Protein AF-0000000082426215 (afdb_homodimer)

Secondary structure (DSSP, 8-state):
--HHHHHHHHHHHHHHHTTS--B-GGGT---SHHHHHHHHHHHGGG-SEEEEEEEE-TTSGGGEEEEEEEE---SS-EEEEEE--B-----GGG-SS-TTS-EEETTEEESTTIIIIIIHHHHHHHHHHHHHHTT---EEEEEES-GGGTSTTTHHHHHHH-TTSSPTT-EEEE-S--BTTS-EEEEEE-EEEEEEEEEE-B-EETTSGGGSB-HHHHHHHHHHHHHHHHHHHS--B-TTEESSB-EEEEEEE----SSTTEE-SEEEEEEEEEE-TTS-HHHHHHHHHHHHHHHHHHH--EEEEEEEEEEPPPPPPPTTSHHHHHHHHHHHHHH----EEEEESS--THHHHHHTT--EEE--B----TTSTT-EEEHHHHHHHHHHHHHHHHHHHHHHT-/--HHHHHHHHHHHHHHHTTS--B-GGGT---SHHHHHHHHHHHGGG-SEEEEEEEE-TTSGGGEEEEEEEE---SS-EEEEEE--B-----GGG-SS-TTS-EEETTEEESTTIIIIIIHHHHHHHHHHHHHHTT---EEEEEES-GGGTSTTTHHHHHHH-TTSSPTT-EEEEEEEEETTS-EEEEEE-EEEEEEEEEE-B-EETTSGGGSB-HHHHHHHHHHHHHHHHHHHS--B-TTEESSB-EEEEEEE----SSTTEE-SEEEEEEEEEE-TTS-HHHHHHHHHHHHHHHHHHH--EEEEEEEEEEPPPPPPPTTSHHHHHHHHHHHHHH----EEEEESS--THHHHHTTT--EEEEEE----TTSTT-EEEHHHHHHHHHHHHHHHHHHHHHHT-

Structure (mmCIF, N/CA/C/O backbone):
data_AF-0000000082426215-model_v1
#
loop_
_entity.id
_entity.type
_entity.pdbx_description
1 polymer 'Diaminopimelate aminotransferase'
#
loop_
_atom_site.group_PDB
_atom_site.id
_atom_site.type_symbol
_atom_site.label_atom_id
_atom_site.label_alt_id
_atom_site.label_comp_id
_atom_site.label_asym_id
_atom_site.label_entity_id
_atom_site.label_seq_id
_atom_site.pdbx_PDB_ins_code
_atom_site.Cartn_x
_atom_site.Cartn_y
_atom_site.Cartn_z
_atom_site.occupancy
_atom_site.B_iso_or_equiv
_atom_site.auth_seq_id
_atom_site.auth_comp_id
_atom_site.auth_asym_id
_atom_site.auth_atom_id
_atom_site.pdbx_PDB_model_num
ATOM 1 N N . MET A 1 1 ? -10.945 48.938 2.779 1 61.25 1 MET A N 1
ATOM 2 C CA . MET A 1 1 ? -11.469 48.188 1.64 1 61.25 1 MET A CA 1
ATOM 3 C C . MET A 1 1 ? -12.898 47.719 1.909 1 61.25 1 MET A C 1
ATOM 5 O O . MET A 1 1 ? -13.234 47.344 3.041 1 61.25 1 MET A O 1
ATOM 9 N N . ASP A 1 2 ? -13.766 47.875 0.933 1 79.75 2 ASP A N 1
ATOM 10 C CA . ASP A 1 2 ? -15.148 47.406 1.028 1 79.75 2 ASP A CA 1
ATOM 11 C C . ASP A 1 2 ? -15.219 45.875 1.02 1 79.75 2 ASP A C 1
A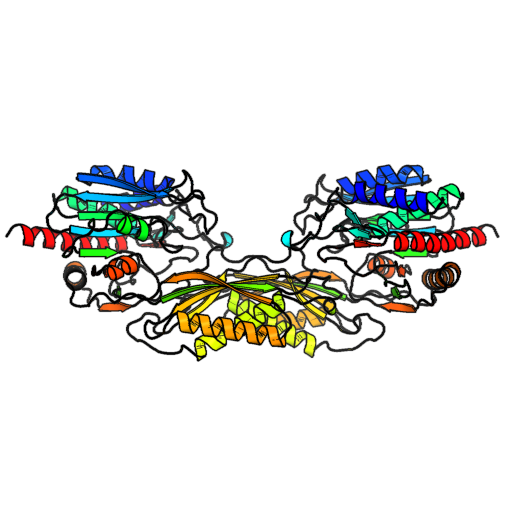TOM 13 O O . ASP A 1 2 ? -14.312 45.219 0.526 1 79.75 2 ASP A O 1
ATOM 17 N N . THR A 1 3 ? -16.156 45.344 1.667 1 83.44 3 THR A N 1
ATOM 18 C CA . THR A 1 3 ? -16.344 43.906 1.855 1 83.44 3 THR A CA 1
ATOM 19 C C . THR A 1 3 ? -16.344 43.188 0.514 1 83.44 3 THR A C 1
ATOM 21 O O . THR A 1 3 ? -15.773 42.094 0.391 1 83.44 3 THR A O 1
ATOM 24 N N . ASN A 1 4 ? -16.812 43.781 -0.454 1 87.19 4 ASN A N 1
ATOM 25 C CA . ASN A 1 4 ? -16.875 43.188 -1.775 1 87.19 4 ASN A CA 1
ATOM 26 C C . ASN A 1 4 ? -15.5 43.125 -2.43 1 87.19 4 ASN A C 1
ATOM 28 O O . ASN A 1 4 ? -15.18 42.156 -3.111 1 87.19 4 ASN A O 1
ATOM 32 N N . GLU A 1 5 ? -14.828 44.125 -2.238 1 89.88 5 GLU A N 1
ATOM 33 C CA . GLU A 1 5 ? -13.477 44.188 -2.789 1 89.88 5 GLU A CA 1
ATOM 34 C C . GLU A 1 5 ? -12.57 43.156 -2.104 1 89.88 5 GLU A C 1
ATOM 36 O O . GLU A 1 5 ? -11.75 42.531 -2.758 1 89.88 5 GLU A O 1
ATOM 41 N N . LEU A 1 6 ? -12.766 43.062 -0.876 1 92.75 6 LEU A N 1
ATOM 42 C CA . LEU A 1 6 ? -11.977 42.094 -0.113 1 92.75 6 LEU A CA 1
ATOM 43 C C . LEU A 1 6 ? -12.305 40.656 -0.534 1 92.75 6 LEU A C 1
ATOM 45 O O . LEU A 1 6 ? -11.414 39.812 -0.609 1 92.75 6 LEU A O 1
ATOM 49 N N . ARG A 1 7 ? -13.547 40.438 -0.759 1 95.94 7 ARG A N 1
ATOM 50 C CA . ARG A 1 7 ? -13.977 39.125 -1.225 1 95.94 7 ARG A CA 1
ATOM 51 C C . ARG A 1 7 ? -13.352 38.781 -2.578 1 95.94 7 ARG A C 1
ATOM 53 O O . ARG A 1 7 ? -12.844 37.688 -2.777 1 95.94 7 ARG A O 1
ATOM 60 N N . ALA A 1 8 ? -13.422 39.719 -3.473 1 96.25 8 ALA A N 1
ATOM 61 C CA . ALA A 1 8 ? -12.859 39.5 -4.805 1 96.25 8 ALA A CA 1
ATOM 62 C C . ALA A 1 8 ? -11.352 39.25 -4.734 1 96.25 8 ALA A C 1
ATOM 64 O O . ALA A 1 8 ? -10.82 38.406 -5.461 1 96.25 8 ALA A O 1
ATOM 65 N N . GLU A 1 9 ? -10.727 40.031 -3.908 1 95.75 9 GLU A N 1
ATOM 66 C CA . GLU A 1 9 ? -9.289 39.875 -3.727 1 95.75 9 GLU A CA 1
ATOM 67 C C . GLU A 1 9 ? -8.953 38.5 -3.131 1 95.75 9 GLU A C 1
ATOM 69 O O . GLU A 1 9 ? -7.992 37.844 -3.557 1 95.75 9 GLU A O 1
ATOM 74 N N . THR A 1 10 ? -9.719 38.125 -2.166 1 97.62 10 THR A N 1
ATOM 75 C CA . THR A 1 10 ? -9.562 36.812 -1.544 1 97.62 10 THR A CA 1
ATOM 76 C C . THR A 1 10 ? -9.648 35.688 -2.59 1 97.62 10 THR A C 1
ATOM 78 O O . THR A 1 10 ? -8.773 34.812 -2.654 1 97.62 10 THR A O 1
ATOM 81 N N . ILE A 1 11 ? -10.648 35.781 -3.408 1 98.44 11 ILE A N 1
ATOM 82 C CA . ILE A 1 11 ? -10.883 34.781 -4.438 1 98.44 11 ILE A CA 1
ATOM 83 C C . ILE A 1 11 ? -9.719 34.781 -5.438 1 98.44 11 ILE A C 1
ATOM 85 O O . ILE A 1 11 ? -9.219 33.719 -5.816 1 98.44 11 ILE A O 1
ATOM 89 N N . LYS A 1 12 ? -9.32 35.906 -5.801 1 98.12 12 LYS A N 1
ATOM 90 C CA . LYS A 1 12 ? -8.234 36.062 -6.762 1 98.12 12 LYS A CA 1
ATOM 91 C C . LYS A 1 12 ? -6.949 35.438 -6.23 1 98.12 12 LYS A C 1
ATOM 93 O O . LYS A 1 12 ? -6.312 34.625 -6.922 1 98.12 12 LYS A O 1
ATOM 98 N N . ILE A 1 13 ? -6.582 35.75 -5.016 1 98.12 13 ILE A N 1
ATOM 99 C CA . ILE A 1 13 ? -5.34 35.25 -4.426 1 98.12 13 ILE A CA 1
ATOM 100 C C . ILE A 1 13 ? -5.379 33.719 -4.328 1 98.12 13 ILE A C 1
ATOM 102 O O . ILE A 1 13 ? -4.418 33.062 -4.699 1 98.12 13 ILE A O 1
ATOM 106 N N . MET A 1 14 ? -6.523 33.188 -3.869 1 98.69 14 MET A N 1
ATOM 107 C CA . MET A 1 14 ? -6.637 31.75 -3.672 1 98.69 14 MET A CA 1
ATOM 108 C C . MET A 1 14 ? -6.609 31.016 -5.008 1 98.69 14 MET A C 1
ATOM 110 O O . MET A 1 14 ? -5.996 29.953 -5.121 1 98.69 14 MET A O 1
ATOM 114 N N . LYS A 1 15 ? -7.219 31.547 -6.035 1 98.56 15 LYS A N 1
ATOM 115 C CA . LYS A 1 15 ? -7.266 30.922 -7.355 1 98.56 15 LYS A CA 1
ATOM 116 C C . LYS A 1 15 ? -5.887 30.922 -8.008 1 98.56 15 LYS A C 1
ATOM 118 O O . LYS A 1 15 ? -5.582 30.062 -8.828 1 98.56 15 LYS A O 1
ATOM 123 N N . GLU A 1 16 ? -5.098 31.859 -7.637 1 98.5 16 GLU A N 1
ATOM 124 C CA . GLU A 1 16 ? -3.752 31.938 -8.195 1 98.5 16 GLU A CA 1
ATOM 125 C C . GLU A 1 16 ? -2.777 31.078 -7.383 1 98.5 16 GLU A C 1
ATOM 127 O O . GLU A 1 16 ? -1.851 30.484 -7.938 1 98.5 16 GLU A O 1
ATOM 132 N N . MET A 1 17 ? -2.975 30.938 -6.102 1 98.62 17 MET A N 1
ATOM 133 C CA . MET A 1 17 ? -2.021 30.312 -5.188 1 98.62 17 MET A CA 1
ATOM 134 C C . MET A 1 17 ? -2.223 28.812 -5.145 1 98.62 17 MET A C 1
ATOM 136 O O . MET A 1 17 ? -1.259 28.047 -5.246 1 98.62 17 MET A O 1
ATOM 140 N N . ILE A 1 18 ? -3.467 28.297 -5.078 1 98.62 18 ILE A N 1
ATOM 141 C CA . ILE A 1 18 ? -3.785 26.922 -4.734 1 98.62 18 ILE A CA 1
ATOM 142 C C . ILE A 1 18 ? -3.369 25.984 -5.871 1 98.62 18 ILE A C 1
ATOM 144 O O . ILE A 1 18 ? -2.865 24.891 -5.637 1 98.62 18 ILE A O 1
ATOM 148 N N . PRO A 1 19 ? -3.48 26.438 -7.164 1 98.44 19 PRO A N 1
ATOM 149 C CA . PRO A 1 19 ? -3.057 25.562 -8.258 1 98.44 19 PRO A CA 1
ATOM 150 C C . PRO A 1 19 ? -1.547 25.328 -8.289 1 98.44 19 PRO A C 1
ATOM 152 O O . PRO A 1 19 ? -1.068 24.391 -8.922 1 98.44 19 PRO A O 1
ATOM 155 N N . ILE A 1 20 ? -0.775 26.234 -7.637 1 98.44 20 ILE A N 1
ATOM 156 C CA . ILE A 1 20 ? 0.662 26.016 -7.508 1 98.44 20 ILE A CA 1
ATOM 157 C C . ILE A 1 20 ? 0.939 25.031 -6.379 1 98.44 20 ILE A C 1
ATOM 159 O O . ILE A 1 20 ? 1.097 25.422 -5.223 1 98.44 20 ILE A O 1
ATOM 163 N N . LYS A 1 21 ? 1.037 23.797 -6.75 1 97.31 21 LYS A N 1
ATOM 164 C CA . LYS A 1 21 ? 1.181 22.734 -5.758 1 97.31 21 LYS A CA 1
ATOM 165 C C . LYS A 1 21 ? 2.459 22.906 -4.945 1 97.31 21 LYS A C 1
ATOM 167 O O . LYS A 1 21 ? 3.502 23.281 -5.488 1 97.31 21 LYS A O 1
ATOM 172 N N . ALA A 1 22 ? 2.365 22.766 -3.648 1 97.94 22 ALA A N 1
ATOM 173 C CA . ALA A 1 22 ? 3.5 22.828 -2.729 1 97.94 22 ALA A CA 1
ATOM 174 C C . ALA A 1 22 ? 3.518 21.609 -1.808 1 97.94 22 ALA A C 1
ATOM 176 O O . ALA A 1 22 ? 3.199 21.703 -0.622 1 97.94 22 ALA A O 1
ATOM 177 N N . LEU A 1 23 ? 3.932 20.453 -2.342 1 96.88 23 LEU A N 1
ATOM 178 C CA . LEU A 1 23 ? 4.039 19.203 -1.612 1 96.88 23 LEU A CA 1
ATOM 179 C C . LEU A 1 23 ? 5.496 18.891 -1.272 1 96.88 23 LEU A C 1
ATOM 181 O O . LEU A 1 23 ? 6.379 19.031 -2.125 1 96.88 23 LEU A O 1
ATOM 185 N N . ALA A 1 24 ? 5.691 18.484 -0.062 1 96.69 24 ALA A N 1
ATOM 186 C CA . ALA A 1 24 ? 7.043 18.141 0.368 1 96.69 24 ALA A CA 1
ATOM 187 C C . ALA A 1 24 ? 7.543 16.891 -0.354 1 96.69 24 ALA A C 1
ATOM 189 O O . ALA A 1 24 ? 6.75 16.031 -0.743 1 96.69 24 ALA A O 1
ATOM 190 N N . PRO A 1 25 ? 8.867 16.797 -0.507 1 95.94 25 PRO A N 1
ATOM 191 C CA . PRO A 1 25 ? 9.453 15.594 -1.116 1 95.94 25 PRO A CA 1
ATOM 192 C C . PRO A 1 25 ? 9.07 14.312 -0.377 1 95.94 25 PRO A C 1
ATOM 194 O O . PRO A 1 25 ? 8.922 13.258 -0.998 1 95.94 25 PRO A O 1
ATOM 197 N N . GLU A 1 26 ? 8.898 14.352 0.941 1 91.81 26 GLU A N 1
ATOM 198 C CA . GLU A 1 26 ? 8.508 13.203 1.749 1 91.81 26 GLU A CA 1
ATOM 199 C C . GLU A 1 26 ? 7.184 12.617 1.266 1 91.81 26 GLU A C 1
ATOM 201 O O . GLU A 1 26 ? 6.926 11.422 1.45 1 91.81 26 GLU A O 1
ATOM 206 N N . ASN A 1 27 ? 6.441 13.492 0.662 1 92.12 27 ASN A N 1
ATOM 207 C CA . ASN A 1 27 ? 5.125 13.086 0.186 1 92.12 27 ASN A CA 1
ATOM 208 C C . ASN A 1 27 ? 5.074 13.023 -1.338 1 92.12 27 ASN A C 1
ATOM 210 O O . ASN A 1 27 ? 3.996 13.117 -1.931 1 92.12 27 ASN A O 1
ATOM 214 N N . GLY A 1 28 ? 6.203 13.016 -1.986 1 90.38 28 GLY A N 1
ATOM 215 C CA . GLY A 1 28 ? 6.277 12.828 -3.426 1 90.38 28 GLY A CA 1
ATOM 216 C C . GLY A 1 28 ? 6.195 14.125 -4.203 1 90.38 28 GLY A C 1
ATOM 217 O O . GLY A 1 28 ? 5.973 14.117 -5.418 1 90.38 28 GLY A O 1
ATOM 218 N N . GLY A 1 29 ? 6.348 15.258 -3.555 1 95.81 29 GLY A N 1
ATOM 219 C CA . GLY A 1 29 ? 6.242 16.547 -4.223 1 95.81 29 GLY A CA 1
ATOM 220 C C . GLY A 1 29 ? 7.59 17.156 -4.543 1 95.81 29 GLY A C 1
ATOM 221 O O . GLY A 1 29 ? 8.633 16.562 -4.262 1 95.81 29 GLY A O 1
ATOM 222 N N . GLU A 1 30 ? 7.488 18.344 -5.129 1 97.38 30 GLU A N 1
ATOM 223 C CA . GLU A 1 30 ? 8.695 19.031 -5.562 1 97.38 30 GLU A CA 1
ATOM 224 C C . GLU A 1 30 ? 9.109 20.094 -4.555 1 97.38 30 GLU A C 1
ATOM 226 O O . GLU A 1 30 ? 10.125 20.781 -4.734 1 97.38 30 GLU A O 1
ATOM 231 N N . GLY A 1 31 ? 8.367 20.297 -3.533 1 98.06 31 GLY A N 1
ATOM 232 C CA . GLY A 1 31 ? 8.664 21.328 -2.551 1 98.06 31 GLY A CA 1
ATOM 233 C C . GLY A 1 31 ? 7.848 22.594 -2.746 1 98.06 31 GLY A C 1
ATOM 234 O O . GLY A 1 31 ? 6.824 22.578 -3.434 1 98.06 31 GLY A O 1
ATOM 235 N N . GLU A 1 32 ? 8.258 23.703 -2.062 1 98.69 32 GLU A N 1
ATOM 236 C CA . GLU A 1 32 ? 7.418 24.891 -1.94 1 98.69 32 GLU A CA 1
ATOM 237 C C . GLU A 1 32 ? 7.945 26.047 -2.803 1 98.69 32 GLU A C 1
ATOM 239 O O . GLU A 1 32 ? 7.414 27.156 -2.764 1 98.69 32 GLU A O 1
ATOM 244 N N . LEU A 1 33 ? 8.922 25.797 -3.664 1 98.75 33 LEU A N 1
ATOM 245 C CA . LEU A 1 33 ? 9.656 26.875 -4.312 1 98.75 33 LEU A CA 1
ATOM 246 C C . LEU A 1 33 ? 8.734 27.703 -5.207 1 98.75 33 LEU A C 1
ATOM 248 O O . LEU A 1 33 ? 8.734 28.922 -5.141 1 98.75 33 LEU A O 1
ATOM 252 N N . ASP A 1 34 ? 7.98 27.078 -6.078 1 98.75 34 ASP A N 1
ATOM 253 C CA . ASP A 1 34 ? 7.125 27.797 -7.016 1 98.75 34 ASP A CA 1
ATOM 254 C C . ASP A 1 34 ? 6.094 28.656 -6.273 1 98.75 34 ASP A C 1
ATOM 256 O O . ASP A 1 34 ? 5.859 29.812 -6.637 1 98.75 34 ASP A O 1
ATOM 260 N N . ARG A 1 35 ? 5.484 28.125 -5.23 1 98.62 35 ARG A N 1
ATOM 261 C CA . ARG A 1 35 ? 4.516 28.891 -4.445 1 98.62 35 ARG A CA 1
ATOM 262 C C . ARG A 1 35 ? 5.195 30.031 -3.699 1 98.62 35 ARG A C 1
ATOM 264 O O . ARG A 1 35 ? 4.637 31.125 -3.588 1 98.62 35 ARG A O 1
ATOM 271 N N . ALA A 1 36 ? 6.359 29.766 -3.209 1 98.81 36 ALA A N 1
ATOM 272 C CA . ALA A 1 36 ? 7.117 30.797 -2.514 1 98.81 36 ALA A CA 1
ATOM 273 C C . ALA A 1 36 ? 7.418 31.969 -3.443 1 98.81 36 ALA A C 1
ATOM 275 O O . ALA A 1 36 ? 7.297 33.125 -3.049 1 98.81 36 ALA A O 1
ATOM 276 N N . GLU A 1 37 ? 7.887 31.656 -4.66 1 98.69 37 GLU A N 1
ATOM 277 C CA . GLU A 1 37 ? 8.203 32.719 -5.625 1 98.69 37 GLU A CA 1
ATOM 278 C C . GLU A 1 37 ? 6.965 33.531 -5.969 1 98.69 37 GLU A C 1
ATOM 280 O O . GLU A 1 37 ? 7.031 34.75 -6.039 1 98.69 37 GLU A O 1
ATOM 285 N N . PHE A 1 38 ? 5.934 32.844 -6.137 1 98.56 38 PHE A N 1
ATOM 286 C CA . PHE A 1 38 ? 4.676 33.562 -6.387 1 98.56 38 PHE A CA 1
ATOM 287 C C . PHE A 1 38 ? 4.336 34.5 -5.227 1 98.56 38 PHE A C 1
ATOM 289 O O . PHE A 1 38 ? 4.078 35.688 -5.43 1 98.56 38 PHE A O 1
ATOM 296 N N . LEU A 1 39 ? 4.312 33.969 -3.994 1 98.75 39 LEU A N 1
ATOM 297 C CA . LEU A 1 39 ? 3.906 34.719 -2.807 1 98.75 39 LEU A CA 1
ATOM 298 C C . LEU A 1 39 ? 4.871 35.875 -2.533 1 98.75 39 LEU A C 1
ATOM 300 O O . LEU A 1 39 ? 4.449 36.969 -2.137 1 98.75 39 LEU A O 1
ATOM 304 N N . GLN A 1 40 ? 6.148 35.594 -2.666 1 98.44 40 GLN A N 1
ATOM 305 C CA . GLN A 1 40 ? 7.141 36.656 -2.467 1 98.44 40 GLN A CA 1
ATOM 306 C C . GLN A 1 40 ? 6.875 37.844 -3.381 1 98.44 40 GLN A C 1
ATOM 308 O O . GLN A 1 40 ? 6.945 39 -2.945 1 98.44 40 GLN A O 1
ATOM 313 N N . GLY A 1 41 ? 6.656 37.531 -4.68 1 97.88 41 GLY A N 1
ATOM 314 C CA . GLY A 1 41 ? 6.324 38.594 -5.629 1 97.88 41 GLY A CA 1
ATOM 315 C C . GLY A 1 41 ? 5.047 39.312 -5.273 1 97.88 41 GLY A C 1
ATOM 316 O O . GLY A 1 41 ? 4.988 40.562 -5.379 1 97.88 41 GLY A O 1
ATOM 317 N N . TYR A 1 42 ? 4.094 38.594 -4.809 1 97.56 42 TYR A N 1
ATOM 318 C CA . TYR A 1 42 ? 2.773 39.156 -4.539 1 97.56 42 TYR A CA 1
ATOM 319 C C . TYR A 1 42 ? 2.818 40.094 -3.35 1 97.56 42 TYR A C 1
ATOM 321 O O . TYR A 1 42 ? 2.148 41.156 -3.348 1 97.56 42 TYR A O 1
ATOM 329 N N . ILE A 1 43 ? 3.588 39.781 -2.258 1 97.88 43 ILE A N 1
ATOM 330 C CA . ILE A 1 43 ? 3.459 40.531 -1 1 97.88 43 ILE A CA 1
ATOM 331 C C . ILE A 1 43 ? 4.453 41.688 -0.969 1 97.88 43 ILE A C 1
ATOM 333 O O . ILE A 1 43 ? 4.375 42.562 -0.101 1 97.88 43 ILE A O 1
ATOM 337 N N . ARG A 1 44 ? 5.363 41.812 -1.888 1 97.88 44 ARG A N 1
ATOM 338 C CA . ARG A 1 44 ? 6.477 42.75 -1.893 1 97.88 44 ARG A CA 1
ATOM 339 C C . ARG A 1 44 ? 5.977 44.188 -1.733 1 97.88 44 ARG A C 1
ATOM 341 O O . ARG A 1 44 ? 6.539 44.969 -0.963 1 97.88 44 ARG A O 1
ATOM 348 N N . PRO A 1 45 ? 4.902 44.562 -2.41 1 97.44 45 PRO A N 1
ATOM 349 C CA . PRO A 1 45 ? 4.473 45.969 -2.338 1 97.44 45 PRO A CA 1
ATOM 350 C C . PRO A 1 45 ? 3.953 46.375 -0.956 1 97.44 45 PRO A C 1
ATOM 352 O O . PRO A 1 45 ? 3.797 47.562 -0.662 1 97.44 45 PRO A O 1
ATOM 355 N N . PHE A 1 46 ? 3.742 45.406 -0.098 1 97.62 46 PHE A N 1
ATOM 356 C CA . PHE A 1 46 ? 3.053 45.719 1.149 1 97.62 46 PHE A CA 1
ATOM 357 C C . PHE A 1 46 ? 4.047 45.875 2.295 1 97.62 46 PHE A C 1
ATOM 359 O O . PHE A 1 46 ? 3.672 46.281 3.398 1 97.62 46 PHE A O 1
ATOM 366 N N . PHE A 1 47 ? 5.27 45.594 2.074 1 98.44 47 PHE A N 1
ATOM 367 C CA . PHE A 1 47 ? 6.242 45.562 3.156 1 98.44 47 PHE A CA 1
ATOM 368 C C . PHE A 1 47 ? 7.438 46.438 2.848 1 98.44 47 PHE A C 1
ATOM 370 O O . PHE A 1 47 ? 7.648 46.844 1.698 1 98.44 47 PHE A O 1
ATOM 377 N N . ASP A 1 48 ? 8.172 46.875 3.922 1 98.12 48 ASP A N 1
ATOM 378 C CA . ASP A 1 48 ? 9.406 47.625 3.758 1 98.12 48 ASP A CA 1
ATOM 379 C C . ASP A 1 48 ? 10.555 46.75 3.314 1 98.12 48 ASP A C 1
ATOM 381 O O . ASP A 1 48 ? 11.461 47.188 2.598 1 98.12 48 ASP A O 1
ATOM 385 N N . GLU A 1 49 ? 10.484 45.469 3.793 1 97.94 49 GLU A N 1
ATOM 386 C CA . GLU A 1 49 ? 11.492 44.469 3.441 1 97.94 49 GLU A CA 1
ATOM 387 C C . GLU A 1 49 ? 10.859 43.094 3.227 1 97.94 49 GLU A C 1
ATOM 389 O O . GLU A 1 49 ? 9.992 42.688 3.996 1 97.94 49 GLU A O 1
ATOM 394 N N . VAL A 1 50 ? 11.203 42.469 2.127 1 98.5 50 VAL A N 1
ATOM 395 C CA . VAL A 1 50 ? 10.828 41.094 1.839 1 98.5 50 VAL A CA 1
ATOM 396 C C . VAL A 1 50 ? 12.07 40.281 1.444 1 98.5 50 VAL A C 1
ATOM 398 O O . VAL A 1 50 ? 12.758 40.625 0.48 1 98.5 50 VAL A O 1
ATOM 401 N N . ARG A 1 51 ? 12.352 39.281 2.18 1 97.69 51 ARG A N 1
ATOM 402 C CA . ARG A 1 51 ? 13.508 38.438 1.87 1 97.69 51 ARG A CA 1
ATOM 403 C C . ARG A 1 51 ? 13.164 36.969 2.031 1 97.69 51 ARG A C 1
ATOM 405 O O . ARG A 1 51 ? 12.102 36.625 2.555 1 97.69 51 ARG A O 1
ATOM 412 N N . ARG A 1 52 ? 14.07 36.188 1.496 1 97.94 52 ARG A N 1
ATOM 413 C CA . ARG A 1 52 ? 13.891 34.719 1.554 1 97.94 52 ARG A CA 1
ATOM 414 C C . ARG A 1 52 ? 15.086 34.062 2.205 1 97.94 52 ARG A C 1
ATOM 416 O O . ARG A 1 52 ? 16.234 34.438 1.956 1 97.94 52 ARG A O 1
ATOM 423 N N . VAL A 1 53 ? 14.828 33.125 3.109 1 98.56 53 VAL A N 1
ATOM 424 C CA . VAL A 1 53 ? 15.828 32.281 3.729 1 98.56 53 VAL A CA 1
ATOM 425 C C . VAL A 1 53 ? 15.625 30.828 3.266 1 98.56 53 VAL A C 1
ATOM 427 O O . VAL A 1 53 ? 14.711 30.141 3.73 1 98.56 53 VAL A O 1
ATOM 430 N N . ASP A 1 54 ? 16.562 30.312 2.426 1 98.56 54 ASP A N 1
ATOM 431 C CA . ASP A 1 54 ? 16.422 29.016 1.779 1 98.56 54 ASP A CA 1
ATOM 432 C C . ASP A 1 54 ? 17.109 27.922 2.582 1 98.56 54 ASP A C 1
ATOM 434 O O . ASP A 1 54 ? 18.328 27.984 2.797 1 98.56 54 ASP A O 1
ATOM 438 N N . ALA A 1 55 ? 16.391 27 3.066 1 98.75 55 ALA A N 1
ATOM 439 C CA . ALA A 1 55 ? 16.984 25.797 3.641 1 98.75 55 ALA A CA 1
ATOM 440 C C . ALA A 1 55 ? 17.422 24.828 2.549 1 98.75 55 ALA A C 1
ATOM 442 O O . ALA A 1 55 ? 16.625 24.484 1.661 1 98.75 55 ALA A O 1
ATOM 443 N N . PRO A 1 56 ? 18.625 24.328 2.643 1 98.5 56 PRO A N 1
ATOM 444 C CA . PRO A 1 56 ? 19.062 23.391 1.616 1 98.5 56 PRO A CA 1
ATOM 445 C C . PRO A 1 56 ? 18.375 22.031 1.729 1 98.5 56 PRO A C 1
ATOM 447 O O . PRO A 1 56 ? 18.281 21.469 2.824 1 98.5 56 PRO A O 1
ATOM 450 N N . ASP A 1 57 ? 17.844 21.562 0.648 1 98.25 57 ASP A N 1
ATOM 451 C CA . ASP A 1 57 ? 17.266 20.234 0.512 1 98.25 57 ASP A CA 1
ATOM 452 C C . ASP A 1 57 ? 17.375 19.734 -0.924 1 98.25 57 ASP A C 1
ATOM 454 O O . ASP A 1 57 ? 16.562 20.078 -1.78 1 98.25 57 ASP A O 1
ATOM 458 N N . PRO A 1 58 ? 18.328 18.828 -1.19 1 98.12 58 PRO A N 1
ATOM 459 C CA . PRO A 1 58 ? 18.578 18.391 -2.564 1 98.12 58 PRO A CA 1
ATOM 460 C C . PRO A 1 58 ? 17.406 17.625 -3.17 1 98.12 58 PRO A C 1
ATOM 462 O O . PRO A 1 58 ? 17.328 17.469 -4.391 1 98.12 58 PRO A O 1
ATOM 465 N N . ARG A 1 59 ? 16.484 17.188 -2.441 1 97.25 59 ARG A N 1
ATOM 466 C CA . ARG A 1 59 ? 15.32 16.453 -2.934 1 97.25 59 ARG A CA 1
ATOM 467 C C . ARG A 1 59 ? 14.297 17.406 -3.557 1 97.25 59 ARG A C 1
ATOM 469 O O . ARG A 1 59 ? 13.43 16.969 -4.312 1 97.25 59 ARG A O 1
ATOM 476 N N . ALA A 1 60 ? 14.273 18.625 -3.193 1 98.5 60 ALA A N 1
ATOM 477 C CA . ALA A 1 60 ? 13.273 19.609 -3.607 1 98.5 60 ALA A CA 1
ATOM 478 C C . ALA A 1 60 ? 13.711 20.328 -4.871 1 98.5 60 ALA A C 1
ATOM 480 O O . ALA A 1 60 ? 14.906 20.391 -5.176 1 98.5 60 ALA A O 1
ATOM 481 N N . LYS A 1 61 ? 12.75 20.781 -5.559 1 97.94 61 LYS A N 1
ATOM 482 C CA . LYS A 1 61 ? 13.031 21.609 -6.734 1 97.94 61 LYS A CA 1
ATOM 483 C C . LYS A 1 61 ? 13.953 22.766 -6.391 1 97.94 61 LYS A C 1
ATOM 485 O O . LYS A 1 61 ? 13.742 23.469 -5.398 1 97.94 61 LYS A O 1
ATOM 490 N N . GLY A 1 62 ? 15 22.938 -7.234 1 98 62 GLY A N 1
ATOM 491 C CA . GLY A 1 62 ? 15.953 24 -6.996 1 98 62 GLY A CA 1
ATOM 492 C C . GLY A 1 62 ? 16.906 23.719 -5.848 1 98 62 GLY A C 1
ATOM 493 O O . GLY A 1 62 ? 17.812 24.5 -5.574 1 98 62 GLY A O 1
ATOM 494 N N . GLY A 1 63 ? 16.719 22.594 -5.137 1 98.38 63 GLY A N 1
ATOM 495 C CA . GLY A 1 63 ? 17.594 22.172 -4.051 1 98.38 63 GLY A CA 1
ATOM 496 C C . GLY A 1 63 ? 17.344 22.938 -2.762 1 98.38 63 GLY A C 1
ATOM 497 O O . GLY A 1 63 ? 18.219 23 -1.896 1 98.38 63 GLY A O 1
ATOM 498 N N . VAL A 1 64 ? 16.156 23.578 -2.621 1 98.56 64 VAL A N 1
ATOM 499 C CA . VAL A 1 64 ? 15.945 24.422 -1.455 1 98.56 64 VAL A CA 1
ATOM 500 C C . VAL A 1 64 ? 14.5 24.297 -0.984 1 98.56 64 VAL A C 1
ATOM 502 O O . VAL A 1 64 ? 13.617 23.938 -1.76 1 98.56 64 VAL A O 1
ATOM 505 N N . ARG A 1 65 ? 14.281 24.531 0.245 1 98.69 65 ARG A N 1
ATOM 506 C CA . ARG A 1 65 ? 12.992 24.797 0.876 1 98.69 65 ARG A CA 1
ATOM 507 C C . ARG A 1 65 ? 12.898 26.25 1.338 1 98.69 65 ARG A C 1
ATOM 509 O O . ARG A 1 65 ? 13.555 26.641 2.309 1 98.69 65 ARG A O 1
ATOM 516 N N . PRO A 1 66 ? 12.141 27.094 0.647 1 98.81 66 PRO A N 1
ATOM 517 C CA . PRO A 1 66 ? 12.18 28.547 0.869 1 98.81 66 PRO A CA 1
ATOM 518 C C . PRO A 1 66 ? 11.367 28.969 2.088 1 98.81 66 PRO A C 1
ATOM 520 O O . PRO A 1 66 ? 10.312 28.406 2.363 1 98.81 66 PRO A O 1
ATOM 523 N N . ASN A 1 67 ? 11.812 29.938 2.824 1 98.88 67 ASN A N 1
ATOM 524 C CA . ASN A 1 67 ? 11.117 30.641 3.898 1 98.88 67 ASN A CA 1
ATOM 525 C C . ASN A 1 67 ? 11.117 32.156 3.676 1 98.88 67 ASN A C 1
ATOM 527 O O . ASN A 1 67 ? 12.18 32.781 3.648 1 98.88 67 ASN A O 1
ATOM 531 N N . ILE A 1 68 ? 9.977 32.75 3.504 1 98.88 68 ILE A N 1
ATOM 532 C CA . ILE A 1 68 ? 9.844 34.188 3.229 1 98.88 68 ILE A CA 1
ATOM 533 C C . ILE A 1 68 ? 9.672 34.938 4.539 1 98.88 68 ILE A C 1
ATOM 535 O O . ILE A 1 68 ? 8.875 34.562 5.395 1 98.88 68 ILE A O 1
ATOM 539 N N . VAL A 1 69 ? 10.414 35.969 4.742 1 98.88 69 VAL A N 1
ATOM 540 C CA . VAL A 1 69 ? 10.273 36.906 5.852 1 98.88 69 VAL A CA 1
ATOM 541 C C . VAL A 1 69 ? 9.984 38.312 5.309 1 98.88 69 VAL A C 1
ATOM 543 O O . VAL A 1 69 ? 10.773 38.875 4.547 1 98.88 69 VAL A O 1
ATOM 546 N N . ALA A 1 70 ? 8.875 38.906 5.656 1 98.81 70 ALA A N 1
ATOM 547 C CA . ALA A 1 70 ? 8.477 40.219 5.234 1 98.81 70 ALA A CA 1
ATOM 548 C C . ALA A 1 70 ? 8.148 41.125 6.441 1 98.81 70 ALA A C 1
ATOM 550 O O . ALA A 1 70 ? 7.445 40.688 7.355 1 98.81 70 ALA A O 1
ATOM 551 N N . THR A 1 71 ? 8.695 42.344 6.492 1 98.38 71 THR A N 1
ATOM 552 C CA . THR A 1 71 ? 8.5 43.188 7.672 1 98.38 71 THR A CA 1
ATOM 553 C C . THR A 1 71 ? 8.242 44.656 7.273 1 98.38 71 THR A C 1
ATOM 555 O O . THR A 1 71 ? 8.727 45.094 6.234 1 98.38 71 THR A O 1
ATOM 558 N N . THR A 1 72 ? 7.426 45.312 8.016 1 97.81 72 THR A N 1
ATOM 559 C CA . THR A 1 72 ? 7.402 46.781 8.078 1 97.81 72 THR A CA 1
ATOM 560 C C . THR A 1 72 ? 8.25 47.281 9.242 1 97.81 72 THR A C 1
ATOM 562 O O . THR A 1 72 ? 8.625 46.5 10.125 1 97.81 72 THR A O 1
ATOM 565 N N . ARG A 1 73 ? 8.594 48.531 9.18 1 95 73 ARG A N 1
ATOM 566 C CA . ARG A 1 73 ? 9.328 49.125 10.297 1 95 73 ARG A CA 1
ATOM 567 C C . ARG A 1 73 ? 8.461 49.188 11.555 1 95 73 ARG A C 1
ATOM 569 O O . ARG A 1 73 ? 7.246 49.344 11.461 1 95 73 ARG A O 1
ATOM 576 N N . GLY A 1 74 ? 9.055 48.938 12.703 1 92.25 74 GLY A N 1
ATOM 577 C CA . GLY A 1 74 ? 8.367 49.031 13.977 1 92.25 74 GLY A CA 1
ATOM 578 C C . GLY A 1 74 ? 9.211 48.562 15.148 1 92.25 74 GLY A C 1
ATOM 579 O O . GLY A 1 74 ? 10.125 47.75 14.977 1 92.25 74 GLY A O 1
ATOM 580 N N . GLU A 1 75 ? 8.961 49.156 16.344 1 88.81 75 GLU A N 1
ATOM 581 C CA . GLU A 1 75 ? 9.68 48.781 17.562 1 88.81 75 GLU A CA 1
ATOM 582 C C . GLU A 1 75 ? 9.172 47.469 18.125 1 88.81 75 GLU A C 1
ATOM 584 O O . GLU A 1 75 ? 9.961 46.625 18.531 1 88.81 75 GLU A O 1
ATOM 589 N N . ARG A 1 76 ? 7.891 47.312 18.156 1 94.06 76 ARG A N 1
ATOM 590 C CA . ARG A 1 76 ? 7.215 46.062 18.516 1 94.06 76 ARG A CA 1
ATOM 591 C C . ARG A 1 76 ? 6.43 45.5 17.344 1 94.06 76 ARG A C 1
ATOM 593 O O . ARG A 1 76 ? 5.789 46.25 16.594 1 94.06 76 ARG A O 1
ATOM 600 N N . MET A 1 77 ? 6.566 44.188 17.203 1 97.75 77 MET A N 1
ATOM 601 C CA . MET A 1 77 ? 6.016 43.594 15.992 1 97.75 77 MET A CA 1
ATOM 602 C C . MET A 1 77 ? 4.836 42.688 16.328 1 97.75 77 MET A C 1
ATOM 604 O O . MET A 1 77 ? 4.785 42.094 17.406 1 97.75 77 MET A O 1
ATOM 608 N N . LEU A 1 78 ? 3.852 42.656 15.492 1 98.56 78 LEU A N 1
ATOM 609 C CA . LEU A 1 78 ? 2.898 41.562 15.359 1 98.56 78 LEU A CA 1
ATOM 610 C C . LEU A 1 78 ? 3.293 40.625 14.219 1 98.56 78 LEU A C 1
ATOM 612 O O . LEU A 1 78 ? 3.334 41.031 13.062 1 98.56 78 LEU A O 1
ATOM 616 N N . TRP A 1 79 ? 3.627 39.375 14.539 1 98.81 79 TRP A N 1
ATOM 617 C CA . TRP A 1 79 ? 4.035 38.406 13.539 1 98.81 79 TRP A CA 1
ATOM 618 C C . TRP A 1 79 ? 2.875 37.469 13.172 1 98.81 79 TRP A C 1
ATOM 620 O O . TRP A 1 79 ? 2.191 36.969 14.055 1 98.81 79 TRP A O 1
ATOM 630 N N . ILE A 1 80 ? 2.615 37.344 11.906 1 98.88 80 ILE A N 1
ATOM 631 C CA . ILE A 1 80 ? 1.731 36.312 11.359 1 98.88 80 ILE A CA 1
ATOM 632 C C . ILE A 1 80 ? 2.559 35.25 10.648 1 98.88 80 ILE A C 1
ATOM 634 O O . ILE A 1 80 ? 3.248 35.531 9.672 1 98.88 80 ILE A O 1
ATOM 638 N N . ILE A 1 81 ? 2.498 34 11.141 1 98.88 81 ILE A N 1
ATOM 639 C CA . ILE A 1 81 ? 3.334 32.938 10.594 1 98.88 81 ILE A CA 1
ATOM 640 C C . ILE A 1 81 ? 2.453 31.828 10.031 1 98.88 81 ILE A C 1
ATOM 642 O O . ILE A 1 81 ? 1.626 31.266 10.75 1 98.88 81 ILE A O 1
ATOM 646 N N . ALA A 1 82 ? 2.588 31.531 8.773 1 98.81 82 ALA A N 1
ATOM 647 C CA . ALA A 1 82 ? 1.806 30.5 8.094 1 98.81 82 ALA A CA 1
ATOM 648 C C . ALA A 1 82 ? 2.703 29.594 7.254 1 98.81 82 ALA A C 1
ATOM 650 O O . ALA A 1 82 ? 3.855 29.938 6.98 1 98.81 82 ALA A O 1
ATOM 651 N N . HIS A 1 83 ? 2.229 28.406 6.91 1 98.75 83 HIS A N 1
ATOM 652 C CA . HIS A 1 83 ? 3.053 27.5 6.121 1 98.75 83 HIS A CA 1
ATOM 653 C C . HIS A 1 83 ? 2.523 27.375 4.695 1 98.75 83 HIS A C 1
ATOM 655 O O . HIS A 1 83 ? 1.313 27.453 4.469 1 98.75 83 HIS A O 1
ATOM 661 N N . MET A 1 84 ? 3.467 27.109 3.826 1 98.62 84 MET A N 1
ATOM 662 C CA . MET A 1 84 ? 3.146 27.125 2.402 1 98.62 84 MET A CA 1
ATOM 663 C C . MET A 1 84 ? 2.82 25.719 1.894 1 98.62 84 MET A C 1
ATOM 665 O O . MET A 1 84 ? 2.139 25.578 0.878 1 98.62 84 MET A O 1
ATOM 669 N N . ASP A 1 85 ? 3.318 24.703 2.568 1 98.12 85 ASP A N 1
ATOM 670 C CA . ASP A 1 85 ? 3.172 23.344 2.062 1 98.12 85 ASP A CA 1
ATOM 671 C C . ASP A 1 85 ? 1.788 22.781 2.383 1 98.12 85 ASP A C 1
ATOM 673 O O . ASP A 1 85 ? 1.091 23.297 3.258 1 98.12 85 ASP A O 1
ATOM 677 N N . THR A 1 86 ? 1.381 21.844 1.602 1 97.25 86 THR A N 1
ATOM 678 C CA . THR A 1 86 ? 0.128 21.109 1.789 1 97.25 86 THR A CA 1
ATOM 679 C C . THR A 1 86 ? 0.371 19.609 1.812 1 97.25 86 THR A C 1
ATOM 681 O O . THR A 1 86 ? 1.455 19.141 1.453 1 97.25 86 THR A O 1
ATOM 684 N N . VAL A 1 87 ? -0.613 18.875 2.273 1 96.75 87 VAL A N 1
ATOM 685 C CA . VAL A 1 87 ? -0.555 17.422 2.215 1 96.75 87 VAL A CA 1
ATOM 686 C C . VAL A 1 87 ? -1.12 16.938 0.882 1 96.75 87 VAL A C 1
ATOM 688 O O . VAL A 1 87 ? -1.766 17.703 0.159 1 96.75 87 VAL A O 1
ATOM 691 N N . PRO A 1 88 ? -0.869 15.703 0.542 1 95.81 88 PRO A N 1
ATOM 692 C CA . PRO A 1 88 ? -1.428 15.164 -0.702 1 95.81 88 PRO A CA 1
ATOM 693 C C . PRO A 1 88 ? -2.955 15.156 -0.706 1 95.81 88 PRO A C 1
ATOM 695 O O . PRO A 1 88 ? -3.578 15.227 0.355 1 95.81 88 PRO A O 1
ATOM 698 N N . GLU A 1 89 ? -3.514 15.086 -1.903 1 93.38 89 GLU A N 1
ATOM 699 C CA . GLU A 1 89 ? -4.961 15.195 -2.051 1 93.38 89 GLU A CA 1
ATOM 700 C C . GLU A 1 89 ? -5.652 13.883 -1.701 1 93.38 89 GLU A C 1
ATOM 702 O O . GLU A 1 89 ? -6.867 13.852 -1.496 1 93.38 89 GLU A O 1
ATOM 707 N N . GLY A 1 90 ? -4.859 12.82 -1.598 1 88.69 90 GLY A N 1
ATOM 708 C CA . GLY A 1 90 ? -5.492 11.531 -1.384 1 88.69 90 GLY A CA 1
ATOM 709 C C . GLY A 1 90 ? -6.223 11.016 -2.609 1 88.69 90 GLY A C 1
ATOM 710 O O . GLY A 1 90 ? -5.773 11.219 -3.738 1 88.69 90 GLY A O 1
ATOM 711 N N . ASP A 1 91 ? -7.309 10.297 -2.402 1 87.56 91 ASP A N 1
ATOM 712 C CA . ASP A 1 91 ? -8.078 9.688 -3.486 1 87.56 91 ASP A CA 1
ATOM 713 C C . ASP A 1 91 ? -8.875 10.742 -4.25 1 87.56 91 ASP A C 1
ATOM 715 O O . ASP A 1 91 ? -9.836 11.312 -3.719 1 87.56 91 ASP A O 1
ATOM 719 N N . PRO A 1 92 ? -8.523 10.859 -5.477 1 90.31 92 PRO A N 1
ATOM 720 C CA . PRO A 1 92 ? -9.211 11.883 -6.266 1 90.31 92 PRO A CA 1
ATOM 721 C C . PRO A 1 92 ? -10.703 11.617 -6.41 1 90.31 92 PRO A C 1
ATOM 723 O O . PRO A 1 92 ? -11.492 12.555 -6.555 1 90.31 92 PRO A O 1
ATOM 726 N N . ASN A 1 93 ? -11.07 10.383 -6.254 1 88.19 93 ASN A N 1
ATOM 727 C CA . ASN A 1 93 ? -12.469 10.008 -6.457 1 88.19 93 ASN A CA 1
ATOM 728 C C . ASN A 1 93 ? -13.352 10.516 -5.324 1 88.19 93 ASN A C 1
ATOM 730 O O . ASN A 1 93 ? -14.57 10.562 -5.457 1 88.19 93 ASN A O 1
ATOM 734 N N . LEU A 1 94 ? -12.734 10.984 -4.273 1 90.75 94 LEU A N 1
ATOM 735 C CA . LEU A 1 94 ? -13.492 11.445 -3.117 1 90.75 94 LEU A CA 1
ATOM 736 C C . LEU A 1 94 ? -13.758 12.945 -3.201 1 90.75 94 LEU A C 1
ATOM 738 O O . LEU A 1 94 ? -14.469 13.5 -2.361 1 90.75 94 LEU A O 1
ATOM 742 N N . TRP A 1 95 ? -13.281 13.633 -4.242 1 96.12 95 TRP A N 1
ATOM 743 C CA . TRP A 1 95 ? -13.375 15.078 -4.371 1 96.12 95 TRP A CA 1
ATOM 744 C C . TRP A 1 95 ? -14.555 15.469 -5.262 1 96.12 95 TRP A C 1
ATOM 746 O O . TRP A 1 95 ? -14.742 14.891 -6.336 1 96.12 95 TRP A O 1
ATOM 756 N N . ARG A 1 96 ? -15.344 16.406 -4.793 1 96.19 96 ARG A N 1
ATOM 757 C CA . ARG A 1 96 ? -16.422 16.984 -5.582 1 96.19 96 ARG A CA 1
ATOM 758 C C . ARG A 1 96 ? -15.875 17.875 -6.695 1 96.19 96 ARG A C 1
ATOM 760 O O . ARG A 1 96 ? -16.453 17.938 -7.785 1 96.19 96 ARG A O 1
ATOM 767 N N . TYR A 1 97 ? -14.805 18.594 -6.348 1 97.88 97 TYR A N 1
ATOM 768 C CA . TYR A 1 97 ? -14.086 19.469 -7.262 1 97.88 97 TYR A CA 1
ATOM 769 C C . TYR A 1 97 ? -12.609 19.094 -7.332 1 97.88 97 TYR A C 1
ATOM 771 O O . TYR A 1 97 ? -12.062 18.516 -6.387 1 97.88 97 TYR A O 1
ATOM 779 N N . PRO A 1 98 ? -12.016 19.391 -8.492 1 97.44 98 PRO A N 1
ATOM 780 C CA . PRO A 1 98 ? -10.578 19.109 -8.523 1 97.44 98 PRO A CA 1
ATOM 781 C C . PRO A 1 98 ? -9.828 19.766 -7.371 1 97.44 98 PRO A C 1
ATOM 783 O O . PRO A 1 98 ? -10 20.953 -7.121 1 97.44 98 PRO A O 1
ATOM 786 N N . PRO A 1 99 ? -9.039 19.047 -6.695 1 97.56 99 PRO A N 1
ATOM 787 C CA . PRO A 1 99 ? -8.477 19.484 -5.418 1 97.56 99 PRO A CA 1
ATOM 788 C C . PRO A 1 99 ? -7.613 20.734 -5.555 1 97.56 99 PRO A C 1
ATOM 790 O O . PRO A 1 99 ? -7.465 21.5 -4.594 1 97.56 99 PRO A O 1
ATOM 793 N N . PHE A 1 100 ? -7.047 21.094 -6.727 1 97.62 100 PHE A N 1
ATOM 794 C CA . PHE A 1 100 ? -6.105 22.203 -6.828 1 97.62 100 PHE A CA 1
ATOM 795 C C . PHE A 1 100 ? -6.66 23.312 -7.723 1 97.62 100 PHE A C 1
ATOM 797 O O . PHE A 1 100 ? -5.902 24.125 -8.258 1 97.62 100 PHE A O 1
ATOM 804 N N . GLN A 1 101 ? -7.938 23.375 -7.816 1 97.31 101 GLN A N 1
ATOM 805 C CA . GLN A 1 101 ? -8.57 24.359 -8.68 1 97.31 101 GLN A CA 1
ATOM 806 C C . GLN A 1 101 ? -9.055 25.562 -7.875 1 97.31 101 GLN A C 1
ATOM 808 O O . GLN A 1 101 ? -9.281 26.641 -8.43 1 97.31 101 GLN A O 1
ATOM 813 N N . ALA A 1 102 ? -9.219 25.438 -6.582 1 98.19 102 ALA A N 1
ATOM 814 C CA . ALA A 1 102 ? -9.789 26.484 -5.734 1 98.19 102 ALA A CA 1
ATOM 815 C C . ALA A 1 102 ? -11.18 26.875 -6.215 1 98.19 102 ALA A C 1
ATOM 817 O O . ALA A 1 102 ? -11.445 28.062 -6.449 1 98.19 102 ALA A O 1
ATOM 818 N N . THR A 1 103 ? -12.07 25.969 -6.238 1 98.69 103 THR A N 1
ATOM 819 C CA . THR A 1 103 ? -13.414 26.188 -6.758 1 98.69 103 THR A CA 1
ATOM 820 C C . THR A 1 103 ? -14.258 26.984 -5.758 1 98.69 103 THR A C 1
ATOM 822 O O . THR A 1 103 ? -14.344 26.609 -4.586 1 98.69 103 THR A O 1
ATOM 825 N N . VAL A 1 104 ? -14.883 28.047 -6.262 1 98.69 104 VAL A N 1
ATOM 826 C CA . VAL A 1 104 ? -15.703 28.906 -5.406 1 98.69 104 VAL A CA 1
ATOM 827 C C . VAL A 1 104 ? -17.156 28.469 -5.496 1 98.69 104 VAL A C 1
ATOM 829 O O . VAL A 1 104 ? -17.719 28.344 -6.59 1 98.69 104 VAL A O 1
ATOM 832 N N . GLU A 1 105 ? -17.734 28.188 -4.422 1 98.38 105 GLU A N 1
ATOM 833 C CA . GLU A 1 105 ? -19.172 27.953 -4.293 1 98.38 105 GLU A CA 1
ATOM 834 C C . GLU A 1 105 ? -19.766 28.734 -3.117 1 98.38 105 GLU A C 1
ATOM 836 O O . GLU A 1 105 ? -19.578 28.344 -1.96 1 98.38 105 GLU A O 1
ATOM 841 N N . GLY A 1 106 ? -20.469 29.844 -3.422 1 97.69 106 GLY A N 1
ATOM 842 C CA . GLY A 1 106 ? -20.969 30.703 -2.359 1 97.69 106 GLY A CA 1
ATOM 843 C C . GLY A 1 106 ? -19.875 31.344 -1.536 1 97.69 106 GLY A C 1
ATOM 844 O O . GLY A 1 106 ? -19.016 32.062 -2.078 1 97.69 106 GLY A O 1
ATOM 845 N N . ASN A 1 107 ? -19.891 31.047 -0.25 1 98.19 107 ASN A N 1
ATOM 846 C CA . ASN A 1 107 ? -18.953 31.641 0.702 1 98.19 107 ASN A CA 1
ATOM 847 C C . ASN A 1 107 ? -17.766 30.719 0.972 1 98.19 107 ASN A C 1
ATOM 849 O O . ASN A 1 107 ? -17.016 30.938 1.927 1 98.19 107 ASN A O 1
ATOM 853 N N . LYS A 1 108 ? -17.656 29.688 0.079 1 98.75 108 LYS A N 1
ATOM 854 C CA . LYS A 1 108 ? -16.609 28.703 0.31 1 98.75 108 LYS A CA 1
ATOM 855 C C . LYS A 1 108 ? -15.688 28.578 -0.904 1 98.75 108 LYS A C 1
ATOM 857 O O . LYS A 1 108 ? -16.125 28.734 -2.043 1 98.75 108 LYS A O 1
ATOM 862 N N . ILE A 1 109 ? -14.43 28.438 -0.635 1 98.88 109 ILE A N 1
ATOM 863 C CA . ILE A 1 109 ? -13.461 28.062 -1.654 1 98.88 109 ILE A CA 1
ATOM 864 C C . ILE A 1 109 ? -12.938 26.656 -1.383 1 98.88 109 ILE A C 1
ATOM 866 O O . ILE A 1 109 ? -12.234 26.422 -0.397 1 98.88 109 ILE A O 1
ATOM 870 N N . TYR A 1 110 ? -13.266 25.75 -2.275 1 98.75 110 TYR A N 1
ATOM 871 C CA . TYR A 1 110 ? -12.891 24.359 -2.123 1 98.75 110 TYR A CA 1
ATOM 872 C C . TYR A 1 110 ? -11.531 24.078 -2.764 1 98.75 110 TYR A C 1
ATOM 874 O O . TYR A 1 110 ? -11.227 24.609 -3.838 1 98.75 110 TYR A O 1
ATOM 882 N N . GLY A 1 111 ? -10.766 23.266 -2.064 1 98.56 111 GLY A N 1
ATOM 883 C CA . GLY A 1 111 ? -9.484 22.828 -2.586 1 98.56 111 GLY A CA 1
ATOM 884 C C . GLY A 1 111 ? -8.531 22.359 -1.505 1 98.56 111 GLY A C 1
ATOM 885 O O . GLY A 1 111 ? -8.648 22.766 -0.347 1 98.56 111 GLY A O 1
AT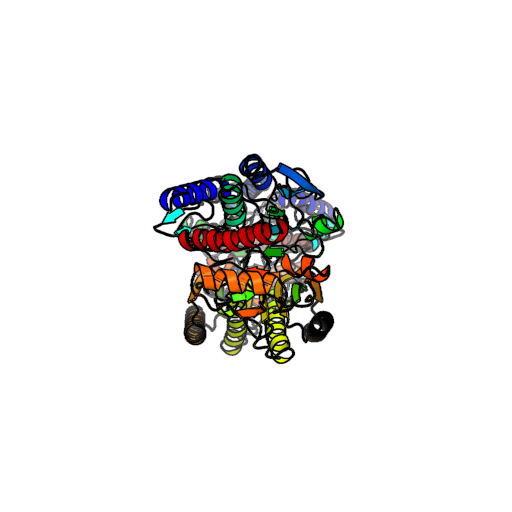OM 886 N N . ARG A 1 112 ? -7.609 21.484 -1.9 1 98.31 112 ARG A N 1
ATOM 887 C CA . ARG A 1 112 ? -6.551 21.094 -0.979 1 98.31 112 ARG A CA 1
ATOM 888 C C . ARG A 1 112 ? -5.691 22.281 -0.583 1 98.31 112 ARG A C 1
ATOM 890 O O . ARG A 1 112 ? -5.152 22.984 -1.446 1 98.31 112 ARG A O 1
ATOM 897 N N . GLY A 1 113 ? -5.621 22.594 0.716 1 98 113 GLY A N 1
ATOM 898 C CA . GLY A 1 113 ? -4.766 23.656 1.202 1 98 113 GLY A CA 1
ATOM 899 C C . GLY A 1 113 ? -5.492 24.984 1.37 1 98 113 GLY A C 1
ATOM 900 O O . GLY A 1 113 ? -4.914 25.953 1.848 1 98 113 GLY A O 1
ATOM 901 N N . THR A 1 114 ? -6.766 25.031 0.981 1 98.69 114 THR A N 1
ATOM 902 C CA . THR A 1 114 ? -7.473 26.297 1.122 1 98.69 114 THR A CA 1
ATOM 903 C C . THR A 1 114 ? -7.625 26.672 2.594 1 98.69 114 THR A C 1
ATOM 905 O O . THR A 1 114 ? -7.391 27.828 2.975 1 98.69 114 THR A O 1
ATOM 908 N N . GLU A 1 115 ? -8.008 25.688 3.367 1 98.38 115 GLU A N 1
ATOM 909 C CA . GLU A 1 115 ? -8.07 25.938 4.805 1 98.38 115 GLU A CA 1
ATOM 910 C C . GLU A 1 115 ? -6.695 25.812 5.449 1 98.38 115 GLU A C 1
ATOM 912 O O . GLU A 1 115 ? -6.254 26.719 6.168 1 98.38 115 GLU A O 1
ATOM 917 N N . ASP A 1 116 ? -5.949 24.781 5.168 1 97.69 116 ASP A N 1
ATOM 918 C CA . ASP A 1 116 ? -4.691 24.391 5.809 1 97.69 116 ASP A CA 1
ATOM 919 C C . ASP A 1 116 ? -3.535 24.438 4.812 1 97.69 116 ASP A C 1
ATOM 921 O O . ASP A 1 116 ? -3.254 23.453 4.133 1 97.69 116 ASP A O 1
ATOM 925 N N . ASP A 1 117 ? -2.781 25.438 4.668 1 98.12 117 ASP A N 1
ATOM 926 C CA . ASP A 1 117 ? -2.898 26.641 5.473 1 98.12 117 ASP A CA 1
ATOM 927 C C . ASP A 1 117 ? -3.045 27.875 4.586 1 98.12 117 ASP A C 1
ATOM 929 O O . ASP A 1 117 ? -2.533 28.953 4.914 1 98.12 117 ASP A O 1
ATOM 933 N N . GLY A 1 118 ? -3.645 27.688 3.43 1 98.62 118 GLY A N 1
ATOM 934 C CA . GLY A 1 118 ? -3.855 28.797 2.518 1 98.62 118 GLY A CA 1
ATOM 935 C C . GLY A 1 118 ? -4.578 29.969 3.16 1 98.62 118 GLY A C 1
ATOM 936 O O . GLY A 1 118 ? -4.301 31.125 2.84 1 98.62 118 GLY A O 1
ATOM 937 N N . GLN A 1 119 ? -5.52 29.656 3.984 1 98.75 119 GLN A N 1
ATOM 938 C CA . GLN A 1 119 ? -6.23 30.734 4.68 1 98.75 119 GLN A CA 1
ATOM 939 C C . GLN A 1 119 ? -5.281 31.547 5.543 1 98.75 119 GLN A C 1
ATOM 941 O O . GLN A 1 119 ? -5.398 32.781 5.609 1 98.75 119 GLN A O 1
ATOM 946 N N . GLY A 1 120 ? -4.371 30.875 6.273 1 98.75 120 GLY A N 1
ATOM 947 C CA . GLY A 1 120 ? -3.387 31.594 7.062 1 98.75 120 GLY A CA 1
ATOM 948 C C . GLY A 1 120 ? -2.496 32.5 6.23 1 98.75 120 GLY A C 1
ATOM 949 O O . GLY A 1 120 ? -2.23 33.625 6.609 1 98.75 120 GLY A O 1
ATOM 950 N N . VAL A 1 121 ? -2.035 31.969 5.109 1 98.88 121 VAL A N 1
ATOM 951 C CA . VAL A 1 121 ? -1.235 32.75 4.168 1 98.88 121 VAL A CA 1
ATOM 952 C C . VAL A 1 121 ? -2.027 33.969 3.699 1 98.88 121 VAL A C 1
ATOM 954 O O . VAL A 1 121 ? -1.525 35.094 3.73 1 98.88 121 VAL A O 1
ATOM 957 N N . LEU A 1 122 ? -3.217 33.719 3.307 1 98.69 122 LEU A N 1
ATOM 958 C CA . LEU A 1 122 ? -4.109 34.75 2.828 1 98.69 122 LEU A CA 1
ATOM 959 C C . LEU A 1 122 ? -4.309 35.844 3.893 1 98.69 122 LEU A C 1
ATOM 961 O O . LEU A 1 122 ? -4.281 37.031 3.59 1 98.69 122 LEU A O 1
ATOM 965 N N . GLU A 1 123 ? -4.539 35.406 5.105 1 98.38 123 GLU A N 1
ATOM 966 C CA . GLU A 1 123 ? -4.762 36.375 6.191 1 98.38 123 GLU A CA 1
ATOM 967 C C . GLU A 1 123 ? -3.545 37.281 6.398 1 98.38 123 GLU A C 1
ATOM 969 O O . GLU A 1 123 ? -3.689 38.469 6.648 1 98.38 123 GLU A O 1
ATOM 974 N N . GLY A 1 124 ? -2.369 36.656 6.301 1 98.38 124 GLY A N 1
ATOM 975 C CA . GLY A 1 124 ? -1.165 37.469 6.352 1 98.38 124 GLY A CA 1
ATOM 976 C C . GLY A 1 124 ? -1.103 38.531 5.25 1 98.38 124 GLY A C 1
ATOM 977 O O . GLY A 1 124 ? -0.729 39.656 5.5 1 98.38 124 GLY A O 1
ATOM 978 N N . ILE A 1 125 ? -1.505 38.188 4.082 1 97.94 125 ILE A N 1
ATOM 979 C CA . ILE A 1 125 ? -1.463 39.031 2.916 1 97.94 125 ILE A CA 1
ATOM 980 C C . ILE A 1 125 ? -2.473 40.188 3.082 1 97.94 125 ILE A C 1
ATOM 982 O O . ILE A 1 125 ? -2.133 41.344 2.92 1 97.94 125 ILE A O 1
ATOM 986 N N . LEU A 1 126 ? -3.684 39.812 3.398 1 97.75 126 LEU A N 1
ATOM 987 C CA . LEU A 1 126 ? -4.738 40.812 3.529 1 97.75 126 LEU A CA 1
ATOM 988 C C . LEU A 1 126 ? -4.438 41.781 4.668 1 97.75 126 LEU A C 1
ATOM 990 O O . LEU A 1 126 ? -4.73 42.969 4.57 1 97.75 126 LEU A O 1
ATOM 994 N N . LEU A 1 127 ? -3.887 41.25 5.738 1 97.94 127 LEU A N 1
ATOM 995 C CA . LEU A 1 127 ? -3.504 42.094 6.855 1 97.94 127 LEU A CA 1
ATOM 996 C C . LEU A 1 127 ? -2.441 43.094 6.43 1 97.94 127 LEU A C 1
ATOM 998 O O . LEU A 1 127 ? -2.498 44.281 6.816 1 97.94 127 LEU A O 1
ATOM 1002 N N . ALA A 1 128 ? -1.51 42.656 5.672 1 97.94 128 ALA A N 1
ATOM 1003 C CA . ALA A 1 128 ? -0.437 43.531 5.195 1 97.94 128 ALA A CA 1
ATOM 1004 C C . ALA A 1 128 ? -0.985 44.625 4.301 1 97.94 128 ALA A C 1
ATOM 1006 O O . ALA A 1 128 ? -0.562 45.781 4.402 1 97.94 128 ALA A O 1
ATOM 1007 N N . GLU A 1 129 ? -1.84 44.219 3.453 1 96.44 129 GLU A N 1
ATOM 1008 C CA . GLU A 1 129 ? -2.465 45.219 2.574 1 96.44 129 GLU A CA 1
ATOM 1009 C C . GLU A 1 129 ? -3.211 46.281 3.379 1 96.44 129 GLU A C 1
ATOM 1011 O O . GLU A 1 129 ? -3.059 47.469 3.125 1 96.44 129 GLU A O 1
ATOM 1016 N N . ALA A 1 130 ? -4.012 45.844 4.293 1 96.25 130 ALA A N 1
ATOM 1017 C CA . ALA A 1 130 ? -4.773 46.75 5.133 1 96.25 130 ALA A CA 1
ATOM 1018 C C . ALA A 1 130 ? -3.846 47.656 5.949 1 96.25 130 ALA A C 1
ATOM 1020 O O . ALA A 1 130 ? -4.105 48.844 6.113 1 96.25 130 ALA A O 1
ATOM 1021 N N . ALA A 1 131 ? -2.818 47.031 6.516 1 96.81 131 ALA A N 1
ATOM 1022 C CA . ALA A 1 131 ? -1.856 47.781 7.32 1 96.81 131 ALA A CA 1
ATOM 1023 C C . ALA A 1 131 ? -1.188 48.875 6.496 1 96.81 131 ALA A C 1
ATOM 1025 O O . ALA A 1 131 ? -0.962 49.969 6.992 1 96.81 131 ALA A O 1
ATOM 1026 N N . ARG A 1 132 ? -0.834 48.562 5.293 1 95.69 132 ARG A N 1
ATOM 1027 C CA . ARG A 1 132 ? -0.215 49.531 4.402 1 95.69 132 ARG A CA 1
ATOM 1028 C C . ARG A 1 132 ? -1.165 50.688 4.117 1 95.69 132 ARG A C 1
ATOM 1030 O O . ARG A 1 132 ? -0.756 51.844 4.133 1 95.69 132 ARG A O 1
ATOM 1037 N N . GLU A 1 133 ? -2.375 50.406 3.891 1 94.94 133 GLU A N 1
ATOM 1038 C CA . GLU A 1 133 ? -3.385 51.406 3.613 1 94.94 133 GLU A CA 1
ATOM 1039 C C . GLU A 1 133 ? -3.57 52.344 4.805 1 94.94 133 GLU A C 1
ATOM 1041 O O . GLU A 1 133 ? -3.809 53.562 4.633 1 94.94 133 GLU A O 1
ATOM 1046 N N . GLU A 1 134 ? -3.432 51.812 5.98 1 95.94 134 GLU A N 1
ATOM 1047 C CA . GLU A 1 134 ? -3.645 52.594 7.191 1 95.94 134 GLU A CA 1
ATOM 1048 C C . GLU A 1 134 ? -2.326 53.125 7.734 1 95.94 134 GLU A C 1
ATOM 1050 O O . GLU A 1 134 ? -2.301 53.781 8.789 1 95.94 134 GLU A O 1
ATOM 1055 N N . GLU A 1 135 ? -1.223 52.875 7.078 1 95.69 135 GLU A N 1
ATOM 1056 C CA . GLU A 1 135 ? 0.117 53.312 7.449 1 95.69 135 GLU A CA 1
ATOM 1057 C C . GLU A 1 135 ? 0.499 52.812 8.836 1 95.69 135 GLU A C 1
ATOM 1059 O O . GLU A 1 135 ? 1.043 53.562 9.648 1 95.69 135 GLU A O 1
ATOM 1064 N N . LEU A 1 136 ? 0.047 51.594 9.102 1 96.44 136 LEU A N 1
ATOM 1065 C CA . LEU A 1 136 ? 0.433 50.969 10.359 1 96.44 136 LEU A CA 1
ATOM 1066 C C . LEU A 1 136 ? 1.814 50.312 10.242 1 96.44 136 LEU A C 1
ATOM 1068 O O . LEU A 1 136 ? 2.193 49.844 9.172 1 96.44 136 LEU A O 1
ATOM 1072 N N . ARG A 1 137 ? 2.541 50.344 11.391 1 95.88 137 ARG A N 1
ATOM 1073 C CA . ARG A 1 137 ? 3.885 49.781 11.445 1 95.88 137 ARG A CA 1
ATOM 1074 C C . ARG A 1 137 ? 3.932 48.562 12.383 1 95.88 137 ARG A C 1
ATOM 1076 O O . ARG A 1 137 ? 2.932 48.219 13.016 1 95.88 137 ARG A O 1
ATOM 1083 N N . GLY A 1 138 ? 4.996 47.812 12.297 1 97.69 138 GLY A N 1
ATOM 1084 C CA . GLY A 1 138 ? 5.211 46.719 13.242 1 97.69 138 GLY A CA 1
ATOM 1085 C C . GLY A 1 138 ? 4.559 45.438 12.828 1 97.69 138 GLY A C 1
ATOM 1086 O O . GLY A 1 138 ? 4.125 44.656 13.68 1 97.69 138 GLY A O 1
ATOM 1087 N N . LEU A 1 139 ? 4.406 45.219 11.555 1 98.56 139 LEU A N 1
ATOM 1088 C CA . LEU A 1 139 ? 3.873 43.969 11.055 1 98.56 139 LEU A CA 1
ATOM 1089 C C . LEU A 1 139 ? 4.98 43.125 10.453 1 98.56 139 LEU A C 1
ATOM 1091 O O . LEU A 1 139 ? 5.801 43.594 9.672 1 98.56 139 LEU A O 1
ATOM 1095 N N . GLY A 1 140 ? 5.066 41.906 10.836 1 98.69 140 GLY A N 1
ATOM 1096 C CA . GLY A 1 140 ? 5.891 40.875 10.203 1 98.69 140 GLY A CA 1
ATOM 1097 C C . GLY A 1 140 ? 5.098 39.688 9.742 1 98.69 140 GLY A C 1
ATOM 1098 O O . GLY A 1 140 ? 4.148 39.25 10.406 1 98.69 140 GLY A O 1
ATOM 1099 N N . VAL A 1 141 ? 5.422 39.156 8.539 1 98.81 141 VAL A N 1
ATOM 1100 C CA . VAL A 1 141 ? 4.812 37.938 8 1 98.81 141 VAL A CA 1
ATOM 1101 C C . VAL A 1 141 ? 5.902 36.938 7.629 1 98.81 141 VAL A C 1
ATOM 1103 O O . VAL A 1 141 ? 6.887 37.281 6.977 1 98.81 141 VAL A O 1
ATOM 1106 N N . ILE A 1 142 ? 5.754 35.719 8.148 1 98.88 142 ILE A N 1
ATOM 1107 C CA . ILE A 1 142 ? 6.621 34.594 7.758 1 98.88 142 ILE A CA 1
ATOM 1108 C C . ILE A 1 142 ? 5.805 33.531 7.027 1 98.88 142 ILE A C 1
ATOM 1110 O O . ILE A 1 142 ? 4.812 33.031 7.559 1 98.88 142 ILE A O 1
ATOM 1114 N N . LEU A 1 143 ? 6.094 33.281 5.82 1 98.88 143 LEU A N 1
ATOM 1115 C CA . LEU A 1 143 ? 5.578 32.156 5.047 1 98.88 143 LEU A CA 1
ATOM 1116 C C . LEU A 1 143 ? 6.648 31.094 4.863 1 98.88 143 LEU A C 1
ATOM 1118 O O . LEU A 1 143 ? 7.559 31.25 4.043 1 98.88 143 LEU A O 1
ATOM 1122 N N . ALA A 1 144 ? 6.496 29.984 5.648 1 98.75 144 ALA A N 1
ATOM 1123 C CA . ALA A 1 144 ? 7.598 29.031 5.742 1 98.75 144 ALA A CA 1
ATOM 1124 C C . ALA A 1 144 ? 7.207 27.688 5.129 1 98.75 144 ALA A C 1
ATOM 1126 O O . ALA A 1 144 ? 6.047 27.484 4.773 1 98.75 144 ALA A O 1
ATOM 1127 N N . SER A 1 145 ? 8.227 26.844 4.887 1 98.19 145 SER A N 1
ATOM 1128 C CA . SER A 1 145 ? 8.07 25.531 4.27 1 98.19 145 SER A CA 1
ATOM 1129 C C . SER A 1 145 ? 7.941 24.438 5.324 1 98.1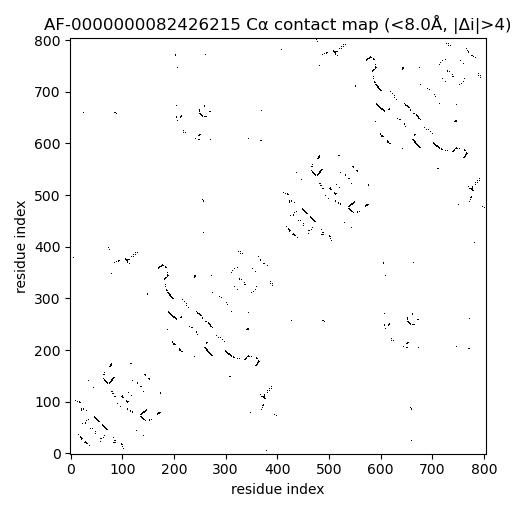9 145 SER A C 1
ATOM 1131 O O . SER A 1 145 ? 8.227 24.672 6.5 1 98.19 145 SER A O 1
ATOM 1133 N N . ASP A 1 146 ? 7.406 23.297 4.984 1 96.88 146 ASP A N 1
ATOM 1134 C CA . ASP A 1 146 ? 7.707 22 5.57 1 96.88 146 ASP A CA 1
ATOM 1135 C C . ASP A 1 146 ? 6.93 21.781 6.871 1 96.88 146 ASP A C 1
ATOM 1137 O O . ASP A 1 146 ? 7.359 21.016 7.738 1 96.88 146 ASP A O 1
ATOM 1141 N N . GLU A 1 147 ? 5.844 22.453 7.07 1 97 147 GLU A N 1
ATOM 1142 C CA . GLU A 1 147 ? 5.066 22.281 8.289 1 97 147 GLU A CA 1
ATOM 1143 C C . GLU A 1 147 ? 4.445 20.891 8.352 1 97 147 GLU A C 1
ATOM 1145 O O . GLU A 1 147 ? 4.41 20.266 9.414 1 97 147 GLU A O 1
ATOM 1150 N N . GLU A 1 148 ? 4.012 20.312 7.328 1 95.62 148 GLU A N 1
ATOM 1151 C CA . GLU A 1 148 ? 3.221 19.094 7.27 1 95.62 148 GLU A CA 1
ATOM 1152 C C . GLU A 1 148 ? 4.094 17.859 7.465 1 95.62 148 GLU A C 1
ATOM 1154 O O . GLU A 1 148 ? 3.584 16.75 7.641 1 95.62 148 GLU A O 1
ATOM 1159 N N . VAL A 1 149 ? 5.445 18.047 7.367 1 93.81 149 VAL A N 1
ATOM 1160 C CA . VAL A 1 149 ? 6.328 16.891 7.473 1 93.81 149 VAL A CA 1
ATOM 1161 C C . VAL A 1 149 ? 7.457 17.203 8.453 1 93.81 149 VAL A C 1
ATOM 1163 O O . VAL A 1 149 ? 8.617 16.844 8.203 1 93.81 149 VAL A O 1
ATOM 1166 N N . GLY A 1 150 ? 7.188 17.969 9.516 1 91.06 150 GLY A N 1
ATOM 1167 C CA . GLY A 1 150 ? 8.117 18.031 10.633 1 91.06 150 GLY A CA 1
ATOM 1168 C C . GLY A 1 150 ? 8.766 19.406 10.773 1 91.06 150 GLY A C 1
ATOM 1169 O O . GLY A 1 150 ? 9.445 19.672 11.766 1 91.06 150 GLY A O 1
ATOM 1170 N N . SER A 1 151 ? 8.742 20.344 9.766 1 96.38 151 SER A N 1
ATOM 1171 C CA . SER A 1 151 ? 9.086 21.75 9.844 1 96.38 151 SER A CA 1
ATOM 1172 C C . SER A 1 151 ? 10.602 21.953 9.898 1 96.38 151 SER A C 1
ATOM 1174 O O . SER A 1 151 ? 11.078 23.062 10.156 1 96.38 151 SER A O 1
ATOM 1176 N N . LYS A 1 152 ? 11.406 20.891 9.68 1 96.25 152 LYS A N 1
ATOM 1177 C CA . LYS A 1 152 ? 12.859 20.953 9.766 1 96.25 152 LYS A CA 1
ATOM 1178 C C . LYS A 1 152 ? 13.43 21.969 8.797 1 96.25 152 LYS A C 1
ATOM 1180 O O . LYS A 1 152 ? 14.383 22.688 9.117 1 96.25 152 LYS A O 1
ATOM 1185 N N . TYR A 1 153 ? 12.805 22.047 7.648 1 97.88 153 TYR A N 1
ATOM 1186 C CA . TYR A 1 153 ? 13.328 22.906 6.586 1 97.88 153 TYR A CA 1
ATOM 1187 C C . TYR A 1 153 ? 12.594 24.25 6.559 1 97.88 153 TYR A C 1
ATOM 1189 O O . TYR A 1 153 ? 12.906 25.109 5.738 1 97.88 153 TYR A O 1
ATOM 1197 N N . GLY A 1 154 ? 11.594 24.406 7.434 1 98 154 GLY A N 1
ATOM 1198 C CA . GLY A 1 154 ? 10.805 25.641 7.488 1 98 154 GLY A CA 1
ATOM 1199 C C . GLY A 1 154 ? 11.172 26.531 8.656 1 98 154 GLY A C 1
ATOM 1200 O O . GLY A 1 154 ? 12.258 27.109 8.68 1 98 154 GLY A O 1
ATOM 1201 N N . ILE A 1 155 ? 10.305 26.578 9.617 1 98 155 ILE A N 1
ATOM 1202 C CA . ILE A 1 155 ? 10.414 27.531 10.719 1 98 155 ILE A CA 1
ATOM 1203 C C . ILE A 1 155 ? 11.609 27.172 11.602 1 98 155 ILE A C 1
ATOM 1205 O O . ILE A 1 155 ? 12.266 28.047 12.164 1 98 155 ILE A O 1
ATOM 1209 N N . GLN A 1 156 ? 11.875 25.844 11.766 1 97.5 156 GLN A N 1
ATOM 1210 C CA . GLN A 1 156 ? 13.031 25.438 12.57 1 97.5 156 GLN A CA 1
ATOM 1211 C C . GLN A 1 156 ? 14.328 25.969 11.961 1 97.5 156 GLN A C 1
ATOM 1213 O O . GLN A 1 156 ? 15.188 26.484 12.68 1 97.5 156 GLN A O 1
ATOM 1218 N N . TYR A 1 157 ? 14.469 25.812 10.68 1 98.44 157 TYR A N 1
ATOM 1219 C CA . TYR A 1 157 ? 15.656 26.297 9.992 1 98.44 157 TYR A CA 1
ATOM 1220 C C . TYR A 1 157 ? 15.758 27.812 10.102 1 98.44 157 TYR A C 1
ATOM 1222 O O . TYR A 1 157 ? 16.844 28.344 10.383 1 98.44 157 TYR A O 1
ATOM 1230 N N . LEU A 1 158 ? 14.68 28.516 9.867 1 98.44 158 LEU A N 1
ATOM 1231 C CA . LEU A 1 158 ? 14.641 29.984 9.891 1 98.44 158 LEU A CA 1
ATOM 1232 C C . LEU A 1 158 ? 15.062 30.516 11.25 1 98.44 158 LEU A C 1
ATOM 1234 O O . LEU A 1 158 ? 15.883 31.438 11.336 1 98.44 158 LEU A O 1
ATOM 1238 N N . LEU A 1 159 ? 14.492 29.938 12.328 1 97.44 159 LEU A N 1
ATOM 1239 C CA . LEU A 1 159 ? 14.781 30.422 13.672 1 97.44 159 LEU A CA 1
ATOM 1240 C C . LEU A 1 159 ? 16.234 30.125 14.062 1 97.44 159 LEU A C 1
ATOM 1242 O O . LEU A 1 159 ? 16.828 30.875 14.836 1 97.44 159 LEU A O 1
ATOM 1246 N N . LYS A 1 160 ? 16.797 29.031 13.562 1 97.62 160 LYS A N 1
ATOM 1247 C CA . LYS A 1 160 ? 18.219 28.734 13.781 1 97.62 160 LYS A CA 1
ATOM 1248 C C . LYS A 1 160 ? 19.109 29.719 13.016 1 97.62 160 LYS A C 1
ATOM 1250 O O . LYS A 1 160 ? 20.125 30.172 13.539 1 97.62 160 LYS A O 1
ATOM 1255 N N . ALA A 1 161 ? 18.719 30.031 11.812 1 97.75 161 ALA A N 1
ATOM 1256 C CA . ALA A 1 161 ? 19.5 30.922 10.953 1 97.75 161 ALA A CA 1
ATOM 1257 C C . ALA A 1 161 ? 19.422 32.375 11.461 1 97.75 161 ALA A C 1
ATOM 1259 O O . ALA A 1 161 ? 20.375 33.125 11.328 1 97.75 161 ALA A O 1
ATOM 1260 N N . GLU A 1 162 ? 18.25 32.719 11.992 1 97.38 162 GLU A N 1
ATOM 1261 C CA . GLU A 1 162 ? 18.031 34.094 12.492 1 97.38 162 GLU A CA 1
ATOM 1262 C C . GLU A 1 162 ? 17.438 34.062 13.898 1 97.38 162 GLU A C 1
ATOM 1264 O O . GLU A 1 162 ? 16.281 34.438 14.094 1 97.38 162 GLU A O 1
ATOM 1269 N N . PRO A 1 163 ? 18.219 33.812 14.875 1 95.5 163 PRO A N 1
ATOM 1270 C CA . PRO A 1 163 ? 17.719 33.625 16.234 1 95.5 163 PRO A CA 1
ATOM 1271 C C . PRO A 1 163 ? 17.109 34.875 16.828 1 95.5 163 PRO A C 1
ATOM 1273 O O . PRO A 1 163 ? 16.328 34.812 17.781 1 95.5 163 PRO A O 1
ATOM 1276 N N . ASN A 1 164 ? 17.422 36.062 16.25 1 94.88 164 ASN A N 1
ATOM 1277 C CA . ASN A 1 164 ? 16.906 37.312 16.797 1 94.88 164 ASN A CA 1
ATOM 1278 C C . ASN A 1 164 ? 15.836 37.938 15.906 1 94.88 164 ASN A C 1
ATOM 1280 O O . ASN A 1 164 ? 15.492 39.094 16.047 1 94.88 164 ASN A O 1
ATOM 1284 N N . LEU A 1 165 ? 15.344 37.125 14.992 1 96.62 165 LEU A N 1
ATOM 1285 C CA . LEU A 1 165 ? 14.328 37.625 14.055 1 96.62 165 LEU A CA 1
ATOM 1286 C C . LEU A 1 165 ? 13.078 38.094 14.797 1 96.62 165 LEU A C 1
ATOM 1288 O O . LEU A 1 165 ? 12.555 39.156 14.531 1 96.62 165 LEU A O 1
ATOM 1292 N N . ILE A 1 166 ? 12.602 37.25 15.703 1 97.12 166 ILE A N 1
ATOM 1293 C CA . ILE A 1 166 ? 11.469 37.562 16.562 1 97.12 166 ILE A CA 1
ATOM 1294 C C . ILE A 1 166 ? 11.977 37.906 17.953 1 97.12 166 ILE A C 1
ATOM 1296 O O . ILE A 1 166 ? 12.719 37.156 18.578 1 97.12 166 ILE A O 1
ATOM 1300 N N . LYS A 1 167 ? 11.602 39.031 18.422 1 94.5 167 LYS A N 1
ATOM 1301 C CA . LYS A 1 167 ? 12.148 39.562 19.672 1 94.5 167 LYS A CA 1
ATOM 1302 C C . LYS A 1 167 ? 11.188 39.312 20.828 1 94.5 167 LYS A C 1
ATOM 1304 O O . LYS A 1 167 ? 9.984 39.156 20.625 1 94.5 167 LYS A O 1
ATOM 1309 N N . PRO A 1 168 ? 11.875 39.344 22.016 1 90.5 168 PRO A N 1
ATOM 1310 C CA . PRO A 1 168 ? 11 39.281 23.188 1 90.5 168 PRO A CA 1
ATOM 1311 C C . PRO A 1 168 ? 10 40.438 23.203 1 90.5 168 PRO A C 1
ATOM 1313 O O . PRO A 1 168 ? 10.367 41.594 22.922 1 90.5 168 PRO A O 1
ATOM 1316 N N . GLY A 1 169 ? 8.852 40.281 23.438 1 91.06 169 GLY A N 1
ATOM 1317 C CA . GLY A 1 169 ? 7.828 41.312 23.484 1 91.06 169 GLY A CA 1
ATOM 1318 C C . GLY A 1 169 ? 6.961 41.344 22.25 1 91.06 169 GLY A C 1
ATOM 1319 O O . GLY A 1 169 ? 5.883 41.938 22.25 1 91.06 169 GLY A O 1
ATOM 1320 N N . ASP A 1 170 ? 7.535 40.781 21.156 1 97 170 ASP A N 1
ATOM 1321 C CA . ASP A 1 170 ? 6.707 40.688 19.953 1 97 170 ASP A CA 1
ATOM 1322 C C . ASP A 1 170 ? 5.48 39.812 20.203 1 97 170 ASP A C 1
ATOM 1324 O O . ASP A 1 170 ? 5.469 39 21.125 1 97 170 ASP A O 1
ATOM 1328 N N . LEU A 1 171 ? 4.441 40.094 19.5 1 98.19 171 LEU A N 1
ATOM 1329 C CA . LEU A 1 171 ? 3.256 39.25 19.484 1 98.19 171 LEU A CA 1
ATOM 1330 C C . LEU A 1 171 ? 3.289 38.312 18.297 1 98.19 171 LEU A C 1
ATOM 1332 O O . LEU A 1 171 ? 3.547 38.719 17.172 1 98.19 171 LEU A O 1
ATOM 1336 N N . VAL A 1 172 ? 3.104 37 18.562 1 98.69 172 VAL A N 1
ATOM 1337 C CA . VAL A 1 172 ? 3.201 36.031 17.484 1 98.69 172 VAL A CA 1
ATOM 1338 C C . VAL A 1 172 ? 1.889 35.25 17.375 1 98.69 172 VAL A C 1
ATOM 1340 O O . VAL A 1 172 ? 1.438 34.625 18.344 1 98.69 172 VAL A O 1
ATOM 1343 N N . ILE A 1 173 ? 1.283 35.312 16.203 1 98.81 173 ILE A N 1
ATOM 1344 C CA . ILE A 1 173 ? 0.072 34.562 15.883 1 98.81 173 ILE A CA 1
ATOM 1345 C C . ILE A 1 173 ? 0.349 33.594 14.742 1 98.81 173 ILE A C 1
ATOM 1347 O O . ILE A 1 173 ? 0.885 33.969 13.703 1 98.81 173 ILE A O 1
ATOM 1351 N N . VAL A 1 174 ? 0.026 32.344 14.945 1 98.81 174 VAL A N 1
ATOM 1352 C CA . VAL A 1 174 ? 0.068 31.312 13.914 1 98.81 174 VAL A CA 1
ATOM 1353 C C . VAL A 1 174 ? -1.354 30.922 13.523 1 98.81 174 VAL A C 1
ATOM 1355 O O . VAL A 1 174 ? -2.01 30.156 14.242 1 98.81 174 VAL A O 1
ATOM 1358 N N . PRO A 1 175 ? -1.849 31.406 12.414 1 98.69 175 PRO A N 1
ATOM 1359 C CA . PRO A 1 175 ? -3.205 31.062 11.984 1 98.69 175 PRO A CA 1
ATOM 1360 C C . PRO A 1 175 ? -3.277 29.688 11.328 1 98.69 175 PRO A C 1
ATOM 1362 O O . PRO A 1 175 ? -3.422 29.578 10.102 1 98.69 175 PRO A O 1
ATOM 1365 N N . ASP A 1 176 ? -3.291 28.625 12.102 1 98 176 ASP A N 1
ATOM 1366 C CA . ASP A 1 176 ? -3.152 27.266 11.586 1 98 176 ASP A CA 1
ATOM 1367 C C . ASP A 1 176 ? -4.129 26.312 12.273 1 98 176 ASP A C 1
ATOM 1369 O O . ASP A 1 176 ? -4.16 25.125 11.969 1 98 176 ASP A O 1
ATOM 1373 N N . ALA A 1 177 ? -4.875 26.781 13.234 1 96.62 177 ALA A N 1
ATOM 1374 C CA . ALA A 1 177 ? -5.91 26.016 13.922 1 96.62 177 ALA A CA 1
ATOM 1375 C C . ALA A 1 177 ? -6.934 26.938 14.578 1 96.62 177 ALA A C 1
ATOM 1377 O O . ALA A 1 177 ? -6.645 28.109 14.836 1 96.62 177 ALA A O 1
ATOM 1378 N N . GLY A 1 178 ? -8.031 26.406 14.828 1 96.44 178 GLY A N 1
ATOM 1379 C CA . GLY A 1 178 ? -9.078 27.188 15.461 1 96.44 178 GLY A CA 1
ATOM 1380 C C . GLY A 1 178 ? -10.422 26.484 15.492 1 96.44 178 GLY A C 1
ATOM 1381 O O . GLY A 1 178 ? -10.484 25.266 15.664 1 96.44 178 GLY A O 1
ATOM 1382 N N . SER A 1 179 ? -11.484 27.234 15.531 1 97.25 179 SER A N 1
ATOM 1383 C CA . SER A 1 179 ? -12.852 26.734 15.625 1 97.25 179 SER A CA 1
ATOM 1384 C C . SER A 1 179 ? -13.797 27.516 14.719 1 97.25 179 SER A C 1
ATOM 1386 O O . SER A 1 179 ? -13.484 28.641 14.312 1 97.25 179 SER A O 1
ATOM 1388 N N . PRO A 1 180 ? -14.922 26.938 14.453 1 97 180 PRO A N 1
ATOM 1389 C CA . PRO A 1 180 ? -15.852 27.594 13.531 1 97 180 PRO A CA 1
ATOM 1390 C C . PRO A 1 180 ? -16.328 28.953 14.039 1 97 180 PRO A C 1
ATOM 1392 O O . PRO A 1 180 ? -16.641 29.828 13.234 1 97 180 PRO A O 1
ATOM 1395 N N . ASP A 1 181 ? -16.312 29.141 15.352 1 96.56 181 ASP A N 1
ATOM 1396 C CA . ASP A 1 181 ? -16.797 30.406 15.891 1 96.56 181 ASP A CA 1
ATOM 1397 C C . ASP A 1 181 ? -15.641 31.312 16.328 1 96.56 181 ASP A C 1
ATOM 1399 O O . ASP A 1 181 ? -15.859 32.406 16.859 1 96.56 181 ASP A O 1
ATOM 1403 N N . GLY A 1 182 ? -14.422 30.828 16.156 1 96.94 182 GLY A N 1
ATOM 1404 C CA . GLY A 1 182 ? -13.242 31.609 16.484 1 96.94 182 GLY A CA 1
ATOM 1405 C C . GLY A 1 182 ? -12.969 31.688 17.969 1 96.94 182 GLY A C 1
ATOM 1406 O O . GLY A 1 182 ? -12.094 32.438 18.406 1 96.94 182 GLY A O 1
ATOM 1407 N N . SER A 1 183 ? -13.625 30.812 18.781 1 97.75 183 SER A N 1
ATOM 1408 C CA . SER A 1 183 ? -13.586 30.969 20.234 1 97.75 183 SER A CA 1
ATOM 1409 C C . SER A 1 183 ? -12.43 30.172 20.844 1 97.75 183 SER A C 1
ATOM 1411 O O . SER A 1 183 ? -12.188 30.266 22.047 1 97.75 183 SER A O 1
ATOM 1413 N N . ARG A 1 184 ? -11.727 29.422 20.047 1 97.5 184 ARG A N 1
ATOM 1414 C CA . ARG A 1 184 ? -10.648 28.594 20.562 1 97.5 184 ARG A CA 1
ATOM 1415 C C . ARG A 1 184 ? -9.281 29.188 20.219 1 97.5 184 ARG A C 1
ATOM 1417 O O . ARG A 1 184 ? -8.906 29.266 19.047 1 97.5 184 ARG A O 1
ATOM 1424 N N . VAL A 1 185 ? -8.586 29.641 21.234 1 98.38 185 VAL A N 1
ATOM 1425 C CA . VAL A 1 185 ? -7.215 30.109 21.094 1 98.38 185 VAL A CA 1
ATOM 1426 C C . VAL A 1 185 ? -6.238 29.047 21.562 1 98.38 185 VAL A C 1
ATOM 1428 O O . VAL A 1 185 ? -6.133 28.781 22.766 1 98.38 185 VAL A O 1
ATOM 1431 N N . GLU A 1 186 ? -5.531 28.484 20.656 1 98.06 186 GLU A N 1
ATOM 1432 C CA . GLU A 1 186 ? -4.629 27.375 21 1 98.06 186 GLU A CA 1
ATOM 1433 C C . GLU A 1 186 ? -3.332 27.891 21.609 1 98.06 186 GLU A C 1
ATOM 1435 O O . GLU A 1 186 ? -2.672 28.766 21.031 1 98.06 186 GLU A O 1
ATOM 1440 N N . VAL A 1 187 ? -2.975 27.297 22.812 1 98.12 187 VAL A N 1
ATOM 1441 C CA . VAL A 1 187 ? -1.8 27.781 23.531 1 98.12 187 VAL A CA 1
ATOM 1442 C C . VAL A 1 187 ? -0.871 26.609 23.844 1 98.12 187 VAL A C 1
ATOM 1444 O O . VAL A 1 187 ? 0.204 26.797 24.422 1 98.12 187 VAL A O 1
ATOM 1447 N N . ALA A 1 188 ? -1.312 25.422 23.469 1 97.19 188 ALA A N 1
ATOM 1448 C CA . ALA A 1 188 ? -0.539 24.219 23.766 1 97.19 188 ALA A CA 1
ATOM 1449 C C . ALA A 1 188 ? -0.791 23.125 22.719 1 97.19 188 ALA A C 1
ATOM 1451 O O . ALA A 1 188 ? -1.861 23.078 22.109 1 97.19 188 ALA A O 1
ATOM 1452 N N . GLU A 1 189 ? 0.185 22.281 22.562 1 97.06 189 GLU A N 1
ATOM 1453 C CA . GLU A 1 189 ? 0.094 21.188 21.609 1 97.06 189 GLU A CA 1
ATOM 1454 C C . GLU A 1 189 ? 0.602 19.875 22.234 1 97.06 189 GLU A C 1
ATOM 1456 O O . GLU A 1 189 ? 1.514 19.906 23.062 1 97.06 189 GLU A O 1
ATOM 1461 N N . LYS A 1 190 ? 0.011 18.781 21.859 1 97.44 190 LYS A N 1
ATOM 1462 C CA . LYS A 1 190 ? 0.479 17.469 22.281 1 97.44 190 LYS A CA 1
ATOM 1463 C C . LYS A 1 190 ? 1.796 17.109 21.609 1 97.44 190 LYS A C 1
ATOM 1465 O O . LYS A 1 190 ? 2.217 17.781 20.656 1 97.44 190 LYS A O 1
ATOM 1470 N N . GLY A 1 191 ? 2.467 16.062 22.25 1 97.19 191 GLY A N 1
ATOM 1471 C CA . GLY A 1 191 ? 3.604 15.477 21.547 1 97.19 191 GLY A CA 1
ATOM 1472 C C . GLY A 1 191 ? 3.207 14.688 20.312 1 97.19 191 GLY A C 1
ATOM 1473 O O . GLY A 1 191 ? 2.098 14.156 20.25 1 97.19 191 GLY A O 1
ATOM 1474 N N . ILE A 1 192 ? 4.129 14.672 19.344 1 97.81 192 ILE A N 1
ATOM 1475 C CA . ILE A 1 192 ? 3.877 13.953 18.094 1 97.81 192 ILE A CA 1
ATOM 1476 C C . ILE A 1 192 ? 4.934 12.867 17.906 1 97.81 192 ILE A C 1
ATOM 1478 O O . ILE A 1 192 ? 6.129 13.117 18.078 1 97.81 192 ILE A O 1
ATOM 1482 N N . LEU A 1 193 ? 4.512 11.688 17.672 1 98.31 193 LEU A N 1
ATOM 1483 C CA . LEU A 1 193 ? 5.383 10.57 17.312 1 98.31 193 LEU A CA 1
ATOM 1484 C C . LEU A 1 193 ? 4.84 9.82 16.109 1 98.31 193 LEU A C 1
ATOM 1486 O O . LEU A 1 193 ? 3.744 9.258 16.156 1 98.31 193 LEU A O 1
ATOM 1490 N N . TRP A 1 194 ? 5.617 9.891 15.008 1 98.5 194 TRP A N 1
ATOM 1491 C CA . TRP A 1 194 ? 5.328 9.078 13.836 1 98.5 194 TRP A CA 1
ATOM 1492 C C . TRP A 1 194 ? 6.289 7.895 13.742 1 98.5 194 TRP A C 1
ATOM 1494 O O . TRP A 1 194 ? 7.508 8.07 13.828 1 98.5 194 TRP A O 1
ATOM 1504 N N . MET A 1 195 ? 5.715 6.754 13.586 1 98.75 195 MET A N 1
ATOM 1505 C CA . MET A 1 195 ? 6.527 5.543 13.508 1 98.75 195 MET A CA 1
ATOM 1506 C C . MET A 1 195 ? 6.258 4.789 12.211 1 98.75 195 MET A C 1
ATOM 1508 O O . MET A 1 195 ? 5.117 4.723 11.75 1 98.75 195 MET A O 1
ATOM 1512 N N . ARG A 1 196 ? 7.246 4.316 11.609 1 98.56 196 ARG A N 1
ATOM 1513 C CA . ARG A 1 196 ? 7.191 3.334 10.531 1 98.56 196 ARG A CA 1
ATOM 1514 C C . ARG A 1 196 ? 7.477 1.932 11.055 1 98.56 196 ARG A C 1
ATOM 1516 O O . ARG A 1 196 ? 8.531 1.687 11.648 1 98.56 196 ARG A O 1
ATOM 1523 N N . ILE A 1 197 ? 6.555 1.047 10.922 1 98.62 197 ILE A N 1
ATOM 1524 C CA . ILE A 1 197 ? 6.688 -0.328 11.391 1 98.62 197 ILE A CA 1
ATOM 1525 C C . ILE A 1 197 ? 6.789 -1.272 10.195 1 98.62 197 ILE A C 1
ATOM 1527 O O . ILE A 1 197 ? 5.883 -1.323 9.359 1 98.62 197 ILE A O 1
ATOM 1531 N N . SER A 1 198 ? 7.844 -1.953 10.102 1 98.12 198 SER A N 1
ATOM 1532 C CA . SER A 1 198 ? 8.047 -2.947 9.055 1 98.12 198 SER A CA 1
ATOM 1533 C C . SER A 1 198 ? 8.117 -4.355 9.633 1 98.12 198 SER A C 1
ATOM 1535 O O . SER A 1 198 ? 8.883 -4.617 10.562 1 98.12 198 SER A O 1
ATOM 1537 N N . VAL A 1 199 ? 7.324 -5.203 9.133 1 97.81 199 VAL A N 1
ATOM 1538 C CA . VAL A 1 199 ? 7.293 -6.605 9.539 1 97.81 199 VAL A CA 1
ATOM 1539 C C . VAL A 1 199 ? 7.902 -7.473 8.438 1 97.81 199 VAL A C 1
ATOM 1541 O O . VAL A 1 199 ? 7.504 -7.379 7.273 1 97.81 199 VAL A O 1
ATOM 1544 N N . GLU A 1 200 ? 8.844 -8.227 8.828 1 97 200 GLU A N 1
ATOM 1545 C CA . GLU A 1 200 ? 9.508 -9.141 7.898 1 97 200 GLU A CA 1
ATOM 1546 C C . GLU A 1 200 ? 9.133 -10.594 8.188 1 97 200 GLU A C 1
ATOM 1548 O O . GLU A 1 200 ? 9.352 -11.086 9.297 1 97 200 GLU A O 1
ATOM 1553 N N . GLY A 1 201 ? 8.555 -11.219 7.223 1 96.81 201 GLY A N 1
ATOM 1554 C CA . GLY A 1 201 ? 8.289 -12.648 7.215 1 96.81 201 GLY A CA 1
ATOM 1555 C C . GLY A 1 201 ? 9.062 -13.391 6.145 1 96.81 201 GLY A C 1
ATOM 1556 O O . GLY A 1 201 ? 10.281 -13.234 6.027 1 96.81 201 GLY A O 1
ATOM 1557 N N . LYS A 1 202 ? 8.305 -14.234 5.434 1 96.31 202 LYS A N 1
ATOM 1558 C CA . LYS A 1 202 ? 8.898 -15.023 4.352 1 96.31 202 LYS A CA 1
ATOM 1559 C C . LYS A 1 202 ? 7.91 -15.211 3.203 1 96.31 202 LYS A C 1
ATOM 1561 O O . LYS A 1 202 ? 6.863 -15.836 3.373 1 96.31 202 LYS A O 1
ATOM 1566 N N . GLN A 1 203 ? 8.281 -14.633 2.098 1 96.19 203 GLN A N 1
ATOM 1567 C CA . GLN A 1 203 ? 7.438 -14.664 0.906 1 96.19 203 GLN A CA 1
ATOM 1568 C C . GLN A 1 203 ? 7.355 -16.078 0.326 1 96.19 203 GLN A C 1
ATOM 1570 O O . GLN A 1 203 ? 8.352 -16.812 0.317 1 96.19 203 GLN A O 1
ATOM 1575 N N . THR A 1 204 ? 6.172 -16.516 -0.145 1 95.94 204 THR A N 1
ATOM 1576 C CA . THR A 1 204 ? 5.98 -17.781 -0.827 1 95.94 204 THR A CA 1
ATOM 1577 C C . THR A 1 204 ? 4.688 -17.766 -1.644 1 95.94 204 THR A C 1
ATOM 1579 O O . THR A 1 204 ? 3.977 -16.766 -1.669 1 95.94 204 THR A O 1
ATOM 1582 N N . HIS A 1 205 ? 4.484 -18.828 -2.381 1 95.44 205 HIS A N 1
ATOM 1583 C CA . HIS A 1 205 ? 3.242 -19 -3.119 1 95.44 205 HIS A CA 1
ATOM 1584 C C . HIS A 1 205 ? 2.051 -19.125 -2.176 1 95.44 205 HIS A C 1
ATOM 1586 O O . HIS A 1 205 ? 2.127 -19.828 -1.163 1 95.44 205 HIS A O 1
ATOM 1592 N N . ALA A 1 206 ? 0.955 -18.453 -2.48 1 96.94 206 ALA A N 1
ATOM 1593 C CA . ALA A 1 206 ? -0.19 -18.375 -1.575 1 96.94 206 ALA A CA 1
ATOM 1594 C C . ALA A 1 206 ? -0.87 -19.734 -1.444 1 96.94 206 ALA A C 1
ATOM 1596 O O . ALA A 1 206 ? -1.638 -19.969 -0.506 1 96.94 206 ALA A O 1
ATOM 1597 N N . SER A 1 207 ? -0.631 -20.656 -2.385 1 95.62 207 SER A N 1
ATOM 1598 C CA . SER A 1 207 ? -1.223 -21.984 -2.293 1 95.62 207 SER A CA 1
ATOM 1599 C C . SER A 1 207 ? -0.481 -22.859 -1.28 1 95.62 207 SER A C 1
ATOM 1601 O O . SER A 1 207 ? -0.971 -23.922 -0.888 1 95.62 207 SER A O 1
ATOM 1603 N N . THR A 1 208 ? 0.696 -22.469 -0.922 1 95.25 208 THR A N 1
ATOM 1604 C CA . THR A 1 208 ? 1.478 -23.172 0.089 1 95.25 208 THR A CA 1
ATOM 1605 C C . THR A 1 208 ? 1.936 -22.219 1.183 1 95.25 208 THR A C 1
ATOM 1607 O O . THR A 1 208 ? 3.133 -22.094 1.451 1 95.25 208 THR A O 1
ATOM 1610 N N . PRO A 1 209 ? 0.966 -21.625 1.884 1 96.62 209 PRO A N 1
ATOM 1611 C CA . PRO A 1 209 ? 1.318 -20.562 2.826 1 96.62 209 PRO A CA 1
ATOM 1612 C C . PRO A 1 209 ? 2.199 -21.062 3.973 1 96.62 209 PRO A C 1
ATOM 1614 O O . PRO A 1 209 ? 2.979 -20.281 4.531 1 96.62 209 PRO A O 1
ATOM 1617 N N . GLY A 1 210 ? 2.152 -22.328 4.258 1 95.5 210 GLY A N 1
ATOM 1618 C CA . GLY A 1 210 ? 2.941 -22.891 5.34 1 95.5 210 GLY A CA 1
ATOM 1619 C C . GLY A 1 210 ? 4.434 -22.859 5.07 1 95.5 210 GLY A C 1
ATOM 1620 O O . GLY A 1 210 ? 5.242 -23 5.996 1 95.5 210 GLY A O 1
ATOM 1621 N N . LYS A 1 211 ? 4.773 -22.719 3.818 1 94.44 211 LYS A N 1
ATOM 1622 C CA . LYS A 1 211 ? 6.188 -22.672 3.447 1 94.44 211 LYS A CA 1
ATOM 1623 C C . LYS A 1 211 ? 6.766 -21.266 3.668 1 94.44 211 LYS A C 1
ATOM 1625 O O . LYS A 1 211 ? 7.98 -21.078 3.564 1 94.44 211 LYS A O 1
ATOM 1630 N N . GLY A 1 212 ? 5.957 -20.328 3.969 1 96.31 212 GLY A N 1
ATOM 1631 C CA . GLY A 1 212 ? 6.371 -18.953 4.223 1 96.31 212 GLY A CA 1
ATOM 1632 C C . GLY A 1 212 ? 5.953 -18.453 5.59 1 96.31 212 GLY A C 1
ATOM 1633 O O . GLY A 1 212 ? 5.773 -19.234 6.52 1 96.31 212 GLY A O 1
ATOM 1634 N N . LEU A 1 213 ? 5.969 -17.203 5.77 1 97.94 213 LEU A N 1
ATOM 1635 C CA . LEU A 1 213 ? 5.504 -16.469 6.934 1 97.94 213 LEU A CA 1
ATOM 1636 C C . LEU A 1 213 ? 4.812 -15.172 6.512 1 97.94 213 LEU A C 1
ATOM 1638 O O . LEU A 1 213 ? 5.469 -14.234 6.055 1 97.94 213 LEU A O 1
ATOM 1642 N N . ASN A 1 214 ? 3.518 -15.086 6.695 1 98.25 214 ASN A N 1
ATOM 1643 C CA . ASN A 1 214 ? 2.666 -14.055 6.117 1 98.25 214 ASN A CA 1
ATOM 1644 C C . ASN A 1 214 ? 2.828 -12.719 6.84 1 98.25 214 ASN A C 1
ATOM 1646 O O . ASN A 1 214 ? 2.172 -12.477 7.855 1 98.25 214 ASN A O 1
ATOM 1650 N N . ALA A 1 215 ? 3.619 -11.867 6.301 1 97.88 215 ALA A N 1
ATOM 1651 C CA . ALA A 1 215 ? 3.926 -10.578 6.91 1 97.88 215 ALA A CA 1
ATOM 1652 C C . ALA A 1 215 ? 2.676 -9.703 7.012 1 97.88 215 ALA A C 1
ATOM 1654 O O . ALA A 1 215 ? 2.535 -8.914 7.945 1 97.88 215 ALA A O 1
ATOM 1655 N N . ALA A 1 216 ? 1.763 -9.812 6.023 1 98.12 216 ALA A N 1
ATOM 1656 C CA . ALA A 1 216 ? 0.53 -9.031 6.066 1 98.12 216 ALA A CA 1
ATOM 1657 C C . ALA A 1 216 ? -0.315 -9.398 7.281 1 98.12 216 ALA A C 1
ATOM 1659 O O . ALA A 1 216 ? -0.779 -8.523 8.016 1 98.12 216 ALA A O 1
ATOM 1660 N N . ARG A 1 217 ? -0.509 -10.695 7.504 1 98.25 217 ARG A N 1
ATOM 1661 C CA . ARG A 1 217 ? -1.254 -11.18 8.664 1 98.25 217 ARG A CA 1
ATOM 1662 C C . ARG A 1 217 ? -0.609 -10.711 9.961 1 98.25 217 ARG A C 1
ATOM 1664 O O . ARG A 1 217 ? -1.286 -10.172 10.836 1 98.25 217 ARG A O 1
ATOM 1671 N N . LEU A 1 218 ? 0.645 -10.938 10.039 1 98.5 218 LEU A N 1
ATOM 1672 C CA . LEU A 1 218 ? 1.367 -10.586 11.258 1 98.5 218 LEU A CA 1
ATOM 1673 C C . LEU A 1 218 ? 1.363 -9.078 11.477 1 98.5 218 LEU A C 1
ATOM 1675 O O . LEU A 1 218 ? 1.238 -8.617 12.617 1 98.5 218 LEU A O 1
ATOM 1679 N N . GLY A 1 219 ? 1.565 -8.344 10.398 1 98.12 219 GLY A N 1
ATOM 1680 C CA . GLY A 1 219 ? 1.526 -6.891 10.5 1 98.12 219 GLY A CA 1
ATOM 1681 C C . GLY A 1 219 ? 0.205 -6.367 11.031 1 98.12 219 GLY A C 1
ATOM 1682 O O . GLY A 1 219 ? 0.182 -5.488 11.898 1 98.12 219 GLY A O 1
ATOM 1683 N N . MET A 1 220 ? -0.898 -6.902 10.523 1 98.38 220 MET A N 1
ATOM 1684 C CA . MET A 1 220 ? -2.221 -6.473 10.969 1 98.38 220 MET A CA 1
ATOM 1685 C C . MET A 1 220 ? -2.451 -6.855 12.43 1 98.38 220 MET A C 1
ATOM 1687 O O . MET A 1 220 ? -3.01 -6.074 13.203 1 98.38 220 MET A O 1
ATOM 1691 N N . ARG A 1 221 ? -2.041 -8.039 12.812 1 98.31 221 ARG A N 1
ATOM 1692 C CA . ARG A 1 221 ? -2.186 -8.477 14.195 1 98.31 221 ARG A CA 1
ATOM 1693 C C . ARG A 1 221 ? -1.405 -7.57 15.141 1 98.31 221 ARG A C 1
ATOM 1695 O O . ARG A 1 221 ? -1.924 -7.156 16.188 1 98.31 221 ARG A O 1
ATOM 1702 N N . LEU A 1 222 ? -0.18 -7.297 14.766 1 98.5 222 LEU A N 1
ATOM 1703 C CA . LEU A 1 222 ? 0.653 -6.438 15.602 1 98.5 222 LEU A CA 1
ATOM 1704 C C . LEU A 1 222 ? 0.062 -5.035 15.703 1 98.5 222 LEU A C 1
ATOM 1706 O O . LEU A 1 222 ? 0.065 -4.434 16.781 1 98.5 222 LEU A O 1
ATOM 1710 N N . ALA A 1 223 ? -0.36 -4.504 14.594 1 98.38 223 ALA A N 1
ATOM 1711 C CA . ALA A 1 223 ? -0.924 -3.156 14.578 1 98.38 223 ALA A CA 1
ATOM 1712 C C . ALA A 1 223 ? -2.113 -3.049 15.523 1 98.38 223 ALA A C 1
ATOM 1714 O O . ALA A 1 223 ? -2.232 -2.072 16.266 1 98.38 223 ALA A O 1
ATOM 1715 N N . ILE A 1 224 ? -2.992 -4.02 15.477 1 98.12 224 ILE A N 1
ATOM 1716 C CA . ILE A 1 224 ? -4.188 -4.008 16.312 1 98.12 224 ILE A CA 1
ATOM 1717 C C . ILE A 1 224 ? -3.789 -4.16 17.781 1 98.12 224 ILE A C 1
ATOM 1719 O O . ILE A 1 224 ? -4.348 -3.49 18.656 1 98.12 224 ILE A O 1
ATOM 1723 N N . GLU A 1 225 ? -2.836 -5.02 18.016 1 98.06 225 GLU A N 1
ATOM 1724 C CA . GLU A 1 225 ? -2.35 -5.191 19.391 1 98.06 225 GLU A CA 1
ATOM 1725 C C . GLU A 1 225 ? -1.726 -3.902 19.922 1 98.06 225 GLU A C 1
ATOM 1727 O O . GLU A 1 225 ? -1.962 -3.516 21.062 1 98.06 225 GLU A O 1
ATOM 1732 N N . MET A 1 226 ? -0.913 -3.285 19.125 1 98.44 226 MET A N 1
ATOM 1733 C CA . MET A 1 226 ? -0.259 -2.031 19.5 1 98.44 226 MET A CA 1
ATOM 1734 C C . MET A 1 226 ? -1.288 -0.933 19.75 1 98.44 226 MET A C 1
ATOM 1736 O O . MET A 1 226 ? -1.181 -0.183 20.719 1 98.44 226 MET A O 1
ATOM 1740 N N . ASP A 1 227 ? -2.229 -0.84 18.844 1 98.25 227 ASP A N 1
ATOM 1741 C CA . ASP A 1 227 ? -3.328 0.113 18.953 1 98.25 227 ASP A CA 1
ATOM 1742 C C . ASP A 1 227 ? -4.043 -0.03 20.297 1 98.25 227 ASP A C 1
ATOM 1744 O O . ASP A 1 227 ? -4.207 0.95 21.016 1 98.25 227 ASP A O 1
ATOM 1748 N N . THR A 1 228 ? -4.398 -1.225 20.609 1 98.06 228 THR A N 1
ATOM 1749 C CA . THR A 1 228 ? -5.113 -1.517 21.844 1 98.06 228 THR A CA 1
ATOM 1750 C C . THR A 1 228 ? -4.234 -1.236 23.062 1 98.06 228 THR A C 1
ATOM 1752 O O . THR A 1 228 ? -4.656 -0.555 24 1 98.06 228 THR A O 1
ATOM 1755 N N . TYR A 1 229 ? -3.01 -1.682 23.031 1 98.62 229 TYR A N 1
ATOM 1756 C CA . TYR A 1 229 ? -2.08 -1.563 24.156 1 98.62 229 TYR A CA 1
ATOM 1757 C C . TYR A 1 229 ? -1.808 -0.101 24.484 1 98.62 229 TYR A C 1
ATOM 1759 O O . TYR A 1 229 ? -1.869 0.3 25.656 1 98.62 229 TYR A O 1
ATOM 1767 N N . LEU A 1 230 ? -1.537 0.666 23.484 1 98.81 230 LEU A N 1
ATOM 1768 C CA . LEU A 1 230 ? -1.145 2.053 23.703 1 98.81 230 LEU A CA 1
ATOM 1769 C C . LEU A 1 230 ? -2.309 2.865 24.266 1 98.81 230 LEU A C 1
ATOM 1771 O O . LEU A 1 230 ? -2.121 3.703 25.141 1 98.81 230 LEU A O 1
ATOM 1775 N N . HIS A 1 231 ? -3.527 2.609 23.75 1 98.56 231 HIS A N 1
ATOM 1776 C CA . HIS A 1 231 ? -4.688 3.334 24.25 1 98.56 231 HIS A CA 1
ATOM 1777 C C . HIS A 1 231 ? -4.996 2.945 25.703 1 98.56 231 HIS A C 1
ATOM 1779 O O . HIS A 1 231 ? -5.469 3.775 26.484 1 98.56 231 HIS A O 1
ATOM 1785 N N . GLU A 1 232 ? -4.75 1.698 26.031 1 98.56 232 GLU A N 1
ATOM 1786 C CA . GLU A 1 232 ? -5.004 1.23 27.391 1 98.56 232 GLU A CA 1
ATOM 1787 C C . GLU A 1 232 ? -3.953 1.758 28.359 1 98.56 232 GLU A C 1
ATOM 1789 O O . GLU A 1 232 ? -4.27 2.1 29.5 1 98.56 232 GLU A O 1
ATOM 1794 N N . ARG A 1 233 ? -2.746 1.843 27.906 1 98.56 233 ARG A N 1
ATOM 1795 C CA . ARG A 1 233 ? -1.626 2.211 28.766 1 98.56 233 ARG A CA 1
ATOM 1796 C C . ARG A 1 233 ? -1.554 3.723 28.953 1 98.56 233 ARG A C 1
ATOM 1798 O O . ARG A 1 233 ? -1.288 4.207 30.047 1 98.56 233 ARG A O 1
ATOM 1805 N N . TYR A 1 234 ? -1.721 4.438 27.938 1 98.75 234 TYR A N 1
ATOM 1806 C CA . TYR A 1 234 ? -1.601 5.891 27.953 1 98.75 234 TYR A CA 1
ATOM 1807 C C . TYR A 1 234 ? -2.969 6.555 27.844 1 98.75 234 TYR A C 1
ATOM 1809 O O . TYR A 1 234 ? -3.242 7.273 26.875 1 98.75 234 TYR A O 1
ATOM 1817 N N . ASN A 1 235 ? -3.797 6.414 28.938 1 98.56 235 ASN A N 1
ATOM 1818 C CA . ASN A 1 235 ? -5.223 6.723 28.875 1 98.56 235 ASN A CA 1
ATOM 1819 C C . ASN A 1 235 ? -5.574 7.926 29.734 1 98.56 235 ASN A C 1
ATOM 1821 O O . ASN A 1 235 ? -6.73 8.102 30.125 1 98.56 235 ASN A O 1
ATOM 1825 N N . ALA A 1 236 ? -4.633 8.805 30.062 1 98.5 236 ALA A N 1
ATOM 1826 C CA . ALA A 1 236 ? -4.938 10.008 30.844 1 98.5 236 ALA A CA 1
ATOM 1827 C C . ALA A 1 236 ? -5.879 10.93 30.062 1 98.5 236 ALA A C 1
ATOM 1829 O O . ALA A 1 236 ? -5.934 10.883 28.828 1 98.5 236 ALA A O 1
ATOM 1830 N N . ILE A 1 237 ? -6.664 11.719 30.828 1 98.31 237 ILE A N 1
ATOM 1831 C CA . ILE A 1 237 ? -7.559 12.727 30.266 1 98.31 237 ILE A CA 1
ATOM 1832 C C . ILE A 1 237 ? -7.121 14.117 30.719 1 98.31 237 ILE A C 1
ATOM 1834 O O . ILE A 1 237 ? -6.895 14.352 31.906 1 98.31 237 ILE A O 1
ATOM 1838 N N . ASP A 1 238 ? -6.887 15.039 29.797 1 97.25 238 ASP A N 1
ATOM 1839 C CA . ASP A 1 238 ? -6.609 16.453 30.047 1 97.25 238 ASP A CA 1
ATOM 1840 C C . ASP A 1 238 ? -7.617 17.344 29.328 1 97.25 238 ASP A C 1
ATOM 1842 O O . ASP A 1 238 ? -7.512 17.562 28.125 1 97.25 238 ASP A O 1
ATOM 1846 N N . ALA A 1 239 ? -8.492 17.938 30.031 1 96.06 239 ALA A N 1
ATOM 1847 C CA . ALA A 1 239 ? -9.641 18.672 29.5 1 96.06 239 ALA A CA 1
ATOM 1848 C C . ALA A 1 239 ? -9.203 19.922 28.75 1 96.06 239 ALA A C 1
ATOM 1850 O O . ALA A 1 239 ? -9.977 20.516 28 1 96.06 239 ALA A O 1
ATOM 1851 N N . MET A 1 240 ? -7.98 20.328 28.922 1 94.88 240 MET A N 1
ATOM 1852 C CA . MET A 1 240 ? -7.473 21.5 28.234 1 94.88 240 MET A CA 1
ATOM 1853 C C . MET A 1 240 ? -7.277 21.219 26.734 1 94.88 240 MET A C 1
ATOM 1855 O O . MET A 1 240 ? -7.293 22.141 25.922 1 94.88 240 MET A O 1
ATOM 1859 N N . PHE A 1 241 ? -7.102 19.922 26.469 1 96.94 241 PHE A N 1
ATOM 1860 C CA . PHE A 1 241 ? -6.785 19.547 25.094 1 96.94 241 PHE A CA 1
ATOM 1861 C C . PHE A 1 241 ? -8.039 19.094 24.359 1 96.94 241 PHE A C 1
ATOM 1863 O O . PHE A 1 241 ? -8.953 18.531 24.969 1 96.94 241 PHE A O 1
ATOM 1870 N N . GLU A 1 242 ? -8 19.375 23.078 1 94.94 242 GLU A N 1
ATOM 1871 C CA . GLU A 1 242 ? -9.023 18.875 22.172 1 94.94 242 GLU A CA 1
ATOM 1872 C C . GLU A 1 242 ? -8.398 18.109 21 1 94.94 242 GLU A C 1
ATOM 1874 O O . GLU A 1 242 ? -7.816 18.719 20.094 1 94.94 242 GLU A O 1
ATOM 1879 N N . PRO A 1 243 ? -8.625 16.734 20.938 1 96.31 243 PRO A N 1
ATOM 1880 C CA . PRO A 1 243 ? -9.305 15.891 21.906 1 96.31 243 PRO A CA 1
ATOM 1881 C C . PRO A 1 243 ? -8.531 15.781 23.234 1 96.31 243 PRO A C 1
ATOM 1883 O O . PRO A 1 243 ? -7.32 15.992 23.25 1 96.31 243 PRO A O 1
ATOM 1886 N N . PRO A 1 244 ? -9.164 15.359 24.312 1 97.88 244 PRO A N 1
ATOM 1887 C CA . PRO A 1 244 ? -8.555 15.43 25.641 1 97.88 244 PRO A CA 1
ATOM 1888 C C . PRO A 1 244 ? -7.73 14.195 25.984 1 97.88 244 PRO A C 1
ATOM 1890 O O . PRO A 1 244 ? -7.301 14.031 27.125 1 97.88 244 PRO A O 1
ATOM 1893 N N . ILE A 1 245 ? -7.535 13.281 25.016 1 98.25 245 ILE A N 1
ATOM 1894 C CA . ILE A 1 245 ? -6.828 12.023 25.234 1 98.25 245 ILE A CA 1
ATOM 1895 C C . ILE A 1 245 ? -5.668 11.898 24.25 1 98.25 245 ILE A C 1
ATOM 1897 O O . ILE A 1 245 ? -5.633 12.594 23.234 1 98.25 245 ILE A O 1
ATOM 1901 N N . SER A 1 246 ? -4.684 11.055 24.625 1 98.56 246 SER A N 1
ATOM 1902 C CA . SER A 1 246 ? -3.705 10.633 23.625 1 98.56 246 SER A CA 1
ATOM 1903 C C . SER A 1 246 ? -4.348 9.758 22.547 1 98.56 246 SER A C 1
ATOM 1905 O O . SER A 1 246 ? -5.277 9.008 22.844 1 98.56 246 SER A O 1
ATOM 1907 N N . THR A 1 247 ? -3.924 9.906 21.391 1 98.5 247 THR A N 1
ATOM 1908 C CA . THR A 1 247 ? -4.445 9.094 20.297 1 98.5 247 THR A CA 1
ATOM 1909 C C . THR A 1 247 ? -3.312 8.359 19.578 1 98.5 247 THR A C 1
ATOM 1911 O O . THR A 1 247 ? -2.221 8.906 19.406 1 98.5 247 THR A O 1
ATOM 1914 N N . PHE A 1 248 ? -3.479 7.176 19.281 1 98.75 248 PHE A N 1
ATOM 1915 C CA . PHE A 1 248 ? -2.59 6.289 18.531 1 98.75 248 PHE A CA 1
ATOM 1916 C C . PHE A 1 248 ? -3.299 5.695 17.328 1 98.75 248 PHE A C 1
ATOM 1918 O O . PHE A 1 248 ? -4.164 4.824 17.469 1 98.75 248 PHE A O 1
ATOM 1925 N N . GLU A 1 249 ? -2.9 6.164 16.109 1 98.75 249 GLU A N 1
ATOM 1926 C CA . GLU A 1 249 ? -3.691 5.836 14.922 1 98.75 249 GLU A CA 1
ATOM 1927 C C . GLU A 1 249 ? -2.836 5.164 13.852 1 98.75 249 GLU A C 1
ATOM 1929 O O . GLU A 1 249 ? -1.844 5.73 13.391 1 98.75 249 GLU A O 1
ATOM 1934 N N . PRO A 1 250 ? -3.18 3.902 13.477 1 98.75 250 PRO A N 1
ATOM 1935 C CA . PRO A 1 250 ? -2.613 3.428 12.211 1 98.75 250 PRO A CA 1
ATOM 1936 C C . PRO A 1 250 ? -3.125 4.211 11 1 98.75 250 PRO A C 1
ATOM 1938 O O . PRO A 1 250 ? -4.336 4.395 10.852 1 98.75 250 PRO A O 1
ATOM 1941 N N . THR A 1 251 ? -2.24 4.68 10.148 1 98.12 251 THR A N 1
ATOM 1942 C CA . THR A 1 251 ? -2.67 5.578 9.078 1 98.12 251 THR A CA 1
ATOM 1943 C C . THR A 1 251 ? -2.174 5.086 7.723 1 98.12 251 THR A C 1
ATOM 1945 O O . THR A 1 251 ? -2.822 4.25 7.086 1 98.12 251 THR A O 1
ATOM 1948 N N . LYS A 1 252 ? -0.961 5.449 7.375 1 97.38 252 LYS A N 1
ATOM 1949 C CA . LYS A 1 252 ? -0.36 5.184 6.07 1 97.38 252 LYS A CA 1
ATOM 1950 C C . LYS A 1 252 ? 0.047 3.717 5.941 1 97.38 252 LYS A C 1
ATOM 1952 O O . LYS A 1 252 ? 0.567 3.127 6.891 1 97.38 252 LYS A O 1
ATOM 1957 N N . ARG A 1 253 ? -0.261 3.213 4.832 1 96.69 253 ARG A N 1
ATOM 1958 C CA . ARG A 1 253 ? 0.166 1.866 4.469 1 96.69 253 ARG A CA 1
ATOM 1959 C C . ARG A 1 253 ? 0.861 1.861 3.109 1 96.69 253 ARG A C 1
ATOM 1961 O O . ARG A 1 253 ? 0.427 2.547 2.182 1 96.69 253 ARG A O 1
ATOM 1968 N N . GLU A 1 254 ? 1.902 1.121 3.057 1 96.12 254 GLU A N 1
ATOM 1969 C CA . GLU A 1 254 ? 2.584 0.926 1.78 1 96.12 254 GLU A CA 1
ATOM 1970 C C . GLU A 1 254 ? 2.072 -0.321 1.065 1 96.12 254 GLU A C 1
ATOM 1972 O O . GLU A 1 254 ? 1.561 -1.243 1.705 1 96.12 254 GLU A O 1
ATOM 1977 N N . LYS A 1 255 ? 2.158 -0.268 -0.203 1 95.44 255 LYS A N 1
ATOM 1978 C CA . LYS A 1 255 ? 1.862 -1.494 -0.937 1 95.44 255 LYS A CA 1
ATOM 1979 C C . LYS A 1 255 ? 2.863 -2.594 -0.596 1 95.44 255 LYS A C 1
ATOM 1981 O O . LYS A 1 255 ? 4.023 -2.311 -0.282 1 95.44 255 LYS A O 1
ATOM 1986 N N . ASN A 1 256 ? 2.473 -3.85 -0.597 1 95.06 256 ASN A N 1
ATOM 1987 C CA . ASN A 1 256 ? 3.393 -4.961 -0.375 1 95.06 256 ASN A CA 1
ATOM 1988 C C . ASN A 1 256 ? 3.625 -5.762 -1.652 1 95.06 256 ASN A C 1
ATOM 1990 O O . ASN A 1 256 ? 4.293 -5.289 -2.574 1 95.06 256 ASN A O 1
ATOM 1994 N N . VAL A 1 257 ? 2.93 -6.77 -1.937 1 94.56 257 VAL A N 1
ATOM 1995 C CA . VAL A 1 257 ? 3.125 -7.547 -3.158 1 94.56 257 VAL A CA 1
ATOM 1996 C C . VAL A 1 257 ? 2.16 -7.062 -4.238 1 94.56 257 VAL A C 1
ATOM 1998 O O . VAL A 1 257 ? 1.12 -6.477 -3.93 1 94.56 257 VAL A O 1
ATOM 2001 N N . ASP A 1 258 ? 2.475 -7.324 -5.473 1 93.81 258 ASP A N 1
ATOM 2002 C CA . ASP A 1 258 ? 1.702 -6.797 -6.594 1 93.81 258 ASP A CA 1
ATOM 2003 C C . ASP A 1 258 ? 0.603 -7.773 -7.008 1 93.81 258 ASP A C 1
ATOM 2005 O O . ASP A 1 258 ? -0.341 -7.391 -7.707 1 93.81 258 ASP A O 1
ATOM 2009 N N . ASN A 1 259 ? 0.751 -9.023 -6.672 1 94.94 259 ASN A N 1
ATOM 2010 C CA . ASN A 1 259 ? -0.2 -10.055 -7.086 1 94.94 259 ASN A CA 1
ATOM 2011 C C . ASN A 1 259 ? -0.914 -10.672 -5.887 1 94.94 259 ASN A C 1
ATOM 2013 O O . ASN A 1 259 ? -0.373 -10.695 -4.781 1 94.94 259 ASN A O 1
ATOM 2017 N N . VAL A 1 260 ? -2.092 -11.195 -6.078 1 96.56 260 VAL A N 1
ATOM 2018 C CA . VAL A 1 260 ? -2.953 -11.711 -5.02 1 96.56 260 VAL A CA 1
ATOM 2019 C C . VAL A 1 260 ? -2.4 -13.047 -4.508 1 96.56 260 VAL A C 1
ATOM 2021 O O . VAL A 1 260 ? -2.539 -13.367 -3.326 1 96.56 260 VAL A O 1
ATOM 2024 N N . ASN A 1 261 ? -1.715 -13.805 -5.344 1 96.56 261 ASN A N 1
ATOM 2025 C CA . ASN A 1 261 ? -1.384 -15.188 -5.016 1 96.56 261 ASN A CA 1
ATOM 2026 C C . ASN A 1 261 ? 0.043 -15.305 -4.484 1 96.56 261 ASN A C 1
ATOM 2028 O O . ASN A 1 261 ? 0.691 -16.344 -4.676 1 96.56 261 ASN A O 1
ATOM 2032 N N . THR A 1 262 ? 0.517 -14.328 -3.861 1 96.81 262 THR A N 1
ATOM 2033 C CA . THR A 1 262 ? 1.812 -14.336 -3.191 1 96.81 262 THR A CA 1
ATOM 2034 C C . THR A 1 262 ? 1.669 -13.93 -1.729 1 96.81 262 THR A C 1
ATOM 2036 O O . THR A 1 262 ? 1.071 -12.898 -1.423 1 96.81 262 THR A O 1
ATOM 2039 N N . ILE A 1 263 ? 2.154 -14.781 -0.862 1 97.44 263 ILE A N 1
ATOM 2040 C CA . ILE A 1 263 ? 2.285 -14.406 0.542 1 97.44 263 ILE A CA 1
ATOM 2041 C C . ILE A 1 263 ? 3.383 -13.352 0.694 1 97.44 263 ILE A C 1
ATOM 2043 O O . ILE A 1 263 ? 4.535 -13.586 0.318 1 97.44 263 ILE A O 1
ATOM 2047 N N . PRO A 1 264 ? 3.018 -12.227 1.186 1 97.25 264 PRO A N 1
ATOM 2048 C CA . PRO A 1 264 ? 4.051 -11.188 1.286 1 97.25 264 PRO A CA 1
ATOM 2049 C C . PRO A 1 264 ? 5.113 -11.516 2.33 1 97.25 264 PRO A C 1
ATOM 2051 O O . PRO A 1 264 ? 4.793 -12.016 3.412 1 97.25 264 PRO A O 1
ATOM 2054 N N . GLY A 1 265 ? 6.352 -11.188 1.971 1 96.81 265 GLY A N 1
ATOM 2055 C CA . GLY A 1 265 ? 7.453 -11.344 2.904 1 96.81 265 GLY A CA 1
ATOM 2056 C C . GLY A 1 265 ? 7.699 -10.109 3.752 1 96.81 265 GLY A C 1
ATOM 2057 O O . GLY A 1 265 ? 8.414 -10.172 4.754 1 96.81 265 GLY A O 1
ATOM 2058 N N . THR A 1 266 ? 7.078 -9.047 3.357 1 96.56 266 THR A N 1
ATOM 2059 C CA . THR A 1 266 ? 7.207 -7.789 4.086 1 96.56 266 THR A CA 1
ATOM 2060 C C . THR A 1 266 ? 5.879 -7.039 4.105 1 96.56 266 THR A C 1
ATOM 2062 O O . THR A 1 266 ? 5.098 -7.125 3.158 1 96.56 266 THR A O 1
ATOM 2065 N N . ASP A 1 267 ? 5.613 -6.359 5.16 1 97 267 ASP A N 1
ATOM 2066 C CA . ASP A 1 267 ? 4.465 -5.473 5.324 1 97 267 ASP A CA 1
ATOM 2067 C C . ASP A 1 267 ? 4.844 -4.23 6.125 1 97 267 ASP A C 1
ATOM 2069 O O . ASP A 1 267 ? 5.566 -4.324 7.121 1 97 267 ASP A O 1
ATOM 2073 N N . VAL A 1 268 ? 4.41 -3.037 5.609 1 98.12 268 VAL A N 1
ATOM 2074 C CA . VAL A 1 268 ? 4.832 -1.786 6.23 1 98.12 268 VAL A CA 1
ATOM 2075 C C . VAL A 1 268 ? 3.615 -0.897 6.48 1 98.12 268 VAL A C 1
ATOM 2077 O O . VAL A 1 268 ? 2.783 -0.706 5.594 1 98.12 268 VAL A O 1
ATOM 2080 N N . TYR A 1 269 ? 3.506 -0.394 7.625 1 97.88 269 TYR A N 1
ATOM 2081 C CA . TYR A 1 269 ? 2.469 0.566 7.984 1 97.88 269 TYR A CA 1
ATOM 2082 C C . TYR A 1 269 ? 3.012 1.622 8.945 1 97.88 269 TYR A C 1
ATOM 2084 O O . TYR A 1 269 ? 4.145 1.516 9.414 1 97.88 269 TYR A O 1
ATOM 2092 N N . TYR A 1 270 ? 2.25 2.674 9.133 1 98.62 270 TYR A N 1
ATOM 2093 C CA . TYR A 1 270 ? 2.682 3.807 9.945 1 98.62 270 TYR A CA 1
ATOM 2094 C C . TYR A 1 270 ? 1.671 4.102 11.047 1 98.62 270 TYR A C 1
ATOM 2096 O O . TYR A 1 270 ? 0.489 3.773 10.922 1 98.62 270 TYR A O 1
ATOM 2104 N N . PHE A 1 271 ? 2.15 4.633 12.117 1 98.69 271 PHE A N 1
ATOM 2105 C CA . PHE A 1 271 ? 1.322 5.164 13.195 1 98.69 271 PHE A CA 1
ATOM 2106 C C . PHE A 1 271 ? 1.543 6.664 13.359 1 98.69 271 PHE A C 1
ATOM 2108 O O . PHE A 1 271 ? 2.676 7.141 13.289 1 98.69 271 PHE A O 1
ATOM 2115 N N . ASP A 1 272 ? 0.468 7.332 13.5 1 98.56 272 ASP A N 1
ATOM 2116 C CA . ASP A 1 272 ? 0.46 8.695 14.008 1 98.56 272 ASP A CA 1
ATOM 2117 C C . ASP A 1 272 ? 0.052 8.734 15.477 1 98.56 272 ASP A C 1
ATOM 2119 O O . ASP A 1 272 ? -1.058 8.328 15.828 1 98.56 272 ASP A O 1
ATOM 2123 N N . CYS A 1 273 ? 0.932 9.227 16.328 1 98.75 273 CYS A N 1
ATOM 2124 C CA . CYS A 1 273 ? 0.662 9.305 17.75 1 98.75 273 CYS A CA 1
ATOM 2125 C C . CYS A 1 273 ? 0.656 10.75 18.234 1 98.75 273 CYS A C 1
ATOM 2127 O O . CYS A 1 273 ? 1.607 11.492 17.984 1 98.75 273 CYS A O 1
ATOM 2129 N N . ARG A 1 274 ? -0.438 11.141 18.844 1 98.69 274 ARG A N 1
ATOM 2130 C CA . ARG A 1 274 ? -0.554 12.422 19.531 1 98.69 274 ARG A CA 1
ATOM 2131 C C . ARG A 1 274 ? -0.634 12.227 21.047 1 98.69 274 ARG A C 1
ATOM 2133 O O . ARG A 1 274 ? -1.644 11.742 21.562 1 98.69 274 ARG A O 1
ATOM 2140 N N . ILE A 1 275 ? 0.393 12.641 21.75 1 98.5 275 ILE A N 1
ATOM 2141 C CA . ILE A 1 275 ? 0.617 12.195 23.125 1 98.5 275 ILE A CA 1
ATOM 2142 C C . ILE A 1 275 ? 0.49 13.375 24.078 1 98.5 275 ILE A C 1
ATOM 2144 O O . ILE A 1 275 ? 1.18 14.383 23.922 1 98.5 275 ILE A O 1
ATOM 2148 N N . LEU A 1 276 ? -0.365 13.25 25.047 1 98.19 276 LEU A N 1
ATOM 2149 C CA . LEU A 1 276 ? -0.517 14.281 26.062 1 98.19 276 LEU A CA 1
ATOM 2150 C C . LEU A 1 276 ? 0.815 14.562 26.75 1 98.19 276 LEU A C 1
ATOM 2152 O O . LEU A 1 276 ? 1.617 13.656 26.969 1 98.19 276 LEU A O 1
ATOM 2156 N N . PRO A 1 277 ? 1.012 15.844 27.188 1 96.38 277 PRO A N 1
ATOM 2157 C CA . PRO A 1 277 ? 2.301 16.25 27.75 1 96.38 277 PRO A CA 1
ATOM 2158 C C . PRO A 1 277 ? 2.623 15.516 29.062 1 96.38 277 PRO A C 1
ATOM 2160 O O . PRO A 1 277 ? 3.771 15.523 29.5 1 96.38 277 PRO A O 1
ATOM 2163 N N . VAL A 1 278 ? 1.688 14.891 29.641 1 97 278 VAL A N 1
ATOM 2164 C CA . VAL A 1 278 ? 1.914 14.188 30.906 1 97 278 VAL A CA 1
ATOM 2165 C C . VAL A 1 278 ? 2.791 12.961 30.656 1 97 278 VAL A C 1
ATOM 2167 O O . VAL A 1 278 ? 3.422 12.445 31.594 1 97 278 VAL A O 1
ATOM 2170 N N . TYR A 1 279 ? 2.85 12.516 29.453 1 98.06 279 TYR A N 1
ATOM 2171 C CA . TYR A 1 279 ? 3.641 11.336 29.125 1 98.06 279 TYR A CA 1
ATOM 2172 C C . TYR A 1 279 ? 4.941 11.727 28.422 1 98.06 279 TYR A C 1
ATOM 2174 O O . TYR A 1 279 ? 5.004 12.758 27.75 1 98.06 279 TYR A O 1
ATOM 2182 N N . ARG A 1 280 ? 5.953 10.898 28.625 1 97.94 280 ARG A N 1
ATOM 2183 C CA . ARG A 1 280 ? 7.184 11.016 27.844 1 97.94 280 ARG A CA 1
ATOM 2184 C C . ARG A 1 280 ? 7.109 10.18 26.562 1 97.94 280 ARG A C 1
ATOM 2186 O O . ARG A 1 280 ? 6.75 9 26.609 1 97.94 280 ARG A O 1
ATOM 2193 N N . ILE A 1 281 ? 7.484 10.758 25.469 1 98.31 281 ILE A N 1
ATOM 2194 C CA . ILE A 1 281 ? 7.465 10.055 24.188 1 98.31 281 ILE A CA 1
ATOM 2195 C C . ILE A 1 281 ? 8.406 8.859 24.234 1 98.31 281 ILE A C 1
ATOM 2197 O O . ILE A 1 281 ? 8.125 7.805 23.672 1 98.31 281 ILE A O 1
ATOM 2201 N N . ASP A 1 282 ? 9.477 9 25 1 98.56 282 ASP A N 1
ATOM 2202 C CA . ASP A 1 282 ? 10.438 7.906 25.141 1 98.56 282 ASP A CA 1
ATOM 2203 C C . ASP A 1 282 ? 9.781 6.684 25.781 1 98.56 282 ASP A C 1
ATOM 2205 O O . ASP A 1 282 ? 10.133 5.547 25.469 1 98.56 282 ASP A O 1
ATOM 2209 N N . ASP A 1 283 ? 8.906 6.895 26.672 1 98.62 283 ASP A N 1
ATOM 2210 C CA . ASP A 1 283 ? 8.219 5.777 27.297 1 98.62 283 ASP A CA 1
ATOM 2211 C C . ASP A 1 283 ? 7.316 5.051 26.312 1 98.62 283 ASP A C 1
ATOM 2213 O O . ASP A 1 283 ? 7.242 3.82 26.312 1 98.62 283 ASP A O 1
ATOM 2217 N N . VAL A 1 284 ? 6.66 5.812 25.484 1 98.69 284 VAL A N 1
ATOM 2218 C CA . VAL A 1 284 ? 5.805 5.234 24.453 1 98.69 284 VAL A CA 1
ATOM 2219 C C . VAL A 1 284 ? 6.645 4.391 23.5 1 98.69 284 VAL A C 1
ATOM 2221 O O . VAL A 1 284 ? 6.289 3.248 23.203 1 98.69 284 VAL A O 1
ATOM 2224 N N . LEU A 1 285 ? 7.758 4.941 23.062 1 98.62 285 LEU A N 1
ATOM 2225 C CA . LEU A 1 285 ? 8.633 4.258 22.125 1 98.62 285 LEU A CA 1
ATOM 2226 C C . LEU A 1 285 ? 9.195 2.977 22.734 1 98.62 285 LEU A C 1
ATOM 2228 O O . LEU A 1 285 ? 9.281 1.949 22.047 1 98.62 285 LEU A O 1
ATOM 2232 N N . THR A 1 286 ? 9.602 3.059 23.953 1 98.56 286 THR A N 1
ATOM 2233 C CA . THR A 1 286 ? 10.117 1.895 24.656 1 98.56 286 THR A CA 1
ATOM 2234 C C . THR A 1 286 ? 9.07 0.787 24.734 1 98.56 286 THR A C 1
ATOM 2236 O O . THR A 1 286 ? 9.375 -0.379 24.469 1 98.56 286 THR A O 1
ATOM 2239 N N . ASP A 1 287 ? 7.887 1.146 25.031 1 98.69 287 ASP A N 1
ATOM 2240 C CA . ASP A 1 287 ? 6.805 0.171 25.141 1 98.69 287 ASP A CA 1
ATOM 2241 C C . ASP A 1 287 ? 6.504 -0.457 23.781 1 98.69 287 ASP A C 1
ATOM 2243 O O . ASP A 1 287 ? 6.234 -1.657 23.688 1 98.69 287 ASP A O 1
ATOM 2247 N N . VAL A 1 288 ? 6.52 0.343 22.75 1 98.75 288 VAL A N 1
ATOM 2248 C CA . VAL A 1 288 ? 6.273 -0.147 21.391 1 98.75 288 VAL A CA 1
ATOM 2249 C C . VAL A 1 288 ? 7.34 -1.176 21.016 1 98.75 288 VAL A C 1
ATOM 2251 O O . VAL A 1 288 ? 7.02 -2.244 20.484 1 98.75 288 VAL A O 1
ATOM 2254 N N . ARG A 1 289 ? 8.562 -0.872 21.266 1 98.5 289 ARG A N 1
ATOM 2255 C CA . ARG A 1 289 ? 9.664 -1.764 20.922 1 98.5 289 ARG A CA 1
ATOM 2256 C C . ARG A 1 289 ? 9.594 -3.059 21.734 1 98.5 289 ARG A C 1
ATOM 2258 O O . ARG A 1 289 ? 9.852 -4.141 21.203 1 98.5 289 ARG A O 1
ATOM 2265 N N . LYS A 1 290 ? 9.227 -2.973 22.969 1 98.38 290 LYS A N 1
ATOM 2266 C CA . LYS A 1 290 ? 9.055 -4.16 23.797 1 98.38 290 LYS A CA 1
ATOM 2267 C C . LYS A 1 290 ? 7.93 -5.047 23.266 1 98.38 290 LYS A C 1
ATOM 2269 O O . LYS A 1 290 ? 8.062 -6.27 23.219 1 98.38 290 LYS A O 1
ATOM 2274 N N . LEU A 1 291 ? 6.859 -4.41 22.938 1 98.19 291 LEU A N 1
ATOM 2275 C CA . LEU A 1 291 ? 5.734 -5.145 22.359 1 98.19 291 LEU A CA 1
ATOM 2276 C C . LEU A 1 291 ? 6.141 -5.855 21.078 1 98.19 291 LEU A C 1
ATOM 2278 O O . LEU A 1 291 ? 5.789 -7.02 20.875 1 98.19 291 LEU A O 1
ATOM 2282 N N . ALA A 1 292 ? 6.844 -5.133 20.203 1 97.81 292 ALA A N 1
ATOM 2283 C CA . ALA A 1 292 ? 7.312 -5.695 18.938 1 97.81 292 ALA A CA 1
ATOM 2284 C C . ALA A 1 292 ? 8.227 -6.895 19.172 1 97.81 292 ALA A C 1
ATOM 2286 O O . ALA A 1 292 ? 8.117 -7.914 18.484 1 97.81 292 ALA A O 1
ATOM 2287 N N . GLU A 1 293 ? 9.102 -6.766 20.125 1 97 293 GLU A N 1
ATOM 2288 C CA . GLU A 1 293 ? 10.031 -7.84 20.453 1 97 293 GLU A CA 1
ATOM 2289 C C . GLU A 1 293 ? 9.297 -9.078 20.953 1 97 293 GLU A C 1
ATOM 2291 O O . GLU A 1 293 ? 9.609 -10.203 20.547 1 97 293 GLU A O 1
ATOM 2296 N N . SER A 1 294 ? 8.398 -8.852 21.844 1 97.69 294 SER A N 1
ATOM 2297 C CA . SER A 1 294 ? 7.602 -9.961 22.359 1 97.69 294 SER A CA 1
ATOM 2298 C C . SER A 1 294 ? 6.816 -10.641 21.25 1 97.69 294 SER A C 1
ATOM 2300 O O . SER A 1 294 ? 6.703 -11.875 21.234 1 97.69 294 SER A O 1
ATOM 2302 N N . PHE A 1 295 ? 6.277 -9.852 20.391 1 97.75 295 PHE A N 1
ATOM 2303 C CA . PHE A 1 295 ? 5.5 -10.367 19.266 1 97.75 295 PHE A CA 1
ATOM 2304 C C . PHE A 1 295 ? 6.363 -11.242 18.375 1 97.75 295 PHE A C 1
ATOM 2306 O O . PHE A 1 295 ? 5.945 -12.336 17.984 1 97.75 295 PHE A O 1
ATOM 2313 N N . CYS A 1 296 ? 7.547 -10.805 18.031 1 95.44 296 CYS A N 1
ATOM 2314 C CA . CYS A 1 296 ? 8.469 -11.539 17.172 1 95.44 296 CYS A CA 1
ATOM 2315 C C . CYS A 1 296 ? 8.906 -12.844 17.844 1 95.44 296 CYS A C 1
ATOM 2317 O O . CYS A 1 296 ? 9.133 -13.844 17.156 1 95.44 296 CYS A O 1
ATOM 2319 N N . SER A 1 297 ? 9.062 -12.812 19.156 1 96.25 297 SER A N 1
ATOM 2320 C CA . SER A 1 297 ? 9.453 -14.016 19.875 1 96.25 297 SER A CA 1
ATOM 2321 C C . SER A 1 297 ? 8.383 -15.102 19.766 1 96.25 297 SER A C 1
ATOM 2323 O O . SER A 1 297 ? 8.703 -16.281 19.734 1 96.25 297 SER A O 1
ATOM 2325 N N . ILE A 1 298 ? 7.195 -14.688 19.625 1 97 298 ILE A N 1
ATOM 2326 C CA . ILE A 1 298 ? 6.074 -15.625 19.547 1 97 298 ILE A CA 1
ATOM 2327 C C . ILE A 1 298 ? 5.898 -16.125 18.125 1 97 298 ILE A C 1
ATOM 2329 O O . ILE A 1 298 ? 5.668 -17.312 17.891 1 97 298 ILE A O 1
ATOM 2333 N N . TYR A 1 299 ? 6.066 -15.25 17.125 1 96.94 299 TYR A N 1
ATOM 2334 C CA . TYR A 1 299 ? 5.621 -15.578 15.781 1 96.94 299 TYR A CA 1
ATOM 2335 C C . TYR A 1 299 ? 6.812 -15.812 14.859 1 96.94 299 TYR A C 1
ATOM 2337 O O . TYR A 1 299 ? 6.641 -16.219 13.703 1 96.94 299 TYR A O 1
ATOM 2345 N N . GLY A 1 300 ? 8.008 -15.555 15.273 1 96.81 300 GLY A N 1
ATOM 2346 C CA . GLY A 1 300 ? 9.211 -15.859 14.516 1 96.81 300 GLY A CA 1
ATOM 2347 C C . GLY A 1 300 ? 9.492 -14.852 13.414 1 96.81 300 GLY A C 1
ATOM 2348 O O . GLY A 1 300 ? 10.266 -15.125 12.492 1 96.81 300 GLY A O 1
ATOM 2349 N N . CYS A 1 301 ? 8.82 -13.711 13.438 1 97.25 301 CYS A N 1
ATOM 2350 C CA . CYS A 1 301 ? 9.047 -12.656 12.453 1 97.25 301 CYS A CA 1
ATOM 2351 C C . CYS A 1 301 ? 10.094 -11.672 12.953 1 97.25 301 CYS A C 1
ATOM 2353 O O . CYS A 1 301 ? 10.664 -11.852 14.031 1 97.25 301 CYS A O 1
ATOM 2355 N N . LYS A 1 302 ? 10.484 -10.742 12.117 1 97.62 302 LYS A N 1
ATOM 2356 C CA . LYS A 1 302 ? 11.32 -9.602 12.484 1 97.62 302 LYS A CA 1
ATOM 2357 C C . LYS A 1 302 ? 10.562 -8.289 12.297 1 97.62 302 LYS A C 1
ATOM 2359 O O . LYS A 1 302 ? 9.812 -8.133 11.328 1 97.62 302 LYS A O 1
ATOM 2364 N N . ILE A 1 303 ? 10.766 -7.418 13.25 1 98 303 ILE A N 1
ATOM 2365 C CA . ILE A 1 303 ? 10.062 -6.137 13.211 1 98 303 ILE A CA 1
ATOM 2366 C C . ILE A 1 303 ? 11.062 -4.996 13.383 1 98 303 ILE A C 1
ATOM 2368 O O . ILE A 1 303 ? 11.961 -5.07 14.227 1 98 303 ILE A O 1
ATOM 2372 N N . ASN A 1 304 ? 10.984 -4.043 12.562 1 98 304 ASN A N 1
ATOM 2373 C CA . ASN A 1 304 ? 11.734 -2.803 12.703 1 98 304 ASN A CA 1
ATOM 2374 C C . ASN A 1 304 ? 10.82 -1.615 12.977 1 98 304 ASN A C 1
ATOM 2376 O O . ASN A 1 304 ? 9.844 -1.397 12.25 1 98 304 ASN A O 1
ATOM 2380 N N . VAL A 1 305 ? 11.086 -0.9 14.047 1 98.44 305 VAL A N 1
ATOM 2381 C CA . VAL A 1 305 ? 10.367 0.315 14.414 1 98.44 305 VAL A CA 1
ATOM 2382 C C . VAL A 1 305 ? 11.258 1.535 14.172 1 98.44 305 VAL A C 1
ATOM 2384 O O . VAL A 1 305 ? 12.266 1.723 14.852 1 98.44 305 VAL A O 1
ATOM 2387 N N . GLU A 1 306 ? 10.883 2.344 13.227 1 98.38 306 GLU A N 1
ATOM 2388 C CA . GLU A 1 306 ? 11.625 3.553 12.891 1 98.38 306 GLU A CA 1
ATOM 2389 C C . GLU A 1 306 ? 10.836 4.809 13.25 1 98.38 306 GLU A C 1
ATOM 2391 O O . GLU A 1 306 ? 9.633 4.875 13.016 1 98.38 306 GLU A O 1
ATOM 2396 N N . VAL A 1 307 ? 11.492 5.75 13.852 1 98.12 307 VAL A N 1
ATOM 2397 C CA . VAL A 1 307 ? 10.883 7.047 14.117 1 98.12 307 VAL A CA 1
ATOM 2398 C C . VAL A 1 307 ? 10.961 7.922 12.867 1 98.12 307 VAL A C 1
ATOM 2400 O O . VAL A 1 307 ? 12.055 8.234 12.398 1 98.12 307 VAL A O 1
ATOM 2403 N N . VAL A 1 308 ? 9.852 8.273 12.367 1 96.62 308 VAL A N 1
ATOM 2404 C CA . VAL A 1 308 ? 9.766 9.102 11.164 1 96.62 308 VAL A CA 1
ATOM 2405 C C . VAL A 1 308 ? 9.773 10.578 11.547 1 96.62 308 VAL A C 1
ATOM 2407 O O . VAL A 1 308 ? 10.367 11.406 10.852 1 96.62 308 VAL A O 1
ATOM 2410 N N . ASN A 1 309 ? 9.047 10.906 12.547 1 95 309 ASN A N 1
ATOM 2411 C CA . ASN A 1 309 ? 8.953 12.242 13.117 1 95 309 ASN A CA 1
ATOM 2412 C C . ASN A 1 309 ? 8.719 12.195 14.625 1 95 309 ASN A C 1
ATOM 2414 O O . ASN A 1 309 ? 8.031 11.305 15.125 1 95 309 ASN A O 1
ATOM 2418 N N . ARG A 1 310 ? 9.344 13.062 15.289 1 96.25 310 ARG A N 1
ATOM 2419 C CA . ARG A 1 310 ? 9.188 13.188 16.734 1 96.25 310 ARG A CA 1
ATOM 2420 C C . ARG A 1 310 ? 9.195 14.656 17.156 1 96.25 310 ARG A C 1
ATOM 2422 O O . ARG A 1 310 ? 10.086 15.414 16.766 1 96.25 310 ARG A O 1
ATOM 2429 N N . GLU A 1 311 ? 8.188 15.031 17.859 1 94.88 311 GLU A N 1
ATOM 2430 C CA . GLU A 1 311 ? 8.086 16.359 18.453 1 94.88 311 GLU A CA 1
ATOM 2431 C C . GLU A 1 311 ? 7.629 16.266 19.906 1 94.88 311 GLU A C 1
ATOM 2433 O O . GLU A 1 311 ? 6.449 16.031 20.172 1 94.88 311 GLU A O 1
ATOM 2438 N N . ASP A 1 312 ? 8.555 16.531 20.781 1 95 312 ASP A N 1
ATOM 2439 C CA . ASP A 1 312 ? 8.164 16.578 22.188 1 95 312 ASP A CA 1
ATOM 2440 C C . ASP A 1 312 ? 7.285 17.797 22.469 1 95 312 ASP A C 1
ATOM 2442 O O . ASP A 1 312 ? 7.398 18.828 21.781 1 95 312 ASP A O 1
ATOM 2446 N N . PRO A 1 313 ? 6.352 17.656 23.422 1 92.62 313 PRO A N 1
ATOM 2447 C CA . PRO A 1 313 ? 5.535 18.828 23.734 1 92.62 313 PRO A CA 1
ATOM 2448 C C . PRO A 1 313 ? 6.363 20 24.266 1 92.62 313 PRO A C 1
ATOM 2450 O O . PRO A 1 313 ? 7.367 19.797 24.953 1 92.62 313 PRO A O 1
ATOM 2453 N N . SER A 1 314 ? 5.957 21.203 23.859 1 90.44 314 SER A N 1
ATOM 2454 C CA . SER A 1 314 ? 6.578 22.422 24.391 1 90.44 314 SER A CA 1
ATOM 2455 C C . SER A 1 314 ? 5.773 22.984 25.547 1 90.44 314 SER A C 1
ATOM 2457 O O . SER A 1 314 ? 4.629 22.594 25.781 1 90.44 314 SER A O 1
ATOM 2459 N N . GLN A 1 315 ? 6.43 23.891 26.266 1 92.62 315 GLN A N 1
ATOM 2460 C CA . GLN A 1 315 ? 5.695 24.609 27.297 1 92.62 315 GLN A CA 1
ATOM 2461 C C . GLN A 1 315 ? 4.555 25.422 26.688 1 92.62 315 GLN A C 1
ATOM 2463 O O . GLN A 1 315 ? 4.73 26.078 25.672 1 92.62 315 GLN A O 1
ATOM 2468 N N . PRO A 1 316 ? 3.412 25.344 27.312 1 95.69 316 PRO A N 1
ATOM 2469 C CA . PRO A 1 316 ? 2.285 26.125 26.797 1 95.69 316 PRO A CA 1
ATOM 2470 C C . PRO A 1 316 ? 2.521 27.625 26.906 1 95.69 316 PRO A C 1
ATOM 2472 O O . PRO A 1 316 ? 3.256 28.094 27.781 1 95.69 316 PRO A O 1
ATOM 2475 N N . THR A 1 317 ? 1.965 28.359 25.938 1 97.5 317 THR A N 1
ATOM 2476 C CA . THR A 1 317 ? 1.882 29.812 26.109 1 97.5 317 THR A CA 1
ATOM 2477 C C . THR A 1 317 ? 1.005 30.172 27.297 1 97.5 317 THR A C 1
ATOM 2479 O O . THR A 1 317 ? -0.139 29.719 27.391 1 97.5 317 THR A O 1
ATOM 2482 N N . PRO A 1 318 ? 1.53 30.938 28.219 1 96.81 318 PRO A N 1
ATOM 2483 C CA . PRO A 1 318 ? 0.683 31.344 29.344 1 96.81 318 PRO A CA 1
ATOM 2484 C C . PRO A 1 318 ? -0.577 32.062 28.891 1 96.81 318 PRO A C 1
ATOM 2486 O O . PRO A 1 318 ? -0.506 32.969 28.047 1 96.81 318 PRO A O 1
ATOM 2489 N N . PRO A 1 319 ? -1.717 31.688 29.484 1 96.44 319 PRO A N 1
ATOM 2490 C CA . PRO A 1 319 ? -2.975 32.312 29.062 1 96.44 319 PRO A CA 1
ATOM 2491 C C . PRO A 1 319 ? -3 33.812 29.328 1 96.44 319 PRO A C 1
ATOM 2493 O O . PRO A 1 319 ? -3.779 34.562 28.703 1 96.44 319 PRO A O 1
ATOM 2496 N N . ASP A 1 320 ? -2.137 34.281 30.188 1 96.94 320 ASP A N 1
ATOM 2497 C CA . ASP A 1 320 ? -2.129 35.688 30.531 1 96.94 320 ASP A CA 1
ATOM 2498 C C . ASP A 1 320 ? -1.063 36.438 29.734 1 96.94 320 ASP A C 1
ATOM 2500 O O . ASP A 1 320 ? -0.816 37.625 29.969 1 96.94 320 ASP A O 1
ATOM 2504 N N . SER A 1 321 ? -0.419 35.781 28.828 1 97.5 321 SER A N 1
ATOM 2505 C CA . SER A 1 321 ? 0.56 36.469 27.969 1 97.5 321 SER A CA 1
ATOM 2506 C C . SER A 1 321 ? -0.098 37.531 27.125 1 97.5 321 SER A C 1
ATOM 2508 O O . SER A 1 321 ? -1.278 37.438 26.781 1 97.5 321 SER A O 1
ATOM 2510 N N . PRO A 1 322 ? 0.68 38.531 26.719 1 97.31 322 PRO A N 1
ATOM 2511 C CA . PRO A 1 322 ? 0.134 39.625 25.938 1 97.31 322 PRO A CA 1
ATOM 2512 C C . PRO A 1 322 ? -0.487 39.188 24.609 1 97.31 322 PRO A C 1
ATOM 2514 O O . PRO A 1 322 ? -1.509 39.719 24.188 1 97.31 322 PRO A O 1
ATOM 2517 N N . VAL A 1 323 ? 0.074 38.25 23.969 1 98.25 323 VAL A N 1
ATOM 2518 C CA . VAL A 1 323 ? -0.456 37.812 22.688 1 98.25 323 VAL A CA 1
ATOM 2519 C C . VAL A 1 323 ? -1.823 37.156 22.875 1 98.25 323 VAL A C 1
ATOM 2521 O O . VAL A 1 323 ? -2.738 37.375 22.078 1 98.25 323 VAL A O 1
ATOM 2524 N N . VAL A 1 324 ? -2.012 36.406 23.969 1 98.5 324 VAL A N 1
ATOM 2525 C CA . VAL A 1 324 ? -3.266 35.719 24.234 1 98.5 324 VAL A CA 1
ATOM 2526 C C . VAL A 1 324 ? -4.324 36.719 24.703 1 98.5 324 VAL A C 1
ATOM 2528 O O . VAL A 1 324 ? -5.434 36.75 24.156 1 98.5 324 VAL A O 1
ATOM 2531 N N . THR A 1 325 ? -3.943 37.531 25.641 1 97.81 325 THR A N 1
ATOM 2532 C CA . THR A 1 325 ? -4.906 38.5 26.172 1 97.81 325 THR A CA 1
ATOM 2533 C C . THR A 1 325 ? -5.273 39.5 25.094 1 97.81 325 THR A C 1
ATOM 2535 O O . THR A 1 325 ? -6.43 39.938 25 1 97.81 325 THR A O 1
ATOM 2538 N N . GLY A 1 326 ? -4.25 39.938 24.312 1 97.5 326 GLY A N 1
ATOM 2539 C CA . GLY A 1 326 ? -4.52 40.844 23.203 1 97.5 326 GLY A CA 1
ATOM 2540 C C . GLY A 1 326 ? -5.488 40.25 22.188 1 97.5 326 GLY A C 1
ATOM 2541 O O . GLY A 1 326 ? -6.391 40.969 21.719 1 97.5 326 GLY A O 1
ATOM 2542 N N . LEU A 1 327 ? -5.289 39.031 21.859 1 98.44 327 LEU A N 1
ATOM 2543 C CA . LEU A 1 327 ? -6.152 38.375 20.891 1 98.44 327 LEU A CA 1
ATOM 2544 C C . LEU A 1 327 ? -7.562 38.219 21.438 1 98.44 327 LEU A C 1
ATOM 2546 O O . LEU A 1 327 ? -8.539 38.469 20.734 1 98.44 327 LEU A O 1
ATOM 2550 N N . ILE A 1 328 ? -7.711 37.781 22.672 1 98.19 328 ILE A N 1
ATOM 2551 C CA . ILE A 1 328 ? -9.008 37.562 23.297 1 98.19 328 ILE A CA 1
ATOM 2552 C C . ILE A 1 328 ? -9.766 38.875 23.375 1 98.19 328 ILE A C 1
ATOM 2554 O O . ILE A 1 328 ? -10.961 38.938 23.062 1 98.19 328 ILE A O 1
ATOM 2558 N N . ASN A 1 329 ? -9.094 39.906 23.688 1 97.62 329 ASN A N 1
ATOM 2559 C CA . ASN A 1 329 ? -9.703 41.219 23.75 1 97.62 329 ASN A CA 1
ATOM 2560 C C . ASN A 1 329 ? -10.148 41.719 22.359 1 97.62 329 ASN A C 1
ATOM 2562 O O . ASN A 1 329 ? -11.227 42.281 22.219 1 97.62 329 ASN A O 1
ATOM 2566 N N . ALA A 1 330 ? -9.266 41.531 21.406 1 97.88 330 ALA A N 1
ATOM 2567 C CA . ALA A 1 330 ? -9.609 41.938 20.047 1 97.88 330 ALA A CA 1
ATOM 2568 C C . ALA A 1 330 ? -10.852 41.188 19.562 1 97.88 330 ALA A C 1
ATOM 2570 O O . ALA A 1 330 ? -11.711 41.75 18.891 1 97.88 330 ALA A O 1
ATOM 2571 N N . LEU A 1 331 ? -10.961 39.906 19.891 1 98.25 331 LEU A N 1
ATOM 2572 C CA . LEU A 1 331 ? -12.094 39.062 19.5 1 98.25 331 LEU A CA 1
ATOM 2573 C C . LEU A 1 331 ? -13.383 39.562 20.156 1 98.25 331 LEU A C 1
ATOM 2575 O O . LEU A 1 331 ? -14.43 39.625 19.516 1 98.25 331 LEU A O 1
ATOM 2579 N N . LYS A 1 332 ? -13.266 39.875 21.391 1 97.5 332 LYS A N 1
ATOM 2580 C CA . LYS A 1 332 ? -14.422 40.406 22.094 1 97.5 332 LYS A CA 1
ATOM 2581 C C . LYS A 1 332 ? -14.898 41.719 21.453 1 97.5 332 LYS A C 1
ATOM 2583 O O . LYS A 1 332 ? -16.094 41.906 21.266 1 97.5 332 LYS A O 1
ATOM 2588 N N . ARG A 1 333 ? -14.016 42.5 21.094 1 96.19 333 ARG A N 1
ATOM 2589 C CA . ARG A 1 333 ? -14.312 43.812 20.562 1 96.19 333 ARG A CA 1
ATOM 2590 C C . ARG A 1 333 ? -14.883 43.75 19.156 1 96.19 333 ARG A C 1
ATOM 2592 O O . ARG A 1 333 ? -15.805 44.469 18.797 1 96.19 333 ARG A O 1
ATOM 2599 N N . THR A 1 334 ? -14.305 42.906 18.375 1 95.81 334 THR A N 1
ATOM 2600 C CA . THR A 1 334 ? -14.641 42.906 16.953 1 95.81 334 THR A CA 1
ATOM 2601 C C . THR A 1 334 ? -15.828 42 16.688 1 95.81 334 THR A C 1
ATOM 2603 O O . THR A 1 334 ? -16.625 42.25 15.766 1 95.81 334 THR A O 1
ATOM 2606 N N . ARG A 1 335 ? -15.992 40.906 17.484 1 96.19 335 ARG A N 1
ATOM 2607 C CA . ARG A 1 335 ? -16.938 39.875 17.125 1 96.19 335 ARG A CA 1
ATOM 2608 C C . ARG A 1 335 ? -17.844 39.5 18.297 1 96.19 335 ARG A C 1
ATOM 2610 O O . ARG A 1 335 ? -18.797 38.75 18.125 1 96.19 335 ARG A O 1
ATOM 2617 N N . GLY A 1 336 ? -17.578 39.969 19.422 1 96.94 336 GLY A N 1
ATOM 2618 C CA . GLY A 1 336 ? -18.328 39.594 20.609 1 96.94 336 GLY A CA 1
ATOM 2619 C C . GLY A 1 336 ? -18.062 38.156 21.062 1 96.94 336 GLY A C 1
ATOM 2620 O O . GLY A 1 336 ? -18.891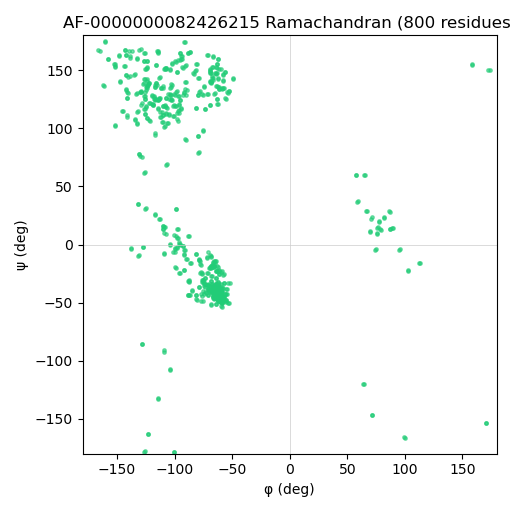 37.562 21.766 1 96.94 336 GLY A O 1
ATOM 2621 N N . VAL A 1 337 ? -16.969 37.625 20.672 1 96.75 337 VAL A N 1
ATOM 2622 C CA . VAL A 1 337 ? -16.625 36.25 20.984 1 96.75 337 VAL A CA 1
ATOM 2623 C C . VAL A 1 337 ? -15.852 36.188 22.297 1 96.75 337 VAL A C 1
ATOM 2625 O O . VAL A 1 337 ? -14.898 36.938 22.5 1 96.75 337 VAL A O 1
ATOM 2628 N N . SER A 1 338 ? -16.281 35.344 23.234 1 96.88 338 SER A N 1
ATOM 2629 C CA . SER A 1 338 ? -15.531 35.031 24.438 1 96.88 338 SER A CA 1
ATOM 2630 C C . SER A 1 338 ? -14.609 33.812 24.219 1 96.88 338 SER A C 1
ATOM 2632 O O . SER A 1 338 ? -14.977 32.688 24.531 1 96.88 338 SER A O 1
ATOM 2634 N N . ALA A 1 339 ? -13.398 34.156 23.797 1 97.62 339 ALA A N 1
ATOM 2635 C CA . ALA A 1 339 ? -12.469 33.094 23.422 1 97.62 339 ALA A CA 1
ATOM 2636 C C . ALA A 1 339 ? -11.781 32.5 24.641 1 97.62 339 ALA A C 1
ATOM 2638 O O . ALA A 1 339 ? -11.633 33.156 25.672 1 97.62 339 ALA A O 1
ATOM 2639 N N . VAL A 1 340 ? -11.414 31.203 24.578 1 97.19 340 VAL A N 1
ATOM 2640 C CA . VAL A 1 340 ? -10.742 30.5 25.656 1 97.19 340 VAL A CA 1
ATOM 2641 C C . VAL A 1 340 ? -9.469 29.844 25.141 1 97.19 340 VAL A C 1
ATOM 2643 O O . VAL A 1 340 ? -9.43 29.375 24 1 97.19 340 VAL A O 1
ATOM 2646 N N . PRO A 1 341 ? -8.422 29.859 25.969 1 97.56 341 PRO A N 1
ATOM 2647 C CA . PRO A 1 341 ? -7.227 29.109 25.594 1 97.56 341 PRO A CA 1
ATOM 2648 C C . PRO A 1 341 ? -7.441 27.594 25.625 1 97.56 341 PRO A C 1
ATOM 2650 O O . PRO A 1 341 ? -8.117 27.078 26.516 1 97.56 341 PRO A O 1
ATOM 2653 N N . VAL A 1 342 ? -6.918 26.875 24.672 1 97.44 342 VAL A N 1
ATOM 2654 C CA . VAL A 1 342 ? -7.039 25.422 24.625 1 97.44 342 VAL A CA 1
ATOM 2655 C C . VAL A 1 342 ? -5.734 24.812 24.109 1 97.44 342 VAL A C 1
ATOM 2657 O O . VAL A 1 342 ? -4.867 25.531 23.594 1 97.44 342 VAL A O 1
ATOM 2660 N N . GLY A 1 343 ? -5.59 23.5 24.359 1 96.75 343 GLY A N 1
ATOM 2661 C CA . GLY A 1 343 ? -4.582 22.703 23.703 1 96.75 343 GLY A CA 1
ATOM 2662 C C . GLY A 1 343 ? -5.141 21.859 22.578 1 96.75 343 GLY A C 1
ATOM 2663 O O . GLY A 1 343 ? -6.332 21.531 22.562 1 96.75 343 GLY A O 1
ATOM 2664 N N . ILE A 1 344 ? -4.254 21.5 21.625 1 94.31 344 ILE A N 1
ATOM 2665 C CA . ILE A 1 344 ? -4.738 20.703 20.5 1 94.31 344 ILE A CA 1
ATOM 2666 C C . ILE A 1 344 ? -3.82 19.5 20.297 1 94.31 344 ILE A C 1
ATOM 2668 O O . ILE A 1 344 ? -2.732 19.422 20.875 1 94.31 344 ILE A O 1
ATOM 2672 N N . GLY A 1 345 ? -4.285 18.594 19.5 1 91.62 345 GLY A N 1
ATOM 2673 C CA . GLY A 1 345 ? -3.525 17.406 19.172 1 91.62 345 GLY A CA 1
ATOM 2674 C C . GLY A 1 345 ? -2.564 17.609 18.016 1 91.62 345 GLY A C 1
ATOM 2675 O O . GLY A 1 345 ? -1.635 16.812 17.828 1 91.62 345 GLY A O 1
ATOM 2676 N N . GLY A 1 346 ? -2.752 18.609 17.312 1 86.5 346 GLY A N 1
ATOM 2677 C CA . GLY A 1 346 ? -1.908 18.875 16.156 1 86.5 346 GLY A CA 1
ATOM 2678 C C . GLY A 1 346 ? -0.641 19.641 16.516 1 86.5 346 GLY A C 1
ATOM 2679 O O . GLY A 1 346 ? -0.419 19.969 17.672 1 86.5 346 GLY A O 1
ATOM 2680 N N . GLY A 1 347 ? 0.243 19.609 15.531 1 91.44 347 GLY A N 1
ATOM 2681 C CA . GLY A 1 347 ? 1.435 20.453 15.609 1 91.44 347 GLY A CA 1
ATOM 2682 C C . GLY A 1 347 ? 1.429 21.594 14.617 1 91.44 347 GLY A C 1
ATOM 2683 O O . GLY A 1 347 ? 0.949 21.438 13.492 1 91.44 347 GLY A O 1
ATOM 2684 N N . THR A 1 348 ? 1.788 22.703 15.133 1 95.5 348 THR A N 1
ATOM 2685 C CA . THR A 1 348 ? 1.969 23.875 14.297 1 95.5 348 THR A CA 1
ATOM 2686 C C . THR A 1 348 ? 3.359 24.469 14.492 1 95.5 348 THR A C 1
ATOM 2688 O O . THR A 1 348 ? 4.176 23.922 15.242 1 95.5 348 THR A O 1
ATOM 2691 N N . TYR A 1 349 ? 3.57 25.578 13.789 1 97.5 349 TYR A N 1
ATOM 2692 C CA . TYR A 1 349 ? 4.848 26.266 13.945 1 97.5 349 TYR A CA 1
ATOM 2693 C C . TYR A 1 349 ? 5.004 26.828 15.352 1 97.5 349 TYR A C 1
ATOM 2695 O O . TYR A 1 349 ? 6.121 27.109 15.789 1 97.5 349 TYR A O 1
ATOM 2703 N N . ALA A 1 350 ? 3.938 26.969 16.078 1 97.5 350 ALA A N 1
ATOM 2704 C CA . ALA A 1 350 ? 3.947 27.625 17.391 1 97.5 350 ALA A CA 1
ATOM 2705 C C . ALA A 1 350 ? 4.855 26.875 18.359 1 97.5 350 ALA A C 1
ATOM 2707 O O . ALA A 1 350 ? 5.496 27.484 19.219 1 97.5 350 ALA A O 1
ATOM 2708 N N . LYS A 1 351 ? 4.898 25.562 18.203 1 95.69 351 LYS A N 1
ATOM 2709 C CA . LYS A 1 351 ? 5.699 24.734 19.094 1 95.69 351 LYS A CA 1
ATOM 2710 C C . LYS A 1 351 ? 7.156 25.188 19.109 1 95.69 351 LYS A C 1
ATOM 2712 O O . LYS A 1 351 ? 7.766 25.297 20.172 1 95.69 351 LYS A O 1
ATOM 2717 N N . TYR A 1 352 ? 7.668 25.484 17.969 1 96.12 352 TYR A N 1
ATOM 2718 C CA . TYR A 1 352 ? 9.086 25.781 17.844 1 96.12 352 TYR A CA 1
ATOM 2719 C C . TYR A 1 352 ? 9.398 27.172 18.375 1 96.12 352 TYR A C 1
ATOM 2721 O O . TYR A 1 352 ? 10.5 27.422 18.875 1 96.12 352 TYR A O 1
ATOM 2729 N N . LEU A 1 353 ? 8.422 28.047 18.25 1 96.94 353 LEU A N 1
ATOM 2730 C CA . LEU A 1 353 ? 8.562 29.375 18.844 1 96.94 353 LEU A CA 1
ATOM 2731 C C . LEU A 1 353 ? 8.492 29.297 20.359 1 96.94 353 LEU A C 1
ATOM 2733 O O . LEU A 1 353 ? 9.305 29.906 21.062 1 96.94 353 LEU A O 1
ATOM 2737 N N . ARG A 1 354 ? 7.578 28.531 20.859 1 96.25 354 ARG A N 1
ATOM 2738 C CA . ARG A 1 354 ? 7.43 28.344 22.297 1 96.25 354 ARG A CA 1
ATOM 2739 C C . ARG A 1 354 ? 8.688 27.719 22.906 1 96.25 354 ARG A C 1
ATOM 2741 O O . ARG A 1 354 ? 9.102 28.094 24 1 96.25 354 ARG A O 1
ATOM 2748 N N . GLU A 1 355 ? 9.258 26.812 22.219 1 94.25 355 GLU A N 1
ATOM 2749 C CA . GLU A 1 355 ? 10.484 26.156 22.672 1 94.25 355 GLU A CA 1
ATOM 2750 C C . GLU A 1 355 ? 11.609 27.188 22.859 1 94.25 355 GLU A C 1
ATOM 2752 O O . GLU A 1 355 ? 12.523 26.969 23.641 1 94.25 355 GLU A O 1
ATOM 2757 N N . ARG A 1 356 ? 11.477 28.266 22.172 1 93.94 356 ARG A N 1
ATOM 2758 C CA . ARG A 1 356 ? 12.492 29.312 22.25 1 93.94 356 ARG A CA 1
ATOM 2759 C C . ARG A 1 356 ? 12.055 30.422 23.203 1 93.94 356 ARG A C 1
ATOM 2761 O O . ARG A 1 356 ? 12.68 31.484 23.25 1 93.94 356 ARG A O 1
ATOM 2768 N N . GLY A 1 357 ? 10.977 30.203 23.875 1 93.25 357 GLY A N 1
ATOM 2769 C CA . GLY A 1 357 ? 10.531 31.125 24.906 1 93.25 357 GLY A CA 1
ATOM 2770 C C . GLY A 1 357 ? 9.656 32.25 24.359 1 93.25 357 GLY A C 1
ATOM 2771 O O . GLY A 1 357 ? 9.445 33.25 25.031 1 93.25 357 GLY A O 1
ATOM 2772 N N . MET A 1 358 ? 9.211 32.094 23.172 1 95.69 358 MET A N 1
ATOM 2773 C CA . MET A 1 358 ? 8.344 33.125 22.578 1 95.69 358 MET A CA 1
ATOM 2774 C C . MET A 1 358 ? 6.875 32.719 22.719 1 95.69 358 MET A C 1
ATOM 2776 O O . MET A 1 358 ? 6.398 31.844 22 1 95.69 358 MET A O 1
ATOM 2780 N N . PRO A 1 359 ? 6.152 33.406 23.609 1 97.12 359 PRO A N 1
ATOM 2781 C CA . PRO A 1 359 ? 4.719 33.094 23.672 1 97.12 359 PRO A CA 1
ATOM 2782 C C . PRO A 1 359 ? 4.02 33.25 22.328 1 97.12 359 PRO A C 1
ATOM 2784 O O . PRO A 1 359 ? 4.156 34.281 21.672 1 97.12 359 PRO A O 1
ATOM 2787 N N . THR A 1 360 ? 3.369 32.25 21.906 1 98.31 360 THR A N 1
ATOM 2788 C CA . THR A 1 360 ? 2.736 32.188 20.594 1 98.31 360 THR A CA 1
ATOM 2789 C C . THR A 1 360 ? 1.307 31.656 20.703 1 98.31 360 THR A C 1
ATOM 2791 O O . THR A 1 360 ? 1.049 30.688 21.422 1 98.31 360 THR A O 1
ATOM 2794 N N . ALA A 1 361 ? 0.402 32.344 20.125 1 98.62 361 ALA A N 1
ATOM 2795 C CA . ALA A 1 361 ? -0.979 31.875 20.016 1 98.62 361 ALA A CA 1
ATOM 2796 C C . ALA A 1 361 ? -1.278 31.344 18.625 1 98.62 361 ALA A C 1
ATOM 2798 O O . ALA A 1 361 ? -0.824 31.906 17.625 1 98.62 361 ALA A O 1
ATOM 2799 N N . VAL A 1 362 ? -1.958 30.25 18.578 1 98.69 362 VAL A N 1
ATOM 2800 C CA . VAL A 1 362 ? -2.484 29.703 17.328 1 98.69 362 VAL A CA 1
ATOM 2801 C C . VAL A 1 362 ? -3.984 29.984 17.234 1 98.69 362 VAL A C 1
ATOM 2803 O O . VAL A 1 362 ? -4.738 29.641 18.156 1 98.69 362 VAL A O 1
ATOM 2806 N N . TRP A 1 363 ? -4.324 30.672 16.078 1 98.62 363 TRP A N 1
ATOM 2807 C CA . TRP A 1 363 ? -5.738 31.031 16.016 1 98.62 363 TRP A CA 1
ATOM 2808 C C . TRP A 1 363 ? -6.168 31.359 14.594 1 98.62 363 TRP A C 1
ATOM 2810 O O . TRP A 1 363 ? -5.43 32 13.852 1 98.62 363 TRP A O 1
ATOM 2820 N N . MET A 1 364 ? -7.254 30.875 14.258 1 98.31 364 MET A N 1
ATOM 2821 C CA . MET A 1 364 ? -8.039 31.297 13.102 1 98.31 364 MET A CA 1
ATOM 2822 C C . MET A 1 364 ? -9.461 30.766 13.188 1 98.31 364 MET A C 1
ATOM 2824 O O . MET A 1 364 ? -9.766 29.922 14.039 1 98.31 364 MET A O 1
ATOM 2828 N N . THR A 1 365 ? -10.391 31.266 12.375 1 98.5 365 THR A N 1
ATOM 2829 C CA . THR A 1 365 ? -11.758 30.766 12.281 1 98.5 365 THR A CA 1
ATOM 2830 C C . THR A 1 365 ? -11.898 29.781 11.117 1 98.5 365 THR A C 1
ATOM 2832 O O . THR A 1 365 ? -11.797 30.188 9.953 1 98.5 365 THR A O 1
ATOM 2835 N N . ILE A 1 366 ? -12.156 28.484 11.477 1 97.69 366 ILE A N 1
ATOM 2836 C CA . ILE A 1 366 ? -12.195 27.469 10.43 1 97.69 366 ILE A CA 1
ATOM 2837 C C . ILE A 1 366 ? -13.195 26.375 10.805 1 97.69 366 ILE A C 1
ATOM 2839 O O . ILE A 1 366 ? -13.578 26.25 11.977 1 97.69 366 ILE A O 1
ATOM 2843 N N . ASP A 1 367 ? -13.586 25.594 9.789 1 96.94 367 ASP A N 1
ATOM 2844 C CA . ASP A 1 367 ? -14.531 24.5 9.984 1 96.94 367 ASP A CA 1
ATOM 2845 C C . ASP A 1 367 ? -13.797 23.172 10.195 1 96.94 367 ASP A C 1
ATOM 2847 O O . ASP A 1 367 ? -14.43 22.125 10.359 1 96.94 367 ASP A O 1
ATOM 2851 N N . GLU A 1 368 ? -12.531 23.172 10.18 1 94.56 368 GLU A N 1
ATOM 2852 C CA . GLU A 1 368 ? -11.68 22.016 10.469 1 94.56 368 GLU A CA 1
ATOM 2853 C C . GLU A 1 368 ? -11.867 20.922 9.43 1 94.56 368 GLU A C 1
ATOM 2855 O O . GLU A 1 368 ? -12.133 19.766 9.781 1 94.56 368 GLU A O 1
ATOM 2860 N N . THR A 1 369 ? -11.586 21.266 8.18 1 96.38 369 THR A N 1
ATOM 2861 C CA . THR A 1 369 ? -11.711 20.328 7.082 1 96.38 369 THR A CA 1
ATOM 2862 C C . THR A 1 369 ? -10.336 19.938 6.543 1 96.38 369 THR A C 1
ATOM 2864 O O . THR A 1 369 ? -10.227 19.312 5.488 1 96.38 369 THR A O 1
ATOM 2867 N N . ALA A 1 370 ? -9.289 20.281 7.328 1 95.25 370 ALA A N 1
ATOM 2868 C CA . ALA A 1 370 ? -7.918 20 6.898 1 95.25 370 ALA A CA 1
ATOM 2869 C C . ALA A 1 370 ? -7.719 18.516 6.641 1 95.25 370 ALA A C 1
ATOM 2871 O O . ALA A 1 370 ? -8.25 17.672 7.375 1 95.25 370 ALA A O 1
ATOM 2872 N N . HIS A 1 371 ? -6.977 18.125 5.621 1 95.19 371 HIS A N 1
ATOM 2873 C CA . HIS A 1 371 ? -6.527 16.781 5.273 1 95.19 371 HIS A CA 1
ATOM 2874 C C . HIS A 1 371 ? -7.691 15.914 4.812 1 95.19 371 HIS A C 1
ATOM 2876 O O . HIS A 1 371 ? -7.543 14.703 4.656 1 95.19 371 HIS A O 1
ATOM 2882 N N . SER A 1 372 ? -8.844 16.531 4.578 1 95.62 372 SER A N 1
ATOM 2883 C CA . SER A 1 372 ? -10.008 15.805 4.094 1 95.62 372 SER A CA 1
ATOM 2884 C C . SER A 1 372 ? -10.297 16.125 2.633 1 95.62 372 SER A C 1
ATOM 2886 O O . SER A 1 372 ? -9.969 17.219 2.156 1 95.62 372 SER A O 1
ATOM 2888 N N . PRO A 1 373 ? -10.906 15.094 1.961 1 95.5 373 PRO A N 1
ATOM 2889 C CA . PRO A 1 373 ? -11.477 15.523 0.678 1 95.5 373 PRO A CA 1
ATOM 2890 C C . PRO A 1 373 ? -12.492 16.641 0.824 1 95.5 373 PRO A C 1
ATOM 2892 O O . PRO A 1 373 ? -13.195 16.719 1.836 1 95.5 373 PRO A O 1
ATOM 2895 N N . ASN A 1 374 ? -12.5 17.5 -0.2 1 97.62 374 ASN A N 1
ATOM 2896 C CA . ASN A 1 374 ? -13.422 18.641 -0.214 1 97.62 374 ASN A CA 1
ATOM 2897 C C . ASN A 1 374 ? -13.102 19.641 0.89 1 97.62 374 ASN A C 1
ATOM 2899 O O . ASN A 1 374 ? -14.008 20.234 1.477 1 97.62 374 ASN A O 1
ATOM 2903 N N . GLU A 1 375 ? -11.875 19.688 1.241 1 98.12 375 GLU A N 1
ATOM 2904 C CA . GLU A 1 375 ? -11.398 20.781 2.086 1 98.12 375 GLU A CA 1
ATOM 2905 C C . GLU A 1 375 ? -11.844 22.141 1.539 1 98.12 375 GLU A C 1
ATOM 2907 O O . GLU A 1 375 ? -11.891 22.344 0.324 1 98.12 375 GLU A O 1
ATOM 2912 N N . TYR A 1 376 ? -12.188 23.062 2.492 1 98.69 376 TYR A N 1
ATOM 2913 C CA . TYR A 1 376 ? -12.586 24.391 2.047 1 98.69 376 TYR A CA 1
ATOM 2914 C C . TYR A 1 376 ? -12.273 25.438 3.113 1 98.69 376 TYR A C 1
ATOM 2916 O O . TYR A 1 376 ? -12.102 25.109 4.285 1 98.69 376 TYR A O 1
ATOM 2924 N N . MET A 1 377 ? -12.125 26.625 2.652 1 98.56 377 MET A N 1
ATOM 2925 C CA . MET A 1 377 ? -12.148 27.781 3.551 1 98.56 377 MET A CA 1
ATOM 2926 C C . MET A 1 377 ? -13.43 28.578 3.379 1 98.56 377 MET A C 1
ATOM 2928 O O . MET A 1 377 ? -14.055 28.531 2.318 1 98.56 377 MET A O 1
ATOM 2932 N N . VAL A 1 378 ? -13.852 29.234 4.406 1 98.62 378 VAL A N 1
ATOM 2933 C CA . VAL A 1 378 ? -14.969 30.188 4.363 1 98.62 378 VAL A CA 1
ATOM 2934 C C . VAL A 1 378 ? -14.438 31.609 4.203 1 98.62 378 VAL A C 1
ATOM 2936 O O . VAL A 1 378 ? -13.688 32.094 5.051 1 98.62 378 VAL A O 1
ATOM 2939 N N . ILE A 1 379 ? -14.82 32.25 3.16 1 98.56 379 ILE A N 1
ATOM 2940 C CA . ILE A 1 379 ? -14.289 33.562 2.787 1 98.56 379 ILE A CA 1
ATOM 2941 C C . ILE A 1 379 ? -14.531 34.562 3.918 1 98.56 379 ILE A C 1
ATOM 2943 O O . ILE A 1 379 ? -13.609 35.25 4.352 1 98.56 379 ILE A O 1
ATOM 2947 N N . ASP A 1 380 ? -15.703 34.594 4.426 1 97.62 380 ASP A N 1
ATOM 2948 C CA . ASP A 1 380 ? -16.062 35.531 5.469 1 97.62 380 ASP A CA 1
ATOM 2949 C C . ASP A 1 380 ? -15.242 35.312 6.734 1 97.62 380 ASP A C 1
ATOM 2951 O O . ASP A 1 380 ? -14.922 36.25 7.457 1 97.62 380 ASP A O 1
ATOM 2955 N N . ASN A 1 381 ? -14.945 34.062 7.016 1 97.81 381 ASN A N 1
ATOM 2956 C CA . ASN A 1 381 ? -14.125 33.75 8.18 1 97.81 381 ASN A CA 1
ATOM 2957 C C . ASN A 1 381 ? -12.75 34.406 8.086 1 97.81 381 ASN A C 1
ATOM 2959 O O . ASN A 1 381 ? -12.289 35.031 9.055 1 97.81 381 ASN A O 1
ATOM 2963 N N . ALA A 1 382 ? -12.141 34.344 6.91 1 97.88 382 ALA A N 1
ATOM 2964 C CA . ALA A 1 382 ? -10.82 34.906 6.707 1 97.88 382 ALA A CA 1
ATOM 2965 C C . ALA A 1 382 ? -10.867 36.438 6.852 1 97.88 382 ALA A C 1
ATOM 2967 O O . ALA A 1 382 ? -9.992 37.031 7.477 1 97.88 382 ALA A O 1
ATOM 2968 N N . ILE A 1 383 ? -11.867 37.031 6.277 1 97.19 383 ILE A N 1
ATOM 2969 C CA . ILE A 1 383 ? -11.992 38.469 6.305 1 97.19 383 ILE A CA 1
ATOM 2970 C C . ILE A 1 383 ? -12.203 38.938 7.742 1 97.19 383 ILE A C 1
ATOM 2972 O O . ILE A 1 383 ? -11.578 39.906 8.18 1 97.19 383 ILE A O 1
ATOM 2976 N N . LYS A 1 384 ? -13.047 38.219 8.453 1 97.06 384 LYS A N 1
ATOM 2977 C CA . LYS A 1 384 ? -13.297 38.562 9.852 1 97.06 384 LYS A CA 1
ATOM 2978 C C . LYS A 1 384 ? -12.039 38.375 10.695 1 97.06 384 LYS A C 1
ATOM 2980 O O . LYS A 1 384 ? -11.797 39.125 11.633 1 97.06 384 LYS A O 1
ATOM 2985 N N . ASP A 1 385 ? -11.344 37.344 10.43 1 98.31 385 ASP A N 1
ATOM 2986 C CA . ASP A 1 385 ? -10.086 37.125 11.141 1 98.31 385 ASP A CA 1
ATOM 2987 C C . ASP A 1 385 ? -9.125 38.281 10.93 1 98.31 385 ASP A C 1
ATOM 2989 O O . ASP A 1 385 ? -8.492 38.75 11.883 1 98.31 385 ASP A O 1
ATOM 2993 N N . VAL A 1 386 ? -9 38.75 9.68 1 97.81 386 VAL A N 1
ATOM 2994 C CA . VAL A 1 386 ? -8.117 39.844 9.352 1 97.81 386 VAL A CA 1
ATOM 2995 C C . VAL A 1 386 ? -8.539 41.094 10.117 1 97.81 386 VAL A C 1
ATOM 2997 O O . VAL A 1 386 ? -7.695 41.844 10.617 1 97.81 386 VAL A O 1
ATOM 3000 N N . GLU A 1 387 ? -9.836 41.312 10.234 1 97.06 387 GLU A N 1
ATOM 3001 C CA . GLU A 1 387 ? -10.336 42.438 11.008 1 97.06 387 GLU A CA 1
ATOM 3002 C C . GLU A 1 387 ? -9.883 42.375 12.461 1 97.06 387 GLU A C 1
ATOM 3004 O O . GLU A 1 387 ? -9.5 43.375 13.055 1 97.06 387 GLU A O 1
ATOM 3009 N N . THR A 1 388 ? -9.969 41.219 13.008 1 98.12 388 THR A N 1
ATOM 3010 C CA . THR A 1 388 ? -9.547 41 14.391 1 98.12 388 THR A CA 1
ATOM 3011 C C . THR A 1 388 ? -8.055 41.281 14.547 1 98.12 388 THR A C 1
ATOM 3013 O O . THR A 1 388 ? -7.637 41.969 15.477 1 98.12 388 THR A O 1
ATOM 3016 N N . LEU A 1 389 ? -7.242 40.781 13.648 1 98.5 389 LEU A N 1
ATOM 3017 C CA . LEU A 1 389 ? -5.797 40.938 13.695 1 98.5 389 LEU A CA 1
ATOM 3018 C C . LEU A 1 389 ? -5.414 42.406 13.492 1 98.5 389 LEU A C 1
ATOM 3020 O O . LEU A 1 389 ? -4.434 42.875 14.07 1 98.5 389 LEU A O 1
ATOM 3024 N N . LEU A 1 390 ? -6.188 43.062 12.656 1 97.75 390 LEU A N 1
ATOM 3025 C CA . LEU A 1 390 ? -5.934 44.469 12.406 1 97.75 390 LEU A CA 1
ATOM 3026 C C . LEU A 1 390 ? -6.125 45.281 13.672 1 97.75 390 LEU A C 1
ATOM 3028 O O . LEU A 1 390 ? -5.387 46.25 13.922 1 97.75 390 LEU A O 1
ATOM 3032 N N . VAL A 1 391 ? -7.098 44.906 14.484 1 97.81 391 VAL A N 1
ATOM 3033 C CA . VAL A 1 391 ? -7.332 45.594 15.758 1 97.81 391 VAL A CA 1
ATOM 3034 C C . VAL A 1 391 ? -6.125 45.406 16.672 1 97.81 391 VAL A C 1
ATOM 3036 O O . VAL A 1 391 ? -5.703 46.344 17.359 1 97.81 391 VAL A O 1
ATOM 3039 N N . MET A 1 392 ? -5.57 44.25 16.672 1 97.75 392 MET A N 1
ATOM 3040 C CA . MET A 1 392 ? -4.371 43.969 17.469 1 97.75 392 MET A CA 1
ATOM 3041 C C . MET A 1 392 ? -3.213 44.844 17 1 97.75 392 MET A C 1
ATOM 3043 O O . MET A 1 392 ? -2.484 45.406 17.828 1 97.75 392 MET A O 1
ATOM 3047 N N . LEU A 1 393 ? -3.057 44.938 15.695 1 97.94 393 LEU A N 1
ATOM 3048 C CA . LEU A 1 393 ? -1.975 45.75 15.125 1 97.94 393 LEU A CA 1
ATOM 3049 C C . LEU A 1 393 ? -2.16 47.219 15.453 1 97.94 393 LEU A C 1
ATOM 3051 O O . LEU A 1 393 ? -1.192 47.906 15.758 1 97.94 393 LEU A O 1
ATOM 3055 N N . ARG A 1 394 ? -3.391 47.688 15.422 1 96.88 394 ARG A N 1
ATOM 3056 C CA . ARG A 1 394 ? -3.693 49.094 15.773 1 96.88 394 ARG A CA 1
ATOM 3057 C C . ARG A 1 394 ? -3.332 49.375 17.219 1 96.88 394 ARG A C 1
ATOM 3059 O O . ARG A 1 394 ? -2.787 50.438 17.531 1 96.88 394 ARG A O 1
ATOM 3066 N N . GLU A 1 395 ? -3.668 48.438 18.031 1 95.31 395 GLU A N 1
ATOM 3067 C CA . GLU A 1 395 ? -3.363 48.594 19.453 1 95.31 395 GLU A CA 1
ATOM 3068 C C . GLU A 1 395 ? -1.856 48.656 19.688 1 95.31 395 GLU A C 1
ATOM 3070 O O . GLU A 1 395 ? -1.387 49.406 20.531 1 95.31 395 GLU A O 1
ATOM 3075 N N . LEU A 1 396 ? -1.145 47.906 18.969 1 92.88 396 LEU A N 1
ATOM 3076 C CA . LEU A 1 396 ? 0.311 47.906 19.062 1 92.88 396 LEU A CA 1
ATOM 3077 C C . LEU A 1 396 ? 0.878 49.25 18.641 1 92.88 396 LEU A C 1
ATOM 3079 O O . LEU A 1 396 ? 1.892 49.688 19.188 1 92.88 396 LEU A O 1
ATOM 3083 N N . ASN A 1 397 ? 0.3 49.906 17.641 1 91.56 397 ASN A N 1
ATOM 3084 C CA . ASN A 1 397 ? 0.753 51.219 17.125 1 91.56 397 ASN A CA 1
ATOM 3085 C C . ASN A 1 397 ? 0.347 52.344 18.047 1 91.56 397 ASN A C 1
ATOM 3087 O O . ASN A 1 397 ? 0.968 53.406 18.031 1 91.56 397 ASN A O 1
ATOM 3091 N N . SER A 1 398 ? -0.689 52.156 18.828 1 88.06 398 SER A N 1
ATOM 3092 C CA . SER A 1 398 ? -1.135 53.188 19.766 1 88.06 398 SER A CA 1
ATOM 3093 C C . SER A 1 398 ? -0.267 53.219 21.016 1 88.06 398 SER A C 1
ATOM 3095 O O . SER A 1 398 ? -0.087 54.281 21.625 1 88.06 398 SER A O 1
ATOM 3097 N N . THR A 1 399 ? 0.152 52.156 21.453 1 72.38 399 THR A N 1
ATOM 3098 C CA . THR A 1 399 ? 0.979 52.062 22.656 1 72.38 399 THR A CA 1
ATOM 3099 C C . THR A 1 399 ? 2.393 52.562 22.375 1 72.38 399 THR A C 1
ATOM 3101 O O . THR A 1 399 ? 3.074 53.062 23.266 1 72.38 399 THR A O 1
ATOM 3104 N N . THR A 1 400 ? 2.979 52.406 21.219 1 58.19 400 THR A N 1
ATOM 3105 C CA . THR A 1 400 ? 4.328 52.875 20.891 1 58.19 400 THR A CA 1
ATOM 3106 C C . THR A 1 400 ? 4.367 54.375 20.703 1 58.19 400 THR A C 1
ATOM 3108 O O . THR A 1 400 ? 5.418 55 20.875 1 58.19 400 THR A O 1
ATOM 3111 N N . SER A 1 401 ? 3.352 55.062 20.188 1 44.84 401 SER A N 1
ATOM 3112 C CA . SER A 1 401 ? 3.348 56.531 20.062 1 44.84 401 SER A CA 1
ATOM 3113 C C . SER A 1 401 ? 3.268 57.188 21.422 1 44.84 401 SER A C 1
ATOM 3115 O O . SER A 1 401 ? 3.371 58.406 21.531 1 44.84 401 SER A O 1
ATOM 3117 N N . LYS A 1 402 ? 3.035 56.625 22.625 1 42.06 402 LYS A N 1
ATOM 3118 C CA . LYS A 1 402 ? 3.141 57.344 23.891 1 42.06 402 LYS A CA 1
ATOM 3119 C C . LYS A 1 402 ? 4.523 57.156 24.5 1 42.06 402 LYS A C 1
ATOM 3121 O O . LYS A 1 402 ? 5.098 56.062 24.453 1 42.06 402 LYS A O 1
ATOM 3126 N N . MET B 1 1 ? 21.484 -37.031 -27.016 1 61.59 1 MET B N 1
ATOM 3127 C CA . MET B 1 1 ? 22.328 -35.906 -26.578 1 61.59 1 MET B CA 1
ATOM 3128 C C . MET B 1 1 ? 23.031 -36.25 -25.266 1 61.59 1 MET B C 1
ATOM 3130 O O . MET B 1 1 ? 22.453 -36.938 -24.406 1 61.59 1 MET B O 1
ATOM 3134 N N . ASP B 1 2 ? 24.328 -35.969 -25.188 1 79.56 2 ASP B N 1
ATOM 3135 C CA . ASP B 1 2 ? 25.094 -36.188 -23.969 1 79.56 2 ASP B CA 1
ATOM 3136 C C . ASP B 1 2 ? 24.688 -35.219 -22.859 1 79.56 2 ASP B C 1
ATOM 3138 O O . ASP B 1 2 ? 24.125 -34.156 -23.125 1 79.56 2 ASP B O 1
ATOM 3142 N N . THR B 1 3 ? 24.797 -35.656 -21.672 1 83.25 3 THR B N 1
ATOM 3143 C CA . THR B 1 3 ? 24.375 -34.906 -20.484 1 83.25 3 THR B CA 1
ATOM 3144 C C . THR B 1 3 ? 24.969 -33.5 -20.469 1 83.25 3 THR B C 1
ATOM 3146 O O . THR B 1 3 ? 24.281 -32.562 -20.109 1 83.25 3 THR B O 1
ATOM 3149 N N . ASN B 1 4 ? 26.094 -33.344 -20.969 1 86.94 4 ASN B N 1
ATOM 3150 C CA . ASN B 1 4 ? 26.75 -32.062 -20.969 1 86.94 4 ASN B CA 1
ATOM 3151 C C . ASN B 1 4 ? 26.125 -31.125 -22.016 1 86.94 4 ASN B C 1
ATOM 3153 O O . ASN B 1 4 ? 26 -29.922 -21.766 1 86.94 4 ASN B O 1
ATOM 3157 N N . GLU B 1 5 ? 25.844 -31.703 -23.078 1 89.81 5 GLU B N 1
ATOM 3158 C CA . GLU B 1 5 ? 25.203 -30.906 -24.125 1 89.81 5 GLU B CA 1
ATOM 3159 C C . GLU B 1 5 ? 23.812 -30.453 -23.703 1 89.81 5 GLU B C 1
ATOM 3161 O O . GLU B 1 5 ? 23.406 -29.328 -24 1 89.81 5 GLU B O 1
ATOM 3166 N N . LEU B 1 6 ? 23.172 -31.312 -23.062 1 92.75 6 LEU B N 1
ATOM 3167 C CA . LEU B 1 6 ? 21.828 -30.984 -22.578 1 92.75 6 LEU B CA 1
ATOM 3168 C C . LEU B 1 6 ? 21.875 -29.875 -21.531 1 92.75 6 LEU B C 1
ATOM 3170 O O . LEU B 1 6 ? 21.016 -29 -21.516 1 92.75 6 LEU B O 1
ATOM 3174 N N . ARG B 1 7 ? 22.859 -29.969 -20.703 1 95.81 7 ARG B N 1
ATOM 3175 C CA . ARG B 1 7 ? 23.047 -28.938 -19.688 1 95.81 7 ARG B CA 1
ATOM 3176 C C . ARG B 1 7 ? 23.312 -27.578 -20.328 1 95.81 7 ARG B C 1
ATOM 3178 O O . ARG B 1 7 ? 22.719 -26.578 -19.938 1 95.81 7 ARG B O 1
ATOM 3185 N N . ALA B 1 8 ? 24.188 -27.547 -21.266 1 96.19 8 ALA B N 1
ATOM 3186 C CA . ALA B 1 8 ? 24.531 -26.312 -21.953 1 96.19 8 ALA B CA 1
ATOM 3187 C C . ALA B 1 8 ? 23.312 -25.734 -22.672 1 96.19 8 ALA B C 1
ATOM 3189 O O . ALA B 1 8 ? 23.109 -24.516 -22.672 1 96.19 8 ALA B O 1
ATOM 3190 N N . GLU B 1 9 ? 22.594 -26.594 -23.281 1 95.75 9 GLU B N 1
ATOM 3191 C CA . GLU B 1 9 ? 21.391 -26.172 -23.984 1 95.75 9 GLU B CA 1
ATOM 3192 C C . GLU B 1 9 ? 20.359 -25.609 -23 1 95.75 9 GLU B C 1
ATOM 3194 O O . GLU B 1 9 ? 19.719 -24.594 -23.281 1 95.75 9 GLU B O 1
ATOM 3199 N N . THR B 1 10 ? 20.203 -26.281 -21.906 1 97.62 10 THR B N 1
ATOM 3200 C CA . THR B 1 10 ? 19.312 -25.828 -20.859 1 97.62 10 THR B CA 1
ATOM 3201 C C . THR B 1 10 ? 19.656 -24.422 -20.406 1 97.62 10 THR B C 1
ATOM 3203 O O . THR B 1 10 ? 18.797 -23.547 -20.359 1 97.62 10 THR B O 1
ATOM 3206 N N . ILE B 1 11 ? 20.906 -24.203 -20.156 1 98.44 11 ILE B N 1
ATOM 3207 C CA . ILE B 1 11 ? 21.391 -22.906 -19.688 1 98.44 11 ILE B CA 1
ATOM 3208 C C . ILE B 1 11 ? 21.172 -21.844 -20.766 1 98.44 11 ILE B C 1
ATOM 3210 O O . ILE B 1 11 ? 20.703 -20.75 -20.469 1 98.44 11 ILE B O 1
ATOM 3214 N N . LYS B 1 12 ? 21.453 -22.203 -21.938 1 98.12 12 LYS B N 1
ATOM 3215 C CA . LYS B 1 12 ? 21.297 -21.281 -23.047 1 98.12 12 LYS B CA 1
ATOM 3216 C C . LYS B 1 12 ? 19.844 -20.844 -23.203 1 98.12 12 LYS B C 1
ATOM 3218 O O . LYS B 1 12 ? 19.547 -19.641 -23.266 1 98.12 12 LYS B O 1
ATOM 3223 N N . ILE B 1 13 ? 18.938 -21.781 -23.203 1 98.12 13 ILE B N 1
ATOM 3224 C CA . ILE B 1 13 ? 17.516 -21.484 -23.391 1 98.12 13 ILE B CA 1
ATOM 3225 C C . ILE B 1 13 ? 17.016 -20.594 -22.266 1 98.12 13 ILE B C 1
ATOM 3227 O O . ILE B 1 13 ? 16.328 -19.594 -22.5 1 98.12 13 ILE B O 1
ATOM 3231 N N . MET B 1 14 ? 17.391 -20.938 -21.016 1 98.62 14 MET B N 1
ATOM 3232 C CA . MET B 1 14 ? 16.906 -20.188 -19.859 1 98.62 14 MET B CA 1
ATOM 3233 C C . MET B 1 14 ? 17.469 -18.781 -19.859 1 98.62 14 MET B C 1
ATOM 3235 O O . MET B 1 14 ? 16.766 -17.828 -19.516 1 98.62 14 MET B O 1
ATOM 3239 N N . LYS B 1 15 ? 18.703 -18.594 -20.234 1 98.56 15 LYS B N 1
ATOM 3240 C CA . LYS B 1 15 ? 19.359 -17.281 -20.266 1 98.56 15 LYS B CA 1
ATOM 3241 C C . LYS B 1 15 ? 18.75 -16.391 -21.344 1 98.56 15 LYS B C 1
ATOM 3243 O O . LYS B 1 15 ? 18.75 -15.156 -21.219 1 98.56 15 LYS B O 1
ATOM 3248 N N . GLU B 1 16 ? 18.234 -17 -22.328 1 98.5 16 GLU B N 1
ATOM 3249 C CA . GLU B 1 16 ? 17.609 -16.234 -23.406 1 98.5 16 GLU B CA 1
ATOM 3250 C C . GLU B 1 16 ? 16.141 -15.945 -23.109 1 98.5 16 GLU B C 1
ATOM 3252 O O . GLU B 1 16 ? 15.625 -14.891 -23.469 1 98.5 16 GLU B O 1
ATOM 3257 N N . MET B 1 17 ? 15.461 -16.812 -22.406 1 98.62 17 MET B N 1
ATOM 3258 C CA . MET B 1 17 ? 14.016 -16.75 -22.219 1 98.62 17 MET B CA 1
ATOM 3259 C C . MET B 1 17 ? 13.664 -15.875 -21.016 1 98.62 17 MET B C 1
ATOM 3261 O O . MET B 1 17 ? 12.789 -15.016 -21.094 1 98.62 17 MET B O 1
ATOM 3265 N N . ILE B 1 18 ? 14.375 -15.992 -19.875 1 98.62 18 ILE B N 1
ATOM 3266 C CA . ILE B 1 18 ? 13.969 -15.453 -18.578 1 98.62 18 ILE B CA 1
ATOM 3267 C C . ILE B 1 18 ? 14.078 -13.93 -18.594 1 98.62 18 ILE B C 1
ATOM 3269 O O . ILE B 1 18 ? 13.227 -13.234 -18.047 1 98.62 18 ILE B O 1
ATOM 3273 N N . PRO B 1 19 ? 15.086 -13.344 -19.328 1 98.44 19 PRO B N 1
ATOM 3274 C CA . PRO B 1 19 ? 15.172 -11.883 -19.359 1 98.44 19 PRO B CA 1
ATOM 3275 C C . PRO B 1 19 ? 14.016 -11.242 -20.125 1 98.44 19 PRO B C 1
ATOM 3277 O O . PRO B 1 19 ? 13.766 -10.047 -19.984 1 98.44 19 PRO B O 1
ATOM 3280 N N . ILE B 1 20 ? 13.344 -12.023 -20.984 1 98.44 20 ILE B N 1
ATOM 3281 C CA . ILE B 1 20 ? 12.148 -11.523 -21.672 1 98.44 20 ILE B CA 1
ATOM 3282 C C . ILE B 1 20 ? 10.953 -11.602 -20.734 1 98.44 20 ILE B C 1
ATOM 3284 O O . ILE B 1 20 ? 10.258 -12.617 -20.672 1 98.44 20 ILE B O 1
ATOM 3288 N N . LYS B 1 21 ? 10.711 -10.531 -20.062 1 97.31 21 LYS B N 1
ATOM 3289 C CA . LYS B 1 21 ? 9.672 -10.508 -19.031 1 97.31 21 LYS B CA 1
ATOM 3290 C C . LYS B 1 21 ? 8.305 -10.789 -19.641 1 97.31 21 LYS B C 1
ATOM 3292 O O . LYS B 1 21 ? 7.992 -10.312 -20.734 1 97.31 21 LYS B O 1
ATOM 3297 N N . ALA B 1 22 ? 7.531 -11.617 -19 1 97.94 22 ALA B N 1
ATOM 3298 C CA . ALA B 1 22 ? 6.16 -11.938 -19.391 1 97.94 22 ALA B CA 1
ATOM 3299 C C . ALA B 1 22 ? 5.207 -11.805 -18.203 1 97.94 22 ALA B C 1
ATOM 3301 O O . ALA B 1 22 ? 4.746 -12.805 -17.656 1 97.94 22 ALA B O 1
ATOM 3302 N N . LEU B 1 23 ? 4.879 -10.57 -17.844 1 96.88 23 LEU B N 1
ATOM 3303 C CA . LEU B 1 23 ? 3.963 -10.242 -16.75 1 96.88 23 LEU B CA 1
ATOM 3304 C C . LEU B 1 23 ? 2.602 -9.82 -17.297 1 96.88 23 LEU B C 1
ATOM 3306 O O . LEU B 1 23 ? 2.521 -9.023 -18.234 1 96.88 23 LEU B O 1
ATOM 3310 N N . ALA B 1 24 ? 1.59 -10.352 -16.703 1 96.75 24 ALA B N 1
ATOM 3311 C CA . ALA B 1 24 ? 0.235 -10.008 -17.125 1 96.75 24 ALA B CA 1
ATOM 3312 C C . ALA B 1 24 ? -0.08 -8.547 -16.812 1 96.75 24 ALA B C 1
ATOM 3314 O O . ALA B 1 24 ? 0.473 -7.973 -15.867 1 96.75 24 ALA B O 1
ATOM 3315 N N . PRO B 1 25 ? -0.988 -7.949 -17.594 1 95.94 25 PRO B N 1
ATOM 3316 C CA . PRO B 1 25 ? -1.412 -6.574 -17.328 1 95.94 25 PRO B CA 1
ATOM 3317 C C . PRO B 1 25 ? -1.98 -6.398 -15.914 1 95.94 25 PRO B C 1
ATOM 3319 O O . PRO B 1 25 ? -1.823 -5.336 -15.312 1 95.94 25 PRO B O 1
ATOM 3322 N N . GLU B 1 26 ? -2.641 -7.414 -15.375 1 91.81 26 GLU B N 1
ATOM 3323 C CA . GLU B 1 26 ? -3.207 -7.371 -14.023 1 91.81 26 GLU B CA 1
ATOM 3324 C C . GLU B 1 26 ? -2.131 -7.074 -12.984 1 91.81 26 GLU B C 1
ATOM 3326 O O . GLU B 1 26 ? -2.424 -6.527 -11.922 1 91.81 26 GLU B O 1
ATOM 3331 N N . ASN B 1 27 ? -0.958 -7.438 -13.375 1 92.19 27 ASN B N 1
ATOM 3332 C CA . ASN B 1 27 ? 0.166 -7.254 -12.461 1 92.19 27 ASN B CA 1
ATOM 3333 C C . ASN B 1 27 ? 1.112 -6.16 -12.945 1 92.19 27 ASN B C 1
ATOM 3335 O O . ASN B 1 27 ? 2.287 -6.141 -12.57 1 92.19 27 ASN B O 1
ATOM 3339 N N . GLY B 1 28 ? 0.682 -5.352 -13.852 1 90.44 28 GLY B N 1
ATOM 3340 C CA . GLY B 1 28 ? 1.447 -4.195 -14.297 1 90.44 28 GLY B CA 1
ATOM 3341 C C . GLY B 1 28 ? 2.385 -4.504 -15.445 1 90.44 28 GLY B C 1
ATOM 3342 O O . GLY B 1 28 ? 3.287 -3.721 -15.742 1 90.44 28 GLY B O 1
ATOM 3343 N N . GLY B 1 29 ? 2.232 -5.625 -16.094 1 95.81 29 GLY B N 1
ATOM 3344 C CA . GLY B 1 29 ? 3.119 -6.016 -17.188 1 95.81 29 GLY B CA 1
ATOM 3345 C C . GLY B 1 29 ? 2.525 -5.766 -18.547 1 95.81 29 GLY B C 1
ATOM 3346 O O . GLY B 1 29 ? 1.405 -5.266 -18.672 1 95.81 29 GLY B O 1
ATOM 3347 N N . GLU B 1 30 ? 3.32 -6.141 -19.531 1 97.44 30 GLU B N 1
ATOM 3348 C CA . GLU B 1 30 ? 2.926 -5.898 -20.922 1 97.44 30 GLU B CA 1
ATOM 3349 C C . GLU B 1 30 ? 2.338 -7.16 -21.547 1 97.44 30 GLU B C 1
ATOM 3351 O O . GLU B 1 30 ? 1.918 -7.141 -22.703 1 97.44 30 GLU B O 1
ATOM 3356 N N . GLY B 1 31 ? 2.318 -8.242 -20.859 1 98 31 GLY B N 1
ATOM 3357 C CA . GLY B 1 31 ? 1.822 -9.492 -21.406 1 98 31 GLY B CA 1
ATOM 3358 C C . GLY B 1 31 ? 2.93 -10.422 -21.875 1 98 31 GLY B C 1
ATOM 3359 O O . GLY B 1 31 ? 4.09 -10.25 -21.484 1 98 31 GLY B O 1
ATOM 3360 N N . GLU B 1 32 ? 2.564 -11.484 -22.672 1 98.69 32 GLU B N 1
ATOM 3361 C CA . GLU B 1 32 ? 3.473 -12.594 -22.938 1 98.69 32 GLU B CA 1
ATOM 3362 C C . GLU B 1 32 ? 3.967 -12.555 -24.391 1 98.69 32 GLU B C 1
ATOM 3364 O O . GLU B 1 32 ? 4.668 -13.469 -24.828 1 98.69 32 GLU B O 1
ATOM 3369 N N . LEU B 1 33 ? 3.705 -11.484 -25.125 1 98.75 33 LEU B N 1
ATOM 3370 C CA . LEU B 1 33 ? 3.902 -11.484 -26.562 1 98.75 33 LEU B CA 1
ATOM 3371 C C . LEU B 1 33 ? 5.375 -11.672 -26.906 1 98.75 33 LEU B C 1
ATOM 3373 O O . LEU B 1 33 ? 5.723 -12.516 -27.75 1 98.75 33 LEU B O 1
ATOM 3377 N N . ASP B 1 34 ? 6.273 -10.906 -26.344 1 98.75 34 ASP B N 1
ATOM 3378 C CA . ASP B 1 34 ? 7.695 -10.977 -26.672 1 98.75 34 ASP B CA 1
ATOM 3379 C C . ASP B 1 34 ? 8.258 -12.367 -26.375 1 98.75 34 ASP B C 1
ATOM 3381 O O . ASP B 1 34 ? 9.008 -12.922 -27.172 1 98.75 34 ASP B O 1
ATOM 3385 N N . ARG B 1 35 ? 7.898 -12.953 -25.25 1 98.62 35 ARG B N 1
ATOM 3386 C CA . ARG B 1 35 ? 8.359 -14.297 -24.906 1 98.62 35 ARG B CA 1
ATOM 3387 C C . ARG B 1 35 ? 7.77 -15.336 -25.844 1 98.62 35 ARG B C 1
ATOM 3389 O O . ARG B 1 35 ? 8.445 -16.281 -26.234 1 98.62 35 ARG B O 1
ATOM 3396 N N . ALA B 1 36 ? 6.539 -15.148 -26.188 1 98.81 36 ALA B N 1
ATOM 3397 C CA . ALA B 1 36 ? 5.887 -16.062 -27.125 1 98.81 36 ALA B CA 1
ATOM 3398 C C . ALA B 1 36 ? 6.598 -16.062 -28.469 1 98.81 36 ALA B C 1
ATOM 3400 O O . ALA B 1 36 ? 6.812 -17.125 -29.062 1 98.81 36 ALA B O 1
ATOM 3401 N N . GLU B 1 37 ? 6.891 -14.859 -28.984 1 98.69 37 GLU B N 1
ATOM 3402 C CA . GLU B 1 37 ? 7.578 -14.758 -30.266 1 98.69 37 GLU B CA 1
ATOM 3403 C C . GLU B 1 37 ? 8.945 -15.43 -30.219 1 98.69 37 GLU B C 1
ATOM 3405 O O . GLU B 1 37 ? 9.32 -16.141 -31.141 1 98.69 37 GLU B O 1
ATOM 3410 N N . PHE B 1 38 ? 9.586 -15.195 -29.172 1 98.5 38 PHE B N 1
ATOM 3411 C CA . PHE B 1 38 ? 10.867 -15.867 -28.984 1 98.5 38 PHE B CA 1
ATOM 3412 C C . PHE B 1 38 ? 10.703 -17.375 -29.016 1 98.5 38 PHE B C 1
ATOM 3414 O O . PHE B 1 38 ? 11.383 -18.078 -29.766 1 98.5 38 PHE B O 1
ATOM 3421 N N . LEU B 1 39 ? 9.812 -17.922 -28.203 1 98.75 39 LEU B N 1
ATOM 3422 C CA . LEU B 1 39 ? 9.617 -19.359 -28.031 1 98.75 39 LEU B CA 1
ATOM 3423 C C . LEU B 1 39 ? 9.102 -19.984 -29.328 1 98.75 39 LEU B C 1
ATOM 3425 O O . LEU B 1 39 ? 9.508 -21.094 -29.703 1 98.75 39 LEU B O 1
ATOM 3429 N N . GLN B 1 40 ? 8.18 -19.328 -29.953 1 98.44 40 GLN B N 1
ATOM 3430 C CA . GLN B 1 40 ? 7.656 -19.812 -31.234 1 98.44 40 GLN B CA 1
ATOM 3431 C C . GLN B 1 40 ? 8.781 -20.016 -32.25 1 98.44 40 GLN B C 1
ATOM 3433 O O . GLN B 1 40 ? 8.82 -21.047 -32.938 1 98.44 40 GLN B O 1
ATOM 3438 N N . GLY B 1 41 ? 9.633 -18.984 -32.375 1 97.81 41 GLY B N 1
ATOM 3439 C CA . GLY B 1 41 ? 10.781 -19.094 -33.25 1 97.81 41 GLY B CA 1
ATOM 3440 C C . GLY B 1 41 ? 11.719 -20.219 -32.875 1 97.81 41 GLY B C 1
ATOM 3441 O O . GLY B 1 41 ? 12.203 -20.953 -33.719 1 97.81 41 GLY B O 1
ATOM 3442 N N . TYR B 1 42 ? 11.898 -20.391 -31.609 1 97.5 42 TYR B N 1
ATOM 3443 C CA . TYR B 1 42 ? 12.875 -21.344 -31.109 1 97.5 42 TYR B CA 1
ATOM 3444 C C . TYR B 1 42 ? 12.406 -22.781 -31.359 1 97.5 42 TYR B C 1
ATOM 3446 O O . TYR B 1 42 ? 13.219 -23.656 -31.688 1 97.5 42 TYR B O 1
ATOM 3454 N N . ILE B 1 43 ? 11.094 -23.109 -31.203 1 97.75 43 ILE B N 1
ATOM 3455 C CA . ILE B 1 43 ? 10.648 -24.5 -31.188 1 97.75 43 ILE B CA 1
ATOM 3456 C C . ILE B 1 43 ? 10.266 -24.938 -32.594 1 97.75 43 ILE B C 1
ATOM 3458 O O . ILE B 1 43 ? 10.055 -26.125 -32.844 1 97.75 43 ILE B O 1
ATOM 3462 N N . ARG B 1 44 ? 10.195 -24.078 -33.562 1 97.88 44 ARG B N 1
ATOM 3463 C CA . ARG B 1 44 ? 9.688 -24.328 -34.906 1 97.88 44 ARG B CA 1
ATOM 3464 C C . ARG B 1 44 ? 10.398 -25.516 -35.562 1 97.88 44 ARG B C 1
ATOM 3466 O O . ARG B 1 44 ? 9.758 -26.375 -36.156 1 97.88 44 ARG B O 1
ATOM 3473 N N . PRO B 1 45 ? 11.711 -25.641 -35.438 1 97.38 45 PRO B N 1
ATOM 3474 C CA . PRO B 1 45 ? 12.414 -26.719 -36.125 1 97.38 45 PRO B CA 1
ATOM 3475 C C . PRO B 1 45 ? 12.07 -28.094 -35.562 1 97.38 45 PRO B C 1
ATOM 3477 O O . PRO B 1 45 ? 12.367 -29.109 -36.219 1 97.38 45 PRO B O 1
ATOM 3480 N N . PHE B 1 46 ? 11.398 -28.156 -34.469 1 97.62 46 PHE B N 1
ATOM 3481 C CA . PHE B 1 46 ? 11.234 -29.453 -33.812 1 97.62 46 PHE B CA 1
ATOM 3482 C C . PHE B 1 46 ? 9.859 -30.031 -34.094 1 97.62 46 PHE B C 1
ATOM 3484 O O . PHE B 1 46 ? 9.578 -31.188 -33.75 1 97.62 46 PHE B O 1
ATOM 3491 N N . PHE B 1 47 ? 9.023 -29.312 -34.719 1 98.38 47 PHE B N 1
ATOM 3492 C CA . PHE B 1 47 ? 7.633 -29.734 -34.906 1 98.38 47 PHE B CA 1
ATOM 3493 C C . PHE B 1 47 ? 7.23 -29.703 -36.375 1 98.38 47 PHE B C 1
ATOM 3495 O O . PHE B 1 47 ? 7.906 -29.078 -37.188 1 98.38 47 PHE B O 1
ATOM 3502 N N . ASP B 1 48 ? 6.172 -30.484 -36.719 1 98.12 48 ASP B N 1
ATOM 3503 C CA . ASP B 1 48 ? 5.613 -30.469 -38.094 1 98.12 48 ASP B CA 1
ATOM 3504 C C . ASP B 1 48 ? 4.766 -29.219 -38.312 1 98.12 48 ASP B C 1
ATOM 3506 O O . ASP B 1 48 ? 4.684 -28.719 -39.438 1 98.12 48 ASP B O 1
ATOM 3510 N N . GLU B 1 49 ? 4.129 -28.781 -37.219 1 97.94 49 GLU B N 1
ATOM 3511 C CA . GLU B 1 49 ? 3.301 -27.578 -37.25 1 97.94 49 GLU B CA 1
ATOM 3512 C C . GLU B 1 49 ? 3.467 -26.75 -35.969 1 97.94 49 GLU B C 1
ATOM 3514 O O . GLU B 1 49 ? 3.504 -27.312 -34.875 1 97.94 49 GLU B O 1
ATOM 3519 N N . VAL B 1 50 ? 3.699 -25.469 -36.125 1 98.5 50 VAL B N 1
ATOM 3520 C CA . VAL B 1 50 ? 3.717 -24.5 -35.031 1 98.5 50 VAL B CA 1
ATOM 3521 C C . VAL B 1 50 ? 2.809 -23.328 -35.375 1 98.5 50 VAL B C 1
ATOM 3523 O O . VAL B 1 50 ? 3.004 -22.656 -36.375 1 98.5 50 VAL B O 1
ATOM 3526 N N . ARG B 1 51 ? 1.833 -23.094 -34.531 1 97.69 51 ARG B N 1
ATOM 3527 C CA . ARG B 1 51 ? 0.924 -21.969 -34.781 1 97.69 51 ARG B CA 1
ATOM 3528 C C . ARG B 1 51 ? 0.612 -21.25 -33.469 1 97.69 51 ARG B C 1
ATOM 3530 O O . ARG B 1 51 ? 0.958 -21.75 -32.375 1 97.69 51 ARG B O 1
ATOM 3537 N N . ARG B 1 52 ? 0.041 -20.094 -33.656 1 97.94 52 ARG B N 1
ATOM 3538 C CA . ARG B 1 52 ? -0.312 -19.281 -32.5 1 97.94 52 ARG B CA 1
ATOM 3539 C C . ARG B 1 52 ? -1.795 -18.922 -32.531 1 97.94 52 ARG B C 1
ATOM 3541 O O . ARG B 1 52 ? -2.357 -18.625 -33.594 1 97.94 52 ARG B O 1
ATOM 3548 N N . VAL B 1 53 ? -2.445 -19.047 -31.391 1 98.56 53 VAL B N 1
ATOM 3549 C CA . VAL B 1 53 ? -3.82 -18.625 -31.172 1 98.56 53 VAL B CA 1
ATOM 3550 C C . VAL B 1 53 ? -3.84 -17.438 -30.203 1 98.56 53 VAL B C 1
ATOM 3552 O O . VAL B 1 53 ? -3.67 -17.625 -28.984 1 98.56 53 VAL B O 1
ATOM 3555 N N . ASP B 1 54 ? -4.168 -16.234 -30.719 1 98.56 54 ASP B N 1
ATOM 3556 C CA . ASP B 1 54 ? -4.066 -14.992 -29.938 1 98.56 54 ASP B CA 1
ATOM 3557 C C . ASP B 1 54 ? -5.402 -14.641 -29.297 1 98.56 54 ASP B C 1
ATOM 3559 O O . ASP B 1 54 ? -6.402 -14.445 -30 1 98.56 54 ASP B O 1
ATOM 3563 N N . ALA B 1 55 ? -5.457 -14.617 -28.031 1 98.75 55 ALA B N 1
ATOM 3564 C CA . ALA B 1 55 ? -6.617 -14.062 -27.328 1 98.75 55 ALA B CA 1
ATOM 3565 C C . ALA B 1 55 ? -6.57 -12.539 -27.312 1 98.75 55 ALA B C 1
ATOM 3567 O O . ALA B 1 55 ? -5.562 -11.945 -26.922 1 98.75 55 ALA B O 1
ATOM 3568 N N . PRO B 1 56 ? -7.652 -11.898 -27.672 1 98.5 56 PRO B N 1
ATOM 3569 C CA . PRO B 1 56 ? -7.641 -10.438 -27.656 1 98.5 56 PRO B CA 1
ATOM 3570 C C . PRO B 1 56 ? -7.629 -9.867 -26.234 1 98.5 56 PRO B C 1
ATOM 3572 O O . PRO B 1 56 ? -8.406 -10.305 -25.375 1 98.5 56 PRO B O 1
ATOM 3575 N N . ASP B 1 57 ? -6.742 -8.984 -25.984 1 98.25 57 ASP B N 1
ATOM 3576 C CA . ASP B 1 57 ? -6.645 -8.227 -24.734 1 98.25 57 ASP B CA 1
ATOM 3577 C C . ASP B 1 57 ? -6.008 -6.859 -24.969 1 98.25 57 ASP B C 1
ATOM 3579 O O . ASP B 1 57 ? -4.781 -6.742 -25.031 1 98.25 57 ASP B O 1
ATOM 3583 N N . PRO B 1 58 ? -6.809 -5.805 -25.016 1 98.12 58 PRO B N 1
ATOM 3584 C CA . PRO B 1 58 ? -6.289 -4.48 -25.375 1 98.12 58 PRO B CA 1
ATOM 3585 C C . PRO B 1 58 ? -5.301 -3.941 -24.344 1 98.12 58 PRO B C 1
ATOM 3587 O O . PRO B 1 58 ? -4.551 -3.004 -24.625 1 98.12 58 PRO B O 1
ATOM 3590 N N . ARG B 1 59 ? -5.223 -4.449 -23.188 1 97.25 59 ARG B N 1
ATOM 3591 C CA . ARG B 1 59 ? -4.305 -4.008 -22.141 1 97.25 59 ARG B CA 1
ATOM 3592 C C . ARG B 1 59 ? -2.885 -4.496 -22.422 1 97.25 59 ARG B C 1
ATOM 3594 O O . ARG B 1 59 ? -1.922 -3.967 -21.859 1 97.25 59 ARG B O 1
ATOM 3601 N N . ALA B 1 60 ? -2.709 -5.543 -23.141 1 98.5 60 ALA B N 1
ATOM 3602 C CA . ALA B 1 60 ? -1.423 -6.195 -23.375 1 98.5 60 ALA B CA 1
ATOM 3603 C C . ALA B 1 60 ? -0.747 -5.637 -24.625 1 98.5 60 ALA B C 1
ATOM 3605 O O . ALA B 1 60 ? -1.413 -5.094 -25.516 1 98.5 60 ALA B O 1
ATOM 3606 N N . LYS B 1 61 ? 0.512 -5.734 -24.625 1 97.94 61 LYS B N 1
ATOM 3607 C CA . LYS B 1 61 ? 1.285 -5.344 -25.797 1 97.94 61 LYS B CA 1
ATOM 3608 C C . LYS B 1 61 ? 0.76 -6.035 -27.062 1 97.94 61 LYS B C 1
ATOM 3610 O O . LYS B 1 61 ? 0.524 -7.246 -27.047 1 97.94 61 LYS B O 1
ATOM 3615 N N . GLY B 1 62 ? 0.574 -5.223 -28.109 1 98 62 GLY B N 1
ATOM 3616 C CA . GLY B 1 62 ? 0.063 -5.766 -29.359 1 98 62 GLY B CA 1
ATOM 3617 C C . GLY B 1 62 ? -1.418 -6.09 -29.312 1 98 62 GLY B C 1
ATOM 3618 O O . GLY B 1 62 ? -2.006 -6.496 -30.312 1 98 62 GLY B O 1
ATOM 3619 N N . GLY B 1 63 ? -2.064 -5.938 -28.141 1 98.38 63 GLY B N 1
ATOM 3620 C CA . GLY B 1 63 ? -3.49 -6.16 -27.969 1 98.38 63 GLY B CA 1
ATOM 3621 C C . GLY B 1 63 ? -3.859 -7.629 -27.891 1 98.38 63 GLY B C 1
ATOM 3622 O O . GLY B 1 63 ? -5.004 -8.008 -28.156 1 98.38 63 GLY B O 1
ATOM 3623 N N . VAL B 1 64 ? -2.887 -8.508 -27.562 1 98.56 64 VAL B N 1
ATOM 3624 C CA . VAL B 1 64 ? -3.176 -9.938 -27.609 1 98.56 64 VAL B CA 1
ATOM 3625 C C . VAL B 1 64 ? -2.449 -10.648 -26.469 1 98.56 64 VAL B C 1
ATOM 3627 O O . VAL B 1 64 ? -1.449 -10.141 -25.953 1 98.56 64 VAL B O 1
ATOM 3630 N N . ARG B 1 65 ? -2.975 -11.734 -26.047 1 98.69 65 ARG B N 1
ATOM 3631 C CA . ARG B 1 65 ? -2.34 -12.75 -25.219 1 98.69 65 ARG B CA 1
ATOM 3632 C C . ARG B 1 65 ? -2.102 -14.031 -26.016 1 98.69 65 ARG B C 1
ATOM 3634 O O . ARG B 1 65 ? -3.045 -14.766 -26.328 1 98.69 65 ARG B O 1
ATOM 3641 N N . PRO B 1 66 ? -0.857 -14.312 -26.406 1 98.81 66 PRO B N 1
ATOM 3642 C CA . PRO B 1 66 ? -0.568 -15.375 -27.359 1 98.81 66 PRO B CA 1
ATOM 3643 C C . PRO B 1 66 ? -0.589 -16.766 -26.719 1 98.81 66 PRO B C 1
ATOM 3645 O O . PRO B 1 66 ? -0.168 -16.922 -25.578 1 98.81 66 PRO B O 1
ATOM 3648 N N . ASN B 1 67 ? -1.068 -17.766 -27.406 1 98.88 67 ASN B N 1
ATOM 3649 C CA . ASN B 1 67 ? -1.001 -19.188 -27.078 1 98.88 67 ASN B CA 1
ATOM 3650 C C . ASN B 1 67 ? -0.399 -20 -28.234 1 98.88 67 ASN B C 1
ATOM 3652 O O . ASN B 1 67 ? -0.961 -20.031 -29.328 1 98.88 67 ASN B O 1
ATOM 3656 N N . ILE B 1 68 ? 0.729 -20.625 -28.031 1 98.88 68 ILE B N 1
ATOM 3657 C CA . ILE B 1 68 ? 1.438 -21.375 -29.047 1 98.88 68 ILE B CA 1
ATOM 3658 C C . ILE B 1 68 ? 1.001 -22.844 -29 1 98.88 68 ILE B C 1
ATOM 3660 O O . ILE B 1 68 ? 0.93 -23.438 -27.922 1 98.88 68 ILE B O 1
ATOM 3664 N N . VAL B 1 69 ? 0.653 -23.406 -30.109 1 98.88 69 VAL B N 1
ATOM 3665 C CA . VAL B 1 69 ? 0.374 -24.828 -30.266 1 98.88 69 VAL B CA 1
ATOM 3666 C C . VAL B 1 69 ? 1.351 -25.438 -31.281 1 98.88 69 VAL B C 1
ATOM 3668 O O . VAL B 1 69 ? 1.41 -25 -32.438 1 98.88 69 VAL B O 1
ATOM 3671 N N . ALA B 1 70 ? 2.119 -26.391 -30.891 1 98.81 70 ALA B N 1
ATOM 3672 C CA . ALA B 1 70 ? 3.08 -27.078 -31.75 1 98.81 70 ALA B CA 1
ATOM 3673 C C . ALA B 1 70 ? 2.848 -28.594 -31.734 1 98.81 70 ALA B C 1
ATOM 3675 O O . ALA B 1 70 ? 2.67 -29.188 -30.672 1 98.81 70 ALA B O 1
ATOM 3676 N N . THR B 1 71 ? 2.818 -29.25 -32.906 1 98.38 71 THR B N 1
ATOM 3677 C CA . THR B 1 71 ? 2.498 -30.672 -32.938 1 98.38 71 THR B CA 1
ATOM 3678 C C . THR B 1 71 ? 3.379 -31.406 -33.969 1 98.38 71 THR B C 1
ATOM 3680 O O . THR B 1 71 ? 3.797 -30.812 -34.969 1 98.38 71 THR B O 1
ATOM 3683 N N . THR B 1 72 ? 3.742 -32.594 -33.656 1 97.81 72 THR B N 1
ATOM 3684 C CA . THR B 1 72 ? 4.172 -33.594 -34.656 1 97.81 72 THR B CA 1
ATOM 3685 C C . THR B 1 72 ? 3 -34.469 -35.094 1 97.81 72 THR B C 1
ATOM 3687 O O . THR B 1 72 ? 1.953 -34.469 -34.438 1 97.81 72 THR B O 1
ATOM 3690 N N . ARG B 1 73 ? 3.172 -35.125 -36.219 1 95 73 ARG B N 1
ATOM 3691 C CA . ARG B 1 73 ? 2.127 -36.031 -36.656 1 95 73 ARG B CA 1
ATOM 3692 C C . ARG B 1 73 ? 2.014 -37.219 -35.719 1 95 73 ARG B C 1
ATOM 3694 O O . ARG B 1 73 ? 3.008 -37.656 -35.125 1 95 73 ARG B O 1
ATOM 3701 N N . GLY B 1 74 ? 0.813 -37.719 -35.5 1 92.25 74 GLY B N 1
ATOM 3702 C CA . GLY B 1 74 ? 0.566 -38.875 -34.688 1 92.25 74 GLY B CA 1
ATOM 3703 C C . GLY B 1 74 ? -0.909 -39.125 -34.438 1 92.25 74 GLY B C 1
ATOM 3704 O O . GLY B 1 74 ? -1.719 -38.188 -34.469 1 92.25 74 GLY B O 1
ATOM 3705 N N . GLU B 1 75 ? -1.284 -40.438 -34.25 1 88.62 75 GLU B N 1
ATOM 3706 C CA . GLU B 1 75 ? -2.668 -40.812 -33.969 1 88.62 75 GLU B CA 1
ATOM 3707 C C . GLU B 1 75 ? -3.045 -40.531 -32.531 1 88.62 75 GLU B C 1
ATOM 3709 O O . GLU B 1 75 ? -4.137 -40.031 -32.25 1 88.62 75 GLU B O 1
ATOM 3714 N N . ARG B 1 76 ? -2.17 -40.844 -31.656 1 93.88 76 ARG B N 1
ATOM 3715 C CA . ARG B 1 76 ? -2.285 -40.531 -30.234 1 93.88 76 ARG B CA 1
ATOM 3716 C C . ARG B 1 76 ? -1.17 -39.594 -29.797 1 93.88 76 ARG B C 1
ATOM 3718 O O . ARG B 1 76 ? -0.018 -39.75 -30.203 1 93.88 76 ARG B O 1
ATOM 3725 N N . MET B 1 77 ? -1.6 -38.625 -28.984 1 97.69 77 MET B N 1
ATOM 3726 C CA . MET B 1 77 ? -0.646 -37.562 -28.672 1 97.69 77 MET B CA 1
ATOM 3727 C C . MET B 1 77 ? -0.271 -37.594 -27.188 1 97.69 77 MET B C 1
ATOM 3729 O O . MET B 1 77 ? -1.081 -37.969 -26.344 1 97.69 77 MET B O 1
ATOM 3733 N N . LEU B 1 78 ? 0.942 -37.312 -26.875 1 98.56 78 LEU B N 1
ATOM 3734 C CA . LEU B 1 78 ? 1.375 -36.812 -25.578 1 98.56 78 LEU B CA 1
ATOM 3735 C C . LEU B 1 78 ? 1.49 -35.281 -25.578 1 98.56 78 LEU B C 1
ATOM 3737 O O . LEU B 1 78 ? 2.293 -34.719 -26.328 1 98.56 78 LEU B O 1
ATOM 3741 N N . TRP B 1 79 ? 0.675 -34.625 -24.781 1 98.81 79 TRP B N 1
ATOM 3742 C CA . TRP B 1 79 ? 0.681 -33.156 -24.719 1 98.81 79 TRP B CA 1
ATOM 3743 C C . TRP B 1 79 ? 1.458 -32.688 -23.5 1 98.81 79 TRP B C 1
ATOM 3745 O O . TRP B 1 79 ? 1.257 -33.188 -22.391 1 98.81 79 TRP B O 1
ATOM 3755 N N . ILE B 1 80 ? 2.383 -31.781 -23.703 1 98.88 80 ILE B N 1
ATOM 3756 C CA . ILE B 1 80 ? 3.041 -31.016 -22.641 1 98.88 80 ILE B CA 1
ATOM 3757 C C . ILE B 1 80 ? 2.539 -29.578 -22.656 1 98.88 80 ILE B C 1
ATOM 3759 O O . ILE B 1 80 ? 2.719 -28.859 -23.641 1 98.88 80 ILE B O 1
ATOM 3763 N N . ILE B 1 81 ? 1.903 -29.141 -21.562 1 98.88 81 ILE B N 1
ATOM 3764 C CA . ILE B 1 81 ? 1.297 -27.812 -21.516 1 98.88 81 ILE B CA 1
ATOM 3765 C C . ILE B 1 81 ? 1.94 -26.984 -20.406 1 98.88 81 ILE B C 1
ATOM 3767 O O . ILE B 1 81 ? 1.935 -27.391 -19.25 1 98.88 81 ILE B O 1
ATOM 3771 N N . ALA B 1 82 ? 2.514 -25.875 -20.734 1 98.81 82 ALA B N 1
ATOM 3772 C CA . ALA B 1 82 ? 3.182 -24.984 -19.797 1 98.81 82 ALA B CA 1
ATOM 3773 C C . ALA B 1 82 ? 2.76 -23.531 -20.016 1 98.81 82 ALA B C 1
ATOM 3775 O O . ALA B 1 82 ? 2.193 -23.188 -21.047 1 98.81 82 ALA B O 1
ATOM 3776 N N . HIS B 1 83 ? 2.941 -22.688 -19.016 1 98.81 83 HIS B N 1
ATOM 3777 C CA . HIS B 1 83 ? 2.541 -21.297 -19.172 1 98.81 83 HIS B CA 1
ATOM 3778 C C . HIS B 1 83 ? 3.758 -20.375 -19.281 1 98.81 83 HIS B C 1
ATOM 3780 O O . HIS B 1 83 ? 4.801 -20.656 -18.672 1 98.81 83 HIS B O 1
ATOM 3786 N N . MET B 1 84 ? 3.521 -19.297 -19.969 1 98.62 84 MET B N 1
ATOM 3787 C CA . MET B 1 84 ? 4.633 -18.406 -20.312 1 98.62 84 MET B CA 1
ATOM 3788 C C . MET B 1 84 ? 4.746 -17.266 -19.312 1 98.62 84 MET B C 1
ATOM 3790 O O . MET B 1 84 ? 5.816 -16.672 -19.172 1 98.62 84 MET B O 1
ATOM 3794 N N . ASP B 1 85 ? 3.646 -16.922 -18.641 1 98.12 85 ASP B N 1
ATOM 3795 C CA . ASP B 1 85 ? 3.643 -15.742 -17.797 1 98.12 85 ASP B CA 1
ATOM 3796 C C . ASP B 1 85 ? 4.277 -16.047 -16.438 1 98.12 85 ASP B C 1
ATOM 3798 O O . ASP B 1 85 ? 4.41 -17.203 -16.047 1 98.12 85 ASP B O 1
ATOM 3802 N N . THR B 1 86 ? 4.77 -15.023 -15.82 1 97.25 86 THR B N 1
ATOM 3803 C CA . THR B 1 86 ? 5.344 -15.086 -14.484 1 97.25 86 THR B CA 1
ATOM 3804 C C . THR B 1 86 ? 4.688 -14.062 -13.562 1 97.25 86 THR B C 1
ATOM 3806 O O . THR B 1 86 ? 3.963 -13.18 -14.023 1 97.25 86 THR B O 1
ATOM 3809 N N . VAL B 1 87 ? 4.898 -14.219 -12.281 1 96.75 87 VAL B N 1
ATOM 3810 C CA . VAL B 1 87 ? 4.438 -13.227 -11.312 1 96.75 87 VAL B CA 1
ATOM 3811 C C . VAL B 1 87 ? 5.512 -12.156 -11.117 1 96.75 87 VAL B C 1
ATOM 3813 O O . VAL B 1 87 ? 6.66 -12.344 -11.523 1 96.75 87 VAL B O 1
ATOM 3816 N N . PRO B 1 88 ? 5.148 -11.055 -10.523 1 95.81 88 PRO B N 1
ATOM 3817 C CA . PRO B 1 88 ? 6.148 -10.016 -10.266 1 95.81 88 PRO B CA 1
ATOM 3818 C C . PRO B 1 88 ? 7.262 -10.492 -9.328 1 95.81 88 PRO B C 1
ATOM 3820 O O . PRO B 1 88 ? 7.098 -11.484 -8.617 1 95.81 88 PRO B O 1
ATOM 3823 N N . GLU B 1 89 ? 8.383 -9.789 -9.383 1 93.38 89 GLU B N 1
ATOM 3824 C CA . GLU B 1 89 ? 9.562 -10.211 -8.633 1 93.38 89 GLU B CA 1
ATOM 3825 C C . GLU B 1 89 ? 9.445 -9.836 -7.16 1 93.38 89 GLU B C 1
ATOM 3827 O O . GLU B 1 89 ? 10.195 -10.336 -6.32 1 93.38 89 GLU B O 1
ATOM 3832 N N . GLY B 1 90 ? 8.477 -8.992 -6.859 1 88.69 90 GLY B N 1
ATOM 3833 C CA . GLY B 1 90 ? 8.406 -8.516 -5.488 1 88.69 90 GLY B CA 1
ATOM 3834 C C . GLY B 1 90 ? 9.523 -7.555 -5.129 1 88.69 90 GLY B C 1
ATOM 3835 O O . GLY B 1 90 ? 9.945 -6.746 -5.961 1 88.69 90 GLY B O 1
ATOM 3836 N N . ASP B 1 91 ? 9.969 -7.582 -3.887 1 87.31 91 ASP B N 1
ATOM 3837 C CA . ASP B 1 91 ? 11 -6.68 -3.391 1 87.31 91 ASP B CA 1
ATOM 3838 C C . ASP B 1 91 ? 12.375 -7.07 -3.928 1 87.31 91 ASP B C 1
ATOM 3840 O O . ASP B 1 91 ? 12.922 -8.109 -3.545 1 87.31 91 ASP B O 1
ATOM 3844 N N . PRO B 1 92 ? 12.906 -6.176 -4.676 1 89.94 92 PRO B N 1
ATOM 3845 C CA . PRO B 1 92 ? 14.203 -6.496 -5.27 1 89.94 92 PRO B CA 1
ATOM 3846 C C . PRO B 1 92 ? 15.297 -6.699 -4.223 1 89.94 92 PRO B C 1
ATOM 3848 O O . PRO B 1 92 ? 16.25 -7.441 -4.461 1 89.94 92 PRO B O 1
ATOM 3851 N N . ASN B 1 93 ? 15.086 -6.133 -3.076 1 87.81 93 ASN B N 1
ATOM 3852 C CA . ASN B 1 93 ? 16.109 -6.191 -2.041 1 87.81 93 ASN B CA 1
ATOM 3853 C C . ASN B 1 93 ? 16.219 -7.594 -1.442 1 87.81 93 ASN B C 1
ATOM 3855 O O . ASN B 1 93 ? 17.203 -7.914 -0.78 1 87.81 93 ASN B O 1
ATOM 3859 N N . LEU B 1 94 ? 15.281 -8.422 -1.756 1 90.62 94 LEU B N 1
ATOM 3860 C CA . LEU B 1 94 ? 15.266 -9.773 -1.191 1 90.62 94 LEU B CA 1
ATOM 3861 C C . LEU B 1 94 ? 15.977 -10.758 -2.117 1 90.62 94 LEU B C 1
ATOM 3863 O O . LEU B 1 94 ? 16.156 -11.922 -1.768 1 90.62 94 LEU B O 1
ATOM 3867 N N . TRP B 1 95 ? 16.484 -10.312 -3.279 1 96.06 95 TRP B N 1
ATOM 3868 C CA . TRP B 1 95 ? 17.078 -11.18 -4.285 1 96.06 95 TRP B CA 1
ATOM 3869 C C . TRP B 1 95 ? 18.594 -11.18 -4.172 1 96.06 95 TRP B C 1
ATOM 3871 O O . TRP B 1 95 ? 19.219 -10.117 -4.043 1 96.06 95 TRP B O 1
ATOM 3881 N N . ARG B 1 96 ? 19.172 -12.352 -4.164 1 96.19 96 ARG B N 1
ATOM 3882 C CA . ARG B 1 96 ? 20.625 -12.508 -4.203 1 96.19 96 ARG B CA 1
ATOM 3883 C C . ARG B 1 96 ? 21.172 -12.125 -5.574 1 96.19 96 ARG B C 1
ATOM 3885 O O . ARG B 1 96 ? 22.281 -11.586 -5.672 1 96.19 96 ARG B O 1
ATOM 3892 N N . TYR B 1 97 ? 20.406 -12.492 -6.594 1 97.81 97 TYR B N 1
ATOM 3893 C CA . TYR B 1 97 ? 20.719 -12.18 -7.984 1 97.81 97 TYR B CA 1
ATOM 3894 C C . TYR B 1 97 ? 19.562 -11.43 -8.648 1 97.81 97 TYR B C 1
ATOM 3896 O O . TYR B 1 97 ? 18.406 -11.562 -8.227 1 97.81 97 TYR B O 1
ATOM 3904 N N . PRO B 1 98 ? 19.938 -10.625 -9.648 1 97.44 98 PRO B N 1
ATOM 3905 C CA . PRO B 1 98 ? 18.812 -9.969 -10.328 1 97.44 98 PRO B CA 1
ATOM 3906 C C . PRO B 1 98 ? 17.766 -10.961 -10.836 1 97.44 98 PRO B C 1
ATOM 3908 O O . PRO B 1 98 ? 18.109 -11.953 -11.477 1 97.44 98 PRO B O 1
ATOM 3911 N N . PRO B 1 99 ? 16.562 -10.719 -10.562 1 97.56 99 PRO B N 1
ATOM 3912 C CA . PRO B 1 99 ? 15.508 -11.719 -10.75 1 97.56 99 PRO B CA 1
ATOM 3913 C C . PRO B 1 99 ? 15.352 -12.148 -12.203 1 97.56 99 PRO B C 1
ATOM 3915 O O . PRO B 1 99 ? 14.898 -13.258 -12.477 1 97.56 99 PRO B O 1
ATOM 3918 N N . PHE B 1 100 ? 15.766 -11.375 -13.234 1 97.62 100 PHE B N 1
ATOM 3919 C CA . PHE B 1 100 ? 15.492 -11.719 -14.625 1 97.62 100 PHE B CA 1
ATOM 3920 C C . PHE B 1 100 ? 16.781 -11.961 -15.391 1 97.62 100 PHE B C 1
ATOM 3922 O O . PHE B 1 100 ? 16.812 -11.867 -16.625 1 97.62 100 PHE B O 1
ATOM 3929 N N . GLN B 1 101 ? 17.797 -12.344 -14.688 1 97.25 101 GLN B N 1
ATOM 3930 C CA . GLN B 1 101 ? 19.094 -12.578 -15.312 1 97.25 101 GLN B CA 1
ATOM 3931 C C . GLN B 1 101 ? 19.312 -14.062 -15.578 1 97.25 101 GLN B C 1
ATOM 3933 O O . GLN B 1 101 ? 20.156 -14.43 -16.406 1 97.25 101 GLN B O 1
ATOM 3938 N N . ALA B 1 102 ? 18.609 -14.938 -14.914 1 98.19 102 ALA B N 1
ATOM 3939 C CA . ALA B 1 102 ? 18.828 -16.375 -14.984 1 98.19 102 ALA B CA 1
ATOM 3940 C C . ALA B 1 102 ? 20.266 -16.75 -14.594 1 98.19 102 ALA B C 1
ATOM 3942 O O . ALA B 1 102 ? 20.969 -17.422 -15.352 1 98.19 102 ALA B O 1
ATOM 3943 N N . THR B 1 103 ? 20.641 -16.422 -13.422 1 98.69 103 THR B N 1
ATOM 3944 C CA . THR B 1 103 ? 22 -16.625 -12.945 1 98.69 103 THR B CA 1
ATOM 3945 C C . THR B 1 103 ? 22.25 -18.109 -12.625 1 98.69 103 THR B C 1
ATOM 3947 O O . THR B 1 103 ? 21.469 -18.719 -11.875 1 98.69 103 THR B O 1
ATOM 3950 N N . VAL B 1 104 ? 23.344 -18.641 -13.188 1 98.69 104 VAL B N 1
ATOM 3951 C CA . VAL B 1 104 ? 23.672 -20.047 -12.977 1 98.69 104 VAL B CA 1
ATOM 3952 C C . VAL B 1 104 ? 24.656 -20.172 -11.82 1 98.69 104 VAL B C 1
ATOM 3954 O O . VAL B 1 104 ? 25.703 -19.5 -11.805 1 98.69 104 VAL B O 1
ATOM 3957 N N . GLU B 1 105 ? 24.328 -20.922 -10.875 1 98.38 105 GLU B N 1
ATOM 3958 C CA . GLU B 1 105 ? 25.234 -21.312 -9.789 1 98.38 105 GLU B CA 1
ATOM 3959 C C . GLU B 1 105 ? 25.172 -22.828 -9.547 1 98.38 105 GLU B C 1
ATOM 3961 O O . GLU B 1 105 ? 24.203 -23.328 -8.969 1 98.38 105 GLU B O 1
ATOM 3966 N N . GLY B 1 106 ? 26.234 -23.547 -10.016 1 97.62 106 GLY B N 1
ATOM 3967 C CA . GLY B 1 106 ? 26.203 -25 -9.906 1 97.62 106 GLY B CA 1
ATOM 3968 C C . GLY B 1 106 ? 25.109 -25.641 -10.734 1 97.62 106 GLY B C 1
ATOM 3969 O O . GLY B 1 106 ? 25.031 -25.438 -11.945 1 97.62 106 GLY B O 1
ATOM 3970 N N . ASN B 1 107 ? 24.234 -26.344 -10.047 1 98.19 107 ASN B N 1
ATOM 3971 C CA . ASN B 1 107 ? 23.156 -27.094 -10.688 1 98.19 107 ASN B CA 1
ATOM 3972 C C . ASN B 1 107 ? 21.844 -26.328 -10.664 1 98.19 107 ASN B C 1
ATOM 3974 O O . ASN B 1 107 ? 20.781 -26.891 -10.922 1 98.19 107 ASN B O 1
ATOM 3978 N N . LYS B 1 108 ? 22 -25 -10.328 1 98.75 108 LYS B N 1
ATOM 3979 C CA . LYS B 1 108 ? 20.781 -24.203 -10.195 1 98.75 108 LYS B CA 1
ATOM 3980 C C . LYS B 1 108 ? 20.828 -22.984 -11.117 1 98.75 108 LYS B C 1
ATOM 3982 O O . LYS B 1 108 ? 21.891 -22.422 -11.367 1 98.75 108 LYS B O 1
ATOM 3987 N N . ILE B 1 109 ? 19.688 -22.672 -11.672 1 98.88 109 ILE B N 1
ATOM 3988 C CA . ILE B 1 109 ? 19.5 -21.422 -12.375 1 98.88 109 ILE B CA 1
ATOM 3989 C C . ILE B 1 109 ? 18.516 -20.547 -11.602 1 98.88 109 ILE B C 1
ATOM 3991 O O . ILE B 1 109 ? 17.328 -20.859 -11.5 1 98.88 109 ILE B O 1
ATOM 3995 N N . TYR B 1 110 ? 19.016 -19.438 -11.102 1 98.75 110 TYR B N 1
ATOM 3996 C CA . TYR B 1 110 ? 18.219 -18.547 -10.281 1 98.75 110 TYR B CA 1
ATOM 3997 C C . TYR B 1 110 ? 17.531 -17.484 -11.148 1 98.75 110 TYR B C 1
ATOM 3999 O O . TYR B 1 110 ? 18.141 -16.969 -12.094 1 98.75 110 TYR B O 1
ATOM 4007 N N . GLY B 1 111 ? 16.297 -17.219 -10.781 1 98.56 111 GLY B N 1
ATOM 4008 C CA . GLY B 1 111 ? 15.547 -16.156 -11.438 1 98.56 111 GLY B CA 1
ATOM 4009 C C . GLY B 1 111 ? 14.039 -16.312 -11.289 1 98.56 111 GLY B C 1
ATOM 4010 O O . GLY B 1 111 ? 13.547 -17.422 -11.086 1 98.56 111 GLY B O 1
ATOM 4011 N N . ARG B 1 112 ? 13.344 -15.195 -11.391 1 98.31 112 ARG B N 1
ATOM 4012 C CA . ARG B 1 112 ? 11.883 -15.25 -11.414 1 98.31 112 ARG B CA 1
ATOM 4013 C C . ARG B 1 112 ? 11.383 -16.016 -12.633 1 98.31 112 ARG B C 1
ATOM 4015 O O . ARG B 1 112 ? 11.742 -15.695 -13.766 1 98.31 112 ARG B O 1
ATOM 4022 N N . GLY B 1 113 ? 10.633 -17.094 -12.406 1 98 113 GLY B N 1
ATOM 4023 C CA . GLY B 1 113 ? 10.047 -17.859 -13.5 1 98 113 GLY B CA 1
ATOM 4024 C C . GLY B 1 113 ? 10.883 -19.047 -13.93 1 98 113 GLY B C 1
ATOM 4025 O O . GLY B 1 113 ? 10.469 -19.812 -14.797 1 98 113 GLY B O 1
ATOM 4026 N N . THR B 1 114 ? 12.062 -19.203 -13.344 1 98.69 114 THR B N 1
ATOM 4027 C CA . THR B 1 114 ? 12.883 -20.328 -13.75 1 98.69 114 THR B CA 1
ATOM 4028 C C . THR B 1 114 ? 12.211 -21.656 -13.383 1 98.69 114 THR B C 1
ATOM 4030 O O . THR B 1 114 ? 12.156 -22.578 -14.203 1 98.69 114 THR B O 1
ATOM 4033 N N . GLU B 1 115 ? 11.719 -21.688 -12.172 1 98.44 115 GLU B N 1
ATOM 4034 C CA . GLU B 1 115 ? 10.961 -22.875 -11.781 1 98.44 115 GLU B CA 1
ATOM 4035 C C . GLU B 1 115 ? 9.531 -22.812 -12.297 1 98.44 115 GLU B C 1
ATOM 4037 O O . GLU B 1 115 ? 9.047 -23.75 -12.938 1 98.44 115 GLU B O 1
ATOM 4042 N N . ASP B 1 116 ? 8.836 -21.719 -12.125 1 97.69 116 ASP B N 1
ATOM 4043 C CA . ASP B 1 116 ? 7.41 -21.531 -12.391 1 97.69 116 ASP B CA 1
ATOM 4044 C C . ASP B 1 116 ? 7.188 -20.484 -13.492 1 97.69 116 ASP B C 1
ATOM 4046 O O . ASP B 1 116 ? 7.086 -19.297 -13.219 1 97.69 116 ASP B O 1
ATOM 4050 N N . ASP B 1 117 ? 7.023 -20.781 -14.703 1 98.06 117 ASP B N 1
ATOM 4051 C CA . ASP B 1 117 ? 7 -22.172 -15.18 1 98.06 117 ASP B CA 1
ATOM 4052 C C . ASP B 1 117 ? 8.031 -22.375 -16.281 1 98.06 117 ASP B C 1
ATOM 4054 O O . ASP B 1 117 ? 7.793 -23.125 -17.234 1 98.06 117 ASP B O 1
ATOM 4058 N N . GLY B 1 118 ? 9.117 -21.641 -16.203 1 98.62 118 GLY B N 1
ATOM 4059 C CA . GLY B 1 118 ? 10.172 -21.781 -17.203 1 98.62 118 GLY B CA 1
ATOM 4060 C C . GLY B 1 118 ? 10.672 -23.203 -17.344 1 98.62 118 GLY B C 1
ATOM 4061 O O . GLY B 1 118 ? 11.023 -23.625 -18.453 1 98.62 118 GLY B O 1
ATOM 4062 N N . GLN B 1 119 ? 10.758 -23.875 -16.25 1 98.75 119 GLN B N 1
ATOM 4063 C CA . GLN B 1 119 ? 11.18 -25.266 -16.312 1 98.75 119 GLN B CA 1
ATOM 4064 C C . GLN B 1 119 ? 10.219 -26.094 -17.156 1 98.75 119 GLN B C 1
ATOM 4066 O O . GLN B 1 119 ? 10.648 -26.969 -17.938 1 98.75 119 GLN B O 1
ATOM 4071 N N . GLY B 1 120 ? 8.898 -25.891 -16.969 1 98.75 120 GLY B N 1
ATOM 4072 C CA . GLY B 1 120 ? 7.922 -26.594 -17.781 1 98.75 120 GLY B CA 1
ATOM 4073 C C . GLY B 1 120 ? 8.062 -26.297 -19.266 1 98.75 120 GLY B C 1
ATOM 4074 O O . GLY B 1 120 ? 8 -27.219 -20.094 1 98.75 120 GLY B O 1
ATOM 4075 N N . VAL B 1 121 ? 8.25 -25.047 -19.594 1 98.88 121 VAL B N 1
ATOM 4076 C CA . VAL B 1 121 ? 8.484 -24.625 -20.969 1 98.88 121 VAL B CA 1
ATOM 4077 C C . VAL B 1 121 ? 9.727 -25.328 -21.516 1 98.88 121 VAL B C 1
ATOM 4079 O O . VAL B 1 121 ? 9.695 -25.906 -22.609 1 98.88 121 VAL B O 1
ATOM 4082 N N . LEU B 1 122 ? 10.758 -25.266 -20.75 1 98.69 122 LEU B N 1
ATOM 4083 C CA . LEU B 1 122 ? 12.023 -25.875 -21.125 1 98.69 122 LEU B CA 1
ATOM 4084 C C . LEU B 1 122 ? 11.852 -27.375 -21.375 1 98.69 122 LEU B C 1
ATOM 4086 O O . LEU B 1 122 ? 12.383 -27.906 -22.344 1 98.69 122 LEU B O 1
ATOM 4090 N N . GLU B 1 123 ? 11.156 -28.031 -20.5 1 98.38 123 GLU B N 1
ATOM 4091 C CA . GLU B 1 123 ? 10.945 -29.469 -20.641 1 98.38 123 GLU B CA 1
ATOM 4092 C C . GLU B 1 123 ? 10.219 -29.812 -21.938 1 98.38 123 GLU B C 1
ATOM 4094 O O . GLU B 1 123 ? 10.539 -30.797 -22.594 1 98.38 123 GLU B O 1
ATOM 4099 N N . GLY B 1 124 ? 9.227 -28.984 -22.25 1 98.38 124 GLY B N 1
ATOM 4100 C CA . GLY B 1 124 ? 8.57 -29.156 -23.531 1 98.38 124 GLY B CA 1
ATOM 4101 C C . GLY B 1 124 ? 9.523 -29.031 -24.719 1 98.38 124 GLY B C 1
ATOM 4102 O O . GLY B 1 124 ? 9.461 -29.828 -25.656 1 98.38 124 GLY B O 1
ATOM 4103 N N . ILE B 1 125 ? 10.414 -28.109 -24.656 1 97.88 125 ILE B N 1
ATOM 4104 C CA . ILE B 1 125 ? 11.367 -27.828 -25.719 1 97.88 125 ILE B CA 1
ATOM 4105 C C . ILE B 1 125 ? 12.352 -29 -25.844 1 97.88 125 ILE B C 1
ATOM 4107 O O . ILE B 1 125 ? 12.57 -29.531 -26.938 1 97.88 125 ILE B O 1
ATOM 4111 N N . LEU B 1 126 ? 12.93 -29.375 -24.734 1 97.75 126 LEU B N 1
ATOM 4112 C CA . LEU B 1 126 ? 13.93 -30.438 -24.75 1 97.75 126 LEU B CA 1
ATOM 4113 C C . LEU B 1 126 ? 13.312 -31.75 -25.188 1 97.75 126 LEU B C 1
ATOM 4115 O O . LEU B 1 126 ? 13.961 -32.531 -25.891 1 97.75 126 LEU B O 1
ATOM 4119 N N . LEU B 1 127 ? 12.094 -31.984 -24.75 1 97.94 127 LEU B N 1
ATOM 4120 C CA . LEU B 1 127 ? 11.398 -33.219 -25.172 1 97.94 127 LEU B CA 1
ATOM 4121 C C . LEU B 1 127 ? 11.203 -33.219 -26.688 1 97.94 127 LEU B C 1
ATOM 4123 O O . LEU B 1 127 ? 11.367 -34.25 -27.328 1 97.94 127 LEU B O 1
ATOM 4127 N N . ALA B 1 128 ? 10.844 -32.094 -27.219 1 97.94 128 ALA B N 1
ATOM 4128 C CA . ALA B 1 128 ? 10.625 -31.984 -28.656 1 97.94 128 ALA B CA 1
ATOM 4129 C C . ALA B 1 128 ? 11.914 -32.25 -29.438 1 97.94 128 ALA B C 1
ATOM 4131 O O . ALA B 1 128 ? 11.906 -32.906 -30.453 1 97.94 128 ALA B O 1
ATOM 4132 N N . GLU B 1 129 ? 12.93 -31.656 -28.938 1 96.38 129 GLU B N 1
ATOM 4133 C CA . GLU B 1 129 ? 14.227 -31.859 -29.578 1 96.38 129 GLU B CA 1
ATOM 4134 C C . GLU B 1 129 ? 14.602 -33.344 -29.578 1 96.38 129 GLU B C 1
ATOM 4136 O O . GLU B 1 129 ? 15.016 -33.875 -30.609 1 96.38 129 GLU B O 1
ATOM 4141 N N . ALA B 1 130 ? 14.508 -33.969 -28.453 1 96.25 130 ALA B N 1
ATOM 4142 C CA . ALA B 1 130 ? 14.836 -35.375 -28.328 1 96.25 130 ALA B CA 1
ATOM 4143 C C . ALA B 1 130 ? 13.938 -36.219 -29.219 1 96.25 130 ALA B C 1
ATOM 4145 O O . ALA B 1 130 ? 14.398 -37.188 -29.844 1 96.25 130 ALA B O 1
ATOM 4146 N N . ALA B 1 131 ? 12.641 -35.906 -29.203 1 96.88 131 ALA B N 1
ATOM 4147 C CA . ALA B 1 131 ? 11.688 -36.656 -30.016 1 96.88 131 ALA B CA 1
ATOM 4148 C C . ALA B 1 131 ? 12.039 -36.562 -31.484 1 96.88 131 ALA B C 1
ATOM 4150 O O . ALA B 1 131 ? 11.922 -37.531 -32.219 1 96.88 131 ALA B O 1
ATOM 4151 N N . ARG B 1 132 ? 12.414 -35.375 -31.922 1 95.69 132 ARG B N 1
ATOM 4152 C CA . ARG B 1 132 ? 12.812 -35.188 -33.312 1 95.69 132 ARG B CA 1
ATOM 4153 C C . ARG B 1 132 ? 14.039 -36.031 -33.656 1 95.69 132 ARG B C 1
ATOM 4155 O O . ARG B 1 132 ? 14.094 -36.656 -34.719 1 95.69 132 ARG B O 1
ATOM 4162 N N . GLU B 1 133 ? 14.969 -36.062 -32.781 1 94.94 133 GLU B N 1
ATOM 4163 C CA . GLU B 1 133 ? 16.188 -36.844 -33 1 94.94 133 GLU B CA 1
ATOM 4164 C C . GLU B 1 133 ? 15.883 -38.344 -33.094 1 94.94 133 GLU B C 1
ATOM 4166 O O . GLU B 1 133 ? 16.516 -39.062 -33.875 1 94.94 133 GLU B O 1
ATOM 4171 N N . GLU B 1 134 ? 14.898 -38.781 -32.375 1 95.88 134 GLU B N 1
ATOM 4172 C CA . GLU B 1 134 ? 14.562 -40.188 -32.344 1 95.88 134 GLU B CA 1
ATOM 4173 C C . GLU B 1 134 ? 13.438 -40.5 -33.344 1 95.88 134 GLU B C 1
ATOM 4175 O O . GLU B 1 134 ? 12.977 -41.656 -33.438 1 95.88 134 GLU B O 1
ATOM 4180 N N . GLU B 1 135 ? 12.953 -39.531 -34.062 1 95.62 135 GLU B N 1
ATOM 4181 C CA . GLU B 1 135 ? 11.891 -39.656 -35.062 1 95.62 135 GLU B CA 1
ATOM 4182 C C . GLU B 1 135 ? 10.609 -40.188 -34.438 1 95.62 135 GLU B C 1
ATOM 4184 O O . GLU B 1 135 ? 9.953 -41.062 -35 1 95.62 135 GLU B O 1
ATOM 4189 N N . LEU B 1 136 ? 10.406 -39.719 -33.219 1 96.38 136 LEU B N 1
ATOM 4190 C CA . LEU B 1 136 ? 9.164 -40.094 -32.531 1 96.38 136 LEU B CA 1
ATOM 4191 C C . LEU B 1 136 ? 8.031 -39.156 -32.969 1 96.38 136 LEU B C 1
ATOM 4193 O O . LEU B 1 136 ? 8.266 -37.969 -33.25 1 96.38 136 LEU B O 1
ATOM 4197 N N . ARG B 1 137 ? 6.797 -39.719 -33 1 95.81 137 ARG B N 1
ATOM 4198 C CA . ARG B 1 137 ? 5.609 -38.969 -33.406 1 95.81 137 ARG B CA 1
ATOM 4199 C C . ARG B 1 137 ? 4.629 -38.844 -32.219 1 95.81 137 ARG B C 1
ATOM 4201 O O . ARG B 1 137 ? 4.867 -39.375 -31.156 1 95.81 137 ARG B O 1
ATOM 4208 N N . GLY B 1 138 ? 3.666 -37.969 -32.375 1 97.62 138 GLY B N 1
ATOM 4209 C CA . GLY B 1 138 ? 2.59 -37.875 -31.406 1 97.62 138 GLY B CA 1
ATOM 4210 C C . GLY B 1 138 ? 2.908 -36.969 -30.25 1 97.62 138 GLY B C 1
ATOM 4211 O O . GLY B 1 138 ? 2.459 -37.188 -29.125 1 97.62 138 GLY B O 1
ATOM 4212 N N . LEU B 1 139 ? 3.74 -36 -30.484 1 98.56 139 LEU B N 1
ATOM 4213 C CA . LEU B 1 139 ? 4.043 -35 -29.453 1 98.56 139 LEU B CA 1
ATOM 4214 C C . LEU B 1 139 ? 3.338 -33.688 -29.734 1 98.56 139 LEU B C 1
ATOM 4216 O O . LEU B 1 139 ? 3.365 -33.188 -30.875 1 98.56 139 LEU B O 1
ATOM 4220 N N . GLY B 1 140 ? 2.662 -33.156 -28.797 1 98.75 140 GLY B N 1
ATOM 4221 C CA . GLY B 1 140 ? 2.131 -31.797 -28.812 1 98.75 140 GLY B CA 1
ATOM 4222 C C . GLY B 1 140 ? 2.623 -30.953 -27.641 1 98.75 140 GLY B C 1
ATOM 4223 O O . GLY B 1 140 ? 2.775 -31.453 -26.531 1 98.75 140 GLY B O 1
ATOM 4224 N N . VAL B 1 141 ? 2.953 -29.672 -27.906 1 98.81 141 VAL B N 1
ATOM 4225 C CA . VAL B 1 141 ? 3.352 -28.719 -26.875 1 98.81 141 VAL B CA 1
ATOM 4226 C C . VAL B 1 141 ? 2.479 -27.469 -26.969 1 98.81 141 VAL B C 1
ATOM 4228 O O . VAL B 1 141 ? 2.268 -26.922 -28.062 1 98.81 141 VAL B O 1
ATOM 4231 N N . ILE B 1 142 ? 1.896 -27.094 -25.828 1 98.88 142 ILE B N 1
ATOM 4232 C CA . ILE B 1 142 ? 1.156 -25.844 -25.719 1 98.88 142 ILE B CA 1
ATOM 4233 C C . ILE B 1 142 ? 1.865 -24.906 -24.75 1 98.88 142 ILE B C 1
ATOM 4235 O O . ILE B 1 142 ? 2.105 -25.281 -23.594 1 98.88 142 ILE B O 1
ATOM 4239 N N . LEU B 1 143 ? 2.311 -23.812 -25.188 1 98.88 143 LEU B N 1
ATOM 4240 C CA . LEU B 1 143 ? 2.809 -22.719 -24.359 1 98.88 143 LEU B CA 1
ATOM 4241 C C . LEU B 1 143 ? 1.811 -21.562 -24.328 1 98.88 143 LEU B C 1
ATOM 4243 O O . LEU B 1 143 ? 1.698 -20.812 -25.297 1 98.88 143 LEU B O 1
ATOM 4247 N N . ALA B 1 144 ? 1.095 -21.453 -23.172 1 98.75 144 ALA B N 1
ATOM 4248 C CA . ALA B 1 144 ? -0.058 -20.562 -23.125 1 98.75 144 ALA B CA 1
ATOM 4249 C C . ALA B 1 144 ? 0.182 -19.406 -22.172 1 98.75 144 ALA B C 1
ATOM 4251 O O . ALA B 1 144 ? 1.18 -19.375 -21.453 1 98.75 144 ALA B O 1
ATOM 4252 N N . SER B 1 145 ? -0.663 -18.375 -22.297 1 98.19 145 SER B N 1
ATOM 4253 C CA . SER B 1 145 ? -0.583 -17.156 -21.5 1 98.19 145 SER B CA 1
ATOM 4254 C C . SER B 1 145 ? -1.472 -17.234 -20.266 1 98.19 145 SER B C 1
ATOM 4256 O O . SER B 1 145 ? -2.326 -18.125 -20.172 1 98.19 145 SER B O 1
ATOM 4258 N N . ASP B 1 146 ? -1.234 -16.438 -19.266 1 96.88 146 ASP B N 1
ATOM 4259 C CA . ASP B 1 146 ? -2.215 -15.922 -18.312 1 96.88 146 ASP B CA 1
ATOM 4260 C C . ASP B 1 146 ? -2.508 -16.953 -17.219 1 96.88 146 ASP B C 1
ATOM 4262 O O . ASP B 1 146 ? -3.588 -16.938 -16.625 1 96.88 146 ASP B O 1
ATOM 4266 N N . GLU B 1 147 ? -1.625 -17.859 -16.953 1 97.12 147 GLU B N 1
ATOM 4267 C CA . GLU B 1 147 ? -1.862 -18.844 -15.914 1 97.12 147 GLU B CA 1
ATOM 4268 C C . GLU B 1 147 ? -1.888 -18.203 -14.531 1 97.12 147 GLU B C 1
ATOM 4270 O O . GLU B 1 147 ? -2.711 -18.562 -13.688 1 97.12 147 GLU B O 1
ATOM 4275 N N . GLU B 1 148 ? -1.125 -17.25 -14.234 1 95.69 148 GLU B N 1
ATOM 4276 C CA . GLU B 1 148 ? -0.895 -16.672 -12.914 1 95.69 148 GLU B CA 1
ATOM 4277 C C . GLU B 1 148 ? -2.037 -15.75 -12.508 1 95.69 148 GLU B C 1
ATOM 4279 O O . GLU B 1 148 ? -2.117 -15.32 -11.352 1 95.69 148 GLU B O 1
ATOM 4284 N N . VAL B 1 149 ? -2.889 -15.391 -13.508 1 93.75 149 VAL B N 1
ATOM 4285 C CA . VAL B 1 149 ? -3.957 -14.445 -13.195 1 93.75 149 VAL B CA 1
ATOM 4286 C C . VAL B 1 149 ? -5.285 -14.969 -13.734 1 93.75 149 VAL B C 1
ATOM 4288 O O . VAL B 1 149 ? -6.078 -14.203 -14.297 1 93.75 149 VAL B O 1
ATOM 4291 N N . GLY B 1 150 ? -5.504 -16.281 -13.711 1 91.06 150 GLY B N 1
ATOM 4292 C CA . GLY B 1 150 ? -6.84 -16.828 -13.922 1 91.06 150 GLY B CA 1
ATOM 4293 C C . GLY B 1 150 ? -6.973 -17.594 -15.227 1 91.06 150 GLY B C 1
ATOM 4294 O O . GLY B 1 150 ? -7.988 -18.25 -15.461 1 91.06 150 GLY B O 1
ATOM 4295 N N . SER B 1 151 ? -6.051 -17.484 -16.234 1 96.44 151 SER B N 1
ATOM 4296 C CA . SER B 1 151 ? -5.91 -18.328 -17.422 1 96.44 151 SER B CA 1
ATOM 4297 C C . SER B 1 151 ? -6.984 -18.016 -18.453 1 96.44 151 SER B C 1
ATOM 4299 O O . SER B 1 151 ? -7.145 -18.75 -19.422 1 96.44 151 SER B O 1
ATOM 4301 N N . LYS B 1 152 ? -7.762 -16.938 -18.266 1 96.25 152 LYS B N 1
ATOM 4302 C CA . LYS B 1 152 ? -8.859 -16.578 -19.172 1 96.25 152 LYS B CA 1
ATOM 4303 C C . LYS B 1 152 ? -8.352 -16.375 -20.594 1 96.25 152 LYS B C 1
ATOM 4305 O O . LYS B 1 152 ? -9.031 -16.75 -21.547 1 96.25 152 LYS B O 1
ATOM 4310 N N . TYR B 1 153 ? -7.188 -15.805 -20.688 1 97.88 153 TYR B N 1
ATOM 4311 C CA . TYR B 1 153 ? -6.652 -15.438 -21.984 1 97.88 153 TYR B CA 1
ATOM 4312 C C . TYR B 1 153 ? -5.68 -16.5 -22.5 1 97.88 153 TYR B C 1
ATOM 4314 O O . TYR B 1 153 ? -5.129 -16.375 -23.594 1 97.88 153 TYR B O 1
ATOM 4322 N N . GLY B 1 154 ? -5.434 -17.547 -21.688 1 98 154 GLY B N 1
ATOM 4323 C CA . GLY B 1 154 ? -4.512 -18.609 -22.047 1 98 154 GLY B CA 1
ATOM 4324 C C . GLY B 1 154 ? -5.211 -19.875 -22.484 1 98 154 GLY B C 1
ATOM 4325 O O . GLY B 1 154 ? -5.84 -19.922 -23.547 1 98 154 GLY B O 1
ATOM 4326 N N . ILE B 1 155 ? -5.156 -20.875 -21.641 1 98 155 ILE B N 1
ATOM 4327 C CA . ILE B 1 155 ? -5.609 -22.219 -21.969 1 98 155 ILE B CA 1
ATOM 4328 C C . ILE B 1 155 ? -7.129 -22.219 -22.125 1 98 155 ILE B C 1
ATOM 4330 O O . ILE B 1 155 ? -7.68 -22.969 -22.938 1 98 155 ILE B O 1
ATOM 4334 N N . GLN B 1 156 ? -7.836 -21.406 -21.281 1 97.5 156 GLN B N 1
ATOM 4335 C CA . GLN B 1 156 ? -9.289 -21.359 -21.406 1 97.5 156 GLN B CA 1
ATOM 4336 C C . GLN B 1 156 ? -9.703 -20.859 -22.797 1 97.5 156 GLN B C 1
ATOM 4338 O O . GLN B 1 156 ? -10.602 -21.422 -23.422 1 97.5 156 GLN B O 1
ATOM 4343 N N . TYR B 1 157 ? -9.07 -19.797 -23.25 1 98.44 157 TYR B N 1
ATOM 4344 C CA . TYR B 1 157 ? -9.359 -19.25 -24.562 1 98.44 157 TYR B CA 1
ATOM 4345 C C . TYR B 1 157 ? -9.031 -20.266 -25.656 1 98.44 157 TYR B C 1
ATOM 4347 O O . TYR B 1 157 ? -9.82 -20.469 -26.578 1 98.44 157 TYR B O 1
ATOM 4355 N N . LEU B 1 158 ? -7.883 -20.891 -25.562 1 98.44 158 LEU B N 1
ATOM 4356 C CA . LEU B 1 158 ? -7.418 -21.844 -26.562 1 98.44 158 LEU B CA 1
ATOM 4357 C C . LEU B 1 158 ? -8.391 -23.016 -26.703 1 98.44 158 LEU B C 1
ATOM 4359 O O . LEU B 1 158 ? -8.75 -23.406 -27.812 1 98.44 158 LEU B O 1
ATOM 4363 N N . LEU B 1 159 ? -8.812 -23.578 -25.562 1 97.38 159 LEU B N 1
ATOM 4364 C CA . LEU B 1 159 ? -9.688 -24.75 -25.578 1 97.38 159 LEU B CA 1
ATOM 4365 C C . LEU B 1 159 ? -11.07 -24.375 -26.109 1 97.38 159 LEU B C 1
ATOM 4367 O O . LEU B 1 159 ? -11.742 -25.219 -26.719 1 97.38 159 LEU B O 1
ATOM 4371 N N . LYS B 1 160 ? -11.523 -23.141 -25.875 1 97.62 160 LYS B N 1
ATOM 4372 C CA . LYS B 1 160 ? -12.773 -22.672 -26.438 1 97.62 160 LYS B CA 1
ATOM 4373 C C . LYS B 1 160 ? -12.656 -22.469 -27.953 1 97.62 160 LYS B C 1
ATOM 4375 O O . LYS B 1 160 ? -13.578 -22.812 -28.703 1 97.62 160 LYS B O 1
ATOM 4380 N N . ALA B 1 161 ? -11.539 -21.938 -28.375 1 97.75 161 ALA B N 1
ATOM 4381 C CA . ALA B 1 161 ? -11.305 -21.672 -29.797 1 97.75 161 ALA B CA 1
ATOM 4382 C C . ALA B 1 161 ? -11.109 -22.969 -30.578 1 97.75 161 ALA B C 1
ATOM 4384 O O . ALA B 1 161 ? -11.492 -23.047 -31.75 1 97.75 161 ALA B O 1
ATOM 4385 N N . GLU B 1 162 ? -10.477 -23.953 -29.922 1 97.38 162 GLU B N 1
ATOM 4386 C CA . GLU B 1 162 ? -10.195 -25.234 -30.562 1 97.38 162 GLU B CA 1
ATOM 4387 C C . GLU B 1 162 ? -10.633 -26.391 -29.672 1 97.38 162 GLU B C 1
ATOM 4389 O O . GLU B 1 162 ? -9.797 -27.141 -29.172 1 97.38 162 GLU B O 1
ATOM 4394 N N . PRO B 1 163 ? -11.883 -26.688 -29.625 1 95.5 163 PRO B N 1
ATOM 4395 C CA . PRO B 1 163 ? -12.414 -27.672 -28.688 1 95.5 163 PRO B CA 1
ATOM 4396 C C . PRO B 1 163 ? -11.938 -29.094 -28.984 1 95.5 163 PRO B C 1
ATOM 4398 O O . PRO B 1 163 ? -11.969 -29.953 -28.109 1 95.5 163 PRO B O 1
ATOM 4401 N N . ASN B 1 164 ? -11.438 -29.328 -30.219 1 94.88 164 ASN B N 1
ATOM 4402 C CA . ASN B 1 164 ? -11.016 -30.688 -30.578 1 94.88 164 ASN B CA 1
ATOM 4403 C C . ASN B 1 164 ? -9.5 -30.781 -30.688 1 94.88 164 ASN B C 1
ATOM 4405 O O . ASN B 1 164 ? -8.977 -31.75 -31.25 1 94.88 164 ASN B O 1
ATOM 4409 N N . LEU B 1 165 ? -8.828 -29.781 -30.156 1 96.62 165 LEU B N 1
ATOM 4410 C CA . LEU B 1 165 ? -7.371 -29.766 -30.234 1 96.62 165 LEU B CA 1
ATOM 4411 C C . LEU B 1 165 ? -6.77 -30.969 -29.516 1 96.62 165 LEU B C 1
ATOM 4413 O O . LEU B 1 165 ? -5.891 -31.641 -30.062 1 96.62 165 LEU B O 1
ATOM 4417 N N . ILE B 1 166 ? -7.234 -31.219 -28.297 1 97.12 166 ILE B N 1
ATOM 4418 C CA . ILE B 1 166 ? -6.84 -32.375 -27.516 1 97.12 166 ILE B CA 1
ATOM 4419 C C . ILE B 1 166 ? -7.949 -33.438 -27.562 1 97.12 166 ILE B C 1
ATOM 4421 O O . ILE B 1 166 ? -9.102 -33.125 -27.25 1 97.12 166 ILE B O 1
ATOM 4425 N N . LYS B 1 167 ? -7.621 -34.562 -27.953 1 94.44 167 LYS B N 1
ATOM 4426 C CA . LYS B 1 167 ? -8.609 -35.625 -28.203 1 94.44 167 LYS B CA 1
ATOM 4427 C C . LYS B 1 167 ? -8.695 -36.594 -27.016 1 94.44 167 LYS B C 1
ATOM 4429 O O . LYS B 1 167 ? -7.75 -36.719 -26.234 1 94.44 167 LYS B O 1
ATOM 4434 N N . PRO B 1 168 ? -9.906 -37.219 -27.031 1 90.38 168 PRO B N 1
ATOM 4435 C CA . PRO B 1 168 ? -9.992 -38.281 -26.031 1 90.38 168 PRO B CA 1
ATOM 4436 C C . PRO B 1 168 ? -8.922 -39.344 -26.234 1 90.38 168 PRO B C 1
ATOM 4438 O O . PRO B 1 168 ? -8.648 -39.75 -27.359 1 90.38 168 PRO B O 1
ATOM 4441 N N . GLY B 1 169 ? -8.289 -39.75 -25.312 1 91 169 GLY B N 1
ATOM 4442 C CA . GLY B 1 169 ? -7.254 -40.781 -25.406 1 91 169 GLY B CA 1
ATOM 4443 C C . GLY B 1 169 ? -5.848 -40.219 -25.359 1 91 169 GLY B C 1
ATOM 4444 O O . GLY B 1 169 ? -4.883 -40.938 -25.125 1 91 169 GLY B O 1
ATOM 4445 N N . ASP B 1 170 ? -5.773 -38.906 -25.734 1 96.88 170 ASP B N 1
ATOM 4446 C CA . ASP B 1 170 ? -4.469 -38.25 -25.594 1 96.88 170 ASP B CA 1
ATOM 4447 C C . ASP B 1 170 ? -3.998 -38.281 -24.141 1 96.88 170 ASP B C 1
ATOM 4449 O O . ASP B 1 170 ? -4.805 -38.406 -23.219 1 96.88 170 ASP B O 1
ATOM 4453 N N . LEU B 1 171 ? -2.729 -38.281 -23.969 1 98.12 171 LEU B N 1
ATOM 4454 C CA . LEU B 1 171 ? -2.115 -38.125 -22.656 1 98.12 171 LEU B CA 1
ATOM 4455 C C . LEU B 1 171 ? -1.707 -36.656 -22.438 1 98.12 171 LEU B C 1
ATOM 4457 O O . LEU B 1 171 ? -1.064 -36.062 -23.312 1 98.12 171 LEU B O 1
ATOM 4461 N N . VAL B 1 172 ? -2.139 -36.094 -21.328 1 98.69 172 VAL B N 1
ATOM 4462 C CA . VAL B 1 172 ? -1.862 -34.656 -21.094 1 98.69 172 VAL B CA 1
ATOM 4463 C C . VAL B 1 172 ? -1.077 -34.5 -19.797 1 98.69 172 VAL B C 1
ATOM 4465 O O . VAL B 1 172 ? -1.532 -34.938 -18.719 1 98.69 172 VAL B O 1
ATOM 4468 N N . ILE B 1 173 ? 0.096 -33.906 -19.875 1 98.81 173 ILE B N 1
ATOM 4469 C CA . ILE B 1 173 ? 0.939 -33.594 -18.734 1 98.81 173 ILE B CA 1
ATOM 4470 C C . ILE B 1 173 ? 1.137 -32.062 -18.641 1 98.81 173 ILE B C 1
ATOM 4472 O O . ILE B 1 173 ? 1.503 -31.438 -19.625 1 98.81 173 ILE B O 1
ATOM 4476 N N . VAL B 1 174 ? 0.862 -31.531 -17.5 1 98.81 174 VAL B N 1
ATOM 4477 C CA . VAL B 1 174 ? 1.145 -30.125 -17.172 1 98.81 174 VAL B CA 1
ATOM 4478 C C . VAL B 1 174 ? 2.293 -30.047 -16.172 1 98.81 174 VAL B C 1
ATOM 4480 O O . VAL B 1 174 ? 2.1 -30.281 -14.977 1 98.81 174 VAL B O 1
ATOM 4483 N N . PRO B 1 175 ? 3.486 -29.75 -16.625 1 98.69 175 PRO B N 1
ATOM 4484 C CA . PRO B 1 175 ? 4.625 -29.656 -15.703 1 98.69 175 PRO B CA 1
ATOM 4485 C C . PRO B 1 175 ? 4.652 -28.328 -14.93 1 98.69 175 PRO B C 1
ATOM 4487 O O . PRO B 1 175 ? 5.469 -27.453 -15.234 1 98.69 175 PRO B O 1
ATOM 4490 N N . ASP B 1 176 ? 3.859 -28.203 -13.891 1 98 176 ASP B N 1
ATOM 4491 C CA . ASP B 1 176 ? 3.654 -26.938 -13.211 1 98 176 ASP B CA 1
ATOM 4492 C C . ASP B 1 176 ? 3.645 -27.125 -11.695 1 98 176 ASP B C 1
ATOM 4494 O O . ASP B 1 176 ? 3.482 -26.156 -10.953 1 98 176 ASP B O 1
ATOM 4498 N N . ALA B 1 177 ? 3.756 -28.344 -11.227 1 96.69 177 ALA B N 1
ATOM 4499 C CA . ALA B 1 177 ? 3.85 -28.672 -9.805 1 96.69 177 ALA B CA 1
ATOM 4500 C C . ALA B 1 177 ? 4.484 -30.031 -9.594 1 96.69 177 ALA B C 1
ATOM 4502 O O . ALA B 1 177 ? 4.492 -30.875 -10.5 1 96.69 177 ALA B O 1
ATOM 4503 N N . GLY B 1 178 ? 4.961 -30.203 -8.453 1 96.44 178 GLY B N 1
ATOM 4504 C CA . GLY B 1 178 ? 5.586 -31.484 -8.141 1 96.44 178 GLY B CA 1
ATOM 4505 C C . GLY B 1 178 ? 6.32 -31.469 -6.809 1 96.44 178 GLY B C 1
ATOM 4506 O O . GLY B 1 178 ? 5.871 -30.844 -5.852 1 96.44 178 GLY B O 1
ATOM 4507 N N . SER B 1 179 ? 7.309 -32.312 -6.688 1 97.25 179 SER B N 1
ATOM 4508 C CA . SER B 1 179 ? 8.086 -32.5 -5.465 1 97.25 179 SER B CA 1
ATOM 4509 C C . SER B 1 179 ? 9.57 -32.656 -5.77 1 97.25 179 SER B C 1
ATOM 4511 O O . SER B 1 179 ? 9.945 -32.969 -6.898 1 97.25 179 SER B O 1
ATOM 4513 N N . PRO B 1 180 ? 10.367 -32.438 -4.773 1 97 180 PRO B N 1
ATOM 4514 C CA . PRO B 1 180 ? 11.812 -32.5 -5.012 1 97 180 PRO B CA 1
ATOM 4515 C C . PRO B 1 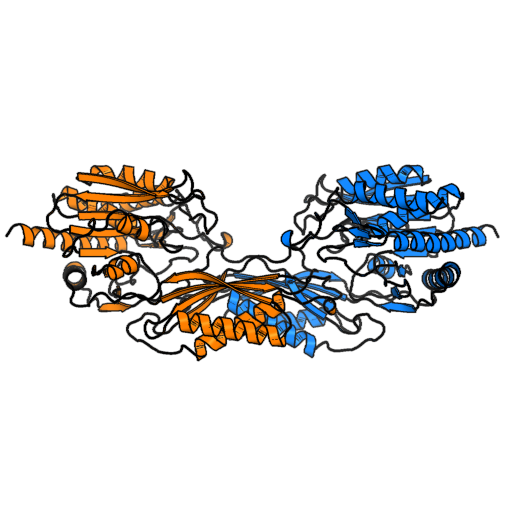180 ? 12.273 -33.875 -5.496 1 97 180 PRO B C 1
ATOM 4517 O O . PRO B 1 180 ? 13.273 -34 -6.211 1 97 180 PRO B O 1
ATOM 4520 N N . ASP B 1 181 ? 11.516 -34.938 -5.16 1 96.56 181 ASP B N 1
ATOM 4521 C CA . ASP B 1 181 ? 11.938 -36.281 -5.555 1 96.56 181 ASP B CA 1
ATOM 4522 C C . ASP B 1 181 ? 11.109 -36.781 -6.727 1 96.56 181 ASP B C 1
ATOM 4524 O O . ASP B 1 181 ? 11.273 -37.938 -7.164 1 96.56 181 ASP B O 1
ATOM 4528 N N . GLY B 1 182 ? 10.188 -36 -7.199 1 96.94 182 GLY B N 1
ATOM 4529 C CA . GLY B 1 182 ? 9.367 -36.344 -8.344 1 96.94 182 GLY B CA 1
ATOM 4530 C C . GLY B 1 182 ? 8.281 -37.344 -8.016 1 96.94 182 GLY B C 1
ATOM 4531 O O . GLY B 1 182 ? 7.605 -37.875 -8.914 1 96.94 182 GLY B O 1
ATOM 4532 N N . SER B 1 183 ? 7.992 -37.562 -6.695 1 97.75 183 SER B N 1
ATOM 4533 C CA . SER B 1 183 ? 7.125 -38.656 -6.293 1 97.75 183 SER B CA 1
ATOM 4534 C C . SER B 1 183 ? 5.668 -38.219 -6.219 1 97.75 183 SER B C 1
ATOM 4536 O O . SER B 1 183 ? 4.777 -39.031 -5.977 1 97.75 183 SER B O 1
ATOM 4538 N N . ARG B 1 184 ? 5.41 -36.969 -6.418 1 97.56 184 ARG B N 1
ATOM 4539 C CA . ARG B 1 184 ? 4.047 -36.438 -6.301 1 97.56 184 ARG B CA 1
ATOM 4540 C C . ARG B 1 184 ? 3.449 -36.156 -7.672 1 97.56 184 ARG B C 1
ATOM 4542 O O . ARG B 1 184 ? 3.908 -35.25 -8.375 1 97.56 184 ARG B O 1
ATOM 4549 N N . VAL B 1 185 ? 2.459 -36.938 -8.04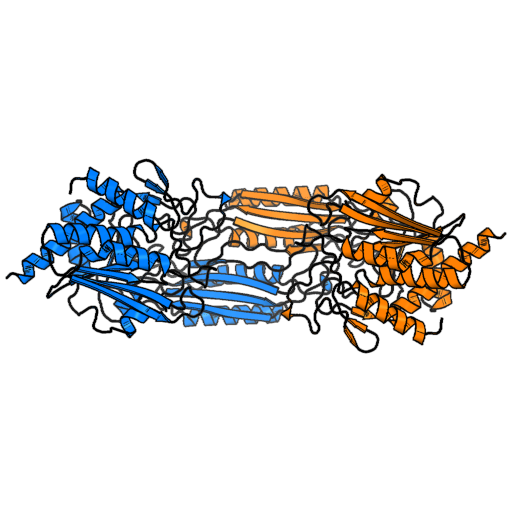7 1 98.38 185 VAL B N 1
ATOM 4550 C CA . VAL B 1 185 ? 1.699 -36.719 -9.273 1 98.38 185 VAL B CA 1
ATOM 4551 C C . VAL B 1 185 ? 0.364 -36.062 -8.93 1 98.38 185 VAL B C 1
ATOM 4553 O O . VAL B 1 185 ? -0.527 -36.688 -8.367 1 98.38 185 VAL B O 1
ATOM 4556 N N . GLU B 1 186 ? 0.22 -34.844 -9.297 1 98.06 186 GLU B N 1
ATOM 4557 C CA . GLU B 1 186 ? -0.986 -34.094 -8.945 1 98.06 186 GLU B CA 1
ATOM 4558 C C . GLU B 1 186 ? -2.143 -34.438 -9.875 1 98.06 186 GLU B C 1
ATOM 4560 O O . GLU B 1 186 ? -1.999 -34.406 -11.102 1 98.06 186 GLU B O 1
ATOM 4565 N N . VAL B 1 187 ? -3.316 -34.781 -9.234 1 98.06 187 VAL B N 1
ATOM 4566 C CA . VAL B 1 187 ? -4.461 -35.219 -10.023 1 98.06 187 VAL B CA 1
ATOM 4567 C C . VAL B 1 187 ? -5.691 -34.406 -9.656 1 98.06 187 VAL B C 1
ATOM 4569 O O . VAL B 1 187 ? -6.77 -34.594 -10.219 1 98.06 187 VAL B O 1
ATOM 4572 N N . ALA B 1 188 ? -5.516 -33.5 -8.68 1 97.12 188 ALA B N 1
ATOM 4573 C CA . ALA B 1 188 ? -6.633 -32.688 -8.195 1 97.12 188 ALA B CA 1
ATOM 4574 C C . ALA B 1 188 ? -6.148 -31.359 -7.66 1 97.12 188 ALA B C 1
ATOM 4576 O O . ALA B 1 188 ? -5.008 -31.234 -7.207 1 97.12 188 ALA B O 1
ATOM 4577 N N . GLU B 1 189 ? -7.016 -30.406 -7.723 1 96.94 189 GLU B N 1
ATOM 4578 C CA . GLU B 1 189 ? -6.711 -29.062 -7.23 1 96.94 189 GLU B CA 1
ATOM 4579 C C . GLU B 1 189 ? -7.863 -28.516 -6.398 1 96.94 189 GLU B C 1
ATOM 4581 O O . GLU B 1 189 ? -9.031 -28.812 -6.66 1 96.94 189 GLU B O 1
ATOM 4586 N N . LYS B 1 190 ? -7.539 -27.734 -5.402 1 97.44 190 LYS B N 1
ATOM 4587 C CA . LYS B 1 190 ? -8.555 -27.047 -4.609 1 97.44 190 LYS B CA 1
ATOM 4588 C C . LYS B 1 190 ? -9.211 -25.922 -5.406 1 97.44 190 LYS B C 1
ATOM 4590 O O . LYS B 1 190 ? -8.727 -25.547 -6.477 1 97.44 190 LYS B O 1
ATOM 4595 N N . GLY B 1 191 ? -10.414 -25.484 -4.848 1 97.19 191 GLY B N 1
ATOM 4596 C CA . GLY B 1 191 ? -10.992 -24.266 -5.391 1 97.19 191 GLY B CA 1
ATOM 4597 C C . GLY B 1 191 ? -10.195 -23.031 -5.051 1 97.19 191 GLY B C 1
ATOM 4598 O O . GLY B 1 191 ? -9.508 -22.984 -4.027 1 97.19 191 GLY B O 1
ATOM 4599 N N . ILE B 1 192 ? -10.281 -22.047 -5.957 1 97.81 192 ILE B N 1
ATOM 4600 C CA . ILE B 1 192 ? -9.57 -20.781 -5.75 1 97.81 192 ILE B CA 1
ATOM 4601 C C . ILE B 1 192 ? -10.562 -19.625 -5.699 1 97.81 192 ILE B C 1
ATOM 4603 O O . ILE B 1 192 ? -11.453 -19.531 -6.543 1 97.81 192 ILE B O 1
ATOM 4607 N N . LEU B 1 193 ? -10.477 -18.828 -4.695 1 98.31 193 LEU B N 1
ATOM 4608 C CA . LEU B 1 193 ? -11.242 -17.594 -4.57 1 98.31 193 LEU B CA 1
ATOM 4609 C C . LEU B 1 193 ? -10.344 -16.438 -4.156 1 98.31 193 LEU B C 1
ATOM 4611 O O . LEU B 1 193 ? -9.758 -16.469 -3.074 1 98.31 193 LEU B O 1
ATOM 4615 N N . TRP B 1 194 ? -10.211 -15.484 -5.094 1 98.5 194 TRP B N 1
ATOM 4616 C CA . TRP B 1 194 ? -9.539 -14.227 -4.773 1 98.5 194 TRP B CA 1
ATOM 4617 C C . TRP B 1 194 ? -10.555 -13.109 -4.562 1 98.5 194 TRP B C 1
ATOM 4619 O O . TRP B 1 194 ? -11.438 -12.891 -5.402 1 98.5 194 TRP B O 1
ATOM 4629 N N . MET B 1 195 ? -10.398 -12.445 -3.449 1 98.75 195 MET B N 1
ATOM 4630 C CA . MET B 1 195 ? -11.328 -11.367 -3.121 1 98.75 195 MET B CA 1
ATOM 4631 C C . MET B 1 195 ? -10.578 -10.055 -2.902 1 98.75 195 MET B C 1
ATOM 4633 O O . MET B 1 195 ? -9.492 -10.047 -2.328 1 98.75 195 MET B O 1
ATOM 4637 N N . ARG B 1 196 ? -11.07 -9.031 -3.4 1 98.56 196 ARG B N 1
ATOM 4638 C CA . ARG B 1 196 ? -10.68 -7.66 -3.076 1 98.56 196 ARG B CA 1
ATOM 4639 C C . ARG B 1 196 ? -11.648 -7.043 -2.07 1 98.56 196 ARG B C 1
ATOM 4641 O O . ARG B 1 196 ? -12.852 -6.973 -2.324 1 98.56 196 ARG B O 1
ATOM 4648 N N . ILE B 1 197 ? -11.164 -6.672 -0.935 1 98.62 197 ILE B N 1
ATOM 4649 C CA . ILE B 1 197 ? -11.984 -6.078 0.119 1 98.62 197 ILE B CA 1
ATOM 4650 C C . ILE B 1 197 ? -11.625 -4.602 0.282 1 98.62 197 ILE B C 1
ATOM 4652 O O . ILE B 1 197 ? -10.469 -4.266 0.564 1 98.62 197 ILE B O 1
ATOM 4656 N N . SER B 1 198 ? -12.547 -3.777 0.078 1 98.12 198 SER B N 1
ATOM 4657 C CA . SER B 1 198 ? -12.375 -2.34 0.265 1 98.12 198 SER B CA 1
ATOM 4658 C C . SER B 1 198 ? -13.211 -1.826 1.428 1 98.12 198 SER B C 1
ATOM 4660 O O . SER B 1 198 ? -14.422 -2.062 1.479 1 98.12 198 SER B O 1
ATOM 4662 N N . VAL B 1 199 ? -12.602 -1.186 2.318 1 97.81 199 VAL B N 1
ATOM 4663 C CA . VAL B 1 199 ? -13.266 -0.584 3.471 1 97.81 199 VAL B CA 1
ATOM 4664 C C . VAL B 1 199 ? -13.305 0.933 3.307 1 97.81 199 VAL B C 1
ATOM 4666 O O . VAL B 1 199 ? -12.281 1.568 3.057 1 97.81 199 VAL B O 1
ATOM 4669 N N . GLU B 1 200 ? -14.469 1.433 3.406 1 97.06 200 GLU B N 1
ATOM 4670 C CA . GLU B 1 200 ? -14.672 2.875 3.301 1 97.06 200 GLU B CA 1
ATOM 4671 C C . GLU B 1 200 ? -15.031 3.482 4.652 1 97.06 200 GLU B C 1
ATOM 4673 O O . GLU B 1 200 ? -16.016 3.088 5.273 1 97.06 200 GLU B O 1
ATOM 4678 N N . GLY B 1 201 ? -14.211 4.375 5.09 1 96.88 201 GLY B N 1
ATOM 4679 C CA . GLY B 1 201 ? -14.461 5.211 6.254 1 96.88 201 GLY B CA 1
ATOM 4680 C C . GLY B 1 201 ? -14.609 6.684 5.91 1 96.88 201 GLY B C 1
ATOM 4681 O O . GLY B 1 201 ? -15.375 7.039 5.016 1 96.88 201 GLY B O 1
ATOM 4682 N N . LYS B 1 202 ? -13.883 7.488 6.699 1 96.44 202 LYS B N 1
ATOM 4683 C CA . LYS B 1 202 ? -13.906 8.93 6.488 1 96.44 202 LYS B CA 1
ATOM 4684 C C . LYS B 1 202 ? -12.547 9.555 6.801 1 96.44 202 LYS B C 1
ATOM 4686 O O . LYS B 1 202 ? -12.086 9.508 7.941 1 96.44 202 LYS B O 1
ATOM 4691 N N . GLN B 1 203 ? -11.969 10.07 5.773 1 96.31 203 GLN B N 1
ATOM 4692 C CA . GLN B 1 203 ? -10.641 10.672 5.867 1 96.31 203 GLN B CA 1
ATOM 4693 C C . GLN B 1 203 ? -10.672 11.953 6.695 1 96.31 203 GLN B C 1
ATOM 4695 O O . GLN B 1 203 ? -11.617 12.734 6.602 1 96.31 203 GLN B O 1
ATOM 4700 N N . THR B 1 204 ? -9.656 12.203 7.551 1 95.94 204 THR B N 1
ATOM 4701 C CA . THR B 1 204 ? -9.5 13.438 8.312 1 95.94 204 THR B CA 1
ATOM 4702 C C . THR B 1 204 ? -8.055 13.594 8.797 1 95.94 204 THR B C 1
ATOM 4704 O O . THR B 1 204 ? -7.207 12.75 8.516 1 95.94 204 THR B O 1
ATOM 4707 N N . HIS B 1 205 ? -7.797 14.711 9.383 1 95.5 205 HIS B N 1
ATOM 4708 C CA . HIS B 1 205 ? -6.496 14.953 10 1 95.5 205 HIS B CA 1
ATOM 4709 C C . HIS B 1 205 ? -6.242 13.992 11.156 1 95.5 205 HIS B C 1
ATOM 4711 O O . HIS B 1 205 ? -7.137 13.75 11.969 1 95.5 205 HIS B O 1
ATOM 4717 N N . ALA B 1 206 ? -5.035 13.438 11.234 1 97 206 ALA B N 1
ATOM 4718 C CA . ALA B 1 206 ? -4.73 12.398 12.211 1 97 206 ALA B CA 1
ATOM 4719 C C . ALA B 1 206 ? -4.746 12.961 13.633 1 97 206 ALA B C 1
ATOM 4721 O O . ALA B 1 206 ? -4.836 12.211 14.602 1 97 206 ALA B O 1
ATOM 4722 N N . SER B 1 207 ? -4.637 14.281 13.797 1 95.75 207 SER B N 1
ATOM 4723 C CA . SER B 1 207 ? -4.684 14.883 15.125 1 95.75 207 SER B CA 1
ATOM 4724 C C . SER B 1 207 ? -6.109 14.961 15.648 1 95.75 207 SER B C 1
ATOM 4726 O O . SER B 1 207 ? -6.328 15.203 16.844 1 95.75 207 SER B O 1
ATOM 4728 N N . THR B 1 208 ? -7.07 14.844 14.797 1 95.31 208 THR B N 1
ATOM 4729 C CA . THR B 1 208 ? -8.477 14.828 15.18 1 95.31 208 THR B CA 1
ATOM 4730 C C . THR B 1 208 ? -9.172 13.586 14.633 1 95.31 208 THR B C 1
ATOM 4732 O O . THR B 1 208 ? -10.172 13.695 13.914 1 95.31 208 THR B O 1
ATOM 4735 N N . PRO B 1 209 ? -8.711 12.414 15.07 1 96.69 209 PRO B N 1
ATOM 4736 C CA . PRO B 1 209 ? -9.203 11.18 14.453 1 96.69 209 PRO B CA 1
ATOM 4737 C C . PRO B 1 209 ? -10.703 10.969 14.688 1 96.69 209 PRO B C 1
ATOM 4739 O O . PRO B 1 209 ? -11.367 10.32 13.875 1 96.69 209 PRO B O 1
ATOM 4742 N N . GLY B 1 210 ? -11.242 11.57 15.719 1 95.62 210 GLY B N 1
ATOM 4743 C CA . GLY B 1 210 ? -12.656 11.422 16.031 1 95.62 210 GLY B CA 1
ATOM 4744 C C . GLY B 1 210 ? -13.57 12.047 14.992 1 95.62 210 GLY B C 1
ATOM 4745 O O . GLY B 1 210 ? -14.758 11.734 14.93 1 95.62 210 GLY B O 1
ATOM 4746 N N . LYS B 1 211 ? -13.008 12.945 14.219 1 94.5 211 LYS B N 1
ATOM 4747 C CA . LYS B 1 211 ? -13.789 13.609 13.188 1 94.5 211 LYS B CA 1
ATOM 4748 C C . LYS B 1 211 ? -13.906 12.75 11.938 1 94.5 211 LYS B C 1
ATOM 4750 O O . LYS B 1 211 ? -14.664 13.07 11.016 1 94.5 211 LYS B O 1
ATOM 4755 N N . GLY B 1 212 ? -13.203 11.68 11.875 1 96.31 212 GLY B N 1
ATOM 4756 C CA . GLY B 1 212 ? -13.227 10.75 10.75 1 96.31 212 GLY B CA 1
ATOM 4757 C C . GLY B 1 212 ? -13.594 9.336 11.148 1 96.31 212 GLY B C 1
ATOM 4758 O O . GLY B 1 212 ? -14.289 9.133 12.148 1 96.31 212 GLY B O 1
ATOM 4759 N N . LEU B 1 213 ? -13.328 8.422 10.344 1 98 213 LEU B N 1
ATOM 4760 C CA . LEU B 1 213 ? -13.469 6.984 10.531 1 98 213 LEU B CA 1
ATOM 4761 C C . LEU B 1 213 ? -12.305 6.234 9.891 1 98 213 LEU B C 1
ATOM 4763 O O . LEU B 1 213 ? -12.203 6.164 8.664 1 98 213 LEU B O 1
ATOM 4767 N N . ASN B 1 214 ? -11.438 5.652 10.695 1 98.31 214 ASN B N 1
ATOM 4768 C CA . ASN B 1 214 ? -10.141 5.137 10.273 1 98.31 214 ASN B CA 1
ATOM 4769 C C . ASN B 1 214 ? -10.281 3.826 9.508 1 98.31 214 ASN B C 1
ATOM 4771 O O . ASN B 1 214 ? -10.344 2.752 10.102 1 98.31 214 ASN B O 1
ATOM 4775 N N . ALA B 1 215 ? -10.258 3.91 8.219 1 97.94 215 ALA B N 1
ATOM 4776 C CA . ALA B 1 215 ? -10.453 2.752 7.352 1 97.94 215 ALA B CA 1
ATOM 4777 C C . ALA B 1 215 ? -9.328 1.734 7.535 1 97.94 215 ALA B C 1
ATOM 4779 O O . ALA B 1 215 ? -9.547 0.528 7.41 1 97.94 215 ALA B O 1
ATOM 4780 N N . ALA B 1 216 ? -8.094 2.205 7.801 1 98.19 216 ALA B N 1
ATOM 4781 C CA . ALA B 1 216 ? -6.973 1.289 8.016 1 98.19 216 ALA B CA 1
ATOM 4782 C C . ALA B 1 216 ? -7.215 0.404 9.234 1 98.19 216 ALA B C 1
ATOM 4784 O O . ALA B 1 216 ? -7.051 -0.816 9.164 1 98.19 216 ALA B O 1
ATOM 4785 N N . ARG B 1 217 ? -7.617 1.016 10.352 1 98.31 217 ARG B N 1
ATOM 4786 C CA . ARG B 1 217 ? -7.93 0.276 11.57 1 98.31 217 ARG B CA 1
ATOM 4787 C C . ARG B 1 217 ? -9.047 -0.732 11.328 1 98.31 217 ARG B C 1
ATOM 4789 O O . ARG B 1 217 ? -8.922 -1.907 11.68 1 98.31 217 ARG B O 1
ATOM 4796 N N . LEU B 1 218 ? -10.078 -0.247 10.75 1 98.5 218 LEU B N 1
ATOM 4797 C CA . LEU B 1 218 ? -11.242 -1.1 10.508 1 98.5 218 LEU B CA 1
ATOM 4798 C C . LEU B 1 218 ? -10.898 -2.221 9.531 1 98.5 218 LEU B C 1
ATOM 4800 O O . LEU B 1 218 ? -11.352 -3.355 9.703 1 98.5 218 LEU B O 1
ATOM 4804 N N . GLY B 1 219 ? -10.156 -1.879 8.492 1 98.19 219 GLY B N 1
ATOM 4805 C CA . GLY B 1 219 ? -9.734 -2.891 7.531 1 98.19 219 GLY B CA 1
ATOM 4806 C C . GLY B 1 219 ? -8.93 -4.012 8.164 1 98.19 219 GLY B C 1
ATOM 4807 O O . GLY B 1 219 ? -9.164 -5.188 7.875 1 98.19 219 GLY B O 1
ATOM 4808 N N . MET B 1 220 ? -7.984 -3.652 9.023 1 98.38 220 MET B N 1
ATOM 4809 C CA . MET B 1 220 ? -7.16 -4.656 9.695 1 98.38 220 MET B CA 1
ATOM 4810 C C . MET B 1 220 ? -8 -5.508 10.641 1 98.38 220 MET B C 1
ATOM 4812 O O . MET B 1 220 ? -7.82 -6.727 10.711 1 98.38 220 MET B O 1
ATOM 4816 N N . ARG B 1 221 ? -8.906 -4.883 11.367 1 98.38 221 ARG B N 1
ATOM 4817 C CA . ARG B 1 221 ? -9.781 -5.621 12.273 1 98.38 221 ARG B CA 1
ATOM 4818 C C . ARG B 1 221 ? -10.641 -6.621 11.508 1 98.38 221 ARG B C 1
ATOM 4820 O O . ARG B 1 221 ? -10.773 -7.777 11.914 1 98.38 221 ARG B O 1
ATOM 4827 N N . LEU B 1 222 ? -11.219 -6.145 10.43 1 98.5 222 LEU B N 1
ATOM 4828 C CA . LEU B 1 222 ? -12.07 -7.02 9.625 1 98.5 222 LEU B CA 1
ATOM 4829 C C . LEU B 1 222 ? -11.258 -8.172 9.039 1 98.5 222 LEU B C 1
ATOM 4831 O O . LEU B 1 222 ? -11.727 -9.312 9.008 1 98.5 222 LEU B O 1
ATOM 4835 N N . ALA B 1 223 ? -10.102 -7.875 8.508 1 98.44 223 ALA B N 1
ATOM 4836 C CA . ALA B 1 223 ? -9.266 -8.898 7.902 1 98.44 223 ALA B CA 1
ATOM 4837 C C . ALA B 1 223 ? -8.945 -10.008 8.898 1 98.44 223 ALA B C 1
ATOM 4839 O O . ALA B 1 223 ? -9.008 -11.195 8.562 1 98.44 223 ALA B O 1
ATOM 4840 N N . ILE B 1 224 ? -8.586 -9.625 10.102 1 98.12 224 ILE B N 1
ATOM 4841 C CA . ILE B 1 224 ? -8.227 -10.594 11.125 1 98.12 224 ILE B CA 1
ATOM 4842 C C . ILE B 1 224 ? -9.461 -11.406 11.523 1 98.12 224 ILE B C 1
ATOM 4844 O O . ILE B 1 224 ? -9.383 -12.617 11.719 1 98.12 224 ILE B O 1
ATOM 4848 N N . GLU B 1 225 ? -10.562 -10.719 11.641 1 98.06 225 GLU B N 1
ATOM 4849 C CA . GLU B 1 225 ? -11.805 -11.414 11.961 1 98.06 225 GLU B CA 1
ATOM 4850 C C . GLU B 1 225 ? -12.18 -12.414 10.867 1 98.06 225 GLU B C 1
ATOM 4852 O O . GLU B 1 225 ? -12.586 -13.539 11.164 1 98.06 225 GLU B O 1
ATOM 4857 N N . MET B 1 226 ? -12.102 -12.016 9.648 1 98.44 226 MET B N 1
ATOM 4858 C CA . MET B 1 226 ? -12.398 -12.867 8.5 1 98.44 226 MET B CA 1
ATOM 4859 C C . MET B 1 226 ? -11.461 -14.07 8.453 1 98.44 226 MET B C 1
ATOM 4861 O O . MET B 1 226 ? -11.898 -15.195 8.219 1 98.44 226 MET B O 1
ATOM 4865 N N . ASP B 1 227 ? -10.188 -13.781 8.625 1 98.25 227 ASP B N 1
ATOM 4866 C CA . ASP B 1 227 ? -9.156 -14.812 8.672 1 98.25 227 ASP B CA 1
ATOM 4867 C C . ASP B 1 227 ? -9.492 -15.891 9.695 1 98.25 227 ASP B C 1
ATOM 4869 O O . ASP B 1 227 ? -9.516 -17.078 9.375 1 98.25 227 ASP B O 1
ATOM 4873 N N . THR B 1 228 ? -9.812 -15.453 10.875 1 98.06 228 THR B N 1
ATOM 4874 C CA . THR B 1 228 ? -10.141 -16.359 11.969 1 98.06 228 THR B CA 1
ATOM 4875 C C . THR B 1 228 ? -11.438 -17.125 11.68 1 98.06 228 THR B C 1
ATOM 4877 O O . THR B 1 228 ? -11.484 -18.344 11.805 1 98.06 228 THR B O 1
ATOM 4880 N N . TYR B 1 229 ? -12.445 -16.438 11.25 1 98.69 229 TYR B N 1
ATOM 4881 C CA . TYR B 1 229 ? -13.766 -17.016 11.008 1 98.69 229 TYR B CA 1
ATOM 4882 C C . TYR B 1 229 ? -13.703 -18.094 9.938 1 98.69 229 TYR B C 1
ATOM 4884 O O . TYR B 1 229 ? -14.242 -19.188 10.117 1 98.69 229 TYR B O 1
ATOM 4892 N N . LEU B 1 230 ? -13.055 -17.781 8.859 1 98.81 230 LEU B N 1
ATOM 4893 C CA . LEU B 1 230 ? -13.039 -18.703 7.727 1 98.81 230 LEU B CA 1
ATOM 4894 C C . LEU B 1 230 ? -12.273 -19.984 8.07 1 98.81 230 LEU B C 1
ATOM 4896 O O . LEU B 1 230 ? -12.688 -21.078 7.688 1 98.81 230 LEU B O 1
ATOM 4900 N N . HIS B 1 231 ? -11.164 -19.844 8.805 1 98.56 231 HIS B N 1
ATOM 4901 C CA . HIS B 1 231 ? -10.398 -21.016 9.188 1 98.56 231 HIS B CA 1
ATOM 4902 C C . HIS B 1 231 ? -11.18 -21.891 10.172 1 98.56 231 HIS B C 1
ATOM 4904 O O . HIS B 1 231 ? -11.055 -23.109 10.164 1 98.56 231 HIS B O 1
ATOM 4910 N N . GLU B 1 232 ? -11.961 -21.234 11.023 1 98.56 232 GLU B N 1
ATOM 4911 C CA . GLU B 1 232 ? -12.75 -21.969 12 1 98.56 232 GLU B CA 1
ATOM 4912 C C . GLU B 1 232 ? -13.945 -22.656 11.344 1 98.56 232 GLU B C 1
ATOM 4914 O O . GLU B 1 232 ? -14.312 -23.781 11.719 1 98.56 232 GLU B O 1
ATOM 4919 N N . ARG B 1 233 ? -14.508 -22.016 10.383 1 98.56 233 ARG B N 1
ATOM 4920 C CA . ARG B 1 233 ? -15.734 -22.5 9.75 1 98.56 233 ARG B CA 1
ATOM 4921 C C . ARG B 1 233 ? -15.438 -23.578 8.711 1 98.56 233 ARG B C 1
ATOM 4923 O O . ARG B 1 233 ? -16.156 -24.578 8.617 1 98.56 233 ARG B O 1
ATOM 4930 N N . TYR B 1 234 ? -14.477 -23.375 7.949 1 98.75 234 TYR B N 1
ATOM 4931 C CA . TYR B 1 234 ? -14.117 -24.281 6.859 1 98.75 234 TYR B CA 1
ATOM 4932 C C . TYR B 1 234 ? -12.844 -25.062 7.188 1 98.75 234 TYR B C 1
ATOM 4934 O O . TYR B 1 234 ? -11.836 -24.922 6.496 1 98.75 234 TYR B O 1
ATOM 4942 N N . ASN B 1 235 ? -12.953 -25.984 8.188 1 98.56 235 ASN B N 1
ATOM 4943 C CA . ASN B 1 235 ? -11.781 -26.594 8.812 1 98.56 235 ASN B CA 1
ATOM 4944 C C . ASN B 1 235 ? -11.68 -28.078 8.5 1 98.56 235 ASN B C 1
ATOM 4946 O O . ASN B 1 235 ? -11.016 -28.828 9.227 1 98.56 235 ASN B O 1
ATOM 4950 N N . ALA B 1 236 ? -12.289 -28.578 7.434 1 98.44 236 ALA B N 1
ATOM 4951 C CA . ALA B 1 236 ? -12.164 -29.984 7.051 1 98.44 236 ALA B CA 1
ATOM 4952 C C . ALA B 1 236 ? -10.719 -30.328 6.703 1 98.44 236 ALA B C 1
ATOM 4954 O O . ALA B 1 236 ? -9.945 -29.453 6.316 1 98.44 236 ALA B O 1
ATOM 4955 N N . ILE B 1 237 ? -10.367 -31.609 6.902 1 98.31 237 ILE B N 1
ATOM 4956 C CA . ILE B 1 237 ? -9.055 -32.125 6.539 1 98.31 237 ILE B CA 1
ATOM 4957 C C . ILE B 1 237 ? -9.211 -33.219 5.457 1 98.31 237 ILE B C 1
ATOM 4959 O O . ILE B 1 237 ? -10.031 -34.125 5.594 1 98.31 237 ILE B O 1
ATOM 4963 N N . ASP B 1 238 ? -8.539 -33.094 4.332 1 97.25 238 ASP B N 1
ATOM 4964 C CA . ASP B 1 238 ? -8.453 -34.062 3.262 1 97.25 238 ASP B CA 1
ATOM 4965 C C . ASP B 1 238 ? -7.004 -34.469 2.984 1 97.25 238 ASP B C 1
ATOM 4967 O O . ASP B 1 238 ? -6.273 -33.719 2.324 1 97.25 238 ASP B O 1
ATOM 4971 N N . ALA B 1 239 ? -6.609 -35.594 3.355 1 96.06 239 ALA B N 1
ATOM 4972 C CA . ALA B 1 239 ? -5.223 -36.062 3.348 1 96.06 239 ALA B CA 1
ATOM 4973 C C . ALA B 1 239 ? -4.699 -36.188 1.922 1 96.06 239 ALA B C 1
ATOM 4975 O O . ALA B 1 239 ? -3.488 -36.281 1.704 1 96.06 239 ALA B O 1
ATOM 4976 N N . MET B 1 240 ? -5.566 -36.188 0.957 1 94.81 240 MET B N 1
ATOM 4977 C CA . MET B 1 240 ? -5.145 -36.281 -0.437 1 94.81 240 MET B CA 1
ATOM 4978 C C . MET B 1 240 ? -4.465 -35 -0.9 1 94.81 240 MET B C 1
ATOM 4980 O O . MET B 1 240 ? -3.664 -35.031 -1.838 1 94.81 240 MET B O 1
ATOM 4984 N N . PHE B 1 241 ? -4.84 -33.938 -0.192 1 96.94 241 PHE B N 1
ATOM 4985 C CA . PHE B 1 241 ? -4.344 -32.625 -0.626 1 96.94 241 PHE B CA 1
ATOM 4986 C C . PHE B 1 241 ? -3.125 -32.219 0.188 1 96.94 241 PHE B C 1
ATOM 4988 O O . PHE B 1 241 ? -3.006 -32.562 1.363 1 96.94 241 PHE B O 1
ATOM 4995 N N . GLU B 1 242 ? -2.271 -31.484 -0.497 1 95 242 GLU B N 1
ATOM 4996 C CA . GLU B 1 242 ? -1.129 -30.844 0.151 1 95 242 GLU B CA 1
ATOM 4997 C C . GLU B 1 242 ? -1.104 -29.344 -0.124 1 95 242 GLU B C 1
ATOM 4999 O O . GLU B 1 242 ? -0.798 -28.922 -1.239 1 95 242 GLU B O 1
ATOM 5004 N N . PRO B 1 243 ? -1.328 -28.484 0.952 1 96.31 243 PRO B N 1
ATOM 5005 C CA . PRO B 1 243 ? -1.705 -28.844 2.322 1 96.31 243 PRO B CA 1
ATOM 5006 C C . PRO B 1 243 ? -3.102 -29.453 2.408 1 96.31 243 PRO B C 1
ATOM 5008 O O . PRO B 1 243 ? -3.936 -29.234 1.527 1 96.31 243 PRO B O 1
ATOM 5011 N N . PRO B 1 244 ? -3.441 -30.156 3.479 1 97.88 244 PRO B N 1
ATOM 5012 C CA . PRO B 1 244 ? -4.676 -30.938 3.541 1 97.88 244 PRO B CA 1
ATOM 5013 C C . PRO B 1 244 ? -5.867 -30.125 4.035 1 97.88 244 PRO B C 1
ATOM 5015 O O . PRO B 1 244 ? -6.934 -30.688 4.305 1 97.88 244 PRO B O 1
ATOM 5018 N N . ILE B 1 245 ? -5.699 -28.797 4.211 1 98.19 245 ILE B N 1
ATOM 5019 C CA . ILE B 1 245 ? -6.742 -27.922 4.746 1 98.19 245 ILE B CA 1
ATOM 5020 C C . ILE B 1 245 ? -7.023 -26.797 3.764 1 98.19 245 ILE B C 1
ATOM 5022 O O . ILE B 1 245 ? -6.211 -26.516 2.881 1 98.19 245 ILE B O 1
ATOM 5026 N N . SER B 1 246 ? -8.219 -26.203 3.889 1 98.56 246 SER B N 1
ATOM 5027 C CA . SER B 1 246 ? -8.453 -24.922 3.219 1 98.56 246 SER B CA 1
ATOM 5028 C C . SER B 1 246 ? -7.602 -23.812 3.832 1 98.56 246 SER B C 1
ATOM 5030 O O . SER B 1 246 ? -7.332 -23.828 5.035 1 98.56 246 SER B O 1
ATOM 5032 N N . THR B 1 247 ? -7.152 -22.953 3.033 1 98.5 247 THR B N 1
ATOM 5033 C CA . THR B 1 247 ? -6.363 -21.844 3.52 1 98.5 247 THR B CA 1
ATOM 5034 C C . THR B 1 247 ? -6.98 -20.516 3.088 1 98.5 247 THR B C 1
ATOM 5036 O O . THR B 1 247 ? -7.508 -20.391 1.979 1 98.5 247 THR B O 1
ATOM 5039 N N . PHE B 1 248 ? -7.043 -19.594 3.916 1 98.75 248 PHE B N 1
ATOM 5040 C CA . PHE B 1 248 ? -7.52 -18.219 3.73 1 98.75 248 PHE B CA 1
ATOM 5041 C C . PHE B 1 248 ? -6.445 -17.219 4.133 1 98.75 248 PHE B C 1
ATOM 5043 O O . PHE B 1 248 ? -6.172 -17.047 5.324 1 98.75 248 PHE B O 1
ATOM 5050 N N . GLU B 1 249 ? -5.848 -16.531 3.115 1 98.75 249 GLU B N 1
ATOM 5051 C CA . GLU B 1 249 ? -4.648 -15.75 3.393 1 98.75 249 GLU B CA 1
ATOM 5052 C C . GLU B 1 249 ? -4.832 -14.297 2.953 1 98.75 249 GLU B C 1
ATOM 5054 O O . GLU B 1 249 ? -5.09 -14.031 1.778 1 98.75 249 GLU B O 1
ATOM 5059 N N . PRO B 1 250 ? -4.75 -13.344 3.918 1 98.69 250 PRO B N 1
ATOM 5060 C CA . PRO B 1 250 ? -4.539 -11.969 3.441 1 98.69 250 PRO B CA 1
ATOM 5061 C C . PRO B 1 250 ? -3.184 -11.789 2.758 1 98.69 250 PRO B C 1
ATOM 5063 O O . PRO B 1 250 ? -2.152 -12.18 3.311 1 98.69 250 PRO B O 1
ATOM 5066 N N . THR B 1 251 ? -3.154 -11.203 1.574 1 98.06 251 THR B N 1
ATOM 5067 C CA . THR B 1 251 ? -1.911 -11.164 0.813 1 98.06 251 THR B CA 1
ATOM 5068 C C . THR B 1 251 ? -1.599 -9.742 0.361 1 98.06 251 THR B C 1
ATOM 5070 O O . THR B 1 251 ? -1 -8.969 1.108 1 98.06 251 THR B O 1
ATOM 5073 N N . LYS B 1 252 ? -2.158 -9.352 -0.763 1 97.31 252 LYS B N 1
ATOM 5074 C CA . LYS B 1 252 ? -1.883 -8.07 -1.418 1 97.31 252 LYS B CA 1
ATOM 5075 C C . LYS B 1 252 ? -2.561 -6.922 -0.681 1 97.31 252 LYS B C 1
ATOM 5077 O O . LYS B 1 252 ? -3.705 -7.043 -0.241 1 97.31 252 LYS B O 1
ATOM 5082 N N . ARG B 1 253 ? -1.816 -5.922 -0.526 1 96.62 253 ARG B N 1
ATOM 5083 C CA . ARG B 1 253 ? -2.324 -4.672 0.027 1 96.62 253 ARG B CA 1
ATOM 5084 C C . ARG B 1 253 ? -2.006 -3.498 -0.892 1 96.62 253 ARG B C 1
ATOM 5086 O O . ARG B 1 253 ? -0.912 -3.424 -1.456 1 96.62 253 ARG B O 1
ATOM 5093 N N . GLU B 1 254 ? -2.957 -2.654 -1.023 1 96.12 254 GLU B N 1
ATOM 5094 C CA . GLU B 1 254 ? -2.736 -1.426 -1.779 1 96.12 254 GLU B CA 1
ATOM 5095 C C . GLU B 1 254 ? -2.314 -0.282 -0.862 1 96.12 254 GLU B C 1
ATOM 5097 O O . GLU B 1 254 ? -2.611 -0.297 0.335 1 96.12 254 GLU B O 1
ATOM 5102 N N . LYS B 1 255 ? -1.604 0.604 -1.432 1 95.5 255 LYS B N 1
ATOM 5103 C CA . LYS B 1 255 ? -1.323 1.819 -0.674 1 95.5 255 LYS B CA 1
ATOM 5104 C C . LYS B 1 255 ? -2.605 2.592 -0.377 1 95.5 255 LYS B C 1
ATOM 5106 O O . LYS B 1 255 ? -3.559 2.547 -1.159 1 95.5 255 LYS B O 1
ATOM 5111 N N . ASN B 1 256 ? -2.711 3.271 0.747 1 95.06 256 ASN B N 1
ATOM 5112 C CA . ASN B 1 256 ? -3.869 4.105 1.049 1 95.06 256 ASN B CA 1
ATOM 5113 C C . ASN B 1 256 ? -3.518 5.59 0.999 1 95.06 256 ASN B C 1
ATOM 5115 O O . ASN B 1 256 ? -3.314 6.148 -0.081 1 95.06 256 ASN B O 1
ATOM 5119 N N . VAL B 1 257 ? -3.123 6.223 2.029 1 94.62 257 VAL B N 1
ATOM 5120 C CA . VAL B 1 257 ? -2.768 7.641 2.002 1 94.62 257 VAL B CA 1
ATOM 5121 C C . VAL B 1 257 ? -1.256 7.789 1.854 1 94.62 257 VAL B C 1
ATOM 5123 O O . VAL B 1 257 ? -0.499 6.875 2.186 1 94.62 257 VAL B O 1
ATOM 5126 N N . ASP B 1 258 ? -0.825 8.93 1.398 1 93.94 258 ASP B N 1
ATOM 5127 C CA . ASP B 1 258 ? 0.585 9.141 1.088 1 93.94 258 ASP B CA 1
ATOM 5128 C C . ASP B 1 258 ? 1.332 9.711 2.291 1 93.94 258 ASP B C 1
ATOM 5130 O O . ASP B 1 258 ? 2.562 9.672 2.34 1 93.94 258 ASP B O 1
ATOM 5134 N N . ASN B 1 259 ? 0.619 10.32 3.209 1 94.94 259 ASN B N 1
ATOM 5135 C CA . ASN B 1 259 ? 1.24 10.961 4.359 1 94.94 259 ASN B CA 1
ATOM 5136 C C . ASN B 1 259 ? 0.835 10.289 5.668 1 94.94 259 ASN B C 1
ATOM 5138 O O . ASN B 1 259 ? -0.24 9.695 5.758 1 94.94 259 ASN B O 1
ATOM 5142 N N . VAL B 1 260 ? 1.649 10.391 6.684 1 96.69 260 VAL B N 1
ATOM 5143 C CA . VAL B 1 260 ? 1.467 9.703 7.961 1 96.69 260 VAL B CA 1
ATOM 5144 C C . VAL B 1 260 ? 0.337 10.367 8.742 1 96.69 260 VAL B C 1
ATOM 5146 O O . VAL B 1 260 ? -0.384 9.703 9.492 1 96.69 260 VAL B O 1
ATOM 5149 N N . ASN B 1 261 ? 0.106 11.648 8.555 1 96.62 261 ASN B N 1
ATOM 5150 C CA . ASN B 1 261 ? -0.77 12.406 9.445 1 96.62 261 ASN B CA 1
ATOM 5151 C C . ASN B 1 261 ? -2.168 12.562 8.852 1 96.62 261 ASN B C 1
ATOM 5153 O O . ASN B 1 261 ? -2.85 13.555 9.109 1 96.62 261 ASN B O 1
ATOM 5157 N N . THR B 1 262 ? -2.594 11.656 8.102 1 96.94 262 THR B N 1
ATOM 5158 C CA . THR B 1 262 ? -3.949 11.602 7.566 1 96.94 262 THR B CA 1
ATOM 5159 C C . THR B 1 262 ? -4.605 10.266 7.906 1 96.94 262 THR B C 1
ATOM 5161 O O . THR B 1 262 ? -4.035 9.203 7.648 1 96.94 262 THR B O 1
ATOM 5164 N N . ILE B 1 263 ? -5.754 10.344 8.531 1 97.44 263 ILE B N 1
ATOM 5165 C CA . ILE B 1 263 ? -6.586 9.156 8.703 1 97.44 263 ILE B CA 1
ATOM 5166 C C . ILE B 1 263 ? -7.148 8.727 7.355 1 97.44 263 ILE B C 1
ATOM 5168 O O . ILE B 1 263 ? -7.836 9.5 6.684 1 97.44 263 ILE B O 1
ATOM 5172 N N . PRO B 1 264 ? -6.824 7.539 6.957 1 97.31 264 PRO B N 1
ATOM 5173 C CA . PRO B 1 264 ? -7.309 7.129 5.637 1 97.31 264 PRO B CA 1
ATOM 5174 C C . PRO B 1 264 ? -8.82 6.934 5.602 1 97.31 264 PRO B C 1
ATOM 5176 O O . PRO B 1 264 ? -9.406 6.391 6.543 1 97.31 264 PRO B O 1
ATOM 5179 N N . GLY B 1 265 ? -9.406 7.367 4.484 1 96.88 265 GLY B N 1
ATOM 5180 C CA . GLY B 1 265 ? -10.82 7.156 4.262 1 96.88 265 GLY B CA 1
ATOM 5181 C C . GLY B 1 265 ? -11.133 5.848 3.559 1 96.88 265 GLY B C 1
ATOM 5182 O O . GLY B 1 265 ? -12.281 5.398 3.541 1 96.88 265 GLY B O 1
ATOM 5183 N N . THR B 1 266 ? -10.102 5.254 3.041 1 96.69 266 THR B N 1
ATOM 5184 C CA . THR B 1 266 ? -10.242 3.979 2.346 1 96.69 266 THR B CA 1
ATOM 5185 C C . THR B 1 266 ? -9.055 3.066 2.643 1 96.69 266 THR B C 1
ATOM 5187 O O . THR B 1 266 ? -7.934 3.543 2.842 1 96.69 266 THR B O 1
ATOM 5190 N N . ASP B 1 267 ? -9.281 1.809 2.715 1 97.06 267 ASP B N 1
ATOM 5191 C CA . ASP B 1 267 ? -8.273 0.767 2.85 1 97.06 267 ASP B CA 1
ATOM 5192 C C . ASP B 1 267 ? -8.648 -0.473 2.041 1 97.06 267 ASP B C 1
ATOM 5194 O O . ASP B 1 267 ? -9.812 -0.885 2.033 1 97.06 267 ASP B O 1
ATOM 5198 N N . VAL B 1 268 ? -7.648 -0.991 1.281 1 98.12 268 VAL B N 1
ATOM 5199 C CA . VAL B 1 268 ? -7.938 -2.098 0.375 1 98.12 268 VAL B CA 1
ATOM 5200 C C . VAL B 1 268 ? -6.93 -3.223 0.591 1 98.12 268 VAL B C 1
ATOM 5202 O O . VAL B 1 268 ? -5.723 -2.982 0.638 1 98.12 268 VAL B O 1
ATOM 5205 N N . TYR B 1 269 ? -7.395 -4.398 0.725 1 97.88 269 TYR B N 1
ATOM 5206 C CA . TYR B 1 269 ? -6.559 -5.59 0.817 1 97.88 269 TYR B 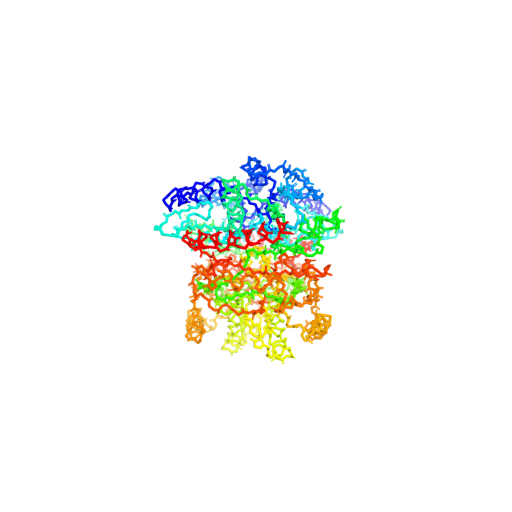CA 1
ATOM 5207 C C . TYR B 1 269 ? -7.203 -6.766 0.093 1 97.88 269 TYR B C 1
ATOM 5209 O O . TYR B 1 269 ? -8.352 -6.68 -0.345 1 97.88 269 TYR B O 1
ATOM 5217 N N . TYR B 1 270 ? -6.438 -7.809 -0.107 1 98.62 270 TYR B N 1
ATOM 5218 C CA . TYR B 1 270 ? -6.891 -8.969 -0.869 1 98.62 270 TYR B CA 1
ATOM 5219 C C . TYR B 1 270 ? -6.734 -10.25 -0.058 1 98.62 270 TYR B C 1
ATOM 5221 O O . TYR B 1 270 ? -5.898 -10.32 0.847 1 98.62 270 TYR B O 1
ATOM 5229 N N . PHE B 1 271 ? -7.574 -11.188 -0.332 1 98.69 271 PHE B N 1
ATOM 5230 C CA . PHE B 1 271 ? -7.457 -12.539 0.193 1 98.69 271 PHE B CA 1
ATOM 5231 C C . PHE B 1 271 ? -7.25 -13.539 -0.937 1 98.69 271 PHE B C 1
ATOM 5233 O O . PHE B 1 271 ? -7.883 -13.438 -1.989 1 98.69 271 PHE B O 1
ATOM 5240 N N . ASP B 1 272 ? -6.344 -14.398 -0.714 1 98.56 272 ASP B N 1
ATOM 5241 C CA . ASP B 1 272 ? -6.223 -15.633 -1.483 1 98.56 272 ASP B CA 1
ATOM 5242 C C . ASP B 1 272 ? -6.812 -16.812 -0.719 1 98.56 272 ASP B C 1
ATOM 5244 O O . ASP B 1 272 ? -6.344 -17.156 0.37 1 98.56 272 ASP B O 1
ATOM 5248 N N . CYS B 1 273 ? -7.812 -17.453 -1.29 1 98.75 273 CYS B N 1
ATOM 5249 C CA . CYS B 1 273 ? -8.461 -18.594 -0.653 1 98.75 273 CYS B CA 1
ATOM 5250 C C . CYS B 1 273 ? -8.297 -19.844 -1.495 1 98.75 273 CYS B C 1
ATOM 5252 O O . CYS B 1 273 ? -8.609 -19.844 -2.688 1 98.75 273 CYS B O 1
ATOM 5254 N N . ARG B 1 274 ? -7.758 -20.875 -0.878 1 98.69 274 ARG B N 1
ATOM 5255 C CA . ARG B 1 274 ? -7.699 -22.219 -1.459 1 98.69 274 ARG B CA 1
ATOM 5256 C C . ARG B 1 274 ? -8.625 -23.172 -0.719 1 98.69 274 ARG B C 1
ATOM 5258 O O . ARG B 1 274 ? -8.359 -23.547 0.427 1 98.69 274 ARG B O 1
ATOM 5265 N N . ILE B 1 275 ? -9.68 -23.609 -1.379 1 98.5 275 ILE B N 1
ATOM 5266 C CA . ILE B 1 275 ? -10.82 -24.219 -0.696 1 98.5 275 ILE B CA 1
ATOM 5267 C C . ILE B 1 275 ? -10.945 -25.688 -1.098 1 98.5 275 ILE B C 1
ATOM 5269 O O . ILE B 1 275 ? -11.031 -26 -2.285 1 98.5 275 ILE B O 1
ATOM 5273 N N . LEU B 1 276 ? -10.945 -26.562 -0.127 1 98.12 276 LEU B N 1
ATOM 5274 C CA . LEU B 1 276 ? -11.133 -27.984 -0.384 1 98.12 276 LEU B CA 1
ATOM 5275 C C . LEU B 1 276 ? -12.438 -28.219 -1.14 1 98.12 276 LEU B C 1
ATOM 5277 O O . LEU B 1 276 ? -13.438 -27.547 -0.907 1 98.12 276 LEU B O 1
ATOM 5281 N N . PRO B 1 277 ? -12.453 -29.281 -2.004 1 96.31 277 PRO B N 1
ATOM 5282 C CA . PRO B 1 277 ? -13.609 -29.531 -2.859 1 96.31 277 PRO B CA 1
ATOM 5283 C C . PRO B 1 277 ? -14.867 -29.875 -2.064 1 96.31 277 PRO B C 1
ATOM 5285 O O . PRO B 1 277 ? -15.977 -29.844 -2.605 1 96.31 277 PRO B O 1
ATOM 5288 N N . VAL B 1 278 ? -14.727 -30.188 -0.82 1 97 278 VAL B N 1
ATOM 5289 C CA . VAL B 1 278 ? -15.883 -30.547 -0.003 1 97 278 VAL B CA 1
ATOM 5290 C C . VAL B 1 278 ? -16.75 -29.328 0.236 1 97 278 VAL B C 1
ATOM 5292 O O . VAL B 1 278 ? -17.938 -29.453 0.556 1 97 278 VAL B O 1
ATOM 5295 N N . TYR B 1 279 ? -16.203 -28.172 0.061 1 98.06 279 TYR B N 1
ATOM 5296 C CA . TYR B 1 279 ? -16.953 -26.922 0.286 1 98.06 279 TYR B CA 1
ATOM 5297 C C . TYR B 1 279 ? -17.359 -26.281 -1.036 1 98.06 279 TYR B C 1
ATOM 5299 O O . TYR B 1 279 ? -16.672 -26.453 -2.049 1 98.06 279 TYR B O 1
ATOM 5307 N N . ARG B 1 280 ? -18.453 -25.562 -1.002 1 97.94 280 ARG B N 1
ATOM 5308 C CA . ARG B 1 280 ? -18.828 -24.703 -2.119 1 97.94 280 ARG B CA 1
ATOM 5309 C C . ARG B 1 280 ? -18.266 -23.297 -1.95 1 97.94 280 ARG B C 1
ATOM 5311 O O . ARG B 1 280 ? -18.391 -22.688 -0.883 1 97.94 280 ARG B O 1
ATOM 5318 N N . ILE B 1 281 ? -17.688 -22.781 -3.004 1 98.31 281 ILE B N 1
ATOM 5319 C CA . ILE B 1 281 ? -17.109 -21.453 -2.963 1 98.31 281 ILE B CA 1
ATOM 5320 C C . ILE B 1 281 ? -18.203 -20.422 -2.676 1 98.31 281 ILE B C 1
ATOM 5322 O O . ILE B 1 281 ? -17.984 -19.438 -1.97 1 98.31 281 ILE B O 1
ATOM 5326 N N . ASP B 1 282 ? -19.406 -20.703 -3.146 1 98.56 282 ASP B N 1
ATOM 5327 C CA . ASP B 1 282 ? -20.531 -19.812 -2.908 1 98.56 282 ASP B CA 1
ATOM 5328 C C . ASP B 1 282 ? -20.828 -19.688 -1.416 1 98.56 282 ASP B C 1
ATOM 5330 O O . ASP B 1 282 ? -21.25 -18.625 -0.949 1 98.56 282 ASP B O 1
ATOM 5334 N N . ASP B 1 283 ? -20.672 -20.719 -0.708 1 98.62 283 ASP B N 1
ATOM 5335 C CA . ASP B 1 283 ? -20.891 -20.656 0.733 1 98.62 283 ASP B CA 1
ATOM 5336 C C . ASP B 1 283 ? -19.859 -19.781 1.425 1 98.62 283 ASP B C 1
ATOM 5338 O O . ASP B 1 283 ? -20.188 -19.016 2.336 1 98.62 283 ASP B O 1
ATOM 5342 N N . VAL B 1 284 ? -18.641 -19.906 0.983 1 98.69 284 VAL B N 1
ATOM 5343 C CA . VAL B 1 284 ? -17.578 -19.078 1.533 1 98.69 284 VAL B CA 1
ATOM 5344 C C . VAL B 1 284 ? -17.859 -17.594 1.264 1 98.69 284 VAL B C 1
ATOM 5346 O O . VAL B 1 284 ? -17.781 -16.766 2.17 1 98.69 284 VAL B O 1
ATOM 5349 N N . LEU B 1 285 ? -18.234 -17.297 0.045 1 98.62 285 LEU B N 1
ATOM 5350 C CA . LEU B 1 285 ? -18.5 -15.93 -0.357 1 98.62 285 LEU B CA 1
ATOM 5351 C C . LEU B 1 285 ? -19.688 -15.359 0.423 1 98.62 285 LEU B C 1
ATOM 5353 O O . LEU B 1 285 ? -19.656 -14.195 0.842 1 98.62 285 LEU B O 1
ATOM 5357 N N . THR B 1 286 ? -20.703 -16.141 0.571 1 98.56 286 THR B N 1
ATOM 5358 C CA . THR B 1 286 ? -21.891 -15.727 1.33 1 98.56 286 THR B CA 1
ATOM 5359 C C . THR B 1 286 ? -21.516 -15.391 2.771 1 98.56 286 THR B C 1
ATOM 5361 O O . THR B 1 286 ? -21.938 -14.367 3.311 1 98.56 286 THR B O 1
ATOM 5364 N N . ASP B 1 287 ? -20.719 -16.219 3.35 1 98.69 287 ASP B N 1
ATOM 5365 C CA . ASP B 1 287 ? -20.297 -16 4.73 1 98.69 287 ASP B CA 1
ATOM 5366 C C . ASP B 1 287 ? -19.438 -14.742 4.859 1 98.69 287 ASP B C 1
ATOM 5368 O O . ASP B 1 287 ? -19.578 -13.992 5.832 1 98.69 287 ASP B O 1
ATOM 5372 N N . VAL B 1 288 ? -18.578 -14.531 3.902 1 98.75 288 VAL B N 1
ATOM 5373 C CA . VAL B 1 288 ? -17.719 -13.344 3.9 1 98.75 288 VAL B CA 1
ATOM 5374 C C . VAL B 1 288 ? -18.594 -12.086 3.834 1 98.75 288 VAL B C 1
ATOM 5376 O O . VAL B 1 288 ? -18.375 -11.133 4.582 1 98.75 288 VAL B O 1
ATOM 5379 N N . ARG B 1 289 ? -19.547 -12.07 2.975 1 98.5 289 ARG B N 1
ATOM 5380 C CA . ARG B 1 289 ? -20.406 -10.914 2.803 1 98.5 289 ARG B CA 1
ATOM 5381 C C . ARG B 1 289 ? -21.25 -10.672 4.051 1 98.5 289 ARG B C 1
ATOM 5383 O O . ARG B 1 289 ? -21.469 -9.523 4.457 1 98.5 289 ARG B O 1
ATOM 5390 N N . LYS B 1 290 ? -21.719 -11.711 4.664 1 98.38 290 LYS B N 1
ATOM 5391 C CA . LYS B 1 290 ? -22.469 -11.594 5.91 1 98.38 290 LYS B CA 1
ATOM 5392 C C . LYS B 1 290 ? -21.609 -11 7.02 1 98.38 290 LYS B C 1
ATOM 5394 O O . LYS B 1 290 ? -22.062 -10.148 7.781 1 98.38 290 LYS B O 1
ATOM 5399 N N . LEU B 1 291 ? -20.422 -11.516 7.098 1 98.25 291 LEU B N 1
ATOM 5400 C CA . LEU B 1 291 ? -19.484 -11.008 8.094 1 98.25 291 LEU B CA 1
ATOM 5401 C C . LEU B 1 291 ? -19.219 -9.523 7.871 1 98.25 291 LEU B C 1
ATOM 5403 O O . LEU B 1 291 ? -19.188 -8.742 8.828 1 98.25 291 LEU B O 1
ATOM 5407 N N . ALA B 1 292 ? -18.969 -9.141 6.621 1 97.81 292 ALA B N 1
ATOM 5408 C CA . ALA B 1 292 ? -18.719 -7.746 6.266 1 97.81 292 ALA B CA 1
ATOM 5409 C C . ALA B 1 292 ? -19.906 -6.859 6.637 1 97.81 292 ALA B C 1
ATOM 5411 O O . ALA B 1 292 ? -19.719 -5.766 7.172 1 97.81 292 ALA B O 1
ATOM 5412 N N . GLU B 1 293 ? -21.078 -7.328 6.359 1 97.06 293 GLU B N 1
ATOM 5413 C CA . GLU B 1 293 ? -22.281 -6.582 6.668 1 97.06 293 GLU B CA 1
ATOM 5414 C C . GLU B 1 293 ? -22.438 -6.375 8.172 1 97.06 293 GLU B C 1
ATOM 5416 O O . GLU B 1 293 ? -22.781 -5.277 8.617 1 97.06 293 GLU B O 1
ATOM 5421 N N . SER B 1 294 ? -22.25 -7.422 8.883 1 97.69 294 SER B N 1
ATOM 5422 C CA . SER B 1 294 ? -22.344 -7.336 10.336 1 97.69 294 SER B CA 1
ATOM 5423 C C . SER B 1 294 ? -21.297 -6.363 10.891 1 97.69 294 SER B C 1
ATOM 5425 O O . SER B 1 294 ? -21.594 -5.598 11.812 1 97.69 294 SER B O 1
ATOM 5427 N N . PHE B 1 295 ? -20.141 -6.445 10.352 1 97.69 295 PHE B N 1
ATOM 5428 C CA . PHE B 1 295 ? -19.062 -5.574 10.773 1 97.69 295 PHE B CA 1
ATOM 5429 C C . PHE B 1 295 ? -19.422 -4.109 10.539 1 97.69 295 PHE B C 1
ATOM 5431 O O . PHE B 1 295 ? -19.219 -3.268 11.414 1 97.69 295 PHE B O 1
ATOM 5438 N N . CYS B 1 296 ? -19.938 -3.783 9.375 1 95.44 296 CYS B N 1
ATOM 5439 C CA . CYS B 1 296 ? -20.312 -2.422 9.023 1 95.44 296 CYS B CA 1
ATOM 5440 C C . CYS B 1 296 ? -21.453 -1.922 9.906 1 95.44 296 CYS B C 1
ATOM 5442 O O . CYS B 1 296 ? -21.516 -0.732 10.227 1 95.44 296 CYS B O 1
ATOM 5444 N N . SER B 1 297 ? -22.344 -2.809 10.266 1 96.25 297 SER B N 1
ATOM 5445 C CA . SER B 1 297 ? -23.453 -2.426 11.133 1 96.25 297 SER B CA 1
ATOM 5446 C C . SER B 1 297 ? -22.953 -1.992 12.508 1 96.25 297 SER B C 1
ATOM 5448 O O . SER B 1 297 ? -23.531 -1.111 13.133 1 96.25 297 SER B O 1
ATOM 5450 N N . ILE B 1 298 ? -21.875 -2.527 12.891 1 96.94 298 ILE B N 1
ATOM 5451 C CA . ILE B 1 298 ? -21.312 -2.238 14.203 1 96.94 298 ILE B CA 1
ATOM 5452 C C . ILE B 1 298 ? -20.469 -0.969 14.133 1 96.94 298 ILE B C 1
ATOM 5454 O O . ILE B 1 298 ? -20.531 -0.12 15.023 1 96.94 298 ILE B O 1
ATOM 5458 N N . TYR B 1 299 ? -19.703 -0.784 13.062 1 97.06 299 TYR B N 1
ATOM 5459 C CA . TYR B 1 299 ? -18.656 0.239 13.078 1 97.06 299 TYR B CA 1
ATOM 5460 C C . TYR B 1 299 ? -19.031 1.408 12.172 1 97.06 299 TYR B C 1
ATOM 5462 O O . TYR B 1 299 ? -18.328 2.422 12.133 1 97.06 299 TYR B O 1
ATOM 5470 N N . GLY B 1 300 ? -20.078 1.331 11.422 1 96.88 300 GLY B N 1
ATOM 5471 C CA . GLY B 1 300 ? -20.594 2.436 10.633 1 96.88 300 GLY B CA 1
ATOM 5472 C C . GLY B 1 300 ? -19.812 2.652 9.344 1 96.88 300 GLY B C 1
ATOM 5473 O O . GLY B 1 300 ? -19.906 3.717 8.727 1 96.88 300 GLY B O 1
ATOM 5474 N N . CYS B 1 301 ? -18.969 1.705 8.961 1 97.31 301 CYS B N 1
ATOM 5475 C CA . CYS B 1 301 ? -18.219 1.795 7.723 1 97.31 301 CYS B CA 1
ATOM 5476 C C . CYS B 1 301 ? -18.969 1.145 6.57 1 97.31 301 CYS B C 1
ATOM 5478 O O . CYS B 1 301 ? -20.094 0.682 6.746 1 97.31 301 CYS B O 1
ATOM 5480 N N . LYS B 1 302 ? -18.453 1.263 5.375 1 97.69 302 LYS B N 1
ATOM 5481 C CA . LYS B 1 302 ? -18.922 0.535 4.199 1 97.69 302 LYS B CA 1
ATOM 5482 C C . LYS B 1 302 ? -17.844 -0.411 3.672 1 97.69 302 LYS B C 1
ATOM 5484 O O . LYS B 1 302 ? -16.656 -0.068 3.66 1 97.69 302 LYS B O 1
ATOM 5489 N N . ILE B 1 303 ? -18.297 -1.583 3.291 1 98.06 303 ILE B N 1
ATOM 5490 C CA . ILE B 1 303 ? -17.359 -2.59 2.805 1 98.06 303 ILE B CA 1
ATOM 5491 C C . ILE B 1 303 ? -17.844 -3.129 1.457 1 98.06 303 ILE B C 1
ATOM 5493 O O . ILE B 1 303 ? -19.031 -3.4 1.273 1 98.06 303 ILE B O 1
ATOM 5497 N N . ASN B 1 304 ? -16.984 -3.182 0.538 1 98 304 ASN B N 1
ATOM 5498 C CA . ASN B 1 304 ? -17.234 -3.832 -0.745 1 98 304 ASN B CA 1
ATOM 5499 C C . ASN B 1 304 ? -16.359 -5.07 -0.919 1 98 304 ASN B C 1
ATOM 5501 O O . ASN B 1 304 ? -15.141 -5.008 -0.748 1 98 304 ASN B O 1
ATOM 5505 N N . VAL B 1 305 ? -16.984 -6.199 -1.193 1 98.44 305 VAL B N 1
ATOM 5506 C CA . VAL B 1 305 ? -16.312 -7.461 -1.474 1 98.44 305 VAL B CA 1
ATOM 5507 C C . VAL B 1 305 ? -16.422 -7.789 -2.961 1 98.44 305 VAL B C 1
ATOM 5509 O O . VAL B 1 305 ? -17.516 -8.078 -3.457 1 98.44 305 VAL B O 1
ATOM 5512 N N . GLU B 1 306 ? -15.312 -7.758 -3.645 1 98.44 306 GLU B N 1
ATOM 5513 C CA . GLU B 1 306 ? -15.273 -8.055 -5.074 1 98.44 306 GLU B CA 1
ATOM 5514 C C . GLU B 1 306 ? -14.531 -9.359 -5.344 1 98.44 306 GLU B C 1
ATOM 5516 O O . GLU B 1 306 ? -13.484 -9.617 -4.746 1 98.44 306 GLU B O 1
ATOM 5521 N N . VAL B 1 307 ? -15.086 -10.18 -6.18 1 98.19 307 VAL B N 1
ATOM 5522 C CA . VAL B 1 307 ? -14.391 -11.391 -6.621 1 98.19 307 VAL B CA 1
ATOM 5523 C C . VAL B 1 307 ? -13.414 -11.047 -7.742 1 98.19 307 VAL B C 1
ATOM 5525 O O . VAL B 1 307 ? -13.82 -10.57 -8.805 1 98.19 307 VAL B O 1
ATOM 5528 N N . VAL B 1 308 ? -12.188 -11.258 -7.496 1 96.62 308 VAL B N 1
ATOM 5529 C CA . VAL B 1 308 ? -11.133 -10.969 -8.461 1 96.62 308 VAL B CA 1
ATOM 5530 C C . VAL B 1 308 ? -10.914 -12.18 -9.367 1 96.62 308 VAL B C 1
ATOM 5532 O O . VAL B 1 308 ? -10.664 -12.031 -10.562 1 96.62 308 VAL B O 1
ATOM 5535 N N . ASN B 1 309 ? -10.898 -13.328 -8.789 1 95.06 309 ASN B N 1
ATOM 5536 C CA . ASN B 1 309 ? -10.758 -14.609 -9.461 1 95.06 309 ASN B CA 1
ATOM 5537 C C . ASN B 1 309 ? -11.523 -15.711 -8.734 1 95.06 309 ASN B C 1
ATOM 5539 O O . ASN B 1 309 ? -11.602 -15.711 -7.504 1 95.06 309 ASN B O 1
ATOM 5543 N N . ARG B 1 310 ? -12.117 -16.531 -9.469 1 96.25 310 ARG B N 1
ATOM 5544 C CA . ARG B 1 310 ? -12.844 -17.672 -8.938 1 96.25 310 ARG B CA 1
ATOM 5545 C C . ARG B 1 310 ? -12.656 -18.906 -9.812 1 96.25 310 ARG B C 1
ATOM 5547 O O . ARG B 1 310 ? -12.828 -18.844 -11.039 1 96.25 310 ARG B O 1
ATOM 5554 N N . GLU B 1 311 ? -12.242 -19.953 -9.211 1 94.94 311 GLU B N 1
ATOM 5555 C CA . GLU B 1 311 ? -12.117 -21.25 -9.859 1 94.94 311 GLU B CA 1
ATOM 5556 C C . GLU B 1 311 ? -12.695 -22.359 -8.992 1 94.94 311 GLU B C 1
ATOM 5558 O O . GLU B 1 311 ? -12.07 -22.781 -8.008 1 94.94 311 GLU B O 1
ATOM 5563 N N . ASP B 1 312 ? -13.82 -22.844 -9.414 1 95 312 ASP B N 1
ATOM 5564 C CA . ASP B 1 312 ? -14.375 -24 -8.703 1 95 312 ASP B CA 1
ATOM 5565 C C . ASP B 1 312 ? -13.523 -25.25 -8.922 1 95 312 ASP B C 1
ATOM 5567 O O . ASP B 1 312 ? -12.867 -25.375 -9.953 1 95 312 ASP B O 1
ATOM 5571 N N . PRO B 1 313 ? -13.477 -26.125 -7.891 1 92.44 313 PRO B N 1
ATOM 5572 C CA . PRO B 1 313 ? -12.703 -27.344 -8.109 1 92.44 313 PRO B CA 1
ATOM 5573 C C . PRO B 1 313 ? -13.266 -28.203 -9.25 1 92.44 313 PRO B C 1
ATOM 5575 O O . PRO B 1 313 ? -14.477 -28.234 -9.461 1 92.44 313 PRO B O 1
ATOM 5578 N N . SER B 1 314 ? -12.344 -28.812 -10 1 90.06 314 SER B N 1
ATOM 5579 C CA . SER B 1 314 ? -12.742 -29.766 -11.039 1 90.06 314 SER B CA 1
ATOM 5580 C C . SER B 1 314 ? -12.695 -31.203 -10.523 1 90.06 314 SER B C 1
ATOM 5582 O O . SER B 1 314 ? -12.125 -31.453 -9.461 1 90.06 314 SER B O 1
ATOM 5584 N N . GLN B 1 315 ? -13.328 -32.062 -11.289 1 92.5 315 GLN B N 1
ATOM 5585 C CA . GLN B 1 315 ? -13.195 -33.469 -10.969 1 92.5 315 GLN B CA 1
ATOM 5586 C C . GLN B 1 315 ? -11.742 -33.938 -11.07 1 92.5 315 GLN B C 1
ATOM 5588 O O . GLN B 1 315 ? -11.047 -33.594 -12.023 1 92.5 315 GLN B O 1
ATOM 5593 N N . PRO B 1 316 ? -11.32 -34.656 -10.094 1 95.62 316 PRO B N 1
ATOM 5594 C CA . PRO B 1 316 ? -9.938 -35.156 -10.148 1 95.62 316 PRO B CA 1
ATOM 5595 C C . PRO B 1 316 ? -9.703 -36.125 -11.312 1 95.62 316 PRO B C 1
ATOM 5597 O O . PRO B 1 316 ? -10.641 -36.812 -11.758 1 95.62 316 PRO B O 1
ATOM 5600 N N . THR B 1 317 ? -8.484 -36.094 -11.836 1 97.44 317 THR B N 1
ATOM 5601 C CA . THR B 1 317 ? -8.078 -37.156 -12.742 1 97.44 317 THR B CA 1
ATOM 5602 C C . THR B 1 317 ? -8.062 -38.5 -12.016 1 97.44 317 THR B C 1
ATOM 5604 O O . THR B 1 317 ? -7.434 -38.656 -10.969 1 97.44 317 THR B O 1
ATOM 5607 N N . PRO B 1 318 ? -8.773 -39.469 -12.547 1 96.75 318 PRO B N 1
ATOM 5608 C CA . PRO B 1 318 ? -8.719 -40.781 -11.906 1 96.75 318 PRO B CA 1
ATOM 5609 C C . PRO B 1 318 ? -7.297 -41.344 -11.82 1 96.75 318 PRO B C 1
ATOM 5611 O O . PRO B 1 318 ? -6.551 -41.312 -12.805 1 96.75 318 PRO B O 1
ATOM 5614 N N . PRO B 1 319 ? -6.949 -41.875 -10.648 1 96.38 319 PRO B N 1
ATOM 5615 C CA . PRO B 1 319 ? -5.586 -42.375 -10.469 1 96.38 319 PRO B CA 1
ATOM 5616 C C . PRO B 1 319 ? -5.262 -43.531 -11.422 1 96.38 319 PRO B C 1
ATOM 5618 O O . PRO B 1 319 ? -4.086 -43.812 -11.688 1 96.38 319 PRO B O 1
ATOM 5621 N N . ASP B 1 320 ? -6.273 -44.156 -11.945 1 96.88 320 ASP B N 1
ATOM 5622 C CA . ASP B 1 320 ? -6.043 -45.281 -12.828 1 96.88 320 ASP B CA 1
ATOM 5623 C C . ASP B 1 320 ? -6.094 -44.875 -14.297 1 96.88 320 ASP B C 1
ATOM 5625 O O . ASP B 1 320 ? -6.051 -45.719 -15.188 1 96.88 320 ASP B O 1
ATOM 5629 N N . SER B 1 321 ? -6.219 -43.625 -14.555 1 97.5 321 SER B N 1
ATOM 5630 C CA . SER B 1 321 ? -6.203 -43.156 -15.93 1 97.5 321 SER B CA 1
ATOM 5631 C C . SER B 1 321 ? -4.871 -43.438 -16.609 1 97.5 321 SER B C 1
ATOM 5633 O O . SER B 1 321 ? -3.834 -43.5 -15.938 1 97.5 321 SER B O 1
ATOM 5635 N N . PRO B 1 322 ? -4.879 -43.531 -17.906 1 97.25 322 PRO B N 1
ATOM 5636 C CA . PRO B 1 322 ? -3.662 -43.875 -18.641 1 97.25 322 PRO B CA 1
ATOM 5637 C C . PRO B 1 322 ? -2.541 -42.844 -18.438 1 97.25 322 PRO B C 1
ATOM 5639 O O . PRO B 1 322 ? -1.37 -43.25 -18.344 1 97.25 322 PRO B O 1
ATOM 5642 N N . VAL B 1 323 ? -2.846 -41.625 -18.359 1 98.25 323 VAL B N 1
ATOM 5643 C CA . VAL B 1 323 ? -1.809 -40.594 -18.203 1 98.25 323 VAL B CA 1
ATOM 5644 C C . VAL B 1 323 ? -1.137 -40.75 -16.828 1 98.25 323 VAL B C 1
ATOM 5646 O O . VAL B 1 323 ? 0.084 -40.625 -16.719 1 98.25 323 VAL B O 1
ATOM 5649 N N . VAL B 1 324 ? -1.893 -41.125 -15.805 1 98.5 324 VAL B N 1
ATOM 5650 C CA . VAL B 1 324 ? -1.356 -41.25 -14.453 1 98.5 324 VAL B CA 1
ATOM 5651 C C . VAL B 1 324 ? -0.561 -42.531 -14.336 1 98.5 324 VAL B C 1
ATOM 5653 O O . VAL B 1 324 ? 0.587 -42.531 -13.891 1 98.5 324 VAL B O 1
ATOM 5656 N N . THR B 1 325 ? -1.162 -43.594 -14.789 1 97.81 325 THR B N 1
ATOM 5657 C CA . THR B 1 325 ? -0.478 -44.875 -14.695 1 97.81 325 THR B CA 1
ATOM 5658 C C . THR B 1 325 ? 0.763 -44.906 -15.578 1 97.81 325 THR B C 1
ATOM 5660 O O . THR B 1 325 ? 1.793 -45.469 -15.203 1 97.81 325 THR B O 1
ATOM 5663 N N . GLY B 1 326 ? 0.618 -44.312 -16.781 1 97.5 326 GLY B N 1
ATOM 5664 C CA . GLY B 1 326 ? 1.771 -44.188 -17.656 1 97.5 326 GLY B CA 1
ATOM 5665 C C . GLY B 1 326 ? 2.92 -43.438 -17.047 1 97.5 326 GLY B C 1
ATOM 5666 O O . GLY B 1 326 ? 4.078 -43.844 -17.156 1 97.5 326 GLY B O 1
ATOM 5667 N N . LEU B 1 327 ? 2.598 -42.344 -16.438 1 98.5 327 LEU B N 1
ATOM 5668 C CA . LEU B 1 327 ? 3.611 -41.5 -15.797 1 98.5 327 LEU B CA 1
ATOM 5669 C C . LEU B 1 327 ? 4.254 -42.25 -14.617 1 98.5 327 LEU B C 1
ATOM 5671 O O . LEU B 1 327 ? 5.48 -42.219 -14.477 1 98.5 327 LEU B O 1
ATOM 5675 N N . ILE B 1 328 ? 3.475 -42.875 -13.773 1 98.19 328 ILE B N 1
ATOM 5676 C CA . ILE B 1 328 ? 3.973 -43.594 -12.602 1 98.19 328 ILE B CA 1
ATOM 5677 C C . ILE B 1 328 ? 4.895 -44.719 -13.047 1 98.19 328 ILE B C 1
ATOM 5679 O O . ILE B 1 328 ? 5.969 -44.906 -12.469 1 98.19 328 ILE B O 1
ATOM 5683 N N . ASN B 1 329 ? 4.523 -45.375 -14.055 1 97.62 329 ASN B N 1
ATOM 5684 C CA . ASN B 1 329 ? 5.348 -46.469 -14.594 1 97.62 329 ASN B CA 1
ATOM 5685 C C . ASN B 1 329 ? 6.66 -45.938 -15.164 1 97.62 329 ASN B C 1
ATOM 5687 O O . ASN B 1 329 ? 7.719 -46.531 -14.969 1 97.62 329 ASN B O 1
ATOM 5691 N N . ALA B 1 330 ? 6.547 -44.875 -15.938 1 97.88 330 ALA B N 1
ATOM 5692 C CA . ALA B 1 330 ? 7.75 -44.281 -16.5 1 97.88 330 ALA B CA 1
ATOM 5693 C C . ALA B 1 330 ? 8.711 -43.844 -15.398 1 97.88 330 ALA B C 1
ATOM 5695 O O . ALA B 1 330 ? 9.93 -44.031 -15.516 1 97.88 330 ALA B O 1
ATOM 5696 N N . LEU B 1 331 ? 8.203 -43.312 -14.312 1 98.25 331 LEU B N 1
ATOM 5697 C CA . LEU B 1 331 ? 9.008 -42.844 -13.188 1 98.25 331 LEU B CA 1
ATOM 5698 C C . LEU B 1 331 ? 9.695 -44.031 -12.508 1 98.25 331 LEU B C 1
ATOM 5700 O O . LEU B 1 331 ? 10.875 -43.969 -12.156 1 98.25 331 LEU B O 1
ATOM 5704 N N . LYS B 1 332 ? 8.953 -45.031 -12.336 1 97.56 332 LYS B N 1
ATOM 5705 C CA . LYS B 1 332 ? 9.531 -46.25 -11.75 1 97.56 332 LYS B CA 1
ATOM 5706 C C . LYS B 1 332 ? 10.672 -46.781 -12.617 1 97.56 332 LYS B C 1
ATOM 5708 O O . LYS B 1 332 ? 11.727 -47.156 -12.102 1 97.56 332 LYS B O 1
ATOM 5713 N N . ARG B 1 333 ? 10.5 -46.75 -13.844 1 96.25 333 ARG B N 1
ATOM 5714 C CA . ARG B 1 333 ? 11.453 -47.344 -14.789 1 96.25 333 ARG B CA 1
ATOM 5715 C C . ARG B 1 333 ? 12.703 -46.469 -14.898 1 96.25 333 ARG B C 1
ATOM 5717 O O . ARG B 1 333 ? 13.82 -46.969 -14.992 1 96.25 333 ARG B O 1
ATOM 5724 N N . THR B 1 334 ? 12.5 -45.219 -14.961 1 95.94 334 THR B N 1
ATOM 5725 C CA . THR B 1 334 ? 13.617 -44.312 -15.273 1 95.94 334 THR B CA 1
ATOM 5726 C C . THR B 1 334 ? 14.359 -43.906 -14 1 95.94 334 THR B C 1
ATOM 5728 O O . THR B 1 334 ? 15.562 -43.688 -14.031 1 95.94 334 THR B O 1
ATOM 5731 N N . ARG B 1 335 ? 13.641 -43.844 -12.852 1 96.25 335 ARG B N 1
ATOM 5732 C CA . ARG B 1 335 ? 14.227 -43.219 -11.68 1 96.25 335 ARG B CA 1
ATOM 5733 C C . ARG B 1 335 ? 14.062 -44.094 -10.445 1 96.25 335 ARG B C 1
ATOM 5735 O O . ARG B 1 335 ? 14.617 -43.781 -9.383 1 96.25 335 ARG B O 1
ATOM 5742 N N . GLY B 1 336 ? 13.32 -45.094 -10.508 1 96.94 336 GLY B N 1
ATOM 5743 C CA . GLY B 1 336 ? 13.031 -45.938 -9.352 1 96.94 336 GLY B CA 1
ATOM 5744 C C . GLY B 1 336 ? 12.125 -45.25 -8.344 1 96.94 336 GLY B C 1
ATOM 5745 O O . GLY B 1 336 ? 12.117 -45.625 -7.168 1 96.94 336 GLY B O 1
ATOM 5746 N N . VAL B 1 337 ? 11.383 -44.312 -8.781 1 96.75 337 VAL B N 1
ATOM 5747 C CA . VAL B 1 337 ? 10.516 -43.531 -7.898 1 96.75 337 VAL B CA 1
ATOM 5748 C C . VAL B 1 337 ? 9.133 -44.156 -7.844 1 96.75 337 VAL B C 1
ATOM 5750 O O . VAL B 1 337 ? 8.547 -44.469 -8.883 1 96.75 337 VAL B O 1
ATOM 5753 N N . SER B 1 338 ? 8.609 -44.406 -6.637 1 96.88 338 SER B N 1
ATOM 5754 C CA . SER B 1 338 ? 7.227 -44.812 -6.426 1 96.88 338 SER B CA 1
ATOM 5755 C C . SER B 1 338 ? 6.32 -43.625 -6.223 1 96.88 338 SER B C 1
ATOM 5757 O O . SER B 1 338 ? 6.047 -43.219 -5.086 1 96.88 338 SER B O 1
ATOM 5759 N N . ALA B 1 339 ? 5.797 -43.156 -7.344 1 97.62 339 ALA B N 1
ATOM 5760 C CA . ALA B 1 339 ? 5.027 -41.906 -7.305 1 97.62 339 ALA B CA 1
ATOM 5761 C C . ALA B 1 339 ? 3.59 -42.156 -6.859 1 97.62 339 ALA B C 1
ATOM 5763 O O . ALA B 1 339 ? 3.064 -43.281 -7.047 1 97.62 339 ALA B O 1
ATOM 5764 N N . VAL B 1 340 ? 2.961 -41.188 -6.188 1 97.19 340 VAL B N 1
ATOM 5765 C CA . VAL B 1 340 ? 1.585 -41.281 -5.711 1 97.19 340 VAL B CA 1
ATOM 5766 C C . VAL B 1 340 ? 0.773 -40.094 -6.215 1 97.19 340 VAL B C 1
ATOM 5768 O O . VAL B 1 340 ? 1.296 -38.969 -6.32 1 97.19 340 VAL B O 1
ATOM 5771 N N . PRO B 1 341 ? -0.491 -40.344 -6.555 1 97.62 341 PRO B N 1
ATOM 5772 C CA . PRO B 1 341 ? -1.36 -39.219 -6.898 1 97.62 341 PRO B CA 1
ATOM 5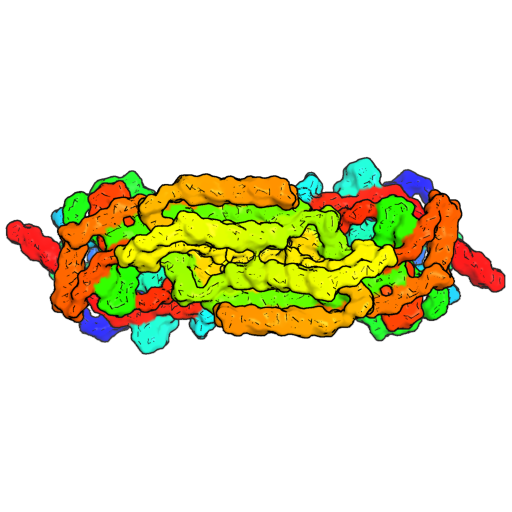773 C C . PRO B 1 341 ? -1.697 -38.344 -5.691 1 97.62 341 PRO B C 1
ATOM 5775 O O . PRO B 1 341 ? -1.901 -38.875 -4.59 1 97.62 341 PRO B O 1
ATOM 5778 N N . VAL B 1 342 ? -1.72 -37.062 -5.844 1 97.44 342 VAL B N 1
ATOM 5779 C CA . VAL B 1 342 ? -2.049 -36.125 -4.766 1 97.44 342 VAL B CA 1
ATOM 5780 C C . VAL B 1 342 ? -2.877 -34.969 -5.32 1 97.44 342 VAL B C 1
ATOM 5782 O O . VAL B 1 342 ? -2.975 -34.781 -6.535 1 97.44 342 VAL B O 1
ATOM 5785 N N . GLY B 1 343 ? -3.541 -34.25 -4.395 1 96.75 343 GLY B N 1
ATOM 5786 C CA . GLY B 1 343 ? -4.121 -32.969 -4.688 1 96.75 343 GLY B CA 1
ATOM 5787 C C . GLY B 1 343 ? -3.285 -31.812 -4.164 1 96.75 343 GLY B C 1
ATOM 5788 O O . GLY B 1 343 ? -2.512 -31.969 -3.221 1 96.75 343 GLY B O 1
ATOM 5789 N N . ILE B 1 344 ? -3.449 -30.641 -4.812 1 94.44 344 ILE B N 1
ATOM 5790 C CA . ILE B 1 344 ? -2.666 -29.5 -4.363 1 94.44 344 ILE B CA 1
ATOM 5791 C C . ILE B 1 344 ? -3.584 -28.297 -4.145 1 94.44 344 ILE B C 1
ATOM 5793 O O . ILE B 1 344 ? -4.75 -28.312 -4.551 1 94.44 344 ILE B O 1
ATOM 5797 N N . GLY B 1 345 ? -3.039 -27.297 -3.523 1 91.88 345 GLY B N 1
ATOM 5798 C CA . GLY B 1 345 ? -3.768 -26.078 -3.264 1 91.88 345 GLY B CA 1
ATOM 5799 C C . GLY B 1 345 ? -3.703 -25.094 -4.414 1 91.88 345 GLY B C 1
ATOM 5800 O O . GLY B 1 345 ? -4.508 -24.156 -4.488 1 91.88 345 GLY B O 1
ATOM 5801 N N . GLY B 1 346 ? -2.824 -25.297 -5.27 1 86.75 346 GLY B N 1
ATOM 5802 C CA . GLY B 1 346 ? -2.652 -24.391 -6.398 1 86.75 346 GLY B CA 1
ATOM 5803 C C . GLY B 1 346 ? -3.553 -24.734 -7.57 1 86.75 346 GLY B C 1
ATOM 5804 O O . GLY B 1 346 ? -4.324 -25.688 -7.516 1 86.75 346 GLY B O 1
ATOM 5805 N N . GLY B 1 347 ? -3.602 -23.75 -8.445 1 91.44 347 GLY B N 1
ATOM 5806 C CA . GLY B 1 347 ? -4.254 -23.969 -9.727 1 91.44 347 GLY B CA 1
ATOM 5807 C C . GLY B 1 347 ? -3.281 -24 -10.891 1 91.44 347 GLY B C 1
ATOM 5808 O O . GLY B 1 347 ? -2.291 -23.266 -10.906 1 91.44 347 GLY B O 1
ATOM 5809 N N . THR B 1 348 ? -3.529 -24.953 -11.711 1 95.56 348 THR B N 1
ATOM 5810 C CA . THR B 1 348 ? -2.783 -25.062 -12.961 1 95.56 348 THR B CA 1
ATOM 5811 C C . THR B 1 348 ? -3.732 -25.141 -14.156 1 95.56 348 THR B C 1
ATOM 5813 O O . THR B 1 348 ? -4.953 -25.062 -13.992 1 95.56 348 THR B O 1
ATOM 5816 N N . TYR B 1 349 ? -3.109 -25.281 -15.32 1 97.56 349 TYR B N 1
ATOM 5817 C CA . TYR B 1 349 ? -3.918 -25.422 -16.516 1 97.56 349 TYR B CA 1
ATOM 5818 C C . TYR B 1 349 ? -4.719 -26.719 -16.5 1 97.56 349 TYR B C 1
ATOM 5820 O O . TYR B 1 349 ? -5.711 -26.859 -17.219 1 97.56 349 TYR B O 1
ATOM 5828 N N . ALA B 1 350 ? -4.332 -27.672 -15.695 1 97.5 350 ALA B N 1
ATOM 5829 C CA . ALA B 1 350 ? -4.941 -29 -15.672 1 97.5 350 ALA B CA 1
ATOM 5830 C C . ALA B 1 350 ? -6.426 -28.922 -15.344 1 97.5 350 ALA B C 1
ATOM 5832 O O . ALA B 1 350 ? -7.227 -29.703 -15.852 1 97.5 350 ALA B O 1
ATOM 5833 N N . LYS B 1 351 ? -6.766 -27.969 -14.508 1 95.62 351 LYS B N 1
ATOM 5834 C CA . LYS B 1 351 ? -8.148 -27.812 -14.078 1 95.62 351 LYS B CA 1
ATOM 5835 C C . LYS B 1 351 ? -9.078 -27.641 -15.281 1 95.62 351 LYS B C 1
ATOM 5837 O O . LYS B 1 351 ? -10.141 -28.266 -15.336 1 95.62 351 LYS B O 1
ATOM 5842 N N . TYR B 1 352 ? -8.664 -26.875 -16.219 1 96.06 352 TYR B N 1
ATOM 5843 C CA . TYR B 1 352 ? -9.523 -26.531 -17.344 1 96.06 352 TYR B CA 1
ATOM 5844 C C . TYR B 1 352 ? -9.641 -27.688 -18.328 1 96.06 352 TYR B C 1
ATOM 5846 O O . TYR B 1 352 ? -10.672 -27.844 -18.984 1 96.06 352 TYR B O 1
ATOM 5854 N N . LEU B 1 353 ? -8.586 -28.469 -18.391 1 96.94 353 LEU B N 1
ATOM 5855 C CA . LEU B 1 353 ? -8.648 -29.688 -19.188 1 96.94 353 LEU B CA 1
ATOM 5856 C C . LEU B 1 353 ? -9.555 -30.719 -18.531 1 96.94 353 LEU B C 1
ATOM 5858 O O . LEU B 1 353 ? -10.383 -31.344 -19.188 1 96.94 353 LEU B O 1
ATOM 5862 N N . ARG B 1 354 ? -9.422 -30.859 -17.25 1 96.19 354 ARG B N 1
ATOM 5863 C CA . ARG B 1 354 ? -10.25 -31.812 -16.5 1 96.19 354 ARG B CA 1
ATOM 5864 C C . ARG B 1 354 ? -11.727 -31.438 -16.609 1 96.19 354 ARG B C 1
ATOM 5866 O O . ARG B 1 354 ? -12.586 -32.312 -16.719 1 96.19 354 ARG B O 1
ATOM 5873 N N . GLU B 1 355 ? -12.016 -30.188 -16.562 1 94.19 355 GLU B N 1
ATOM 5874 C CA . GLU B 1 355 ? -13.383 -29.703 -16.688 1 94.19 355 GLU B CA 1
ATOM 5875 C C . GLU B 1 355 ? -14 -30.125 -18.016 1 94.19 355 GLU B C 1
ATOM 5877 O O . GLU B 1 355 ? -15.219 -30.234 -18.141 1 94.19 355 GLU B O 1
ATOM 5882 N N . ARG B 1 356 ? -13.148 -30.391 -18.953 1 93.88 356 ARG B N 1
ATOM 5883 C CA . ARG B 1 356 ? -13.617 -30.797 -20.281 1 93.88 356 ARG B CA 1
ATOM 5884 C C . ARG B 1 356 ? -13.531 -32.312 -20.453 1 93.88 356 ARG B C 1
ATOM 5886 O O . ARG B 1 356 ? -13.68 -32.812 -21.562 1 93.88 356 ARG B O 1
ATOM 5893 N N . GLY B 1 357 ? -13.227 -32.969 -19.375 1 93.19 357 GLY B N 1
ATOM 5894 C CA . GLY B 1 357 ? -13.234 -34.438 -19.375 1 93.19 357 GLY B CA 1
ATOM 5895 C C . GLY B 1 357 ? -11.922 -35.031 -19.828 1 93.19 357 GLY B C 1
ATOM 5896 O O . GLY B 1 357 ? -11.867 -36.219 -20.172 1 93.19 357 GLY B O 1
ATOM 5897 N N . MET B 1 358 ? -10.922 -34.25 -19.891 1 95.62 358 MET B N 1
ATOM 5898 C CA . MET B 1 358 ? -9.609 -34.75 -20.297 1 95.62 358 MET B CA 1
ATOM 5899 C C . MET B 1 358 ? -8.742 -35.062 -19.078 1 95.62 358 MET B C 1
ATOM 5901 O O . MET B 1 358 ? -8.234 -34.156 -18.438 1 95.62 358 MET B O 1
ATOM 5905 N N . PRO B 1 359 ? -8.562 -36.344 -18.797 1 97.12 359 PRO B N 1
ATOM 5906 C CA . PRO B 1 359 ? -7.656 -36.656 -17.672 1 97.12 359 PRO B CA 1
ATOM 5907 C C . PRO B 1 359 ? -6.273 -36.031 -17.859 1 97.12 359 PRO B C 1
ATOM 5909 O O . PRO B 1 359 ? -5.652 -36.188 -18.906 1 97.12 359 PRO B O 1
ATOM 5912 N N . THR B 1 360 ? -5.859 -35.281 -16.891 1 98.31 360 THR B N 1
ATOM 5913 C CA . THR B 1 360 ? -4.613 -34.531 -16.953 1 98.31 360 THR B CA 1
ATOM 5914 C C . THR B 1 360 ? -3.801 -34.719 -15.672 1 98.31 360 THR B C 1
ATOM 5916 O O . THR B 1 360 ? -4.352 -34.688 -14.57 1 98.31 360 THR B O 1
ATOM 5919 N N . ALA B 1 361 ? -2.57 -35.031 -15.82 1 98.62 361 ALA B N 1
ATOM 5920 C CA . ALA B 1 361 ? -1.65 -35.094 -14.688 1 98.62 361 ALA B CA 1
ATOM 5921 C C . ALA B 1 361 ? -0.746 -33.875 -14.641 1 98.62 361 ALA B C 1
ATOM 5923 O O . ALA B 1 361 ? -0.294 -33.406 -15.68 1 98.62 361 ALA B O 1
ATOM 5924 N N . VAL B 1 362 ? -0.555 -33.375 -13.484 1 98.69 362 VAL B N 1
ATOM 5925 C CA . VAL B 1 362 ? 0.422 -32.312 -13.242 1 98.69 362 VAL B CA 1
ATOM 5926 C C . VAL B 1 362 ? 1.653 -32.906 -12.547 1 98.69 362 VAL B C 1
ATOM 5928 O O . VAL B 1 362 ? 1.537 -33.562 -11.516 1 98.69 362 VAL B O 1
ATOM 5931 N N . TRP B 1 363 ? 2.826 -32.625 -13.25 1 98.62 363 TRP B N 1
ATOM 5932 C CA . TRP B 1 363 ? 3.998 -33.25 -12.664 1 98.62 363 TRP B CA 1
ATOM 5933 C C . TRP B 1 363 ? 5.281 -32.594 -13.156 1 98.62 363 TRP B C 1
ATOM 5935 O O . TRP B 1 363 ? 5.402 -32.281 -14.344 1 98.62 363 TRP B O 1
ATOM 5945 N N . MET B 1 364 ? 6.133 -32.406 -12.281 1 98.31 364 MET B N 1
ATOM 5946 C CA . MET B 1 364 ? 7.543 -32.125 -12.531 1 98.31 364 MET B CA 1
ATOM 5947 C C . MET B 1 364 ? 8.359 -32.281 -11.25 1 98.31 364 MET B C 1
ATOM 5949 O O . MET B 1 364 ? 7.801 -32.438 -10.164 1 98.31 364 MET B O 1
ATOM 5953 N N . THR B 1 365 ? 9.688 -32.312 -11.344 1 98.56 365 THR B N 1
ATOM 5954 C CA . THR B 1 365 ? 10.578 -32.375 -10.188 1 98.56 365 THR B CA 1
ATOM 5955 C C . THR B 1 365 ? 11.094 -30.969 -9.844 1 98.56 365 THR B C 1
ATOM 5957 O O . THR B 1 365 ? 11.859 -30.375 -10.609 1 98.56 365 THR B O 1
ATOM 5960 N N . ILE B 1 366 ? 10.648 -30.484 -8.633 1 97.75 366 ILE B N 1
ATOM 5961 C CA . ILE B 1 366 ? 11 -29.109 -8.281 1 97.75 366 ILE B CA 1
ATOM 5962 C C . ILE B 1 366 ? 11.164 -28.984 -6.766 1 97.75 366 ILE B C 1
ATOM 5964 O O . ILE B 1 366 ? 10.68 -29.844 -6.016 1 97.75 366 ILE B O 1
ATOM 5968 N N . ASP B 1 367 ? 11.836 -27.906 -6.355 1 96.94 367 ASP B N 1
ATOM 5969 C CA . ASP B 1 367 ? 12.062 -27.641 -4.938 1 96.94 367 ASP B CA 1
ATOM 5970 C C . ASP B 1 367 ? 10.992 -26.703 -4.379 1 96.94 367 ASP B C 1
ATOM 5972 O O . ASP B 1 367 ? 11.023 -26.359 -3.197 1 96.94 367 ASP B O 1
ATOM 5976 N N . GLU B 1 368 ? 10.086 -26.281 -5.148 1 94.62 368 GLU B N 1
ATOM 5977 C CA . GLU B 1 368 ? 8.93 -25.484 -4.754 1 94.62 368 GLU B CA 1
ATOM 5978 C C . GLU B 1 368 ? 9.359 -24.109 -4.246 1 94.62 368 GLU B C 1
ATOM 5980 O O . GLU B 1 368 ? 8.984 -23.703 -3.143 1 94.62 368 GLU B O 1
ATOM 5985 N N . THR B 1 369 ? 10.023 -23.359 -5.117 1 96.44 369 THR B N 1
ATOM 5986 C CA . THR B 1 369 ? 10.492 -22.016 -4.777 1 96.44 369 THR B CA 1
ATOM 5987 C C . THR B 1 369 ? 9.695 -20.969 -5.543 1 96.44 369 THR B C 1
ATOM 5989 O O . THR B 1 369 ? 10.062 -19.797 -5.547 1 96.44 369 THR B O 1
ATOM 5992 N N . ALA B 1 370 ? 8.562 -21.406 -6.137 1 95.19 370 ALA B N 1
ATOM 5993 C CA . ALA B 1 370 ? 7.738 -20.5 -6.93 1 95.19 370 ALA B CA 1
ATOM 5994 C C . ALA B 1 370 ? 7.289 -19.312 -6.098 1 95.19 370 ALA B C 1
ATOM 5996 O O . ALA B 1 370 ? 6.957 -19.453 -4.918 1 95.19 370 ALA B O 1
ATOM 5997 N N . HIS B 1 371 ? 7.254 -18.109 -6.656 1 95.12 371 HIS B N 1
ATOM 5998 C CA . HIS B 1 371 ? 6.723 -16.875 -6.113 1 95.12 371 HIS B CA 1
ATOM 5999 C C . HIS B 1 371 ? 7.578 -16.359 -4.961 1 95.12 371 HIS B C 1
ATOM 6001 O O . HIS B 1 371 ? 7.184 -15.422 -4.258 1 95.12 371 HIS B O 1
ATOM 6007 N N . SER B 1 372 ? 8.758 -16.938 -4.777 1 95.69 372 SER B N 1
ATOM 6008 C CA . SER B 1 372 ? 9.672 -16.5 -3.732 1 95.69 372 SER B CA 1
ATOM 6009 C C . SER B 1 372 ? 10.875 -15.773 -4.324 1 95.69 372 SER B C 1
ATOM 6011 O O . SER B 1 372 ? 11.266 -16.031 -5.465 1 95.69 372 SER B O 1
ATOM 6013 N N . PRO B 1 373 ? 11.398 -14.844 -3.473 1 95.44 373 PRO B N 1
ATOM 6014 C CA . PRO B 1 373 ? 12.734 -14.391 -3.895 1 95.44 373 PRO B CA 1
ATOM 6015 C C . PRO B 1 373 ? 13.734 -15.539 -4.008 1 95.44 373 PRO B C 1
ATOM 6017 O O . PRO B 1 373 ? 13.648 -16.516 -3.258 1 95.44 373 PRO B O 1
ATOM 6020 N N . ASN B 1 374 ? 14.641 -15.391 -4.996 1 97.69 374 ASN B N 1
ATOM 6021 C CA . ASN B 1 374 ? 15.672 -16.391 -5.23 1 97.69 374 ASN B CA 1
ATOM 6022 C C . ASN B 1 374 ? 15.07 -17.703 -5.73 1 97.69 374 ASN B C 1
ATOM 6024 O O . ASN B 1 374 ? 15.555 -18.781 -5.383 1 97.69 374 ASN B O 1
ATOM 6028 N N . GLU B 1 375 ? 13.977 -17.594 -6.383 1 98.12 375 GLU B N 1
ATOM 6029 C CA . GLU B 1 375 ? 13.453 -18.734 -7.133 1 98.12 375 GLU B CA 1
ATOM 6030 C C . GLU B 1 375 ? 14.531 -19.359 -8.016 1 98.12 375 GLU B C 1
ATOM 6032 O O . GLU B 1 375 ? 15.367 -18.656 -8.578 1 98.12 375 GLU B O 1
ATOM 6037 N N . TYR B 1 376 ? 14.477 -20.719 -8.109 1 98.69 376 TYR B N 1
ATOM 6038 C CA . TYR B 1 376 ? 15.453 -21.391 -8.969 1 98.69 376 TYR B CA 1
ATOM 6039 C C . TYR B 1 376 ? 14.898 -22.703 -9.5 1 98.69 376 TYR B C 1
ATOM 6041 O O . TYR B 1 376 ? 13.953 -23.25 -8.945 1 98.69 376 TYR B O 1
ATOM 6049 N N . MET B 1 377 ? 15.438 -23.094 -10.602 1 98.56 377 MET B N 1
ATOM 6050 C CA . MET B 1 377 ? 15.258 -24.469 -11.07 1 98.56 377 MET B CA 1
ATOM 6051 C C . MET B 1 377 ? 16.547 -25.266 -10.914 1 98.56 377 MET B C 1
ATOM 6053 O O . MET B 1 377 ? 17.641 -24.688 -10.898 1 98.56 377 MET B O 1
ATOM 6057 N N . VAL B 1 378 ? 16.438 -26.547 -10.742 1 98.62 378 VAL B N 1
ATOM 6058 C CA . VAL B 1 378 ? 17.562 -27.469 -10.742 1 98.62 378 VAL B CA 1
ATOM 6059 C C . VAL B 1 378 ? 17.719 -28.094 -12.125 1 98.62 378 VAL B C 1
ATOM 6061 O O . VAL B 1 378 ? 16.812 -28.766 -12.617 1 98.62 378 VAL B O 1
ATOM 6064 N N . ILE B 1 379 ? 18.844 -27.906 -12.734 1 98.5 379 ILE B N 1
ATOM 6065 C CA . ILE B 1 379 ? 19.094 -28.312 -14.117 1 98.5 379 ILE B CA 1
ATOM 6066 C C . ILE B 1 379 ? 18.891 -29.828 -14.25 1 98.5 379 ILE B C 1
ATOM 6068 O O . ILE B 1 379 ? 18.156 -30.281 -15.141 1 98.5 379 ILE B O 1
ATOM 6072 N N . ASP B 1 380 ? 19.438 -30.562 -13.359 1 97.56 380 ASP B N 1
ATOM 6073 C CA . ASP B 1 380 ? 19.359 -32 -13.43 1 97.56 380 ASP B CA 1
ATOM 6074 C C . ASP B 1 380 ? 17.906 -32.5 -13.297 1 97.56 380 ASP B C 1
ATOM 6076 O O . ASP B 1 380 ? 17.531 -33.5 -13.891 1 97.56 380 ASP B O 1
ATOM 6080 N N . ASN B 1 381 ? 17.141 -31.812 -12.508 1 97.75 381 ASN B N 1
ATOM 6081 C CA . ASN B 1 381 ? 15.734 -32.156 -12.367 1 97.75 381 ASN B CA 1
ATOM 6082 C C . ASN B 1 381 ? 15 -32.094 -13.703 1 97.75 381 ASN B C 1
ATOM 6084 O O . ASN B 1 381 ? 14.266 -33 -14.062 1 97.75 381 ASN B O 1
ATOM 6088 N N . ALA B 1 382 ? 15.242 -31.016 -14.438 1 97.88 382 ALA B N 1
ATOM 6089 C CA . ALA B 1 382 ? 14.586 -30.828 -15.734 1 97.88 382 ALA B CA 1
ATOM 6090 C C . ALA B 1 382 ? 15.008 -31.922 -16.719 1 97.88 382 ALA B C 1
ATOM 6092 O O . ALA B 1 382 ? 14.172 -32.469 -17.438 1 97.88 382 ALA B O 1
ATOM 6093 N N . ILE B 1 383 ? 16.266 -32.188 -16.734 1 97.19 383 ILE B N 1
ATOM 6094 C CA . ILE B 1 383 ? 16.781 -33.188 -17.672 1 97.19 383 ILE B CA 1
ATOM 6095 C C . ILE B 1 383 ? 16.203 -34.562 -17.344 1 97.19 383 ILE B C 1
ATOM 6097 O O . ILE B 1 383 ? 15.781 -35.281 -18.25 1 97.19 383 ILE B O 1
ATOM 6101 N N . LYS B 1 384 ? 16.172 -34.875 -16.078 1 97.06 384 LYS B N 1
ATOM 6102 C CA . LYS B 1 384 ? 15.602 -36.156 -15.656 1 97.06 384 LYS B CA 1
ATOM 6103 C C . LYS B 1 384 ? 14.117 -36.219 -15.969 1 97.06 384 LYS B C 1
ATOM 6105 O O . LYS B 1 384 ? 13.602 -37.281 -16.312 1 97.06 384 LYS B O 1
ATOM 6110 N N . ASP B 1 385 ? 13.445 -35.156 -15.758 1 98.31 385 ASP B N 1
ATOM 6111 C CA . ASP B 1 385 ? 12.031 -35.125 -16.109 1 98.31 385 ASP B CA 1
ATOM 6112 C C . ASP B 1 385 ? 11.82 -35.406 -17.594 1 98.31 385 ASP B C 1
ATOM 6114 O O . ASP B 1 385 ? 10.93 -36.188 -17.953 1 98.31 385 ASP B O 1
ATOM 6118 N N . VAL B 1 386 ? 12.641 -34.781 -18.453 1 97.88 386 VAL B N 1
ATOM 6119 C CA . VAL B 1 386 ? 12.539 -34.969 -19.891 1 97.88 386 VAL B CA 1
ATOM 6120 C C . VAL B 1 386 ? 12.773 -36.469 -20.234 1 97.88 386 VAL B C 1
ATOM 6122 O O . VAL B 1 386 ? 12.086 -37 -21.094 1 97.88 386 VAL B O 1
ATOM 6125 N N . GLU B 1 387 ? 13.711 -37.062 -19.547 1 97.06 387 GLU B N 1
ATOM 6126 C CA . GLU B 1 387 ? 13.953 -38.5 -19.75 1 97.06 387 GLU B CA 1
ATOM 6127 C C . GLU B 1 387 ? 12.711 -39.312 -19.438 1 97.06 387 GLU B C 1
ATOM 6129 O O . GLU B 1 387 ? 12.375 -40.25 -20.172 1 97.06 387 GLU B O 1
ATOM 6134 N N . THR B 1 388 ? 12.078 -39 -18.375 1 98.12 388 THR B N 1
ATOM 6135 C CA . THR B 1 388 ? 10.859 -39.688 -17.969 1 98.12 388 THR B CA 1
ATOM 6136 C C . THR B 1 388 ? 9.758 -39.5 -19.016 1 98.12 388 THR B C 1
ATOM 6138 O O . THR B 1 388 ? 9.102 -40.469 -19.406 1 98.12 388 THR B O 1
ATOM 6141 N N . LEU B 1 389 ? 9.562 -38.312 -19.484 1 98.5 389 LEU B N 1
ATOM 6142 C CA . LEU B 1 389 ? 8.531 -38 -20.469 1 98.5 389 LEU B CA 1
ATOM 6143 C C . LEU B 1 389 ? 8.836 -38.656 -21.797 1 98.5 389 LEU B C 1
ATOM 6145 O O . LEU B 1 389 ? 7.914 -39.062 -22.516 1 98.5 389 LEU B O 1
ATOM 6149 N N . LEU B 1 390 ? 10.109 -38.719 -22.109 1 97.75 390 LEU B N 1
ATOM 6150 C CA . LEU B 1 390 ? 10.523 -39.375 -23.344 1 97.75 390 LEU B CA 1
ATOM 6151 C C . LEU B 1 390 ? 10.141 -40.844 -23.344 1 97.75 390 LEU B C 1
ATOM 6153 O O . LEU B 1 390 ? 9.75 -41.406 -24.375 1 97.75 390 LEU B O 1
ATOM 6157 N N . VAL B 1 391 ? 10.234 -41.5 -22.188 1 97.81 391 VAL B N 1
ATOM 6158 C CA . VAL B 1 391 ? 9.836 -42.875 -22.047 1 97.81 391 VAL B CA 1
ATOM 6159 C C . VAL B 1 391 ? 8.344 -43.031 -22.312 1 97.81 391 VAL B C 1
ATOM 6161 O O . VAL B 1 391 ? 7.91 -43.969 -22.969 1 97.81 391 VAL B O 1
ATOM 6164 N N . MET B 1 392 ? 7.574 -42.125 -21.828 1 97.75 392 MET B N 1
ATOM 6165 C CA . MET B 1 392 ? 6.137 -42.125 -22.078 1 97.75 392 MET B CA 1
ATOM 6166 C C . MET B 1 392 ? 5.852 -42 -23.578 1 97.75 392 MET B C 1
ATOM 6168 O O . MET B 1 392 ? 4.996 -42.688 -24.109 1 97.75 392 MET B O 1
ATOM 6172 N N . LEU B 1 393 ? 6.559 -41.094 -24.219 1 97.88 393 LEU B N 1
ATOM 6173 C CA . LEU B 1 393 ? 6.367 -40.844 -25.641 1 97.88 393 LEU B CA 1
ATOM 6174 C C . LEU B 1 393 ? 6.766 -42.094 -26.453 1 97.88 393 LEU B C 1
ATOM 6176 O O . LEU B 1 393 ? 6.09 -42.438 -27.422 1 97.88 393 LEU B O 1
ATOM 6180 N N . ARG B 1 394 ? 7.832 -42.75 -26.047 1 96.88 394 ARG B N 1
ATOM 6181 C CA . ARG B 1 394 ? 8.273 -43.969 -26.719 1 96.88 394 ARG B CA 1
ATOM 6182 C C . ARG B 1 394 ? 7.215 -45.062 -26.609 1 96.88 394 ARG B C 1
ATOM 6184 O O . ARG B 1 394 ? 6.961 -45.812 -27.578 1 96.88 394 ARG B O 1
ATOM 6191 N N . GLU B 1 395 ? 6.676 -45.156 -25.453 1 95.25 395 GLU B N 1
ATOM 6192 C CA . GLU B 1 395 ? 5.641 -46.156 -25.234 1 95.25 395 GLU B CA 1
ATOM 6193 C C . GLU B 1 395 ? 4.418 -45.875 -26.109 1 95.25 395 GLU B C 1
ATOM 6195 O O . GLU B 1 395 ? 3.799 -46.812 -26.625 1 95.25 395 GLU B O 1
ATOM 6200 N N . LEU B 1 396 ? 4.09 -44.656 -26.266 1 92.88 396 LEU B N 1
ATOM 6201 C CA . LEU B 1 396 ? 2.977 -44.281 -27.109 1 92.88 396 LEU B CA 1
ATOM 6202 C C . LEU B 1 396 ? 3.242 -44.656 -28.562 1 92.88 396 LEU B C 1
ATOM 6204 O O . LEU B 1 396 ? 2.314 -45 -29.297 1 92.88 396 LEU B O 1
ATOM 6208 N N . ASN B 1 397 ? 4.48 -44.562 -29.047 1 91.5 397 ASN B N 1
ATOM 6209 C CA . ASN B 1 397 ? 4.867 -44.875 -30.422 1 91.5 397 ASN B CA 1
ATOM 6210 C C . ASN B 1 397 ? 4.965 -46.375 -30.656 1 91.5 397 ASN B C 1
ATOM 6212 O O . ASN B 1 397 ? 4.871 -46.844 -31.781 1 91.5 397 ASN B O 1
ATOM 6216 N N . SER B 1 398 ? 5.176 -47.125 -29.609 1 87.69 398 SER B N 1
ATOM 6217 C CA . SER B 1 398 ? 5.258 -48.594 -29.719 1 87.69 398 SER B CA 1
ATOM 6218 C C . SER B 1 398 ? 3.867 -49.219 -29.812 1 87.69 398 SER B C 1
ATOM 6220 O O . SER B 1 398 ? 3.693 -50.281 -30.438 1 87.69 398 SER B O 1
ATOM 6222 N N . THR B 1 399 ? 2.953 -48.688 -29.141 1 72.06 399 THR B N 1
ATOM 6223 C CA . THR B 1 399 ? 1.597 -49.25 -29.156 1 72.06 399 THR B CA 1
ATOM 6224 C C . THR B 1 399 ? 0.897 -48.906 -30.469 1 72.06 399 THR B C 1
ATOM 6226 O O . THR B 1 399 ? -0.004 -49.625 -30.906 1 72.06 399 THR B O 1
ATOM 6229 N N . THR B 1 400 ? 1.131 -47.812 -31.156 1 58.03 400 THR B N 1
ATOM 6230 C CA . THR B 1 400 ? 0.491 -47.438 -32.406 1 58.03 400 THR B CA 1
ATOM 6231 C C . THR B 1 400 ? 1.039 -48.25 -33.562 1 58.03 400 THR B C 1
ATOM 6233 O O . THR B 1 400 ? 0.364 -48.438 -34.594 1 58.03 400 THR B O 1
ATOM 6236 N N . SER B 1 401 ? 2.295 -48.688 -33.625 1 44.81 401 SER B N 1
ATOM 6237 C CA . SER B 1 401 ? 2.822 -49.531 -34.719 1 44.81 401 SER B CA 1
ATOM 6238 C C . SER B 1 401 ? 2.246 -50.938 -34.625 1 44.81 401 SER B C 1
ATOM 6240 O O . SER B 1 401 ? 2.48 -51.75 -35.531 1 44.81 401 SER B O 1
ATOM 6242 N N . LYS B 1 402 ? 1.489 -51.438 -33.656 1 41.97 402 LYS B N 1
ATOM 6243 C CA . LYS B 1 402 ? 0.857 -52.75 -33.75 1 41.97 402 LYS B CA 1
ATOM 6244 C C . LYS B 1 402 ? -0.581 -52.625 -34.25 1 41.97 402 LYS B C 1
ATOM 6246 O O . LYS B 1 402 ? -1.307 -51.719 -33.844 1 41.97 402 LYS B O 1
#

pLDDT: mean 96.46, std 5.31, range [41.97, 98.88]

Solvent-accessible surface area (backbone atoms only — not comparable to full-atom values): 39743 Å² total; per-residue (Å²): 132,55,73,66,57,51,50,52,48,50,51,50,51,43,48,63,46,39,53,43,67,17,26,42,47,90,60,75,27,50,18,30,41,70,38,46,55,50,49,54,64,69,50,43,86,48,36,78,40,70,47,74,53,67,30,81,33,81,74,19,50,96,32,26,24,43,21,38,45,32,30,38,66,58,94,58,37,42,33,34,42,24,38,61,33,34,74,79,72,62,63,69,88,64,34,89,55,67,46,45,56,34,48,74,57,92,61,30,33,31,12,56,31,32,43,46,18,40,41,23,46,47,33,43,49,55,38,34,48,53,30,48,76,68,69,56,50,10,44,32,37,35,45,20,18,37,56,89,78,73,18,63,46,7,58,56,40,48,44,70,75,38,69,73,74,71,53,94,83,37,30,34,36,27,31,77,45,53,24,72,78,47,34,37,35,32,27,34,40,27,14,38,43,28,36,40,40,38,24,38,44,29,38,15,30,47,46,43,53,85,80,31,33,50,8,38,52,53,40,38,53,48,50,53,50,49,42,52,49,49,52,68,70,50,60,62,78,42,86,56,28,52,58,37,50,39,45,68,40,59,24,18,31,49,57,51,33,76,44,54,61,27,27,18,29,42,24,44,38,24,34,30,30,27,35,45,71,90,55,57,68,67,57,53,53,50,50,50,51,52,51,48,50,54,49,24,71,72,70,74,41,46,71,48,81,41,79,76,41,78,39,78,49,43,67,56,30,58,73,80,35,66,46,41,44,46,48,37,50,25,33,35,70,71,68,66,34,84,47,43,75,29,24,31,28,47,82,62,73,47,49,65,40,25,66,71,71,38,59,32,32,28,38,36,43,39,82,77,39,46,70,22,63,67,11,40,28,47,54,64,37,43,54,52,44,29,54,31,53,48,50,45,46,49,51,56,51,57,60,66,78,103,132,55,72,65,56,50,51,53,49,50,51,51,52,43,46,63,47,39,55,44,66,16,26,43,46,90,61,75,28,50,20,30,42,71,38,46,53,51,49,52,63,67,50,42,89,48,37,79,41,68,49,74,53,66,28,82,33,80,74,18,49,95,33,26,25,43,23,38,44,32,31,38,66,59,96,57,37,43,35,36,43,25,38,61,31,35,76,79,71,63,62,68,86,64,35,89,57,67,46,46,56,35,48,74,57,92,60,31,32,31,11,55,30,31,42,46,19,41,42,23,45,46,32,42,48,55,38,33,48,52,30,50,76,68,68,57,50,11,42,32,38,34,48,21,19,37,56,90,77,72,18,63,45,6,58,56,40,48,44,68,74,37,68,72,74,72,52,90,83,38,30,35,36,27,32,78,44,53,24,71,77,47,33,36,34,31,27,34,40,26,14,40,42,28,36,40,39,38,24,38,45,29,39,16,29,46,47,45,52,85,80,32,31,50,7,38,53,52,38,39,52,49,50,52,50,48,42,52,49,50,52,68,70,51,61,62,77,42,85,57,27,51,58,34,50,40,45,69,37,60,24,18,30,49,56,53,34,76,46,53,61,28,28,17,30,41,25,45,38,24,34,32,30,26,35,47,70,91,55,58,67,66,57,54,52,52,51,50,52,51,50,48,50,55,48,23,71,73,69,72,41,46,71,48,82,40,80,74,40,76,39,77,49,44,66,56,31,59,72,80,35,67,45,43,46,45,49,38,50,26,33,35,71,72,69,67,35,82,46,43,76,29,25,33,29,48,82,62,73,46,48,65,40,26,66,70,70,37,58,32,32,27,37,36,45,37,83,78,38,46,71,22,64,67,10,38,29,48,54,64,38,46,55,51,44,28,54,30,51,48,48,44,45,50,51,55,50,56,60,67,78,102

Foldseek 3Di:
DDPVVLLVVLLVLLQVQLLPAAADVVQVDQHQVVSCVVLQVLQVVLAPDKDWDWFAACSHVVRTWIKIKGFHDDPAAEEQEAERHFHDQPDCVQAPDRQRRQDDDVQKTWHTCAVQPVLSSSLLRVLSVVCSVVVFHRYMYMYWTDFVQACVRTLVVVCVVPVPPHDPPYAYEYAGDAEQQQQEKEFWEFKKWKKKKKKFKFKDFQVCCVVIAQQVVLVVVLLVVLQVVCCVVQVDAQPQEVVRGKHKDWDDWDDFDDDPGMRGRMTMTMIIIQHHLVDDVVVSVVVSVVSQVVSCVVRVMDMDMDTSYTDHIADTQDCPDPNNVLLQVLCCVLPVHRHDYGYYRDDDSQRSCRNSVHRYIYTFNAHPCHPHHRDIGRSVRSVSRSSSVSSSSVVSRVVVVD/DDPVVLLVVLLVVLQVQLLPAAADVVQVDQHQVVSCVVLQVLQVVLAPDKDWDWFAACSHVVRTWIKIKGFHDDPAAEEQEAERHFHDQPDCVQAPDRQRRQDDDVQKTWHTCAVQPVLSSSLLRVLSVVCSVVVFHRYMYMYWTDFVQACVRTLVVVCVVPVPPHDPPYAYEYAGDAEQQQQEKEFWEFKKWKKKKKKFKFKDFQVCCVVIAQQVVLVVVLLVVLQVVCCVPQVDAQPQEVVRGKHKDWDDWDDFDDDPGMRGRMTMTMIIIQHHLVDDVVVSVVVSVVSQVVSCVVRVMDMDMDTSYTDHIADTQDCPDCNNVLLQVLCCVLPVHRHDYGYYRDDDSQRSCRNSVHRYIYTFNANPCHPHHRDIGRSVRSVSVSSSVSSSSVVSRVVVVD

Nearest PDB structures (foldseek):
  8f8o-assembly1_A  TM=8.810E-01  e=3.123E-28  Acinetobacter baumannii ATCC 17978
  7lgp-assembly1_A  TM=7.241E-01  e=2.375E-27  Shigella flexneri 2a str. 301
  7rsf-assembly1_B  TM=6.585E-01  e=5.526E-28  Escherichia coli str. K-12 substr. MG1655
  4mmo-assembly1_A  TM=7.454E-01  e=2.142E-25  Saccharolobus solfataricus P2
  3pfe-assembly1_A-2  TM=7.390E-01  e=1.243E-20  Legionella pneumophila subsp. pneumophila str. Philadelphia 1

InterPro domains:
  IPR002933 Peptidase M20 [PF01546] (80-393)
  IPR011650 Peptidase M20, dimerisation domain [PF07687] (187-294)
  IPR036264 Bacterial exopeptidase dimerisation domain [SSF55031] (191-306)
  IPR050072 Peptidase M20A family, bacterial cell wall biosynthesis [PTHR43808] (7-384)

Radius of gyration: 33.36 Å; Cα contacts (8 Å, |Δi|>4): 1972; chains: 2; bounding box: 50×110×69 Å

Sequence (804 aa):
MDTNELRAETIKIMKEMIPIKALAPENGGEGELDRAEFLQGYIRPFFDEVRRVDAPDPRAKGGVRPNIVATTRGERMLWIIAHMDTVPEGDPNLWRYPPFQATVEGNKIYGRGTEDDGQGVLEGILLAEAAREEELRGLGVILASDEEVGSKYGIQYLLKAEPNLIKPGDLVIVPDAGSPDGSRVEVAEKGILWMRISVEGKQTHASTPGKGLNAARLGMRLAIEMDTYLHERYNAIDAMFEPPISTFEPTKREKNVDNVNTIPGTDVYYFDCRILPVYRIDDVLTDVRKLAESFCSIYGCKINVEVVNREDPSQPTPPDSPVVTGLINALKRTRGVSAVPVGIGGGTYAKYLRERGMPTAVWMTIDETAHSPNEYMVIDNAIKDVETLLVMLRELNSTTSKMDTNELRAETIKIMKEMIPIKALAPENGGEGELDRAEFLQGYIRPFFDEVRRVDAPDPRAKGGVRPNIVATTRGERMLWIIAHMDTVPEGDPNLWRYPPFQATVEGNKIYGRGTEDDGQGVLEGILLAEAAREEELRGLGVILASDEEVGSKYGIQYLLKAEPNLIKPGDLVIVPDAGSPDGSRVEVAEKGILWMRISVEGKQTHASTPGKGLNAARLGMRLAIEMDTYLHERYNAIDAMFEPPISTFEPTKREKNVDNVNTIPGTDVYYFDCRILPVYRIDDVLTDVRKLAESFCSIYGCKINVEVVNREDPSQPTPPDSPVVTGLINALKRTRGVSAVPVGIGGGTYAKYLRERGMPTAVWMTIDETAHSPNEYMVIDNAIKDVETLLVMLRELNSTTSK

Organism: NCBI:txid62609